Protein AF-0000000078759625 (afdb_homodimer)

Sequence (822 aa):
MTLDYINQVVGKIQTKMIPTLGKIEGNQVFKSMKKTFLYLNYVLLISSVLAILKLVNEKFIHQQQIADLTSKLLLLLMDNFGWFFLGILCFLMFQEKGKFHYYLCSAALYLMFSAKDLNLLSASKIETLFLALLALLVSFVLVSGYQLVLRGIKKIIKTPMEFLDNLLLMIYFSVIFMVIYQILSQLKGIHLENILSWLNIDNPMMVFVIVFLEMFLWYMGINGYGILAPIVLLFAISNLNANFQAIATGEAPQFIFTPNFWDYFLSVTGSGITGAIVILSLLSKKTTLKNLGRTAASGTLFSVSEPIVFGIPVVMNPYFFIPFVIGTPILGVIQWYVFKLGWVSLPTYFVADLPLPFSSFLATMDWRSLILTAATIALATLMYWPFYKAFEKSYVEKNNDDKYQDLDLDFMTLDYINQVVGKIQTKMIPTLGKIEGNQVFKSMKKTFLYLNYVLLISSVLAILKLVNEKFIHQQQIADLTSKLLLLLMDNFGWFFLGILCFLMFQEKGKFHYYLCSAALYLMFSAKDLNLLSASKIETLFLALLALLVSFVLVSGYQLVLRGIKKIIKTPMEFLDNLLLMIYFSVIFMVIYQILSQLKGIHLENILSWLNIDNPMMVFVIVFLEMFLWYMGINGYGILAPIVLLFAISNLNANFQAIATGEAPQFIFTPNFWDYFLSVTGSGITGAIVILSLLSKKTTLKNLGRTAASGTLFSVSEPIVFGIPVVMNPYFFIPFVIGTPILGVIQWYVFKLGWVSLPTYFVADLPLPFSSFLATMDWRSLILTAATIALATLMYWPFYKAFEKSYVEKNNDDKYQDLDLDF

Solvent-accessible surface area (backbone atoms only — not comparable to full-atom values): 41917 Å² total; per-residue (Å²): 109,72,47,60,48,49,44,54,55,50,46,57,49,43,68,64,43,51,64,56,50,49,53,48,63,65,31,61,68,49,48,24,42,43,52,35,57,61,58,46,46,58,59,44,30,26,44,20,48,35,52,49,48,36,50,48,27,68,76,72,68,70,48,68,68,55,47,49,51,31,22,52,53,42,40,56,49,57,76,44,40,33,55,59,50,43,53,46,33,42,49,59,61,41,73,57,97,73,40,60,57,47,45,53,43,15,53,54,42,28,50,61,61,63,30,72,90,36,39,33,61,50,94,56,45,54,48,40,58,58,46,30,50,47,18,46,57,50,21,52,53,52,54,51,49,48,54,53,51,49,53,53,47,47,69,69,48,78,66,93,46,73,41,58,54,51,50,50,49,23,51,53,52,40,51,50,50,51,52,50,52,53,56,47,57,72,44,48,66,55,41,52,54,65,63,45,59,75,64,50,58,68,42,58,68,44,42,27,51,55,42,24,52,27,31,46,30,36,34,67,68,36,67,21,62,70,70,43,38,51,63,51,44,56,53,12,48,28,33,37,44,25,23,51,48,24,49,39,73,72,40,77,62,79,57,51,49,14,59,44,31,52,55,50,56,54,14,32,28,1,67,54,32,41,37,27,55,32,55,52,21,55,68,42,87,49,66,69,47,23,50,51,16,60,69,33,49,69,37,21,43,59,36,45,36,61,61,43,44,63,61,52,59,45,39,72,27,53,60,40,46,56,44,39,34,52,41,36,17,52,54,36,32,52,52,50,50,42,41,73,72,58,74,25,60,52,36,68,27,53,64,74,78,45,39,64,69,55,35,44,26,59,14,30,74,28,74,53,33,50,53,51,53,53,49,50,47,52,51,45,29,61,57,38,42,68,36,49,52,55,45,55,70,69,54,76,79,78,58,81,85,69,59,79,68,74,70,68,71,78,124,109,72,49,58,47,49,43,54,54,51,48,56,49,41,69,62,44,51,63,57,50,48,54,49,63,66,30,59,67,49,46,22,42,45,52,35,56,59,59,46,45,58,59,43,30,27,43,21,48,36,52,49,49,37,51,47,28,70,76,71,66,68,48,67,68,55,47,49,50,30,21,52,52,42,40,56,50,56,77,46,41,35,57,61,51,42,53,46,33,42,49,58,62,43,71,57,93,79,41,59,60,49,46,53,44,15,52,52,42,28,49,62,61,63,30,72,89,36,38,32,59,50,93,57,45,53,48,39,57,56,46,31,51,48,18,46,57,51,22,54,52,53,54,50,49,48,53,50,50,49,53,56,46,48,70,68,49,81,67,92,48,72,41,58,55,52,49,49,52,23,52,52,53,41,52,49,50,51,52,51,51,54,56,47,56,73,45,46,65,56,41,51,54,63,62,44,60,75,66,52,57,70,43,60,66,45,43,26,50,53,42,25,52,28,32,46,32,36,34,68,68,36,68,20,62,72,72,43,37,50,62,50,45,56,52,12,48,28,33,35,44,26,25,52,47,24,49,38,73,73,41,76,63,79,58,51,50,14,60,44,32,52,55,51,56,53,14,32,30,1,66,55,31,41,38,27,55,32,55,54,20,55,68,42,88,49,66,67,48,22,52,51,17,59,70,33,50,69,36,22,43,59,35,45,36,62,62,44,45,65,62,52,58,46,40,72,27,52,60,40,44,55,44,38,32,53,40,34,17,52,53,37,31,54,51,50,50,39,40,75,71,59,74,26,60,51,37,68,26,51,64,72,78,45,39,64,68,55,33,42,26,59,15,30,73,28,73,55,34,50,53,51,51,52,50,49,47,51,51,43,29,62,58,39,42,66,37,48,52,54,45,55,69,69,52,76,80,81,60,83,83,66,62,75,68,75,71,70,71,78,123

Nearest PDB structures (foldseek):
  3qnq-assembly2_C  TM=7.209E-01  e=2.112E-10  Bacillus cereus ATCC 10987
  7jh5-assembly1_A  TM=1.519E-01  e=7.063E+00  synthetic construct
  3qnq-assembly2_C  TM=7.499E-01  e=1.157E-10  Bacillus cereus ATCC 10987
  7jh5-assembly1_A  TM=1.491E-01  e=5.977E+00  synthetic construct

InterPro domains:
  IPR003352 Phosphotransferase system, EIIC [PF02378] (167-327)
  IPR004501 Phosphotransferase system, EIIC component, type 3 [PS51105] (13-387)
  IPR004796 Phosphotransferase system, cellobiose-type IIC component [PIRSF006351] (8-402)
  IPR051088 Bacterial PTS System Sugar-Specific EIIC/EIIB [PTHR33989] (7-404)

Structure (mmCIF, N/CA/C/O backbone):
data_AF-0000000078759625-model_v1
#
loop_
_entity.id
_entity.type
_entity.pdbx_description
1 polymer 'Permease IIC component'
#
loop_
_atom_site.group_PDB
_atom_site.id
_atom_site.type_symbol
_atom_site.label_atom_id
_atom_site.label_alt_id
_atom_site.label_comp_id
_atom_site.label_asym_id
_atom_site.label_entity_id
_atom_site.label_seq_id
_atom_site.pdbx_PDB_ins_code
_atom_site.Cartn_x
_atom_site.Cartn_y
_atom_site.Cartn_z
_atom_site.occupancy
_atom_site.B_iso_or_equiv
_atom_site.auth_seq_id
_atom_site.auth_comp_id
_atom_site.auth_asym_id
_atom_site.auth_atom_id
_atom_site.pdbx_PDB_model_num
ATOM 1 N N . MET A 1 1 ? 15.367 41.875 36.781 1 57.38 1 MET A N 1
ATOM 2 C CA . MET A 1 1 ? 15.438 40.719 37.656 1 57.38 1 MET A CA 1
ATOM 3 C C . MET A 1 1 ? 14.469 39.625 37.156 1 57.38 1 MET A C 1
ATOM 5 O O . MET A 1 1 ? 14.852 38.469 37.031 1 57.38 1 MET A O 1
ATOM 9 N N . THR A 1 2 ? 13.195 40.062 36.844 1 71.12 2 THR A N 1
ATOM 10 C CA . THR A 1 2 ? 12.18 39.094 36.469 1 71.12 2 THR A CA 1
ATOM 11 C C . THR A 1 2 ? 12.469 38.531 35.094 1 71.12 2 THR A C 1
ATOM 13 O O . THR A 1 2 ? 12.32 37.312 34.875 1 71.12 2 THR A O 1
ATOM 16 N N . LEU A 1 3 ? 13.055 39.344 34.344 1 79 3 LEU A N 1
ATOM 17 C CA . LEU A 1 3 ? 13.344 38.875 32.969 1 79 3 LEU A CA 1
ATOM 18 C C . LEU A 1 3 ? 14.508 37.906 32.969 1 79 3 LEU A C 1
ATOM 20 O O . LEU A 1 3 ? 14.469 36.875 32.281 1 79 3 LEU A O 1
ATOM 24 N N . ASP A 1 4 ? 15.484 38.188 33.781 1 79.94 4 ASP A N 1
ATOM 25 C CA . ASP A 1 4 ? 16.641 37.312 33.875 1 79.94 4 ASP A CA 1
ATOM 26 C C . ASP A 1 4 ? 16.266 35.969 34.5 1 79.94 4 ASP A C 1
ATOM 28 O O . ASP A 1 4 ? 16.828 34.938 34.125 1 79.94 4 ASP A O 1
ATOM 32 N N . TYR A 1 5 ? 15.328 36.031 35.312 1 84.31 5 TYR A N 1
ATOM 33 C CA . TYR A 1 5 ? 14.875 34.812 35.969 1 84.31 5 TYR A CA 1
ATOM 34 C C . TYR A 1 5 ? 14.203 33.875 34.938 1 84.31 5 TYR A C 1
ATOM 36 O O . TYR A 1 5 ? 14.43 32.688 34.969 1 84.31 5 TYR A O 1
ATOM 44 N N . ILE A 1 6 ? 13.484 34.406 34.062 1 83.88 6 ILE A N 1
ATOM 45 C CA . ILE A 1 6 ? 12.82 33.625 33 1 83.88 6 ILE A CA 1
ATOM 46 C C . ILE A 1 6 ? 13.859 32.906 32.156 1 83.88 6 ILE A C 1
ATOM 48 O O . ILE A 1 6 ? 13.758 31.703 31.922 1 83.88 6 ILE A O 1
ATOM 52 N N . ASN A 1 7 ? 14.797 33.531 31.797 1 85.62 7 ASN A N 1
ATOM 53 C CA . ASN A 1 7 ? 15.82 32.938 30.938 1 85.62 7 ASN A CA 1
ATOM 54 C C . ASN A 1 7 ? 16.625 31.875 31.672 1 85.62 7 ASN A C 1
ATOM 56 O O . ASN A 1 7 ? 17.062 30.891 31.062 1 85.62 7 ASN A O 1
ATOM 60 N N . GLN A 1 8 ? 16.812 32.156 32.969 1 86.94 8 GLN A N 1
ATOM 61 C CA . GLN A 1 8 ? 17.531 31.156 33.75 1 86.94 8 GLN A CA 1
ATOM 62 C C . GLN A 1 8 ? 16.719 29.859 33.844 1 86.94 8 GLN A C 1
ATOM 64 O O . GLN A 1 8 ? 17.266 28.766 33.656 1 86.94 8 GLN A O 1
ATOM 69 N N . VAL A 1 9 ? 15.469 29.984 34.062 1 87.81 9 VAL A N 1
ATOM 70 C CA . VAL A 1 9 ? 14.594 28.828 34.188 1 87.81 9 VAL A CA 1
ATOM 71 C C . VAL A 1 9 ? 14.453 28.125 32.844 1 87.81 9 VAL A C 1
ATOM 73 O O . VAL A 1 9 ? 14.625 26.906 32.75 1 87.81 9 VAL A O 1
ATOM 76 N N . VAL A 1 10 ? 14.18 28.875 31.828 1 87.94 10 VAL A N 1
ATOM 77 C CA . VAL A 1 10 ? 13.984 28.312 30.5 1 87.94 10 VAL A CA 1
ATOM 78 C C . VAL A 1 10 ? 15.297 27.703 30 1 87.94 10 VAL A C 1
ATOM 80 O O . VAL A 1 10 ? 15.297 26.672 29.328 1 87.94 10 VAL A O 1
ATOM 83 N N . GLY A 1 11 ? 16.344 28.328 30.359 1 88.19 11 GLY A N 1
ATOM 84 C CA . GLY A 1 11 ? 17.641 27.781 30 1 88.19 11 GLY A CA 1
ATOM 85 C C . GLY A 1 11 ? 17.906 26.406 30.594 1 88.19 11 GLY A C 1
ATOM 86 O O . GLY A 1 11 ? 18.453 25.531 29.922 1 88.19 11 GLY A O 1
ATOM 87 N N . LYS A 1 12 ? 17.516 26.25 31.812 1 88.62 12 LYS A N 1
ATOM 88 C CA . LYS A 1 12 ? 17.672 24.969 32.469 1 88.62 12 LYS A CA 1
ATOM 89 C C . LYS A 1 12 ? 16.797 23.891 31.812 1 88.62 12 LYS A C 1
ATOM 91 O O . LYS A 1 12 ? 17.234 22.766 31.625 1 88.62 12 LYS A O 1
ATOM 96 N N . ILE A 1 13 ? 15.688 24.281 31.438 1 89 13 ILE A N 1
ATOM 97 C CA . ILE A 1 13 ? 14.773 23.359 30.766 1 89 13 ILE A CA 1
ATOM 98 C C . ILE A 1 13 ? 15.32 23.016 29.391 1 89 13 ILE A C 1
ATOM 100 O O . ILE A 1 13 ? 15.305 21.844 28.984 1 89 13 ILE A O 1
ATOM 104 N N . GLN A 1 14 ? 15.781 23.969 28.703 1 89.06 14 GLN A N 1
ATOM 105 C CA . GLN A 1 14 ? 16.328 23.797 27.359 1 89.06 14 GLN A CA 1
ATOM 106 C C . GLN A 1 14 ? 17.469 22.781 27.359 1 89.06 14 GLN A C 1
ATOM 108 O O . GLN A 1 14 ? 17.531 21.922 26.484 1 89.06 14 GLN A O 1
ATOM 113 N N . THR A 1 15 ? 18.359 22.859 28.328 1 88 15 THR A N 1
ATOM 114 C CA . THR A 1 15 ? 19.531 21.984 28.391 1 88 15 THR A CA 1
ATOM 115 C C . THR A 1 15 ? 19.109 20.547 28.625 1 88 15 THR A C 1
ATOM 117 O O . THR A 1 15 ? 19.734 19.609 28.109 1 88 15 THR A O 1
ATOM 120 N N . LYS A 1 16 ? 18.031 20.359 29.203 1 88.38 16 LYS A N 1
ATOM 121 C CA . LYS A 1 16 ? 17.547 19.016 29.5 1 88.38 16 LYS A CA 1
ATOM 122 C C . LYS A 1 16 ? 16.719 18.469 28.344 1 88.38 16 LYS 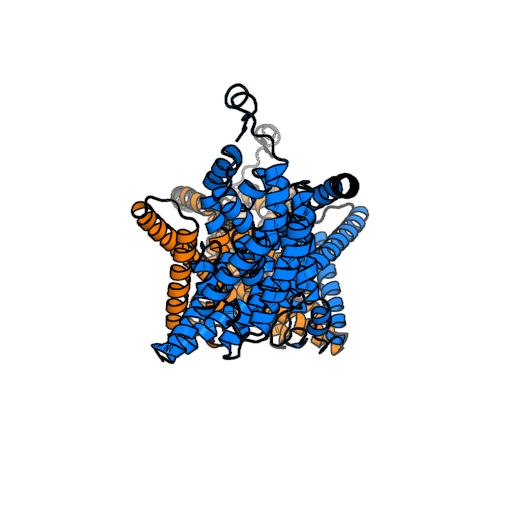A C 1
ATOM 124 O O . LYS A 1 16 ? 16.734 17.266 28.078 1 88.38 16 LYS A O 1
ATOM 129 N N . MET A 1 17 ? 16.094 19.297 27.656 1 89.38 17 MET A N 1
ATOM 130 C CA . MET A 1 17 ? 15.125 18.875 26.656 1 89.38 17 MET A CA 1
ATOM 131 C C . MET A 1 17 ? 15.789 18.656 25.297 1 89.38 17 MET A C 1
ATOM 133 O O . MET A 1 17 ? 15.359 17.812 24.516 1 89.38 17 MET A O 1
ATOM 137 N N . ILE A 1 18 ? 16.812 19.344 25.016 1 88.06 18 ILE A N 1
ATOM 138 C CA . ILE A 1 18 ? 17.406 19.359 23.688 1 88.06 18 ILE A CA 1
ATOM 139 C C . ILE A 1 18 ? 17.922 17.953 23.328 1 88.06 18 ILE A C 1
ATOM 141 O O . ILE A 1 18 ? 17.625 17.438 22.25 1 88.06 18 ILE A O 1
ATOM 145 N N . PRO A 1 19 ? 18.625 17.266 24.234 1 88.81 19 PRO A N 1
ATOM 146 C CA . PRO A 1 19 ? 19.094 15.93 23.875 1 88.81 19 PRO A CA 1
ATOM 147 C C . PRO A 1 19 ? 17.938 14.953 23.641 1 88.81 19 PRO A C 1
ATOM 149 O O . PRO A 1 19 ? 18 14.133 22.719 1 88.81 19 PRO A O 1
ATOM 152 N N . THR A 1 20 ? 16.953 15.031 24.438 1 90.25 20 THR A N 1
ATOM 153 C CA . THR A 1 20 ? 15.805 14.148 24.312 1 90.25 20 THR A CA 1
ATOM 154 C C . THR A 1 20 ? 15.062 14.43 23 1 90.25 20 THR A C 1
ATOM 156 O O . THR A 1 20 ? 14.664 13.492 22.297 1 90.25 20 THR A O 1
ATOM 159 N N . LEU A 1 21 ? 14.93 15.656 22.688 1 90.44 21 LEU A N 1
ATOM 160 C CA . LEU A 1 21 ? 14.227 16.031 21.469 1 90.44 21 LEU A CA 1
ATOM 161 C C . LEU A 1 21 ? 15.039 15.641 20.234 1 90.44 21 LEU A C 1
ATOM 163 O O . LEU A 1 21 ? 14.477 15.266 19.203 1 90.44 21 LEU A O 1
ATOM 167 N N . GLY A 1 22 ? 16.25 15.711 20.375 1 88.12 22 GLY A N 1
ATOM 168 C CA . GLY A 1 22 ? 17.109 15.242 19.297 1 88.12 22 GLY A CA 1
ATOM 169 C C . GLY A 1 22 ? 16.969 13.766 19.016 1 88.12 22 GLY A C 1
ATOM 170 O O . GLY A 1 22 ? 16.938 13.344 17.859 1 88.12 22 GLY A O 1
ATOM 171 N N . LYS A 1 23 ? 16.891 13.008 20.031 1 89.88 23 LYS A N 1
ATOM 172 C CA . LYS A 1 23 ? 16.688 11.57 19.891 1 89.88 23 LYS A CA 1
ATOM 173 C C . LYS A 1 23 ? 15.336 11.273 19.234 1 89.88 23 LYS A C 1
ATOM 175 O O . LYS A 1 23 ? 15.234 10.367 18.406 1 89.88 23 LYS A O 1
ATOM 180 N N . ILE A 1 24 ? 14.414 12.023 19.578 1 87.69 24 ILE A N 1
ATOM 181 C CA . ILE A 1 24 ? 13.078 11.836 19.016 1 87.69 24 ILE A CA 1
ATOM 182 C C . ILE A 1 24 ? 13.078 12.188 17.531 1 87.69 24 ILE A C 1
ATOM 184 O O . ILE A 1 24 ? 12.57 11.422 16.703 1 87.69 24 ILE A O 1
ATOM 188 N N . GLU A 1 25 ? 13.672 13.227 17.203 1 87.62 25 GLU A N 1
ATOM 189 C CA . GLU A 1 25 ? 13.727 13.672 15.805 1 87.62 25 GLU A CA 1
ATOM 190 C C . GLU A 1 25 ? 14.555 12.719 14.953 1 87.62 25 GLU A C 1
ATOM 192 O O . GLU A 1 25 ? 14.305 12.586 13.75 1 87.62 25 GLU A O 1
ATOM 197 N N . GLY A 1 26 ? 15.453 12.078 15.617 1 87.38 26 GLY A N 1
ATOM 198 C CA . GLY A 1 26 ? 16.312 11.148 14.906 1 87.38 26 GLY A CA 1
ATOM 199 C C . GLY A 1 26 ? 15.703 9.766 14.758 1 87.38 26 GLY A C 1
ATOM 200 O O . GLY A 1 26 ? 16.203 8.938 13.992 1 87.38 26 GLY A O 1
ATOM 201 N N . ASN A 1 27 ? 14.641 9.586 15.406 1 88 27 ASN A N 1
ATOM 202 C CA . ASN A 1 27 ? 13.969 8.297 15.344 1 88 27 ASN A CA 1
ATOM 203 C C . ASN A 1 27 ? 13.359 8.047 13.969 1 88 27 ASN A C 1
ATOM 205 O O . ASN A 1 27 ? 12.734 8.938 13.391 1 88 27 ASN A O 1
ATOM 209 N N . GLN A 1 28 ? 13.453 6.852 13.445 1 85.25 28 GLN A N 1
ATOM 210 C CA . GLN A 1 28 ? 13.023 6.504 12.094 1 85.25 28 GLN A CA 1
ATOM 211 C C . GLN A 1 28 ? 11.508 6.586 11.961 1 85.25 28 GLN A C 1
ATOM 213 O O . GLN A 1 28 ? 10.992 6.984 10.914 1 85.25 28 GLN A O 1
ATOM 218 N N . VAL A 1 29 ? 10.883 6.191 12.961 1 84.06 29 VAL A N 1
ATOM 219 C CA . VAL A 1 29 ? 9.43 6.242 12.93 1 84.06 29 VAL A CA 1
ATOM 220 C C . VAL A 1 29 ? 8.969 7.695 12.844 1 84.06 29 VAL A C 1
ATOM 222 O O . VAL A 1 29 ? 8.078 8.023 12.047 1 84.06 29 VAL A O 1
ATOM 225 N N . PHE A 1 30 ? 9.625 8.516 13.594 1 89.69 30 PHE A N 1
ATOM 226 C CA . PHE A 1 30 ? 9.281 9.93 13.617 1 89.69 30 PHE A CA 1
ATOM 227 C C . PHE A 1 30 ? 9.547 10.578 12.258 1 89.69 30 PHE A C 1
ATOM 229 O O . PHE A 1 30 ? 8.695 11.289 11.727 1 89.69 30 PHE A O 1
ATOM 236 N N . LYS A 1 31 ? 10.594 10.336 11.703 1 90.5 31 LYS A N 1
ATOM 237 C CA . LYS A 1 31 ? 10.969 10.891 10.406 1 90.5 31 LYS A CA 1
ATOM 238 C C . LYS A 1 31 ? 10.039 10.391 9.305 1 90.5 31 LYS A C 1
ATOM 240 O O . LYS A 1 31 ? 9.617 11.156 8.438 1 90.5 31 LYS A O 1
ATOM 245 N N . SER A 1 32 ? 9.719 9.102 9.398 1 90.62 32 SER A N 1
ATOM 246 C CA . SER A 1 32 ? 8.852 8.5 8.391 1 90.62 32 SER A CA 1
ATOM 247 C C . SER A 1 32 ? 7.434 9.055 8.477 1 90.62 32 SER A C 1
ATOM 249 O O . SER A 1 32 ? 6.789 9.281 7.449 1 90.62 32 SER A O 1
ATOM 251 N N . MET A 1 33 ? 7.051 9.32 9.695 1 92.94 33 MET A N 1
ATOM 252 C CA . MET A 1 33 ? 5.715 9.883 9.875 1 92.94 33 MET A CA 1
ATOM 253 C C . MET A 1 33 ? 5.625 11.289 9.297 1 92.94 33 MET A C 1
ATOM 255 O O . MET A 1 33 ? 4.668 11.617 8.594 1 92.94 33 MET A O 1
ATOM 259 N N . LYS A 1 34 ? 6.586 12.047 9.57 1 92.62 34 LYS A N 1
ATOM 260 C CA . LYS A 1 34 ? 6.621 13.414 9.047 1 92.62 34 LYS A CA 1
ATOM 261 C C . LYS A 1 34 ? 6.578 13.414 7.52 1 92.62 34 LYS A C 1
ATOM 263 O O . LYS A 1 34 ? 5.789 14.148 6.914 1 92.62 34 LYS A O 1
ATOM 268 N N . LYS A 1 35 ? 7.336 12.617 6.984 1 91.19 35 LYS A N 1
ATOM 269 C CA . LYS A 1 35 ? 7.402 12.539 5.527 1 91.19 35 LYS A CA 1
ATOM 270 C C . LYS A 1 35 ? 6.105 11.977 4.949 1 91.19 35 LYS A C 1
ATOM 272 O O . LYS A 1 35 ? 5.672 12.391 3.873 1 91.19 35 LYS A O 1
ATOM 277 N N . THR A 1 36 ? 5.531 11.023 5.637 1 93.31 36 THR A N 1
ATOM 278 C CA . THR A 1 36 ? 4.273 10.438 5.188 1 93.31 36 THR A CA 1
ATOM 279 C C . THR A 1 36 ? 3.188 11.5 5.078 1 93.31 36 THR A C 1
ATOM 281 O O . THR A 1 36 ? 2.469 11.562 4.078 1 93.31 36 THR A O 1
ATOM 284 N N . PHE A 1 37 ? 3.143 12.328 6.062 1 93.81 37 PHE A N 1
ATOM 285 C CA . PHE A 1 37 ? 2.107 13.352 6.051 1 93.81 37 PHE A CA 1
ATOM 286 C C . PHE A 1 37 ? 2.365 14.367 4.949 1 93.81 37 PHE A C 1
ATOM 288 O O . PHE A 1 37 ? 1.426 14.906 4.359 1 93.81 37 PHE A O 1
ATOM 295 N N . LEU A 1 38 ? 3.582 14.562 4.656 1 89.94 38 LEU A N 1
ATOM 296 C CA . LEU A 1 38 ? 3.916 15.438 3.539 1 89.94 38 LEU A CA 1
ATOM 297 C C . LEU A 1 38 ? 3.424 14.852 2.221 1 89.94 38 LEU A C 1
ATOM 299 O O . LEU A 1 38 ? 2.854 15.562 1.394 1 89.94 38 LEU A O 1
ATOM 303 N N . TYR A 1 39 ? 3.529 13.617 2.094 1 88.56 39 TYR A N 1
ATOM 304 C CA . TYR A 1 39 ? 3.129 12.969 0.85 1 88.56 39 TYR A CA 1
ATOM 305 C C . TYR A 1 39 ? 1.612 12.852 0.76 1 88.56 39 TYR A C 1
ATOM 307 O O . TYR A 1 39 ? 1.042 12.914 -0.332 1 88.56 39 TYR A O 1
ATOM 315 N N . LEU A 1 40 ? 1.021 12.719 1.876 1 92.5 40 LEU A N 1
ATOM 316 C CA . LEU A 1 40 ? -0.431 12.594 1.891 1 92.5 40 LEU A CA 1
ATOM 317 C C . LEU A 1 40 ? -1.097 13.906 1.49 1 92.5 40 LEU A C 1
ATOM 319 O O . LEU A 1 40 ? -2.295 13.93 1.196 1 92.5 40 LEU A O 1
ATOM 323 N N . ASN A 1 41 ? -0.313 14.961 1.451 1 90.88 41 ASN A N 1
ATOM 324 C CA . ASN A 1 41 ? -0.837 16.25 1.006 1 90.88 41 ASN A CA 1
ATOM 325 C C . ASN A 1 41 ? -1.438 16.156 -0.394 1 90.88 41 ASN A C 1
ATOM 327 O O . ASN A 1 41 ? -2.408 16.844 -0.706 1 90.88 41 ASN A O 1
ATOM 331 N N . TYR A 1 42 ? -0.96 15.242 -1.142 1 87.38 42 TYR A N 1
ATOM 332 C CA . TYR A 1 42 ? -1.455 15.102 -2.506 1 87.38 42 TYR A CA 1
ATOM 333 C C . TYR A 1 42 ? -2.893 14.602 -2.518 1 87.38 42 TYR A C 1
ATOM 335 O O . TYR A 1 42 ? -3.732 15.109 -3.26 1 87.38 42 TYR A O 1
ATOM 343 N N . VAL A 1 43 ? -3.113 13.656 -1.696 1 91.62 43 VAL A N 1
ATOM 344 C CA . VAL A 1 43 ? -4.465 13.109 -1.611 1 91.62 43 VAL A CA 1
ATOM 345 C C . VAL A 1 43 ? -5.406 14.148 -1.01 1 91.62 43 VAL A C 1
ATOM 347 O O . VAL A 1 43 ? -6.543 14.297 -1.458 1 91.62 43 VAL A O 1
ATOM 350 N N . LEU A 1 44 ? -4.871 14.891 -0.06 1 93.81 44 LEU A N 1
ATOM 351 C CA . LEU A 1 44 ? -5.684 15.906 0.602 1 93.81 44 LEU A CA 1
ATOM 352 C C . LEU A 1 44 ? -6.012 17.047 -0.354 1 93.81 44 LEU A C 1
ATOM 354 O O . LEU A 1 44 ? -7.125 17.578 -0.332 1 93.81 44 LEU A O 1
ATOM 358 N N . LEU A 1 45 ? -5.102 17.359 -1.156 1 91.75 45 LEU A N 1
ATOM 359 C CA . LEU A 1 45 ? -5.312 18.438 -2.119 1 91.75 45 LEU A CA 1
ATOM 360 C C . LEU A 1 45 ? -6.363 18.047 -3.15 1 91.75 45 LEU A C 1
ATOM 362 O O . LEU A 1 45 ? -7.246 18.844 -3.479 1 91.75 45 LEU A O 1
ATOM 366 N N . ILE A 1 46 ? -6.289 16.859 -3.66 1 91.56 46 ILE A N 1
ATOM 367 C CA . ILE A 1 46 ? -7.273 16.359 -4.613 1 91.56 46 ILE A CA 1
ATOM 368 C C . ILE A 1 46 ? -8.656 16.344 -3.965 1 91.56 46 ILE A C 1
ATOM 370 O O . ILE A 1 46 ? -9.641 16.781 -4.562 1 91.56 46 ILE A O 1
ATOM 374 N N . SER A 1 47 ? -8.688 15.891 -2.738 1 94.25 47 SER A N 1
ATOM 375 C CA . SER A 1 47 ? -9.945 15.828 -2.006 1 94.25 47 SER A CA 1
ATOM 376 C C . SER A 1 47 ? -10.523 17.219 -1.79 1 94.25 47 SER A C 1
ATOM 378 O O . SER A 1 47 ? -11.742 17.422 -1.853 1 94.25 47 SER A O 1
ATOM 380 N N . SER A 1 48 ? -9.625 18.125 -1.553 1 94 48 SER A N 1
ATOM 381 C CA . SER A 1 48 ? -10.047 19.5 -1.335 1 94 48 SER A CA 1
ATOM 382 C C . SER A 1 48 ? -10.68 20.094 -2.59 1 94 48 SER A C 1
ATOM 384 O O . SER A 1 48 ? -11.719 20.766 -2.516 1 94 48 SER A O 1
ATOM 386 N N . VAL A 1 49 ? -10.133 19.859 -3.689 1 92.94 49 VAL A N 1
ATOM 387 C CA . VAL A 1 49 ? -10.672 20.375 -4.949 1 92.94 49 VAL A CA 1
ATOM 388 C C . VAL A 1 49 ? -12.047 19.766 -5.215 1 92.94 49 VAL A C 1
ATOM 390 O O . VAL A 1 49 ? -12.969 20.453 -5.641 1 92.94 49 VAL A O 1
ATOM 393 N N . LEU A 1 50 ? -12.148 18.5 -4.992 1 94.62 50 LEU A N 1
ATOM 394 C CA . LEU A 1 50 ? -13.43 17.828 -5.172 1 94.62 50 LEU A CA 1
ATOM 395 C C . LEU A 1 50 ? -14.484 18.422 -4.246 1 94.62 50 LEU A C 1
ATOM 397 O O . LEU A 1 50 ? -15.625 18.641 -4.66 1 94.62 50 LEU A O 1
ATOM 401 N N . ALA A 1 51 ? -14.094 18.688 -3.039 1 95.5 51 ALA A N 1
ATOM 402 C CA . ALA A 1 51 ? -15.008 19.281 -2.07 1 95.5 51 ALA A CA 1
ATOM 403 C C . ALA A 1 51 ? -15.414 20.688 -2.49 1 95.5 51 ALA A C 1
ATOM 405 O O . ALA A 1 51 ? -16.578 21.062 -2.365 1 95.5 51 ALA A O 1
ATOM 406 N N . ILE A 1 52 ? -14.469 21.453 -2.959 1 94.12 52 ILE A N 1
ATOM 407 C CA . ILE A 1 52 ? -14.742 22.812 -3.418 1 94.12 52 ILE A CA 1
ATOM 408 C C . ILE A 1 52 ? -15.672 22.766 -4.629 1 94.12 52 ILE A C 1
ATOM 410 O O . ILE A 1 52 ? -16.625 23.562 -4.723 1 94.12 52 ILE A O 1
ATOM 414 N N . LEU A 1 53 ? -15.391 21.859 -5.535 1 93.88 53 LEU A N 1
ATOM 415 C CA . LEU A 1 53 ? -16.234 21.719 -6.715 1 93.88 53 LEU A CA 1
ATOM 416 C C . LEU A 1 53 ? -17.672 21.375 -6.32 1 93.88 53 LEU A C 1
ATOM 418 O O . LEU A 1 53 ? -18.625 21.844 -6.934 1 93.88 53 LEU A O 1
ATOM 422 N N . LYS A 1 54 ? -17.766 20.531 -5.379 1 95.12 54 LYS A N 1
ATOM 423 C CA . LYS A 1 54 ? -19.109 20.188 -4.887 1 95.12 54 LYS A CA 1
ATOM 424 C C . LYS A 1 54 ? -19.812 21.422 -4.32 1 95.12 54 LYS A C 1
ATOM 426 O O . LYS A 1 54 ? -21 21.641 -4.582 1 95.12 54 LYS A O 1
ATOM 431 N N . LEU A 1 55 ? -19.109 22.219 -3.551 1 94.19 55 LEU A N 1
ATOM 432 C CA . LEU A 1 55 ? -19.641 23.453 -2.982 1 94.19 55 LEU A CA 1
ATOM 433 C C . LEU A 1 55 ? -20.047 24.438 -4.082 1 94.19 55 LEU A C 1
ATOM 435 O O . LEU A 1 55 ? -21.141 25 -4.039 1 94.19 55 LEU A O 1
ATOM 439 N N . VAL A 1 56 ? -19.156 24.609 -5.031 1 93.38 56 VAL A N 1
ATOM 440 C CA . VAL A 1 56 ? -19.422 25.531 -6.133 1 93.38 56 VAL A CA 1
ATOM 441 C C . VAL A 1 56 ? -20.625 25.047 -6.938 1 93.38 56 VAL A C 1
ATOM 443 O O . VAL A 1 56 ? -21.453 25.859 -7.371 1 93.38 56 VAL A O 1
ATOM 446 N N . ASN A 1 57 ? -20.703 23.766 -7.125 1 95.12 57 ASN A N 1
ATOM 447 C CA . ASN A 1 57 ? -21.859 23.203 -7.816 1 95.12 57 ASN A CA 1
ATOM 448 C C . ASN A 1 57 ? -23.156 23.469 -7.062 1 95.12 57 ASN A C 1
ATOM 450 O O . ASN A 1 57 ? -24.172 23.797 -7.668 1 95.12 57 ASN A O 1
ATOM 454 N N . GLU A 1 58 ? -23.125 23.359 -5.801 1 94 58 GLU A N 1
ATOM 455 C CA . GLU A 1 58 ? -24.312 23.578 -4.98 1 94 58 GLU A CA 1
ATOM 456 C C . GLU A 1 58 ? -24.75 25.031 -4.992 1 94 58 GLU A C 1
ATOM 458 O O . GLU A 1 58 ? -25.938 25.328 -4.996 1 94 58 GLU A O 1
ATOM 463 N N . LYS A 1 59 ? -23.859 25.938 -5.145 1 92.62 59 LYS A N 1
ATOM 464 C CA . LYS A 1 59 ? -24.172 27.359 -5.035 1 92.62 59 LYS A CA 1
ATOM 465 C C . LYS A 1 59 ? -24.453 27.984 -6.402 1 92.62 59 LYS A C 1
ATOM 467 O O . LYS A 1 59 ? -25.297 28.859 -6.531 1 92.62 59 LYS A O 1
ATOM 472 N N . PHE A 1 60 ? -23.719 27.453 -7.449 1 93.19 60 PHE A N 1
ATOM 473 C CA . PHE A 1 60 ? -23.75 28.234 -8.688 1 93.19 60 PHE A CA 1
ATOM 474 C C . PHE A 1 60 ? -24.203 27.359 -9.859 1 93.19 60 PHE A C 1
ATOM 476 O O . PHE A 1 60 ? -24.984 27.812 -10.695 1 93.19 60 PHE A O 1
ATOM 483 N N . ILE A 1 61 ? -23.734 26.141 -10.031 1 92.31 61 ILE A N 1
ATOM 484 C CA . ILE A 1 61 ? -23.891 25.344 -11.242 1 92.31 61 ILE A CA 1
ATOM 485 C C . ILE A 1 61 ? -25.141 24.469 -11.133 1 92.31 61 ILE A C 1
ATOM 487 O O . ILE A 1 61 ? -25.922 24.391 -12.086 1 92.31 61 ILE A O 1
ATOM 491 N N . HIS A 1 62 ? -25.469 23.781 -10.07 1 94.69 62 HIS A N 1
ATOM 492 C CA . HIS A 1 62 ? -26.641 22.984 -9.742 1 94.69 62 HIS A CA 1
ATOM 493 C C . HIS A 1 62 ? -26.812 21.828 -10.727 1 94.69 62 HIS A C 1
ATOM 495 O O . HIS A 1 62 ? -27.906 21.609 -11.25 1 94.69 62 HIS A O 1
ATOM 501 N N . GLN A 1 63 ? -25.719 21.078 -11.055 1 93.62 63 GLN A N 1
ATOM 502 C CA . GLN A 1 63 ? -25.766 19.875 -11.875 1 93.62 63 GLN A CA 1
ATOM 503 C C . GLN A 1 63 ? -25.656 18.625 -11.008 1 93.62 63 GLN A C 1
ATOM 505 O O . GLN A 1 63 ? -24.703 18.453 -10.25 1 93.62 63 GLN A O 1
ATOM 510 N N . GLN A 1 64 ? -26.609 17.75 -11.211 1 93.31 64 GLN A N 1
ATOM 511 C CA . GLN A 1 64 ? -26.672 16.531 -10.406 1 93.31 64 GLN A CA 1
ATOM 512 C C . GLN A 1 64 ? -25.5 15.609 -10.695 1 93.31 64 GLN A C 1
ATOM 514 O O . GLN A 1 64 ? -25 14.945 -9.789 1 93.31 64 GLN A O 1
ATOM 519 N N . GLN A 1 65 ? -25.062 15.578 -11.906 1 91.31 65 GLN A N 1
ATOM 520 C CA . GLN A 1 65 ? -23.953 14.711 -12.297 1 91.31 65 GLN A CA 1
ATOM 521 C C . GLN A 1 65 ? -22.672 15.109 -11.57 1 91.31 65 GLN A C 1
ATOM 523 O O . GLN A 1 65 ? -21.906 14.25 -11.117 1 91.31 65 GLN A O 1
ATOM 528 N N . ILE A 1 66 ? -22.5 16.391 -11.461 1 92.5 66 ILE A N 1
ATOM 529 C CA . ILE A 1 66 ? -21.297 16.891 -10.781 1 92.5 66 ILE A CA 1
ATOM 530 C C . ILE A 1 66 ? -21.391 16.578 -9.289 1 92.5 66 ILE A C 1
ATOM 532 O O . ILE A 1 66 ? -20.406 16.156 -8.672 1 92.5 66 ILE A O 1
ATOM 536 N N . ALA A 1 67 ? -22.516 16.75 -8.734 1 93.69 67 ALA A N 1
ATOM 537 C CA . ALA A 1 67 ? -22.75 16.469 -7.32 1 93.69 67 ALA A CA 1
ATOM 538 C C . ALA A 1 67 ? -22.469 14.992 -7.012 1 93.69 67 ALA A C 1
ATOM 540 O O . ALA A 1 67 ? -21.781 14.68 -6.031 1 93.69 67 ALA A O 1
ATOM 541 N N . ASP A 1 68 ? -22.938 14.148 -7.871 1 93.06 68 ASP A N 1
ATOM 542 C CA . ASP A 1 68 ? -22.781 12.711 -7.672 1 93.06 68 ASP A CA 1
ATOM 543 C C . ASP A 1 68 ? -21.312 12.297 -7.816 1 93.06 68 ASP A C 1
ATOM 545 O O . ASP A 1 68 ? -20.797 11.539 -6.992 1 93.06 68 ASP A O 1
ATOM 549 N N . LEU A 1 69 ? -20.703 12.805 -8.82 1 92.62 69 LEU A N 1
ATOM 550 C CA . LEU A 1 69 ? -19.328 12.438 -9.117 1 92.62 69 LEU A CA 1
ATOM 551 C C . LEU A 1 69 ? -18.391 12.898 -8 1 92.62 69 LEU A C 1
ATOM 553 O O . LEU A 1 69 ? -17.531 12.133 -7.551 1 92.62 69 LEU A O 1
ATOM 557 N N . THR A 1 70 ? -18.547 14.109 -7.57 1 95 70 THR A N 1
ATOM 558 C CA . THR A 1 70 ? -17.672 14.641 -6.527 1 95 70 THR A CA 1
ATOM 559 C C . THR A 1 70 ? -17.891 13.906 -5.211 1 95 70 THR A C 1
ATOM 561 O O . THR A 1 70 ? -16.938 13.57 -4.512 1 95 70 THR A O 1
ATOM 564 N N . SER A 1 71 ? -19.141 13.586 -4.898 1 95.25 71 SER A N 1
ATOM 565 C CA . SER A 1 71 ? -19.453 12.867 -3.668 1 95.25 71 SER A CA 1
ATOM 566 C C . SER A 1 71 ? -18.859 11.461 -3.686 1 95.25 71 SER A C 1
ATOM 568 O O . SER A 1 71 ? -18.234 11.031 -2.719 1 95.25 71 SER A O 1
ATOM 570 N N . LYS A 1 72 ? -19.047 10.805 -4.785 1 93.62 72 LYS A N 1
ATOM 571 C CA . LYS A 1 72 ? -18.594 9.422 -4.891 1 93.62 72 LYS A CA 1
ATOM 572 C C . LYS A 1 72 ? -17.062 9.344 -4.844 1 93.62 72 LYS A C 1
ATOM 574 O O . LYS A 1 72 ? -16.5 8.5 -4.148 1 93.62 72 LYS A O 1
ATOM 579 N N . LEU A 1 73 ? -16.438 10.219 -5.543 1 93.81 73 LEU A N 1
ATOM 580 C CA . LEU A 1 73 ? -14.969 10.211 -5.574 1 93.81 73 LEU A CA 1
ATOM 581 C C . LEU A 1 73 ? -14.398 10.594 -4.215 1 93.81 73 LEU A C 1
ATOM 583 O O . LEU A 1 73 ? -13.414 10.008 -3.766 1 93.81 73 LEU A O 1
ATOM 587 N N . LEU A 1 74 ? -14.977 11.602 -3.625 1 94.5 74 LEU A N 1
ATOM 588 C CA . LEU A 1 74 ? -14.531 12.023 -2.299 1 94.5 7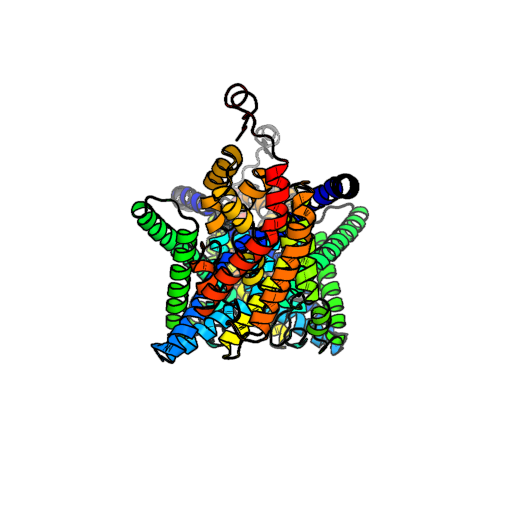4 LEU A CA 1
ATOM 589 C C . LEU A 1 74 ? -14.68 10.883 -1.295 1 94.5 74 LEU A C 1
ATOM 591 O O . LEU A 1 74 ? -13.766 10.617 -0.511 1 94.5 74 LEU A O 1
ATOM 595 N N . LEU A 1 75 ? -15.773 10.18 -1.322 1 93.81 75 LEU A N 1
ATOM 596 C CA . LEU A 1 75 ? -16.016 9.062 -0.417 1 93.81 75 LEU A CA 1
ATOM 597 C C . LEU A 1 75 ? -15.023 7.93 -0.676 1 93.81 75 LEU A C 1
ATOM 599 O O . LEU A 1 75 ? -14.516 7.316 0.265 1 93.81 75 LEU A O 1
ATOM 603 N N . LEU A 1 76 ? -14.789 7.695 -1.914 1 92.5 76 LEU A N 1
ATOM 604 C CA . LEU A 1 76 ? -13.844 6.641 -2.285 1 92.5 76 LEU A CA 1
ATOM 605 C C . LEU A 1 76 ? -12.461 6.922 -1.707 1 92.5 76 LEU A C 1
ATOM 607 O O . LEU A 1 76 ? -11.812 6.016 -1.178 1 92.5 76 LEU A O 1
ATOM 611 N N . LEU A 1 77 ? -12.016 8.133 -1.807 1 93.06 77 LEU A N 1
ATOM 612 C CA . LEU A 1 77 ? -10.688 8.5 -1.325 1 93.06 77 LEU A CA 1
ATOM 613 C C . LEU A 1 77 ? -10.641 8.484 0.199 1 93.06 77 LEU A C 1
ATOM 615 O O . LEU A 1 77 ? -9.703 7.934 0.787 1 93.06 77 LEU A O 1
ATOM 619 N N . MET A 1 78 ? -11.656 9.008 0.848 1 93.38 78 MET A N 1
ATOM 620 C CA . MET A 1 78 ? -11.633 9.141 2.301 1 93.38 78 MET A CA 1
ATOM 621 C C . MET A 1 78 ? -11.844 7.793 2.979 1 93.38 78 MET A C 1
ATOM 623 O O . MET A 1 78 ? -11.25 7.512 4.023 1 93.38 78 MET A O 1
ATOM 627 N N . ASP A 1 79 ? -12.648 6.941 2.379 1 89.94 79 ASP A N 1
ATOM 628 C CA . ASP A 1 79 ? -12.906 5.621 2.941 1 89.94 79 ASP A CA 1
ATOM 629 C C . ASP A 1 79 ? -11.648 4.754 2.916 1 89.94 79 ASP A C 1
ATOM 631 O O . ASP A 1 79 ? -11.531 3.801 3.689 1 89.94 79 ASP A O 1
ATOM 635 N N . ASN A 1 80 ? -10.797 5.098 2.061 1 90.5 80 ASN A N 1
ATOM 636 C CA . ASN A 1 80 ? -9.602 4.273 1.892 1 90.5 80 ASN A CA 1
ATOM 637 C C . ASN A 1 80 ? -8.328 5.051 2.209 1 90.5 80 ASN A C 1
ATOM 639 O O . ASN A 1 80 ? -7.246 4.695 1.741 1 90.5 80 ASN A O 1
ATOM 643 N N . PHE A 1 81 ? -8.461 6.152 2.932 1 94.44 81 PHE A N 1
ATOM 644 C CA . PHE A 1 81 ? -7.332 7.02 3.246 1 94.44 81 PHE A CA 1
ATOM 645 C C . PHE A 1 81 ? -6.293 6.27 4.074 1 94.44 81 PHE A C 1
ATOM 647 O O . PHE A 1 81 ? -5.094 6.543 3.971 1 94.44 81 PHE A O 1
ATOM 654 N N . GLY A 1 82 ? -6.723 5.309 4.898 1 92.31 82 GLY A N 1
ATOM 655 C CA . GLY A 1 82 ? -5.82 4.512 5.719 1 92.31 82 GLY A CA 1
ATOM 656 C C . GLY A 1 82 ? -4.82 3.717 4.902 1 92.31 82 GLY A C 1
ATOM 657 O O . GLY A 1 82 ? -3.68 3.52 5.328 1 92.31 82 GLY A O 1
ATOM 658 N N . TRP A 1 83 ? -5.23 3.305 3.701 1 90.5 83 TRP A N 1
ATOM 659 C CA . TRP A 1 83 ? -4.344 2.549 2.824 1 90.5 83 TRP A CA 1
ATOM 660 C C . TRP A 1 83 ? -3.227 3.438 2.285 1 90.5 83 TRP A C 1
ATOM 662 O O . TRP A 1 83 ? -2.082 3 2.158 1 90.5 83 TRP A O 1
ATOM 672 N N . PHE A 1 84 ? -3.607 4.668 1.931 1 92.94 84 PHE A N 1
ATOM 673 C CA . PHE A 1 84 ? -2.584 5.605 1.485 1 92.94 84 PHE A CA 1
ATOM 674 C C . PHE A 1 84 ? -1.542 5.828 2.576 1 92.94 84 PHE A C 1
ATOM 676 O O . PHE A 1 84 ? -0.339 5.797 2.309 1 92.94 84 PHE A O 1
ATOM 683 N N . PHE A 1 85 ? -2.088 6.004 3.76 1 95.06 85 PHE A N 1
ATOM 684 C CA . PHE A 1 85 ? -1.236 6.273 4.914 1 95.06 85 PHE A CA 1
ATOM 685 C C . PHE A 1 85 ? -0.354 5.074 5.227 1 95.06 85 PHE A C 1
ATOM 687 O O . PHE A 1 85 ? 0.867 5.203 5.34 1 95.06 85 PHE A O 1
ATOM 694 N N . LEU A 1 86 ? -0.914 3.922 5.332 1 92.69 86 LEU A N 1
ATOM 695 C CA . LEU A 1 86 ? -0.197 2.709 5.711 1 92.69 86 LEU A CA 1
ATOM 696 C C . LEU A 1 86 ? 0.85 2.348 4.66 1 92.69 86 LEU A C 1
ATOM 698 O O . LEU A 1 86 ? 1.984 2.004 5.004 1 92.69 86 LEU A O 1
ATOM 702 N N . GLY A 1 87 ? 0.513 2.434 3.381 1 88.75 87 GLY A N 1
ATOM 703 C CA . GLY A 1 87 ? 1.441 2.102 2.312 1 88.75 87 GLY A CA 1
ATOM 704 C C . GLY A 1 87 ? 2.684 2.973 2.309 1 88.75 87 GLY A C 1
ATOM 705 O O . GLY A 1 87 ? 3.805 2.463 2.264 1 88.75 87 GLY A O 1
ATOM 706 N N . ILE A 1 88 ? 2.492 4.246 2.424 1 90.31 88 ILE A N 1
ATOM 707 C CA . ILE A 1 88 ? 3.615 5.18 2.389 1 90.31 88 ILE A CA 1
ATOM 708 C C . ILE A 1 88 ? 4.469 5.004 3.641 1 90.31 88 ILE A C 1
ATOM 710 O O . ILE A 1 88 ? 5.699 4.941 3.557 1 90.31 88 ILE A O 1
ATOM 714 N N . LEU A 1 89 ? 3.805 4.941 4.797 1 91.31 89 LEU A N 1
ATOM 715 C CA . LEU A 1 89 ? 4.527 4.836 6.062 1 91.31 89 LEU A CA 1
ATOM 716 C C . LEU A 1 89 ? 5.375 3.572 6.098 1 91.31 89 LEU A C 1
ATOM 718 O O . LEU A 1 89 ? 6.539 3.611 6.512 1 91.31 89 LEU A O 1
ATOM 722 N N . CYS A 1 90 ? 4.859 2.451 5.652 1 87.94 90 CYS A N 1
ATOM 723 C CA . CYS A 1 90 ? 5.609 1.2 5.625 1 87.94 90 CYS A CA 1
ATOM 724 C C . CYS A 1 90 ? 6.801 1.302 4.684 1 87.94 90 CYS A C 1
ATOM 726 O O . CYS A 1 90 ? 7.898 0.839 5.012 1 87.94 90 CYS A O 1
ATOM 728 N N . PHE A 1 91 ? 6.574 1.901 3.6 1 84.12 91 PHE A N 1
ATOM 729 C CA . PHE A 1 91 ? 7.645 2.039 2.619 1 84.12 91 PHE A CA 1
ATOM 730 C C . PHE A 1 91 ? 8.789 2.877 3.18 1 84.12 91 PHE A C 1
ATOM 732 O O . PHE A 1 91 ? 9.961 2.557 2.969 1 84.12 91 PHE A O 1
ATOM 739 N N . LEU A 1 92 ? 8.438 3.906 3.803 1 86.5 92 LEU A N 1
ATOM 740 C CA . LEU A 1 92 ? 9.461 4.805 4.336 1 86.5 92 LEU A CA 1
ATOM 741 C C . LEU A 1 92 ? 10.164 4.176 5.527 1 86.5 92 LEU A C 1
ATOM 743 O O . LEU A 1 92 ? 11.359 4.41 5.742 1 86.5 92 LEU A O 1
ATOM 747 N N . MET A 1 93 ? 9.461 3.393 6.223 1 85.06 93 MET A N 1
ATOM 748 C CA . MET A 1 93 ? 10.039 2.801 7.426 1 85.06 93 MET A CA 1
ATOM 749 C C . MET A 1 93 ? 10.914 1.6 7.078 1 85.06 93 MET A C 1
ATOM 751 O O . MET A 1 93 ? 11.961 1.391 7.688 1 85.06 93 MET A O 1
ATOM 755 N N . PHE A 1 94 ? 10.453 0.799 6.07 1 75.44 94 PHE A N 1
ATOM 756 C CA . PHE A 1 94 ? 11.141 -0.464 5.82 1 75.44 94 PHE A CA 1
ATOM 757 C C . PHE A 1 94 ? 11.867 -0.43 4.484 1 75.44 94 PHE A C 1
ATOM 759 O O . PHE A 1 94 ? 11.367 -0.946 3.484 1 75.44 94 PHE A O 1
ATOM 766 N N . GLN A 1 95 ? 12.758 0.373 4.156 1 64.12 95 GLN A N 1
ATOM 767 C CA . GLN A 1 95 ? 13.414 0.556 2.869 1 64.12 95 GLN A CA 1
ATOM 768 C C . GLN A 1 95 ? 14.336 -0.619 2.555 1 64.12 95 GLN A C 1
ATOM 770 O O . GLN A 1 95 ? 14.75 -0.8 1.406 1 64.12 95 GLN A O 1
ATOM 775 N N . GLU A 1 96 ? 14.766 -1.443 3.484 1 57.75 96 GLU A N 1
ATOM 776 C CA . GLU A 1 96 ? 15.727 -2.467 3.098 1 57.75 96 GLU A CA 1
ATOM 777 C C . GLU A 1 96 ? 15.023 -3.744 2.645 1 57.75 96 GLU A C 1
ATOM 779 O O . GLU A 1 96 ? 13.875 -3.994 3.018 1 57.75 96 GLU A O 1
ATOM 784 N N . LYS A 1 97 ? 15.75 -4.57 1.881 1 51.69 97 LYS A N 1
ATOM 785 C CA . LYS A 1 97 ? 15.492 -5.875 1.283 1 51.69 97 LYS A CA 1
ATOM 786 C C . LYS A 1 97 ? 15.086 -6.895 2.344 1 51.69 97 LYS A C 1
ATOM 788 O O . LYS A 1 97 ? 15.727 -7.008 3.387 1 51.69 97 LYS A O 1
ATOM 793 N N . GLY A 1 98 ? 13.914 -7.184 2.779 1 56.97 98 GLY A N 1
ATOM 794 C CA . GLY A 1 98 ? 13.406 -8.227 3.652 1 56.97 98 GLY A CA 1
ATOM 795 C C . GLY A 1 98 ? 12.273 -7.766 4.543 1 56.97 98 GLY A C 1
ATOM 796 O O . GLY A 1 98 ? 11.609 -8.586 5.188 1 56.97 98 GLY A O 1
ATOM 797 N N . LYS A 1 99 ? 12.023 -6.492 4.223 1 71.31 99 LYS A N 1
ATOM 798 C CA . LYS A 1 99 ? 11.125 -5.984 5.258 1 71.31 99 LYS A CA 1
ATOM 799 C C . LYS A 1 99 ? 9.68 -5.969 4.773 1 71.31 99 LYS A C 1
ATOM 801 O O . LYS A 1 99 ? 8.812 -5.379 5.418 1 71.31 99 LYS A O 1
ATOM 806 N N . PHE A 1 100 ? 9.469 -6.781 3.738 1 78.06 100 PHE A N 1
ATOM 807 C CA . PHE A 1 100 ? 8.117 -6.883 3.199 1 78.06 100 PHE A CA 1
ATOM 808 C C . PHE A 1 100 ? 7.219 -7.691 4.133 1 78.06 100 PHE A C 1
ATOM 810 O O . PHE A 1 100 ? 5.992 -7.594 4.059 1 78.06 100 PHE A O 1
ATOM 817 N N . HIS A 1 101 ? 7.867 -8.344 5.059 1 81.12 101 HIS A N 1
ATOM 818 C CA . HIS A 1 101 ? 7.09 -9.047 6.07 1 81.12 101 HIS A CA 1
ATOM 819 C C . HIS A 1 101 ? 6.297 -8.078 6.941 1 81.12 101 HIS A C 1
ATOM 821 O O . HIS A 1 101 ? 5.148 -8.352 7.301 1 81.12 101 HIS A O 1
ATOM 827 N N . TYR A 1 102 ? 6.938 -7.02 7.145 1 84.19 102 TYR A N 1
ATOM 828 C CA . TYR A 1 102 ? 6.293 -6.016 7.984 1 84.19 102 TYR A CA 1
ATOM 829 C C . TYR A 1 102 ? 5.109 -5.379 7.27 1 84.19 102 TYR A C 1
ATOM 831 O O . TYR A 1 102 ? 4.062 -5.141 7.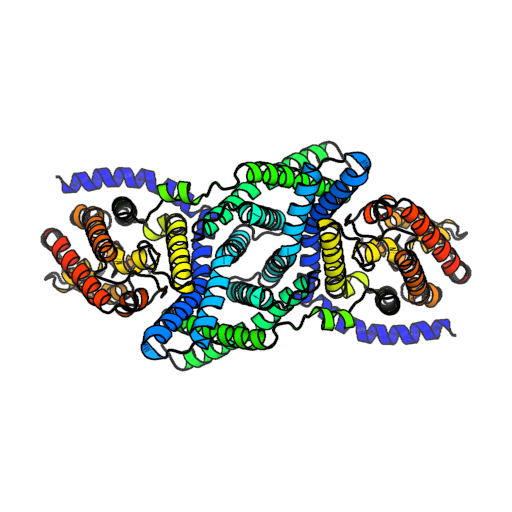875 1 84.19 102 TYR A O 1
ATOM 839 N N . TYR A 1 103 ? 5.312 -5.16 6.035 1 86.44 103 TYR A N 1
ATOM 840 C CA . TYR A 1 103 ? 4.223 -4.574 5.262 1 86.44 103 TYR A CA 1
ATOM 841 C C . TYR A 1 103 ? 3.039 -5.531 5.176 1 86.44 103 TYR A C 1
ATOM 843 O O . TYR A 1 103 ? 1.895 -5.133 5.406 1 86.44 103 TYR A O 1
ATOM 851 N N . LEU A 1 104 ? 3.291 -6.754 4.887 1 89.5 104 LEU A N 1
ATOM 852 C CA . LEU A 1 104 ? 2.225 -7.734 4.715 1 89.5 104 LEU A CA 1
ATOM 853 C C . LEU A 1 104 ? 1.481 -7.965 6.027 1 89.5 104 LEU A C 1
ATOM 855 O O . LEU A 1 104 ? 0.251 -8.039 6.043 1 89.5 104 LEU A O 1
ATOM 859 N N . CYS A 1 105 ? 2.26 -8.055 7.051 1 91.69 105 CYS A N 1
ATOM 860 C CA . CYS A 1 105 ? 1.642 -8.242 8.359 1 91.69 105 CYS A CA 1
ATOM 861 C C . CYS A 1 105 ? 0.797 -7.035 8.742 1 91.69 105 CYS A C 1
ATOM 863 O O . CYS A 1 105 ? -0.33 -7.188 9.219 1 91.69 105 CYS A O 1
ATOM 865 N N . SER A 1 106 ? 1.331 -5.852 8.516 1 93.06 106 SER A N 1
ATOM 866 C CA . SER A 1 106 ? 0.604 -4.629 8.844 1 93.06 106 SER A CA 1
ATOM 867 C C . SER A 1 106 ? -0.676 -4.512 8.023 1 93.06 106 SER A C 1
ATOM 869 O O . SER A 1 106 ? -1.72 -4.113 8.547 1 93.06 106 SER A O 1
ATOM 871 N N . ALA A 1 107 ? -0.548 -4.816 6.781 1 93.06 107 ALA A N 1
ATOM 872 C CA . ALA A 1 107 ? -1.707 -4.75 5.895 1 93.06 107 ALA A CA 1
ATOM 873 C C . ALA A 1 107 ? -2.797 -5.719 6.344 1 93.06 107 ALA A C 1
ATOM 875 O O . ALA A 1 107 ? -3.977 -5.359 6.387 1 93.06 107 ALA A O 1
ATOM 876 N N . ALA A 1 108 ? -2.42 -6.918 6.688 1 93.88 108 ALA A N 1
ATOM 877 C CA . ALA A 1 108 ? -3.381 -7.918 7.148 1 93.88 108 ALA A CA 1
ATOM 878 C C . ALA A 1 108 ? -4.062 -7.469 8.438 1 93.88 108 ALA A C 1
ATOM 880 O O . ALA A 1 108 ? -5.281 -7.602 8.586 1 93.88 108 ALA A O 1
ATOM 881 N N . LEU A 1 109 ? -3.314 -6.945 9.328 1 94.06 109 LEU A N 1
ATOM 882 C CA . LEU A 1 109 ? -3.855 -6.469 10.594 1 94.06 109 LEU A CA 1
ATOM 883 C C . LEU A 1 109 ? -4.812 -5.301 10.367 1 94.06 109 LEU A C 1
ATOM 885 O O . LEU A 1 109 ? -5.883 -5.246 10.977 1 94.06 109 LEU A O 1
ATOM 889 N N . TYR A 1 110 ? -4.402 -4.398 9.523 1 94.56 110 TYR A N 1
ATOM 890 C CA . TYR A 1 110 ? -5.258 -3.252 9.234 1 94.56 110 TYR A CA 1
ATOM 891 C C . TYR A 1 110 ? -6.598 -3.699 8.664 1 94.56 110 TYR A C 1
ATOM 893 O O . TYR A 1 110 ? -7.641 -3.137 9 1 94.56 110 TYR A O 1
ATOM 901 N N . LEU A 1 111 ? -6.543 -4.688 7.836 1 93.25 111 LEU A N 1
ATOM 902 C CA . LEU A 1 111 ? -7.773 -5.238 7.273 1 93.25 111 LEU A CA 1
ATOM 903 C C . LEU A 1 111 ? -8.672 -5.801 8.375 1 93.25 111 LEU A C 1
ATOM 905 O O . LEU A 1 111 ? -9.891 -5.609 8.344 1 93.25 111 LEU A O 1
ATOM 909 N N . MET A 1 112 ? -8.062 -6.426 9.281 1 92.75 112 MET A N 1
ATOM 910 C CA . MET A 1 112 ? -8.836 -7 10.375 1 92.75 112 MET A CA 1
ATOM 911 C C . MET A 1 112 ? -9.43 -5.906 11.258 1 92.75 112 MET A C 1
ATOM 913 O O . MET A 1 112 ? -10.594 -5.98 11.648 1 92.75 112 MET A O 1
ATOM 917 N N . PHE A 1 113 ? -8.648 -4.879 11.484 1 91.31 113 PHE A N 1
ATOM 918 C CA . PHE A 1 113 ? -9.094 -3.785 12.336 1 91.31 113 PHE A CA 1
ATOM 919 C C . PHE A 1 113 ? -10.211 -2.994 11.672 1 91.31 113 PHE A C 1
ATOM 921 O O . PHE A 1 113 ? -11.047 -2.4 12.352 1 91.31 113 PHE A O 1
ATOM 928 N N . SER A 1 114 ? -10.203 -2.988 10.367 1 89.25 114 SER A N 1
ATOM 929 C CA . SER A 1 114 ? -11.164 -2.17 9.625 1 89.25 114 SER A CA 1
ATOM 930 C C . SER A 1 114 ? -12.297 -3.02 9.062 1 89.25 114 SER A C 1
ATOM 932 O O . SER A 1 114 ? -13.062 -2.557 8.211 1 89.25 114 SER A O 1
ATOM 934 N N . ALA A 1 115 ? -12.406 -4.242 9.477 1 88 115 ALA A N 1
ATOM 935 C CA . ALA A 1 115 ? -13.422 -5.145 8.938 1 88 115 ALA A CA 1
ATOM 936 C C . ALA A 1 115 ? -14.828 -4.648 9.266 1 88 115 ALA A C 1
ATOM 938 O O . ALA A 1 115 ? -15.117 -4.297 10.414 1 88 115 ALA A O 1
ATOM 939 N N . LYS A 1 116 ? -15.68 -4.617 8.312 1 82.44 116 LYS A N 1
ATOM 940 C CA . LYS A 1 116 ? -17.031 -4.074 8.461 1 82.44 116 LYS A CA 1
ATOM 941 C C . LYS A 1 116 ? -17.844 -4.895 9.453 1 82.44 116 LYS A C 1
ATOM 943 O O . LYS A 1 116 ? -18.688 -4.348 10.18 1 82.44 116 LYS A O 1
ATOM 948 N N . ASP A 1 117 ? -17.578 -6.156 9.438 1 82.62 117 ASP A N 1
ATOM 949 C CA . ASP A 1 117 ? -18.375 -7.031 10.289 1 82.62 117 ASP A CA 1
ATOM 950 C C . ASP A 1 117 ? -18.047 -6.801 11.766 1 82.62 117 ASP A C 1
ATOM 952 O O . ASP A 1 117 ? -18.844 -7.129 12.641 1 82.62 117 ASP A O 1
ATOM 956 N N . LEU A 1 118 ? -16.891 -6.277 11.992 1 82.19 118 LEU A N 1
ATOM 957 C CA . LEU A 1 118 ? -16.5 -6.012 13.375 1 82.19 118 LEU A CA 1
ATOM 958 C C . LEU A 1 118 ? -17 -4.652 13.836 1 82.19 118 LEU A C 1
ATOM 960 O O . LEU A 1 118 ? -17.094 -4.387 15.039 1 82.19 118 LEU A O 1
ATOM 964 N N . ASN A 1 119 ? -17.359 -3.75 12.875 1 78.5 119 ASN A N 1
ATOM 965 C CA . ASN A 1 119 ? -17.969 -2.449 13.141 1 78.5 119 ASN A CA 1
ATOM 966 C C . ASN A 1 119 ? -17.172 -1.652 14.164 1 78.5 119 ASN A C 1
ATOM 968 O O . ASN A 1 119 ? -17.719 -1.172 15.156 1 78.5 119 ASN A O 1
ATOM 972 N N . LEU A 1 120 ? -15.891 -1.68 13.992 1 77.56 120 LEU A N 1
ATOM 973 C CA . LEU A 1 120 ? -15.016 -0.947 14.898 1 77.56 120 LEU A CA 1
ATOM 974 C C . LEU A 1 120 ? -14.859 0.502 14.453 1 77.56 120 LEU A C 1
ATOM 976 O O . LEU A 1 120 ? -14.391 1.345 15.219 1 77.56 120 LEU A O 1
ATOM 980 N N . LEU A 1 121 ? -15.227 0.801 13.18 1 80.31 121 LEU A N 1
ATOM 981 C CA . LEU A 1 121 ? -15.117 2.146 12.625 1 80.31 121 LEU A CA 1
ATOM 982 C C . LEU A 1 121 ? -16.438 2.893 12.742 1 80.31 121 LEU A C 1
ATOM 984 O O . LEU A 1 121 ? -17.5 2.326 12.477 1 80.31 121 LEU A O 1
ATOM 988 N N . SER A 1 122 ? -16.328 4.082 13.219 1 80.44 122 SER A N 1
ATOM 989 C CA . SER A 1 122 ? -17.5 4.945 13.273 1 80.44 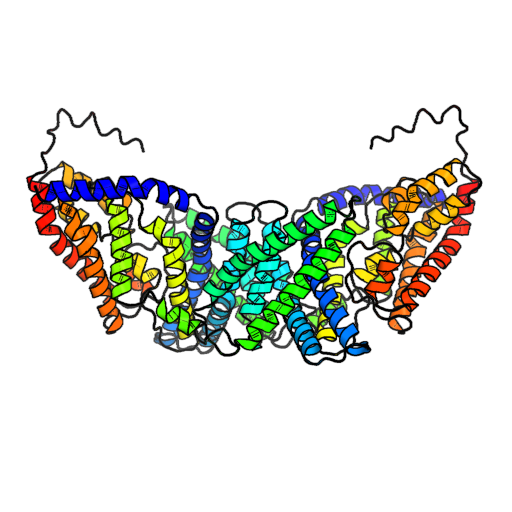122 SER A CA 1
ATOM 990 C C . SER A 1 122 ? -17.891 5.43 11.883 1 80.44 122 SER A C 1
ATOM 992 O O . SER A 1 122 ? -17.188 5.176 10.906 1 80.44 122 SER A O 1
ATOM 994 N N . ALA A 1 123 ? -18.984 6.137 11.836 1 74.12 123 ALA A N 1
ATOM 995 C CA . ALA A 1 123 ? -19.484 6.668 10.57 1 74.12 123 ALA A CA 1
ATOM 996 C C . ALA A 1 123 ? -18.531 7.727 10.016 1 74.12 123 ALA A C 1
ATOM 998 O O . ALA A 1 123 ? -18.359 7.828 8.797 1 74.12 123 ALA A O 1
ATOM 999 N N . SER A 1 124 ? -17.891 8.438 10.938 1 77.5 124 SER A N 1
ATOM 1000 C CA . SER A 1 124 ? -16.984 9.508 10.523 1 77.5 124 SER A CA 1
ATOM 1001 C C . SER A 1 124 ? -15.633 8.953 10.086 1 77.5 124 SER A C 1
ATOM 1003 O O . SER A 1 124 ? -14.836 9.656 9.461 1 77.5 124 SER A O 1
ATOM 1005 N N . LYS A 1 125 ? -15.328 7.703 10.461 1 80.44 125 LYS A N 1
ATOM 1006 C CA . LYS A 1 125 ? -14.078 7.02 10.133 1 80.44 125 LYS A CA 1
ATOM 1007 C C . LYS A 1 125 ? -12.875 7.781 10.68 1 80.44 125 LYS A C 1
ATOM 1009 O O . LYS A 1 125 ? -11.805 7.773 10.078 1 80.44 125 LYS A O 1
ATOM 1014 N N . ILE A 1 126 ? -13.078 8.453 11.781 1 83.31 126 ILE A N 1
ATOM 1015 C CA . ILE A 1 126 ? -12.039 9.266 12.398 1 83.31 126 ILE A CA 1
ATOM 1016 C C . ILE A 1 126 ? -10.906 8.375 12.898 1 83.31 126 ILE A C 1
ATOM 1018 O O . ILE A 1 126 ? -9.773 8.82 13.055 1 83.31 126 ILE A O 1
ATOM 1022 N N . GLU A 1 127 ? -11.164 7.055 13.016 1 87.69 127 GLU A N 1
ATOM 1023 C CA . GLU A 1 127 ? -10.227 6.109 13.609 1 87.69 127 GLU A CA 1
ATOM 1024 C C . GLU A 1 127 ? -9.281 5.535 12.562 1 87.69 127 GLU A C 1
ATOM 1026 O O . GLU A 1 127 ? -8.312 4.848 12.898 1 87.69 127 GLU A O 1
ATOM 1031 N N . THR A 1 128 ? -9.484 5.848 11.336 1 90.38 128 THR A N 1
ATOM 1032 C CA . THR A 1 128 ? -8.828 5.168 10.227 1 90.38 128 THR A CA 1
ATOM 1033 C C . THR A 1 128 ? -7.309 5.242 10.367 1 90.38 128 THR A C 1
ATOM 1035 O O . THR A 1 128 ? -6.625 4.219 10.32 1 90.38 128 THR A O 1
ATOM 1038 N N . LEU A 1 129 ? -6.766 6.453 10.594 1 92.69 129 LEU A N 1
ATOM 1039 C CA . LEU A 1 129 ? -5.32 6.613 10.688 1 92.69 129 LEU A CA 1
ATOM 1040 C C . LEU A 1 129 ? -4.777 5.957 11.945 1 92.69 129 LEU A C 1
ATOM 1042 O O . LEU A 1 129 ? -3.682 5.391 11.938 1 92.69 129 LEU A O 1
ATOM 1046 N N . PHE A 1 130 ? -5.492 5.992 12.992 1 91.44 130 PHE A N 1
ATOM 1047 C CA . PHE A 1 130 ? -5.07 5.391 14.25 1 91.44 130 PHE A CA 1
ATOM 1048 C C . PHE A 1 130 ? -5 3.871 14.133 1 91.44 130 PHE A C 1
ATOM 1050 O O . PHE A 1 130 ? -4.066 3.246 14.633 1 91.44 130 PHE A O 1
ATOM 1057 N N . LEU A 1 131 ? -5.992 3.334 13.477 1 92 131 LEU A N 1
ATOM 1058 C CA . LEU A 1 131 ? -6.016 1.888 13.281 1 92 131 LEU A CA 1
ATOM 1059 C C . LEU A 1 131 ? -4.871 1.439 12.383 1 92 131 LEU A C 1
ATOM 1061 O O . LEU A 1 131 ? -4.277 0.381 12.609 1 92 131 LEU A O 1
ATOM 1065 N N . ALA A 1 132 ? -4.59 2.225 11.375 1 93.19 132 ALA A N 1
ATOM 1066 C CA . ALA A 1 132 ? -3.461 1.912 10.5 1 93.19 132 ALA A CA 1
ATOM 1067 C C . ALA A 1 132 ? -2.143 1.958 11.266 1 93.19 132 ALA A C 1
ATOM 1069 O O . ALA A 1 132 ? -1.289 1.084 11.094 1 93.19 132 ALA A O 1
ATOM 1070 N N . LEU A 1 133 ? -1.988 2.965 12.109 1 92.69 133 LEU A N 1
ATOM 1071 C CA . LEU A 1 133 ? -0.78 3.078 12.922 1 92.69 133 LEU A CA 1
ATOM 1072 C C . LEU A 1 133 ? -0.68 1.924 13.914 1 92.69 133 LEU A C 1
ATOM 1074 O O . LEU A 1 133 ? 0.402 1.37 14.117 1 92.69 133 LEU A O 1
ATOM 1078 N N . LEU A 1 134 ? -1.781 1.624 14.523 1 91.81 134 LEU A N 1
ATOM 1079 C CA . LEU A 1 134 ? -1.81 0.501 15.453 1 91.81 134 LEU A CA 1
ATOM 1080 C C . LEU A 1 134 ? -1.421 -0.796 14.75 1 91.81 134 LEU A C 1
ATOM 1082 O O . LEU A 1 134 ? -0.698 -1.619 15.32 1 91.81 134 LEU A O 1
ATOM 1086 N N . ALA A 1 135 ? -1.949 -1.043 13.562 1 94.06 135 ALA A N 1
ATOM 1087 C CA . ALA A 1 135 ? -1.609 -2.23 12.781 1 94.06 135 ALA A CA 1
ATOM 1088 C C . ALA A 1 135 ? -0.103 -2.324 12.555 1 94.06 135 ALA A C 1
ATOM 1090 O O . ALA A 1 135 ? 0.482 -3.404 12.672 1 94.06 135 ALA A O 1
ATOM 1091 N N . LEU A 1 136 ? 0.509 -1.192 12.227 1 92.38 136 LEU A N 1
ATOM 1092 C CA . LEU A 1 136 ? 1.949 -1.157 11.992 1 92.38 136 LEU A CA 1
ATOM 1093 C C . LEU A 1 136 ? 2.709 -1.477 13.281 1 92.38 136 LEU A C 1
ATOM 1095 O O . LEU A 1 136 ? 3.67 -2.25 13.258 1 92.38 136 LEU A O 1
ATOM 1099 N N . LEU A 1 137 ? 2.27 -0.902 14.422 1 91.25 137 LEU A N 1
ATOM 1100 C CA . LEU A 1 137 ? 2.951 -1.125 15.688 1 91.25 137 LEU A CA 1
ATOM 1101 C C . LEU A 1 137 ? 2.822 -2.58 16.125 1 91.25 137 LEU A C 1
ATOM 1103 O O . LEU A 1 137 ? 3.797 -3.188 16.578 1 91.25 137 LEU A O 1
ATOM 1107 N N . VAL A 1 138 ? 1.655 -3.129 15.977 1 93.12 138 VAL A N 1
ATOM 1108 C CA . VAL A 1 138 ? 1.428 -4.52 16.344 1 93.12 138 VAL A CA 1
ATOM 1109 C C . VAL A 1 138 ? 2.229 -5.438 15.422 1 93.12 138 VAL A C 1
ATOM 1111 O O . VAL A 1 138 ? 2.74 -6.473 15.859 1 93.12 138 VAL A O 1
ATOM 1114 N N . SER A 1 139 ? 2.338 -5.086 14.156 1 92.62 139 SER A N 1
ATOM 1115 C CA . SER A 1 139 ? 3.109 -5.883 13.211 1 92.62 139 SER A CA 1
ATOM 1116 C C . SER A 1 139 ? 4.566 -5.996 13.641 1 92.62 139 SER A C 1
ATOM 1118 O O . SER A 1 139 ? 5.203 -7.031 13.43 1 92.62 139 SER A O 1
ATOM 1120 N N . PHE A 1 140 ? 5.086 -4.953 14.25 1 89.31 140 PHE A N 1
ATOM 1121 C CA . PHE A 1 140 ? 6.457 -5 14.742 1 89.31 140 PHE A CA 1
ATOM 1122 C C . PHE A 1 140 ? 6.609 -6.07 15.82 1 89.31 140 PHE A C 1
ATOM 1124 O O . PHE A 1 140 ? 7.598 -6.805 15.836 1 89.31 140 PHE A O 1
ATOM 1131 N N . VAL A 1 141 ? 5.664 -6.125 16.625 1 91.94 141 VAL A N 1
ATOM 1132 C CA . VAL A 1 141 ? 5.703 -7.086 17.719 1 91.94 141 VAL A CA 1
ATOM 1133 C C . VAL A 1 141 ? 5.547 -8.5 17.172 1 91.94 141 VAL A C 1
ATOM 1135 O O . VAL A 1 141 ? 6.297 -9.406 17.547 1 91.94 141 VAL A O 1
ATOM 1138 N N . LEU A 1 142 ? 4.645 -8.695 16.297 1 93.06 142 LEU A N 1
ATOM 1139 C CA . LEU A 1 142 ? 4.34 -10.023 15.773 1 93.06 142 LEU A CA 1
ATOM 1140 C C . LEU A 1 142 ? 5.496 -10.555 14.93 1 93.06 142 LEU A C 1
ATOM 1142 O O . LEU A 1 142 ? 5.867 -11.727 15.039 1 93.06 142 LEU A O 1
ATOM 1146 N N . VAL A 1 143 ? 6.035 -9.703 14.055 1 89.88 143 VAL A N 1
ATOM 1147 C CA . VAL A 1 143 ? 7.137 -10.125 13.195 1 89.88 143 VAL A CA 1
ATOM 1148 C C . VAL A 1 143 ? 8.375 -10.398 14.039 1 89.88 143 VAL A C 1
ATOM 1150 O O . VAL A 1 143 ? 9.117 -11.344 13.781 1 89.88 143 VAL A O 1
ATOM 1153 N N . SER A 1 144 ? 8.609 -9.547 15.062 1 89.5 144 SER A N 1
ATOM 1154 C CA . SER A 1 144 ? 9.711 -9.812 15.977 1 89.5 144 SER A CA 1
ATOM 1155 C C . SER A 1 144 ? 9.508 -11.125 16.719 1 89.5 144 SER A C 1
ATOM 1157 O O . SER A 1 144 ? 10.469 -11.859 16.969 1 89.5 144 SER A O 1
ATOM 1159 N N . GLY A 1 145 ? 8.328 -11.367 17.156 1 90.06 145 GLY A N 1
ATOM 1160 C CA . GLY A 1 145 ? 8.023 -12.648 17.766 1 90.06 145 GLY A CA 1
ATOM 1161 C C . GLY A 1 145 ? 8.297 -13.828 16.859 1 90.06 145 GLY A C 1
ATOM 1162 O O . GLY A 1 145 ? 8.852 -14.844 17.281 1 90.06 145 GLY A O 1
ATOM 1163 N N . TYR A 1 146 ? 7.898 -13.703 15.617 1 88.56 146 TYR A N 1
ATOM 1164 C CA . TYR A 1 146 ? 8.156 -14.75 14.633 1 88.56 146 TYR A CA 1
ATOM 1165 C C . TYR A 1 146 ? 9.648 -15 14.484 1 88.56 146 TYR A C 1
ATOM 1167 O O . TYR A 1 146 ? 10.094 -16.156 14.43 1 88.56 146 TYR A O 1
ATOM 1175 N N . GLN A 1 147 ? 10.406 -13.93 14.375 1 86.31 147 GLN A N 1
ATOM 1176 C CA . GLN A 1 147 ? 11.852 -14.055 14.227 1 86.31 147 GLN A CA 1
ATOM 1177 C C . GLN A 1 147 ? 12.469 -14.75 15.438 1 86.31 147 GLN A C 1
ATOM 1179 O O . GLN A 1 147 ? 13.43 -15.508 15.297 1 86.31 147 GLN A O 1
ATOM 1184 N N . LEU A 1 148 ? 11.93 -14.492 16.594 1 89.69 148 LEU A N 1
ATOM 1185 C CA . LEU A 1 148 ? 12.406 -15.141 17.797 1 89.69 148 LEU A CA 1
ATOM 1186 C C . LEU A 1 148 ? 12.102 -16.641 17.781 1 89.69 148 LEU A C 1
ATOM 1188 O O . LEU A 1 148 ? 12.961 -17.453 18.141 1 89.69 148 LEU A O 1
ATOM 1192 N N . VAL A 1 149 ? 10.938 -16.953 17.359 1 88.25 149 VAL A N 1
ATOM 1193 C CA . VAL A 1 149 ? 10.539 -18.359 17.281 1 88.25 149 VAL A CA 1
ATOM 1194 C C . VAL A 1 149 ? 11.391 -19.062 16.219 1 88.25 149 VAL A C 1
ATOM 1196 O O . VAL A 1 149 ? 11.852 -20.188 16.438 1 88.25 149 VAL A O 1
ATOM 1199 N N . LEU A 1 150 ? 11.547 -18.422 15.086 1 85.62 150 LEU A N 1
ATOM 1200 C CA . LEU A 1 150 ? 12.328 -19 14 1 85.62 150 LEU A CA 1
ATOM 1201 C C . LEU A 1 150 ? 13.766 -19.25 14.438 1 85.62 150 LEU A C 1
ATOM 1203 O O . LEU A 1 150 ? 14.336 -20.312 14.125 1 85.62 150 LEU A O 1
ATOM 1207 N N . ARG A 1 151 ? 14.344 -18.344 15.086 1 85.5 151 ARG A N 1
ATOM 1208 C CA . ARG A 1 151 ? 15.711 -18.516 15.586 1 85.5 151 ARG A CA 1
ATOM 1209 C C . ARG A 1 151 ? 15.789 -19.672 16.578 1 85.5 151 ARG A C 1
ATOM 1211 O O . ARG A 1 151 ? 16.766 -20.406 16.594 1 85.5 151 ARG A O 1
ATOM 1218 N N . GLY A 1 152 ? 14.867 -19.734 17.375 1 85.19 152 GLY A N 1
ATOM 1219 C CA . GLY A 1 152 ? 14.82 -20.844 18.312 1 85.19 152 GLY A CA 1
ATOM 1220 C C . GLY A 1 152 ? 14.734 -22.203 17.641 1 85.19 152 GLY A C 1
ATOM 1221 O O . GLY A 1 152 ? 15.445 -23.125 18.016 1 85.19 152 GLY A O 1
ATOM 1222 N N . ILE A 1 153 ? 13.945 -22.328 16.625 1 84.25 153 ILE A N 1
ATOM 1223 C CA . ILE A 1 153 ? 13.742 -23.578 15.922 1 84.25 153 ILE A CA 1
ATOM 1224 C C . ILE A 1 153 ? 14.992 -23.938 15.117 1 84.25 153 ILE A C 1
ATOM 1226 O O . ILE A 1 153 ? 15.391 -25.094 15.039 1 84.25 153 ILE A O 1
ATOM 1230 N N . LYS A 1 154 ? 15.516 -22.906 14.469 1 83.25 154 LYS A N 1
ATOM 1231 C CA . LYS A 1 154 ? 16.719 -23.125 13.672 1 83.25 154 LYS A CA 1
ATOM 1232 C C . LYS A 1 154 ? 17.875 -23.625 14.547 1 83.25 154 LYS A C 1
ATOM 1234 O O . LYS A 1 154 ? 18.734 -24.344 14.07 1 83.25 154 LYS A O 1
ATOM 1239 N N . LYS A 1 155 ? 17.875 -23.203 15.734 1 83.12 155 LYS A N 1
ATOM 1240 C CA . LYS A 1 155 ? 18.891 -23.703 16.672 1 83.12 155 LYS A CA 1
ATOM 1241 C C . LYS A 1 155 ? 18.703 -25.188 16.938 1 83.12 155 LYS A C 1
ATOM 1243 O O . LYS A 1 155 ? 19.672 -25.906 17.172 1 83.12 155 LYS A O 1
ATOM 1248 N N . ILE A 1 156 ? 17.484 -25.547 16.75 1 79.81 156 ILE A N 1
ATOM 1249 C CA . ILE A 1 156 ? 17.172 -26.938 17.031 1 79.81 156 ILE A CA 1
ATOM 1250 C C . ILE A 1 156 ? 17.391 -27.781 15.781 1 79.81 156 ILE A C 1
ATOM 1252 O O . ILE A 1 156 ? 18.016 -28.844 15.844 1 79.81 156 ILE A O 1
ATOM 1256 N N . ILE A 1 157 ? 16.812 -27.172 14.633 1 73.81 157 ILE A N 1
ATOM 1257 C CA . ILE A 1 157 ? 16.906 -27.906 13.383 1 73.81 157 ILE A CA 1
ATOM 1258 C C . ILE A 1 157 ? 18.203 -27.547 12.664 1 73.81 157 ILE A C 1
ATOM 1260 O O . ILE A 1 157 ? 18.375 -26.406 12.203 1 73.81 157 ILE A O 1
ATOM 1264 N N . LYS A 1 158 ? 19.297 -28 12.766 1 65.75 158 LYS A N 1
ATOM 1265 C CA . LYS A 1 158 ? 20.641 -27.719 12.281 1 65.75 158 LYS A CA 1
ATOM 1266 C C . LYS A 1 158 ? 20.688 -27.672 10.758 1 65.75 158 LYS A C 1
ATOM 1268 O O . LYS A 1 158 ? 21.641 -27.188 10.164 1 65.75 158 LYS A O 1
ATOM 1273 N N . THR A 1 159 ? 19.641 -28.188 10.031 1 60.38 159 THR A N 1
ATOM 1274 C CA . THR A 1 159 ? 19.703 -28.219 8.57 1 60.38 159 THR A CA 1
ATOM 1275 C C . THR A 1 159 ? 18.828 -27.109 7.98 1 60.38 159 THR A C 1
ATOM 1277 O O . THR A 1 159 ? 17.641 -27.031 8.273 1 60.38 159 THR A O 1
ATOM 1280 N N . PRO A 1 160 ? 19.578 -26.156 7.309 1 61.53 160 PRO A N 1
ATOM 1281 C CA . PRO A 1 160 ? 18.812 -25.047 6.727 1 61.53 160 PRO A CA 1
ATOM 1282 C C . PRO A 1 160 ? 17.812 -25.5 5.668 1 61.53 160 PRO A C 1
ATOM 1284 O O . PRO A 1 160 ? 18.203 -26.172 4.703 1 61.53 160 PRO A O 1
ATOM 1287 N N . MET A 1 161 ? 16.516 -25.641 6.031 1 67.12 161 MET A N 1
ATOM 1288 C CA . MET A 1 161 ? 15.516 -25.984 5.031 1 67.12 161 MET A CA 1
ATOM 1289 C C . MET A 1 161 ? 14.539 -24.828 4.82 1 67.12 161 MET A C 1
ATOM 1291 O O . MET A 1 161 ? 13.742 -24.516 5.699 1 67.12 161 MET A O 1
ATOM 1295 N N . GLU A 1 162 ? 14.586 -24.156 3.686 1 70.56 162 GLU A N 1
ATOM 1296 C CA . GLU A 1 162 ? 13.742 -23.016 3.342 1 70.56 162 GLU A CA 1
ATOM 1297 C C . GLU A 1 162 ? 12.266 -23.359 3.465 1 70.56 162 GLU A C 1
ATOM 1299 O O . GLU A 1 162 ? 11.461 -22.531 3.898 1 70.56 162 GLU A O 1
ATOM 1304 N N . PHE A 1 163 ? 12.055 -24.625 3.203 1 72.69 163 PHE A N 1
ATOM 1305 C CA . PHE A 1 163 ? 10.656 -25.016 3.252 1 72.69 163 PHE A CA 1
ATOM 1306 C C . PHE A 1 163 ? 10.133 -25 4.684 1 72.69 163 PHE A C 1
ATOM 1308 O O . PHE A 1 163 ? 8.984 -24.641 4.93 1 72.69 163 PHE A O 1
ATOM 1315 N N . LEU A 1 164 ? 10.953 -25.328 5.629 1 74.06 164 LEU A N 1
ATOM 1316 C CA . LEU A 1 164 ? 10.539 -25.344 7.027 1 74.06 164 LEU A CA 1
ATOM 1317 C C . LEU A 1 164 ? 10.266 -23.922 7.523 1 74.06 164 LEU A C 1
ATOM 1319 O O . LEU A 1 164 ? 9.344 -23.703 8.312 1 74.06 164 LEU A O 1
ATOM 1323 N N . ASP A 1 165 ? 11.055 -22.984 6.992 1 77.44 165 ASP A N 1
ATOM 1324 C CA . ASP A 1 165 ? 10.844 -21.594 7.336 1 77.44 165 ASP A CA 1
ATOM 1325 C C . ASP A 1 165 ? 9.484 -21.094 6.852 1 77.44 165 ASP A C 1
ATOM 1327 O O . ASP A 1 165 ? 8.766 -20.422 7.586 1 77.44 165 ASP A O 1
ATOM 1331 N N . ASN A 1 166 ? 9.164 -21.531 5.758 1 77.06 166 ASN A N 1
ATOM 1332 C CA . ASN A 1 166 ? 7.883 -21.141 5.184 1 77.06 166 ASN A CA 1
ATOM 1333 C C . ASN A 1 166 ? 6.711 -21.781 5.926 1 77.06 166 ASN A C 1
ATOM 1335 O O . ASN A 1 166 ? 5.688 -21.125 6.152 1 77.06 166 ASN A O 1
ATOM 1339 N N . LEU A 1 167 ? 6.953 -22.984 6.254 1 76.62 167 LEU A N 1
ATOM 1340 C CA . LEU A 1 167 ? 5.906 -23.688 6.984 1 76.62 167 LEU A CA 1
ATOM 1341 C C . LEU A 1 167 ? 5.668 -23.047 8.344 1 76.62 167 LEU A C 1
ATOM 1343 O O . LEU A 1 167 ? 4.523 -22.891 8.773 1 76.62 167 LEU A O 1
ATOM 1347 N N . LEU A 1 168 ? 6.711 -22.75 8.969 1 81.25 168 LEU A N 1
ATOM 1348 C CA . LEU A 1 168 ? 6.598 -22.109 10.273 1 81.25 168 LEU A CA 1
ATOM 1349 C C . LEU A 1 168 ? 5.926 -20.75 10.164 1 81.25 168 LEU A C 1
ATOM 1351 O O . LEU A 1 168 ? 5.117 -20.375 11.016 1 81.25 168 LEU A O 1
ATOM 1355 N N . LEU A 1 169 ? 6.293 -20.062 9.188 1 80.62 169 LEU A N 1
ATOM 1356 C CA . LEU A 1 169 ? 5.691 -18.766 8.953 1 80.62 169 LEU A CA 1
ATOM 1357 C C . LEU A 1 169 ? 4.18 -18.875 8.773 1 80.62 169 LEU A C 1
ATOM 1359 O O . LEU A 1 169 ? 3.416 -18.125 9.383 1 80.62 169 LEU A O 1
ATOM 1363 N N . MET A 1 170 ? 3.857 -19.906 8.078 1 79.75 170 MET A N 1
ATOM 1364 C CA . MET A 1 170 ? 2.451 -20.125 7.75 1 79.75 170 MET A CA 1
ATOM 1365 C C . MET A 1 170 ? 1.637 -20.422 9.008 1 79.75 170 MET A C 1
ATOM 1367 O O . MET A 1 170 ? 0.563 -19.844 9.203 1 79.75 170 MET A O 1
ATOM 1371 N N . ILE A 1 171 ? 2.186 -21.188 9.688 1 83.56 171 ILE A N 1
ATOM 1372 C CA . ILE A 1 171 ? 1.463 -21.641 10.875 1 83.56 171 ILE A CA 1
ATOM 1373 C C . ILE A 1 171 ? 1.423 -20.5 11.906 1 83.56 171 ILE A C 1
ATOM 1375 O O . ILE A 1 171 ? 0.373 -20.219 12.484 1 83.56 171 ILE A O 1
ATOM 1379 N N . TYR A 1 172 ? 2.504 -19.875 12.086 1 89.81 172 TYR A N 1
ATOM 1380 C CA . TYR A 1 172 ? 2.615 -18.797 13.07 1 89.81 172 TYR A CA 1
ATOM 1381 C C . TYR A 1 172 ? 1.619 -17.688 12.789 1 89.81 172 TYR A C 1
ATOM 1383 O O . TYR A 1 172 ? 0.822 -17.328 13.656 1 89.81 172 TYR A O 1
ATOM 1391 N N . PHE A 1 173 ? 1.567 -17.172 11.641 1 90.75 173 PHE A N 1
ATOM 1392 C CA . PHE A 1 173 ? 0.757 -16 11.344 1 90.75 173 PHE A CA 1
ATOM 1393 C C . PHE A 1 173 ? -0.717 -16.375 11.234 1 90.75 173 PHE A C 1
ATOM 1395 O O . PHE A 1 173 ? -1.589 -15.594 11.625 1 90.75 173 PHE A O 1
ATOM 1402 N N . SER A 1 174 ? -0.99 -17.578 10.68 1 89.38 174 SER A N 1
ATOM 1403 C CA . SER A 1 174 ? -2.385 -18 10.594 1 89.38 174 SER A CA 1
ATOM 1404 C C . SER A 1 174 ? -3.012 -18.125 11.977 1 89.38 174 SER A C 1
ATOM 1406 O O . SER A 1 174 ? -4.125 -17.641 12.203 1 89.38 174 SER A O 1
ATOM 1408 N N . VAL A 1 175 ? -2.26 -18.688 12.875 1 89.81 175 VAL A N 1
ATOM 1409 C CA . VAL A 1 175 ? -2.768 -18.875 14.234 1 89.81 175 VAL A CA 1
ATOM 1410 C C . VAL A 1 175 ? -2.916 -17.531 14.93 1 89.81 175 VAL A C 1
ATOM 1412 O O . VAL A 1 175 ? -3.947 -17.25 15.539 1 89.81 175 VAL A O 1
ATOM 1415 N N . ILE A 1 176 ? -1.983 -16.719 14.789 1 93.38 176 ILE A N 1
ATOM 1416 C CA . ILE A 1 176 ? -1.994 -15.43 15.461 1 93.38 176 ILE A CA 1
ATOM 1417 C C . ILE A 1 176 ? -3.135 -14.578 14.914 1 93.38 176 ILE A C 1
ATOM 1419 O O . ILE A 1 176 ? -3.838 -13.906 15.672 1 93.38 176 ILE A O 1
ATOM 1423 N N . PHE A 1 177 ? -3.334 -14.578 13.641 1 93.25 177 PHE A N 1
ATOM 1424 C CA . PHE A 1 177 ? -4.398 -13.781 13.031 1 93.25 177 PHE A CA 1
ATOM 1425 C C . PHE A 1 177 ? -5.766 -14.297 13.461 1 93.25 177 PHE A C 1
ATOM 1427 O O . PHE A 1 177 ? -6.691 -13.508 13.68 1 93.25 177 PHE A O 1
ATOM 1434 N N . MET A 1 178 ? -5.852 -15.594 13.586 1 92.56 178 MET A N 1
ATOM 1435 C CA . MET A 1 178 ? -7.109 -16.156 14.055 1 92.56 178 MET A CA 1
ATOM 1436 C C . MET A 1 178 ? -7.402 -15.727 15.484 1 92.56 178 MET A C 1
ATOM 1438 O O . MET A 1 178 ? -8.531 -15.367 15.812 1 92.56 178 MET A O 1
ATOM 1442 N N . VAL A 1 179 ? -6.383 -15.727 16.297 1 93 179 VAL A N 1
ATOM 1443 C CA . VAL A 1 179 ? -6.535 -15.328 17.688 1 93 179 VAL A CA 1
ATOM 1444 C C . VAL A 1 179 ? -6.895 -13.852 17.766 1 93 179 VAL A C 1
ATOM 1446 O O . VAL A 1 179 ? -7.812 -13.461 18.5 1 93 179 VAL A O 1
ATOM 1449 N N . ILE A 1 180 ? -6.254 -13.055 17.016 1 93.38 180 ILE A N 1
ATOM 1450 C CA . ILE A 1 180 ? -6.504 -11.617 17.031 1 93.38 180 ILE A CA 1
ATOM 1451 C C . ILE A 1 180 ? -7.926 -11.336 16.547 1 93.38 180 ILE A C 1
ATOM 1453 O O . ILE A 1 180 ? -8.648 -10.539 17.156 1 93.38 180 ILE A O 1
ATOM 1457 N N . TYR A 1 181 ? -8.328 -11.984 15.484 1 91.31 181 TYR A N 1
ATOM 1458 C CA . TYR A 1 181 ? -9.672 -11.766 14.945 1 91.31 181 TYR A CA 1
ATOM 1459 C C . TYR A 1 181 ? -10.734 -12.195 15.945 1 91.31 181 TYR A C 1
ATOM 1461 O O . TYR A 1 181 ? -11.773 -11.539 16.078 1 91.31 181 TYR A O 1
ATOM 1469 N N . GLN A 1 182 ? -10.438 -13.281 16.656 1 89.62 182 GLN A N 1
ATOM 1470 C CA . GLN A 1 182 ? -11.359 -13.734 17.688 1 89.62 182 GLN A CA 1
ATOM 1471 C C . GLN A 1 182 ? -11.469 -12.719 18.828 1 89.62 182 GLN A C 1
ATOM 1473 O O . GLN A 1 182 ? -12.562 -12.461 19.328 1 89.62 182 GLN A O 1
ATOM 1478 N N . ILE A 1 183 ? -10.391 -12.172 19.219 1 90.44 183 ILE A N 1
ATOM 1479 C CA . ILE A 1 183 ? -10.383 -11.156 20.266 1 90.44 183 ILE A CA 1
ATOM 1480 C C . ILE A 1 183 ? -11.156 -9.93 19.797 1 90.44 183 ILE A C 1
ATOM 1482 O O . ILE A 1 183 ? -11.969 -9.375 20.547 1 90.44 183 ILE A O 1
ATOM 1486 N N . LEU A 1 184 ? -10.977 -9.547 18.562 1 89.38 184 LEU A N 1
ATOM 1487 C CA . LEU A 1 184 ? -11.656 -8.383 18 1 89.38 184 LEU A CA 1
ATOM 1488 C C . LEU A 1 184 ? -13.156 -8.617 17.891 1 89.38 184 LEU A C 1
ATOM 1490 O O . LEU A 1 184 ? -13.945 -7.688 18.047 1 89.38 184 LEU A O 1
ATOM 1494 N N . SER A 1 185 ? -13.531 -9.836 17.625 1 86.81 185 SER A N 1
ATOM 1495 C CA . SER A 1 185 ? -14.945 -10.164 17.484 1 86.81 185 SER A CA 1
ATOM 1496 C C . SER A 1 185 ? -15.68 -9.977 18.812 1 86.81 185 SER A C 1
ATOM 1498 O O . SER A 1 185 ? -16.891 -9.711 18.828 1 86.81 185 SER A O 1
ATOM 1500 N N . GLN A 1 186 ? -14.914 -10.086 19.891 1 85.62 186 GLN A N 1
ATOM 1501 C CA . GLN A 1 186 ? -15.508 -9.859 21.203 1 85.62 186 GLN A CA 1
ATOM 1502 C C . GLN A 1 186 ? -15.703 -8.367 21.484 1 85.62 186 GLN A C 1
ATOM 1504 O O . GLN A 1 186 ? -16.5 -7.988 22.344 1 85.62 186 GLN A O 1
ATOM 1509 N N . LEU A 1 187 ? -15.031 -7.559 20.75 1 82.06 187 LEU A N 1
ATOM 1510 C CA . LEU A 1 187 ? -15.109 -6.109 20.906 1 82.06 187 LEU A CA 1
ATOM 1511 C C . LEU A 1 187 ? -16.078 -5.496 19.891 1 82.06 187 LEU A C 1
ATOM 1513 O O . LEU A 1 187 ? -16.078 -4.277 19.703 1 82.06 187 LEU A O 1
ATOM 1517 N N . LYS A 1 188 ? -16.859 -6.34 19.359 1 79.88 188 LYS A N 1
ATOM 1518 C CA . LYS A 1 188 ? -17.781 -5.883 18.328 1 79.88 188 LYS A CA 1
ATOM 1519 C C . LYS A 1 188 ? -18.703 -4.777 18.844 1 79.88 188 LYS A C 1
ATOM 1521 O O . LYS A 1 188 ? -19.266 -4.891 19.938 1 79.88 188 LYS A O 1
ATOM 1526 N N . GLY A 1 189 ? -18.703 -3.691 18.172 1 74.81 189 GLY A N 1
ATOM 1527 C CA . GLY A 1 189 ? -19.609 -2.604 18.5 1 74.81 189 GLY A CA 1
ATOM 1528 C C . GLY A 1 189 ? -18.969 -1.525 19.359 1 74.81 189 GLY A C 1
ATOM 1529 O O . GLY A 1 189 ? -19.516 -0.437 19.516 1 74.81 189 GLY A O 1
ATOM 1530 N N . ILE A 1 190 ? -17.812 -1.859 19.891 1 76.19 190 ILE A N 1
ATOM 1531 C CA . ILE A 1 190 ? -17.109 -0.837 20.656 1 76.19 190 ILE A CA 1
ATOM 1532 C C . ILE A 1 190 ? -16.297 0.046 19.719 1 76.19 190 ILE A C 1
ATOM 1534 O O . ILE A 1 190 ? -15.266 -0.38 19.188 1 76.19 190 ILE A O 1
ATOM 1538 N N . HIS A 1 191 ? -16.875 1.257 19.453 1 71.94 191 HIS A N 1
ATOM 1539 C CA . HIS A 1 191 ? -16.203 2.178 18.547 1 71.94 191 HIS A CA 1
ATOM 1540 C C . HIS A 1 191 ? -15.023 2.857 19.234 1 71.94 191 HIS A C 1
ATOM 1542 O O . HIS A 1 191 ? -15.141 3.289 20.391 1 71.94 191 HIS A O 1
ATOM 1548 N N . LEU A 1 192 ? -13.953 2.814 18.578 1 76.25 192 LEU A N 1
ATOM 1549 C CA . LEU A 1 192 ? -12.75 3.457 19.094 1 76.25 192 LEU A CA 1
ATOM 1550 C C . LEU A 1 192 ? -12.93 4.969 19.156 1 76.25 192 LEU A C 1
ATOM 1552 O O . LEU A 1 192 ? -12.156 5.656 19.828 1 76.25 192 LEU A O 1
ATOM 1556 N N . GLU A 1 193 ? -13.945 5.371 18.469 1 74.62 193 GLU A N 1
ATOM 1557 C CA . GLU A 1 193 ? -14.242 6.801 18.469 1 74.62 193 GLU A CA 1
ATOM 1558 C C . GLU A 1 193 ? -14.406 7.32 19.906 1 74.62 193 GLU A C 1
ATOM 1560 O O . GLU A 1 193 ? -14.039 8.461 20.203 1 74.62 193 GLU A O 1
ATOM 1565 N N . ASN A 1 194 ? -14.898 6.469 20.734 1 75.56 194 ASN A N 1
ATOM 1566 C CA . ASN A 1 194 ? -15.109 6.883 22.125 1 75.56 194 ASN A CA 1
ATOM 1567 C C . ASN A 1 194 ? -13.781 7.109 22.844 1 75.56 194 ASN A C 1
ATOM 1569 O O . ASN A 1 194 ? -13.656 8.055 23.625 1 75.56 194 ASN A O 1
ATOM 1573 N N . ILE A 1 195 ? -12.875 6.301 22.547 1 74.94 195 ILE A N 1
ATOM 1574 C CA . ILE A 1 195 ? -11.555 6.461 23.156 1 74.94 195 ILE A CA 1
ATOM 1575 C C . ILE A 1 195 ? -10.859 7.684 22.562 1 74.94 195 ILE A C 1
ATOM 1577 O O . ILE A 1 195 ? -10.242 8.469 23.281 1 74.94 195 ILE A O 1
ATOM 1581 N N . LEU A 1 196 ? -11.094 7.891 21.312 1 77.75 196 LEU A N 1
ATOM 1582 C CA . LEU A 1 196 ? -10.445 9 20.625 1 77.75 196 LEU A CA 1
ATOM 1583 C C . LEU A 1 196 ? -11.094 10.328 21 1 77.75 196 LEU A C 1
ATOM 1585 O O . LEU A 1 196 ? -10.453 11.383 20.938 1 77.75 196 LEU A O 1
ATOM 1589 N N . SER A 1 197 ? -12.312 10.234 21.375 1 75.44 197 SER A N 1
ATOM 1590 C CA . SER A 1 197 ? -13 11.445 21.812 1 75.44 197 SER A CA 1
ATOM 1591 C C . SER A 1 197 ? -12.336 12.047 23.047 1 75.44 197 SER A C 1
ATOM 1593 O O . SER A 1 197 ? -12.32 13.266 23.219 1 75.44 197 SER A O 1
ATOM 1595 N N . TRP A 1 198 ? -11.695 11.148 23.734 1 74.44 198 TRP A N 1
ATOM 1596 C CA . TRP A 1 198 ? -10.992 11.617 24.922 1 74.44 198 TRP A CA 1
ATOM 1597 C C . TRP A 1 198 ? -9.648 12.234 24.547 1 74.44 198 TRP A C 1
ATOM 1599 O O . TRP A 1 198 ? -9.125 13.078 25.281 1 74.44 198 TRP A O 1
ATOM 1609 N N . LEU A 1 199 ? -9.266 11.891 23.406 1 79.25 199 LEU A N 1
ATOM 1610 C CA . LEU A 1 199 ? -7.977 12.391 22.953 1 79.25 199 LEU A CA 1
ATOM 1611 C C . LEU A 1 199 ? -8.164 13.469 21.891 1 79.25 199 LEU A C 1
ATOM 1613 O O . LEU A 1 199 ? -7.199 13.883 21.25 1 79.25 199 LEU A O 1
ATOM 1617 N N . ASN A 1 200 ? -9.32 13.953 21.859 1 81.06 200 ASN A N 1
ATOM 1618 C CA . ASN A 1 200 ? -9.648 14.875 20.781 1 81.06 200 ASN A CA 1
ATOM 1619 C C . ASN A 1 200 ? -8.93 16.203 20.953 1 81.06 200 ASN A C 1
ATOM 1621 O O . ASN A 1 200 ? -8.93 16.781 22.031 1 81.06 200 ASN A O 1
ATOM 1625 N N . ILE A 1 201 ? -8.281 16.672 19.938 1 90.25 201 ILE A N 1
ATOM 1626 C CA . ILE A 1 201 ? -7.508 17.906 19.984 1 90.25 201 ILE A CA 1
ATOM 1627 C C . ILE A 1 201 ? -8.414 19.094 19.656 1 90.25 201 ILE A C 1
ATOM 1629 O O . ILE A 1 201 ? -8 20.25 19.781 1 90.25 201 ILE A O 1
ATOM 1633 N N . ASP A 1 202 ? -9.625 18.781 19.312 1 93.88 202 ASP A N 1
ATOM 1634 C CA . ASP A 1 202 ? -10.523 19.828 18.844 1 93.88 202 ASP A CA 1
ATOM 1635 C C . ASP A 1 202 ? -11.32 20.422 20 1 93.88 202 ASP A C 1
ATOM 1637 O O . ASP A 1 202 ? -12.555 20.375 20 1 93.88 202 ASP A O 1
ATOM 1641 N N . ASN A 1 203 ? -10.719 20.953 20.938 1 94.62 203 ASN A N 1
ATOM 1642 C CA . ASN A 1 203 ? -11.281 21.703 22.062 1 94.62 203 ASN A CA 1
ATOM 1643 C C . ASN A 1 203 ? -10.344 22.828 22.5 1 94.62 203 ASN A C 1
ATOM 1645 O O . ASN A 1 203 ? -9.148 22.781 22.234 1 94.62 203 ASN A O 1
ATOM 1649 N N . PRO A 1 204 ? -10.922 23.844 23.172 1 96.31 204 PRO A N 1
ATOM 1650 C CA . PRO A 1 204 ? -10.133 25.031 23.469 1 96.31 204 PRO A CA 1
ATOM 1651 C C . PRO A 1 204 ? -8.922 24.75 24.359 1 96.31 204 PRO A C 1
ATOM 1653 O O . PRO A 1 204 ? -7.875 25.375 24.188 1 96.31 204 PRO A O 1
ATOM 1656 N N . MET A 1 205 ? -9.047 23.844 25.25 1 96.12 205 MET A N 1
ATOM 1657 C CA . MET A 1 205 ? -7.938 23.516 26.141 1 96.12 205 MET A CA 1
ATOM 1658 C C . MET A 1 205 ? -6.777 22.906 25.359 1 96.12 205 MET A C 1
ATOM 1660 O O . MET A 1 205 ? -5.621 23.297 25.547 1 96.12 205 MET A O 1
ATOM 1664 N N . MET A 1 206 ? -7.066 21.984 24.5 1 96.44 206 MET A N 1
ATOM 1665 C CA . MET A 1 206 ? -6.02 21.328 23.719 1 96.44 206 MET A CA 1
ATOM 1666 C C . MET A 1 206 ? -5.41 22.297 22.703 1 96.44 206 MET A C 1
ATOM 1668 O O . MET A 1 206 ? -4.219 22.219 22.406 1 96.44 206 MET A O 1
ATOM 1672 N N . VAL A 1 207 ? -6.242 23.172 22.188 1 97.81 207 VAL A N 1
ATOM 1673 C CA . VAL A 1 207 ? -5.707 24.219 21.328 1 97.81 207 VAL A CA 1
ATOM 1674 C C . VAL A 1 207 ? -4.656 25.031 22.078 1 97.81 207 VAL A C 1
ATOM 1676 O O . VAL A 1 207 ? -3.551 25.234 21.562 1 97.81 207 VAL A O 1
ATOM 1679 N N . PHE A 1 208 ? -4.996 25.406 23.312 1 98.19 208 PHE A N 1
ATOM 1680 C CA . PHE A 1 208 ? -4.059 26.172 24.125 1 98.19 208 PHE A CA 1
ATOM 1681 C C . PHE A 1 208 ? -2.779 25.391 24.359 1 98.19 208 PHE A C 1
ATOM 1683 O O . PHE A 1 208 ? -1.677 25.906 24.172 1 98.19 208 PHE A O 1
ATOM 1690 N N . VAL A 1 209 ? -2.947 24.172 24.719 1 97.56 209 VAL A N 1
ATOM 1691 C CA . VAL A 1 209 ? -1.818 23.344 25.125 1 97.56 209 VAL A CA 1
ATOM 1692 C C . VAL A 1 209 ? -0.902 23.109 23.922 1 97.56 209 VAL A C 1
ATOM 1694 O O . VAL A 1 209 ? 0.321 23.219 24.047 1 97.56 209 VAL A O 1
ATOM 1697 N N . ILE A 1 210 ? -1.434 22.766 22.797 1 97.56 210 ILE A N 1
ATOM 1698 C CA . ILE A 1 210 ? -0.646 22.453 21.609 1 97.56 210 ILE A CA 1
ATOM 1699 C C . ILE A 1 210 ? 0.123 23.703 21.156 1 97.56 210 ILE A C 1
ATOM 1701 O O . ILE A 1 210 ? 1.325 23.625 20.906 1 97.56 210 ILE A O 1
ATOM 1705 N N . VAL A 1 211 ? -0.542 24.844 21.141 1 98.12 211 VAL A N 1
ATOM 1706 C CA . VAL A 1 211 ? 0.115 26.078 20.719 1 98.12 211 VAL A CA 1
ATOM 1707 C C . VAL A 1 211 ? 1.157 26.5 21.75 1 98.12 211 VAL A C 1
ATOM 1709 O O . VAL A 1 211 ? 2.246 26.953 21.406 1 98.12 211 VAL A O 1
ATOM 1712 N N . PHE A 1 212 ? 0.833 26.328 23 1 98.19 212 PHE A N 1
ATOM 1713 C CA . PHE A 1 212 ? 1.777 26.641 24.078 1 98.19 212 PHE A CA 1
ATOM 1714 C C . PHE A 1 212 ? 3.057 25.828 23.922 1 98.19 212 PHE A C 1
ATOM 1716 O O . PHE A 1 212 ? 4.16 26.375 23.969 1 98.19 212 PHE A O 1
ATOM 1723 N N . LEU A 1 213 ? 2.879 24.547 23.703 1 97.06 213 LEU A N 1
ATOM 1724 C CA . LEU A 1 213 ? 4.039 23.688 23.562 1 97.06 213 LEU A CA 1
ATOM 1725 C C . LEU A 1 213 ? 4.852 24.047 22.328 1 97.06 213 LEU A C 1
ATOM 1727 O O . LEU A 1 213 ? 6.086 24.062 22.375 1 97.06 213 LEU A O 1
ATOM 1731 N N . GLU A 1 214 ? 4.152 24.312 21.281 1 96.94 214 GLU A N 1
ATOM 1732 C CA . GLU A 1 214 ? 4.82 24.719 20.047 1 96.94 214 GLU A CA 1
ATOM 1733 C C . GLU A 1 214 ? 5.645 25.984 20.25 1 96.94 214 GLU A C 1
ATOM 1735 O O . GLU A 1 214 ? 6.816 26.031 19.875 1 96.94 214 GLU A O 1
ATOM 1740 N N . MET A 1 215 ? 5.066 27 20.875 1 96.75 215 MET A N 1
ATOM 1741 C CA . MET A 1 215 ? 5.742 28.281 21.078 1 96.75 215 MET A CA 1
ATOM 1742 C C . MET A 1 215 ? 6.867 28.141 22.094 1 96.75 215 MET A C 1
ATOM 1744 O O . MET A 1 215 ? 7.902 28.797 21.984 1 96.75 215 MET A O 1
ATOM 1748 N N . PHE A 1 216 ? 6.598 27.328 23.031 1 96.12 216 PHE A N 1
ATOM 1749 C CA . PHE A 1 216 ? 7.625 27.094 24.047 1 96.12 216 PHE A CA 1
ATOM 1750 C C . PHE A 1 216 ? 8.867 26.469 23.406 1 96.12 216 PHE A C 1
ATOM 1752 O O . PHE A 1 216 ? 9.992 26.875 23.734 1 96.12 216 PHE A O 1
ATOM 1759 N N . LEU A 1 217 ? 8.695 25.594 22.531 1 94.5 217 LEU A N 1
ATOM 1760 C CA . LEU A 1 217 ? 9.812 24.969 21.828 1 94.5 217 LEU A CA 1
ATOM 1761 C C . LEU A 1 217 ? 10.516 25.984 20.922 1 94.5 217 LEU A C 1
ATOM 1763 O O . LEU A 1 217 ? 11.742 26.062 20.922 1 94.5 217 LEU A O 1
ATOM 1767 N N . TRP A 1 218 ? 9.727 26.719 20.219 1 93.38 218 TRP A N 1
ATOM 1768 C CA . TRP A 1 218 ? 10.32 27.75 19.375 1 93.38 218 TRP A CA 1
ATOM 1769 C C . TRP A 1 218 ? 11.117 28.734 20.219 1 93.38 218 TRP A C 1
ATOM 1771 O O . TRP A 1 218 ? 12.188 29.188 19.797 1 93.38 218 TRP A O 1
ATOM 1781 N N . TYR A 1 219 ? 10.586 29.047 21.359 1 93.75 219 TYR A N 1
ATOM 1782 C CA . TYR A 1 219 ? 11.258 29.984 22.25 1 93.75 219 TYR A CA 1
ATOM 1783 C C . TYR A 1 219 ? 12.617 29.453 22.672 1 93.75 219 TYR A C 1
ATOM 1785 O O . TYR A 1 219 ? 13.57 30.219 22.844 1 93.75 219 TYR A O 1
ATOM 1793 N N . MET A 1 220 ? 12.727 28.219 22.719 1 91.81 220 MET A N 1
ATOM 1794 C CA . MET A 1 220 ? 13.977 27.578 23.109 1 91.81 220 MET A CA 1
ATOM 1795 C C . MET A 1 220 ? 14.875 27.344 21.906 1 91.81 220 MET A C 1
ATOM 1797 O O . MET A 1 220 ? 15.945 26.75 22.016 1 91.81 220 MET A O 1
ATOM 1801 N N . GLY A 1 221 ? 14.43 27.734 20.75 1 88.94 221 GLY A N 1
ATOM 1802 C CA . GLY A 1 221 ? 15.242 27.625 19.547 1 88.94 221 GLY A CA 1
ATOM 1803 C C . GLY A 1 221 ? 15.031 26.328 18.797 1 88.94 221 GLY A C 1
ATOM 1804 O O . GLY A 1 221 ? 15.836 25.969 17.938 1 88.94 221 GLY A O 1
ATOM 1805 N N . ILE A 1 222 ? 14.023 25.656 19.188 1 89.88 222 ILE A N 1
ATOM 1806 C CA . ILE A 1 222 ? 13.695 24.391 18.531 1 89.88 222 ILE A CA 1
ATOM 1807 C C . ILE A 1 222 ? 12.445 24.562 17.672 1 89.88 222 ILE A C 1
ATOM 1809 O O . ILE A 1 222 ? 11.492 25.234 18.094 1 89.88 222 ILE A O 1
ATOM 1813 N N . ASN A 1 223 ? 12.523 24.031 16.484 1 90.81 223 ASN A N 1
ATOM 1814 C CA . ASN A 1 223 ? 11.344 24.094 15.617 1 90.81 223 ASN A CA 1
ATOM 1815 C C . ASN A 1 223 ? 10.156 23.344 16.219 1 90.81 223 ASN A C 1
ATOM 1817 O O . ASN A 1 223 ? 10.016 22.141 16.031 1 90.81 223 ASN A O 1
ATOM 1821 N N . GLY A 1 224 ? 9.367 24.094 16.859 1 92.5 224 GLY A N 1
ATOM 1822 C CA . GLY A 1 224 ? 8.25 23.516 17.594 1 92.5 224 GLY A CA 1
ATOM 1823 C C . GLY A 1 224 ? 7.242 22.828 16.688 1 92.5 224 GLY A C 1
ATOM 1824 O O . GLY A 1 224 ? 6.691 21.781 17.031 1 92.5 224 GLY A O 1
ATOM 1825 N N . TYR A 1 225 ? 7.008 23.375 15.562 1 92.31 225 TYR A N 1
ATOM 1826 C CA . TYR A 1 225 ? 6.098 22.781 14.594 1 92.31 225 TYR A CA 1
ATOM 1827 C C . TYR A 1 225 ? 6.598 21.406 14.148 1 92.31 225 TYR A C 1
ATOM 1829 O O . TYR A 1 225 ? 5.836 20.438 14.117 1 92.31 225 TYR A O 1
ATOM 1837 N N . GLY A 1 226 ? 7.824 21.328 13.82 1 91.19 226 GLY A N 1
ATOM 1838 C CA . GLY A 1 226 ? 8.422 20.094 13.352 1 91.19 226 GLY A CA 1
ATOM 1839 C C . GLY A 1 226 ? 8.367 18.984 14.375 1 91.19 226 GLY A C 1
ATOM 1840 O O . GLY A 1 226 ? 8.125 17.828 14.023 1 91.19 226 GLY A O 1
ATOM 1841 N N . ILE A 1 227 ? 8.555 19.375 15.57 1 92.75 227 ILE A N 1
ATOM 1842 C CA . ILE A 1 227 ? 8.594 18.375 16.641 1 92.75 227 ILE A CA 1
ATOM 1843 C C . ILE A 1 227 ? 7.188 17.844 16.906 1 92.75 227 ILE A C 1
ATOM 1845 O O . ILE A 1 227 ? 7.008 16.656 17.188 1 92.75 227 ILE A O 1
ATOM 1849 N N . LEU A 1 228 ? 6.23 18.672 16.797 1 95.06 228 LEU A N 1
ATOM 1850 C CA . LEU A 1 228 ? 4.875 18.266 17.172 1 95.06 228 LEU A CA 1
ATOM 1851 C C . LEU A 1 228 ? 4.133 17.688 15.977 1 95.06 228 LEU A C 1
ATOM 1853 O O . LEU A 1 228 ? 3.094 17.047 16.141 1 95.06 228 LEU A O 1
ATOM 1857 N N . ALA A 1 229 ? 4.613 17.828 14.828 1 94.94 229 ALA A N 1
ATOM 1858 C CA . ALA A 1 229 ? 3.895 17.562 13.586 1 94.94 229 ALA A CA 1
ATOM 1859 C C . ALA A 1 229 ? 3.455 16.094 13.516 1 94.94 229 ALA A C 1
ATOM 1861 O O . ALA A 1 229 ? 2.293 15.805 13.227 1 94.94 229 ALA A O 1
ATOM 1862 N N . PRO A 1 230 ? 4.266 15.141 13.781 1 93.5 230 PRO A N 1
ATOM 1863 C CA . PRO A 1 230 ? 3.846 13.742 13.633 1 93.5 230 PRO A CA 1
ATOM 1864 C C . PRO A 1 230 ? 2.639 13.391 14.5 1 93.5 230 PRO A C 1
ATOM 1866 O O . PRO A 1 230 ? 1.752 12.656 14.055 1 93.5 230 PRO A O 1
ATOM 1869 N N . ILE A 1 231 ? 2.58 13.961 15.625 1 93 231 ILE A N 1
ATOM 1870 C CA . ILE A 1 231 ? 1.495 13.633 16.547 1 93 231 ILE A CA 1
ATOM 1871 C C . ILE A 1 231 ? 0.27 14.484 16.219 1 93 231 ILE A C 1
ATOM 1873 O O . ILE A 1 231 ? -0.843 13.969 16.109 1 93 231 ILE A O 1
ATOM 1877 N N . VAL A 1 232 ? 0.481 15.719 16.062 1 95.94 232 VAL A N 1
ATOM 1878 C CA . VAL A 1 232 ? -0.628 16.641 15.859 1 95.94 232 VAL A CA 1
ATOM 1879 C C . VAL A 1 232 ? -1.296 16.375 14.516 1 95.94 232 VAL A C 1
ATOM 1881 O O . VAL A 1 232 ? -2.523 16.391 14.406 1 95.94 232 VAL A O 1
ATOM 1884 N N . LEU A 1 233 ? -0.526 16.094 13.562 1 96.06 233 LEU A N 1
ATOM 1885 C CA . LEU A 1 233 ? -1.083 15.867 12.227 1 96.06 233 LEU A CA 1
ATOM 1886 C C . LEU A 1 233 ? -1.873 14.562 12.18 1 96.06 233 LEU A C 1
ATOM 1888 O O . LEU A 1 233 ? -2.809 14.422 11.391 1 96.06 233 LEU A O 1
ATOM 1892 N N . LEU A 1 234 ? -1.496 13.594 12.984 1 94.5 234 LEU A N 1
ATOM 1893 C CA . LEU A 1 234 ? -2.283 12.375 13.086 1 94.5 234 LEU A CA 1
ATOM 1894 C C . LEU A 1 234 ? -3.732 12.688 13.445 1 94.5 234 LEU A C 1
ATOM 1896 O O . LEU A 1 234 ? -4.66 12.164 12.82 1 94.5 234 LEU A O 1
ATOM 1900 N N . PHE A 1 235 ? -3.912 13.586 14.359 1 94.75 235 PHE A N 1
ATOM 1901 C CA . PHE A 1 235 ? -5.246 13.977 14.789 1 94.75 235 PHE A CA 1
ATOM 1902 C C . PHE A 1 235 ? -5.879 14.945 13.797 1 94.75 235 PHE A C 1
ATOM 1904 O O . PHE A 1 235 ? -7.043 14.789 13.43 1 94.75 235 PHE A O 1
ATOM 1911 N N . ALA A 1 236 ? -5.125 15.898 13.383 1 96.31 236 ALA A N 1
ATOM 1912 C CA . ALA A 1 236 ? -5.645 16.969 12.547 1 96.31 236 ALA A CA 1
ATOM 1913 C C . ALA A 1 236 ? -6.109 16.438 11.195 1 96.31 236 ALA A C 1
ATOM 1915 O O . ALA A 1 236 ? -7.152 16.859 10.68 1 96.31 236 ALA A O 1
ATOM 1916 N N . ILE A 1 237 ? -5.348 15.586 10.633 1 96.44 237 ILE A N 1
ATOM 1917 C CA . ILE A 1 237 ? -5.711 15.023 9.336 1 96.44 237 ILE A CA 1
ATOM 1918 C C . ILE A 1 237 ? -6.926 14.102 9.492 1 96.44 237 ILE A C 1
ATOM 1920 O O . ILE A 1 237 ? -7.789 14.055 8.617 1 96.44 237 ILE A O 1
ATOM 1924 N N . SER A 1 238 ? -6.965 13.367 10.578 1 94.44 238 SER A N 1
ATOM 1925 C CA . SER A 1 238 ? -8.148 12.57 10.859 1 94.44 238 SER A CA 1
ATOM 1926 C C . SER A 1 238 ? -9.398 13.445 10.93 1 94.44 238 SER A C 1
ATOM 1928 O O . SER A 1 238 ? -10.453 13.078 10.398 1 94.44 238 SER A O 1
ATOM 1930 N N . ASN A 1 239 ? -9.281 14.57 11.586 1 95.31 239 ASN A N 1
ATOM 1931 C CA . ASN A 1 239 ? -10.383 15.523 11.641 1 95.31 239 ASN A CA 1
ATOM 1932 C C . ASN A 1 239 ? -10.773 16.016 10.25 1 95.31 239 ASN A C 1
ATOM 1934 O O . ASN A 1 239 ? -11.961 16.109 9.938 1 95.31 239 ASN A O 1
ATOM 1938 N N . LEU A 1 240 ? -9.773 16.328 9.5 1 96.69 240 LEU A N 1
ATOM 1939 C CA . LEU A 1 240 ? -10.031 16.828 8.148 1 96.69 240 LEU A CA 1
ATOM 1940 C C . LEU A 1 240 ? -10.727 15.766 7.301 1 96.69 240 LEU A C 1
ATOM 1942 O O . LEU A 1 240 ? -11.648 16.078 6.543 1 96.69 240 LEU A O 1
ATOM 1946 N N . ASN A 1 241 ? -10.258 14.562 7.41 1 95.19 241 ASN A N 1
ATOM 1947 C CA . ASN A 1 241 ? -10.891 13.453 6.699 1 95.19 241 ASN A CA 1
ATOM 1948 C C . ASN A 1 241 ? -12.359 13.312 7.086 1 95.19 241 ASN A C 1
ATOM 1950 O O . ASN A 1 241 ? -13.211 13.07 6.23 1 95.19 241 ASN A O 1
ATOM 1954 N N . ALA A 1 242 ? -12.633 13.43 8.328 1 93.5 242 ALA A N 1
ATOM 1955 C CA . ALA A 1 242 ? -14.016 13.359 8.797 1 93.5 242 ALA A CA 1
ATOM 1956 C C . ALA A 1 242 ? -14.852 14.492 8.211 1 93.5 242 ALA A C 1
ATOM 1958 O O . ALA A 1 242 ? -16.031 14.297 7.883 1 93.5 242 ALA A O 1
ATOM 1959 N N . ASN A 1 243 ? -14.258 15.68 8.109 1 96.75 243 ASN A N 1
ATOM 1960 C CA . ASN A 1 243 ? -14.945 16.797 7.477 1 96.75 243 ASN A CA 1
ATOM 1961 C C . ASN A 1 243 ? -15.242 16.516 6.008 1 96.75 243 ASN A C 1
ATOM 1963 O O . ASN A 1 243 ? -16.328 16.828 5.52 1 96.75 243 ASN A O 1
ATOM 1967 N N . PHE A 1 244 ? -14.234 15.961 5.324 1 96.62 244 PHE A N 1
ATOM 1968 C CA . PHE A 1 244 ? -14.438 15.602 3.926 1 96.62 244 PHE A CA 1
ATOM 1969 C C . PHE A 1 244 ? -15.562 14.578 3.787 1 96.62 244 PHE A C 1
ATOM 1971 O O . PHE A 1 244 ? -16.359 14.648 2.855 1 96.62 244 PHE A O 1
ATOM 1978 N N . GLN A 1 245 ? -15.602 13.633 4.684 1 94.5 245 GLN A N 1
ATOM 1979 C CA . GLN A 1 245 ? -16.656 12.633 4.684 1 94.5 245 GLN A CA 1
ATOM 1980 C C . GLN A 1 245 ? -18.031 13.289 4.852 1 94.5 245 GLN A C 1
ATOM 1982 O O . GLN A 1 245 ? -18.984 12.914 4.172 1 94.5 245 GLN A O 1
ATOM 1987 N N . ALA A 1 246 ? -18.125 14.195 5.738 1 95.31 246 ALA A N 1
ATOM 1988 C CA . ALA A 1 246 ? -19.375 14.914 5.973 1 95.31 246 ALA A CA 1
ATOM 1989 C C . ALA A 1 246 ? -19.812 15.68 4.727 1 95.31 246 ALA A C 1
ATOM 1991 O O . ALA A 1 246 ? -20.984 15.617 4.332 1 95.31 246 ALA A O 1
ATOM 1992 N N . ILE A 1 247 ? -18.906 16.312 4.102 1 95.5 247 ILE A N 1
ATOM 1993 C CA . ILE A 1 247 ? -19.203 17.078 2.887 1 95.5 247 ILE A CA 1
ATOM 1994 C C . ILE A 1 247 ? -19.688 16.125 1.798 1 95.5 247 ILE A C 1
ATOM 1996 O O . ILE A 1 247 ? -20.672 16.406 1.107 1 95.5 247 ILE A O 1
ATOM 2000 N N . ALA A 1 248 ? -19.016 15.008 1.687 1 94.38 248 ALA A N 1
ATOM 2001 C CA . ALA A 1 248 ? -19.359 14.031 0.652 1 94.38 248 ALA A CA 1
ATOM 2002 C C . ALA A 1 248 ? -20.781 13.531 0.824 1 94.38 248 ALA A C 1
ATOM 2004 O O . ALA A 1 248 ? -21.484 13.273 -0.161 1 94.38 248 ALA A O 1
ATOM 2005 N N . THR A 1 249 ? -21.234 13.422 2.021 1 93.38 249 THR A N 1
ATOM 2006 C CA . THR A 1 249 ? -22.562 12.867 2.297 1 93.38 249 THR A CA 1
ATOM 2007 C C . THR A 1 249 ? -23.578 13.977 2.484 1 93.38 249 THR A C 1
ATOM 2009 O O . THR A 1 249 ? -24.734 13.711 2.859 1 93.38 249 THR A O 1
ATOM 2012 N N . GLY A 1 250 ? -23.172 15.203 2.314 1 92.25 250 GLY A N 1
ATOM 2013 C CA . GLY A 1 250 ? -24.094 16.328 2.385 1 92.25 250 GLY A CA 1
ATOM 2014 C C . GLY A 1 250 ? -24.297 16.828 3.799 1 92.25 250 GLY A C 1
ATOM 2015 O O . GLY A 1 250 ? -25.297 17.516 4.074 1 92.25 250 GLY A O 1
ATOM 2016 N N . GLU A 1 251 ? -23.5 16.438 4.695 1 93.75 251 GLU A N 1
ATOM 2017 C CA . GLU A 1 251 ? -23.531 16.922 6.074 1 93.75 251 GLU A CA 1
ATOM 2018 C C . GLU A 1 251 ? -22.547 18.062 6.285 1 93.75 251 GLU A C 1
ATOM 2020 O O . GLU A 1 251 ? -21.641 18.281 5.465 1 93.75 251 GLU A O 1
ATOM 2025 N N . ALA A 1 252 ? -22.781 18.812 7.344 1 94.12 252 ALA A N 1
ATOM 2026 C CA . ALA A 1 252 ? -21.875 19.922 7.656 1 94.12 252 ALA A CA 1
ATOM 2027 C C . ALA A 1 252 ? -20.625 19.438 8.375 1 94.12 252 ALA A C 1
ATOM 2029 O O . ALA A 1 252 ? -20.703 18.562 9.242 1 94.12 252 ALA A O 1
ATOM 2030 N N . PRO A 1 253 ? -19.469 19.953 7.918 1 95.56 253 PRO A N 1
ATOM 2031 C CA . PRO A 1 253 ? -18.266 19.625 8.688 1 95.56 253 PRO A CA 1
ATOM 2032 C C . PRO A 1 253 ? -18.359 20.047 10.148 1 95.56 253 PRO A C 1
ATOM 2034 O O . PRO A 1 253 ? -19.047 21.016 10.477 1 95.56 253 PRO A O 1
ATOM 2037 N N . GLN A 1 254 ? -17.625 19.312 11.031 1 93.56 254 GLN A N 1
ATOM 2038 C CA . GLN A 1 254 ? -17.812 19.562 12.453 1 93.56 254 GLN A CA 1
ATOM 2039 C C . GLN A 1 254 ? -16.469 19.844 13.133 1 93.56 254 GLN A C 1
ATOM 2041 O O . GLN A 1 254 ? -16.438 20.406 14.234 1 93.56 254 GLN A O 1
ATOM 2046 N N . PHE A 1 255 ? -15.391 19.469 12.547 1 95.31 255 PHE A N 1
ATOM 2047 C CA . PHE A 1 255 ? -14.109 19.547 13.234 1 95.31 255 PHE A CA 1
ATOM 2048 C C . PHE A 1 255 ? -13.367 20.828 12.852 1 95.31 255 PHE A C 1
ATOM 2050 O O . PHE A 1 255 ? -13.219 21.141 11.664 1 95.31 255 PHE A O 1
ATOM 2057 N N . ILE A 1 256 ? -12.891 21.531 13.836 1 97.75 256 ILE A N 1
ATOM 2058 C CA . ILE A 1 256 ? -12.242 22.812 13.648 1 97.75 256 ILE A CA 1
ATOM 2059 C C . ILE A 1 256 ? -10.727 22.625 13.523 1 97.75 256 ILE A C 1
ATOM 2061 O O . ILE A 1 256 ? -10.102 23.156 12.609 1 97.75 256 ILE A O 1
ATOM 2065 N N . PHE A 1 257 ? -10.164 21.781 14.445 1 97.62 257 PHE A N 1
ATOM 2066 C CA . PHE A 1 257 ? -8.719 21.609 14.469 1 97.62 257 PHE A CA 1
ATOM 2067 C C . PHE A 1 257 ? -8.266 20.688 13.352 1 97.62 257 PHE A C 1
ATOM 2069 O O . PHE A 1 257 ? -8.031 19.5 13.578 1 97.62 257 PHE A O 1
ATOM 2076 N N . THR A 1 258 ? -8.109 21.219 12.219 1 96.94 258 THR A N 1
ATOM 2077 C CA . THR A 1 258 ? -7.539 20.578 11.039 1 96.94 258 THR A CA 1
ATOM 2078 C C . THR A 1 258 ? -6.156 21.141 10.734 1 96.94 258 THR A C 1
ATOM 2080 O O . THR A 1 258 ? -5.699 22.078 11.391 1 96.94 258 THR A O 1
ATOM 2083 N N . PRO A 1 259 ? -5.453 20.547 9.805 1 96.19 259 PRO A N 1
ATOM 2084 C CA . PRO A 1 259 ? -4.16 21.125 9.445 1 96.19 259 PRO A CA 1
ATOM 2085 C C . PRO A 1 259 ? -4.281 22.578 8.992 1 96.19 259 PRO A C 1
ATOM 2087 O O . PRO A 1 259 ? -3.367 23.375 9.211 1 96.19 259 PRO A O 1
ATOM 2090 N N . ASN A 1 260 ? -5.363 22.938 8.438 1 95.88 260 ASN A N 1
ATOM 2091 C CA . ASN A 1 260 ? -5.598 24.297 7.98 1 95.88 260 ASN A CA 1
ATOM 2092 C C . ASN A 1 260 ? -5.672 25.281 9.148 1 95.88 260 ASN A C 1
ATOM 2094 O O . ASN A 1 260 ? -5.109 26.375 9.086 1 95.88 260 ASN A O 1
ATOM 2098 N N . PHE A 1 261 ? -6.402 24.859 10.148 1 97.5 261 PHE A N 1
ATOM 2099 C CA . PHE A 1 261 ? -6.512 25.703 11.328 1 97.5 261 PHE A CA 1
ATOM 2100 C C . PHE A 1 261 ? -5.141 25.938 11.953 1 97.5 261 PHE A C 1
ATOM 2102 O O . PHE A 1 261 ? -4.809 27.062 12.336 1 97.5 261 PHE A O 1
ATOM 2109 N N . TRP A 1 262 ? -4.375 24.891 12.047 1 96.44 262 TRP A N 1
ATOM 2110 C CA . TRP A 1 262 ? -3.051 24.953 12.664 1 96.44 262 TRP A CA 1
ATOM 2111 C C . TRP A 1 262 ? -2.102 25.797 11.82 1 96.44 262 TRP A C 1
ATOM 2113 O O . TRP A 1 262 ? -1.405 26.672 12.344 1 96.44 262 TRP A O 1
ATOM 2123 N N . ASP A 1 263 ? -2.146 25.656 10.555 1 93.5 263 ASP A N 1
ATOM 2124 C CA . ASP A 1 263 ? -1.154 26.234 9.656 1 93.5 263 ASP A CA 1
ATOM 2125 C C . ASP A 1 263 ? -1.513 27.688 9.297 1 93.5 263 ASP A C 1
ATOM 2127 O O . ASP A 1 263 ? -0.632 28.547 9.211 1 93.5 263 ASP A O 1
ATOM 2131 N N . TYR A 1 264 ? -2.803 27.953 9.188 1 93.75 264 TYR A N 1
ATOM 2132 C CA . TYR A 1 264 ? -3.123 29.234 8.539 1 93.75 264 TYR A CA 1
ATOM 2133 C C . TYR A 1 264 ? -3.869 30.156 9.492 1 93.75 264 TYR A C 1
ATOM 2135 O O . TYR A 1 264 ? -4.059 31.328 9.195 1 93.75 264 TYR A O 1
ATOM 2143 N N . PHE A 1 265 ? -4.242 29.625 10.57 1 96.38 265 PHE A N 1
ATOM 2144 C CA . PHE A 1 265 ? -4.926 30.484 11.516 1 96.38 265 PHE A CA 1
ATOM 2145 C C . PHE A 1 265 ? -4.141 30.594 12.82 1 96.38 265 PHE A C 1
ATOM 2147 O O . PHE A 1 265 ? -3.783 31.703 13.25 1 96.38 265 PHE A O 1
ATOM 2154 N N . LEU A 1 266 ? -3.787 29.469 13.375 1 96.12 266 LEU A N 1
ATOM 2155 C CA . LEU A 1 266 ? -2.986 29.516 14.594 1 96.12 266 LEU A CA 1
ATOM 2156 C C . LEU A 1 266 ? -1.595 30.078 14.312 1 96.12 266 LEU A C 1
ATOM 2158 O O . LEU A 1 266 ? -0.998 30.734 15.172 1 96.12 266 LEU A O 1
ATOM 2162 N N . SER A 1 267 ? -1.136 29.766 13.156 1 92.44 267 SER A N 1
ATOM 2163 C CA . SER A 1 267 ? 0.201 30.203 12.766 1 92.44 267 SER A CA 1
ATOM 2164 C C . SER A 1 267 ? 0.144 31.188 11.602 1 92.44 267 SER A C 1
ATOM 2166 O O . SER A 1 267 ? 1.016 31.172 10.727 1 92.44 267 SER A O 1
ATOM 2168 N N . VAL A 1 268 ? -0.889 31.953 11.648 1 92.88 268 VAL A N 1
ATOM 2169 C CA . VAL A 1 268 ? -1.008 32.938 10.594 1 92.88 268 VAL A CA 1
ATOM 2170 C C . VAL A 1 268 ? 0.205 33.875 10.625 1 92.88 268 VAL A C 1
ATOM 2172 O O . VAL A 1 268 ? 0.631 34.312 11.695 1 92.88 268 VAL A O 1
ATOM 2175 N N . THR A 1 269 ? 0.901 34.156 9.461 1 92.19 269 THR A N 1
ATOM 2176 C CA . THR A 1 269 ? 2.094 34.969 9.266 1 92.19 269 THR A CA 1
ATOM 2177 C C . THR A 1 269 ? 3.309 34.312 9.922 1 92.19 269 THR A C 1
ATOM 2179 O O . THR A 1 269 ? 4.363 34.938 10.039 1 92.19 269 THR A O 1
ATOM 2182 N N . GLY A 1 270 ? 3.162 33.125 10.469 1 91.88 270 GLY A N 1
ATOM 2183 C CA . GLY A 1 270 ? 4.23 32.375 11.109 1 91.88 270 GLY A CA 1
ATOM 2184 C C . GLY A 1 270 ? 3.877 31.906 12.508 1 91.88 270 GLY A C 1
ATOM 2185 O O . GLY A 1 270 ? 2.941 32.438 13.125 1 91.88 270 GLY A O 1
ATOM 2186 N N . SER A 1 271 ? 4.684 30.984 13.008 1 92.88 271 SER A N 1
ATOM 2187 C CA . SER A 1 271 ? 4.461 30.516 14.367 1 92.88 271 SER A CA 1
ATOM 2188 C C . SER A 1 271 ? 4.605 31.641 15.375 1 92.88 271 SER A C 1
ATOM 2190 O O . SER A 1 271 ? 5.621 32.344 15.391 1 92.88 271 SER A O 1
ATOM 2192 N N . GLY A 1 272 ? 3.574 31.828 16.219 1 94.44 272 GLY A N 1
ATOM 2193 C CA . GLY A 1 272 ? 3.555 32.938 17.141 1 94.44 272 GLY A CA 1
ATOM 2194 C C . GLY A 1 272 ? 3.008 34.219 16.531 1 94.44 272 GLY A C 1
ATOM 2195 O O . GLY A 1 272 ? 3.141 35.281 17.109 1 94.44 272 GLY A O 1
ATOM 2196 N N . ILE A 1 273 ? 2.527 34.031 15.32 1 95.69 273 ILE A N 1
ATOM 2197 C CA . ILE A 1 273 ? 2.035 35.188 14.57 1 95.69 273 ILE A CA 1
ATOM 2198 C C . ILE A 1 273 ? 3.129 36.25 14.484 1 95.69 273 ILE A C 1
ATOM 2200 O O . ILE A 1 273 ? 2.889 37.406 14.789 1 95.69 273 ILE A O 1
ATOM 2204 N N . THR A 1 274 ? 4.188 35.844 14.102 1 93.19 274 THR A N 1
ATOM 2205 C CA . THR A 1 274 ? 5.398 36.656 14.117 1 93.19 274 THR A CA 1
ATOM 2206 C C . THR A 1 274 ? 5.281 37.812 13.156 1 93.19 274 THR A C 1
ATOM 2208 O O . THR A 1 274 ? 6.059 38.781 13.234 1 93.19 274 THR A O 1
ATOM 2211 N N . GLY A 1 275 ? 4.336 37.75 12.258 1 93.69 275 GLY A N 1
ATOM 2212 C CA . GLY A 1 275 ? 4.074 38.906 11.422 1 93.69 275 GLY A CA 1
ATOM 2213 C C . GLY A 1 275 ? 3.826 40.188 12.219 1 93.69 275 GLY A C 1
ATOM 2214 O O . GLY A 1 275 ? 4.145 41.281 11.758 1 93.69 275 GLY A O 1
ATOM 2215 N N . ALA A 1 276 ? 3.289 40.031 13.367 1 95.31 276 ALA A N 1
ATOM 2216 C CA . ALA A 1 276 ? 3.064 41.156 14.258 1 95.31 276 ALA A CA 1
ATOM 2217 C C . ALA A 1 276 ? 4.387 41.812 14.648 1 95.31 276 ALA A C 1
ATOM 2219 O O . ALA A 1 276 ? 4.48 43.062 14.711 1 95.31 276 ALA A O 1
ATOM 2220 N N . ILE A 1 277 ? 5.348 41 14.898 1 94.5 277 ILE A N 1
ATOM 2221 C CA . ILE A 1 277 ? 6.668 41.5 15.266 1 94.5 277 ILE A CA 1
ATOM 2222 C C . ILE A 1 277 ? 7.305 42.188 14.055 1 94.5 277 ILE A C 1
ATOM 2224 O O . ILE A 1 277 ? 7.996 43.188 14.203 1 94.5 277 ILE A O 1
ATOM 2228 N N . VAL A 1 278 ? 7.07 41.625 12.953 1 94 278 VAL A N 1
ATOM 2229 C CA . VAL A 1 278 ? 7.582 42.188 11.719 1 94 278 VAL A CA 1
ATOM 2230 C C . VAL A 1 278 ? 6.977 43.594 11.523 1 94 278 VAL A C 1
ATOM 2232 O O . VAL A 1 278 ? 7.691 44.531 11.203 1 94 278 VAL A O 1
ATOM 2235 N N . ILE A 1 279 ? 5.695 43.719 11.695 1 95.31 279 ILE A N 1
ATOM 2236 C CA . ILE A 1 279 ? 5.008 45 11.539 1 95.31 279 ILE A CA 1
ATOM 2237 C C . ILE A 1 279 ? 5.598 46.031 12.516 1 95.31 279 ILE A C 1
ATOM 2239 O O . ILE A 1 279 ? 5.91 47.156 12.125 1 95.31 279 ILE A O 1
ATOM 2243 N N . LEU A 1 280 ? 5.801 45.656 13.734 1 95.69 280 LEU A N 1
ATOM 2244 C CA . LEU A 1 280 ? 6.352 46.562 14.75 1 95.69 280 LEU A CA 1
ATOM 2245 C C . LEU A 1 280 ? 7.797 46.906 14.43 1 95.69 280 LEU A C 1
ATOM 2247 O O . LEU A 1 280 ? 8.234 48.031 14.688 1 95.69 280 LEU A O 1
ATOM 2251 N N . SER A 1 281 ? 8.5 45.969 13.875 1 94 281 SER A N 1
ATOM 2252 C CA . SER A 1 281 ? 9.883 46.25 13.492 1 94 281 SER A CA 1
ATOM 2253 C C . SER A 1 281 ? 9.953 47.25 12.336 1 94 281 SER A C 1
ATOM 2255 O O . SER A 1 281 ? 10.844 48.094 12.305 1 94 281 SER A O 1
ATOM 2257 N N . LEU A 1 282 ? 9.078 47.125 11.469 1 94.5 282 LEU A N 1
ATOM 2258 C CA . LEU A 1 282 ? 9.039 48.031 10.328 1 94.5 282 LEU A CA 1
ATOM 2259 C C . LEU A 1 282 ? 8.734 49.469 10.789 1 94.5 282 LEU A C 1
ATOM 2261 O O . LEU A 1 282 ? 9.156 50.438 10.148 1 94.5 282 LEU A O 1
ATOM 2265 N N . LEU A 1 283 ? 8.086 49.625 11.922 1 94.69 283 LEU A N 1
ATOM 2266 C CA . LEU A 1 283 ? 7.699 50.938 12.453 1 94.69 283 LEU A CA 1
ATOM 2267 C C . LEU A 1 283 ? 8.719 51.438 13.469 1 94.69 283 LEU A C 1
ATOM 2269 O O . LEU A 1 283 ? 8.578 52.53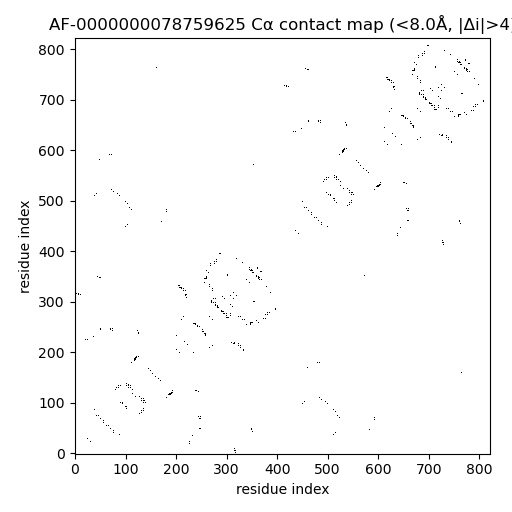1 14.016 1 94.69 283 LEU A O 1
ATOM 2273 N N . SER A 1 284 ? 9.688 50.656 13.703 1 93 284 SER A N 1
ATOM 2274 C CA . SER A 1 284 ? 10.68 51 14.719 1 93 284 SER A CA 1
ATOM 2275 C C . SER A 1 284 ? 11.531 52.188 14.297 1 93 284 SER A C 1
ATOM 2277 O O . SER A 1 284 ? 11.766 52.375 13.102 1 93 284 SER A O 1
ATOM 2279 N N . LYS A 1 285 ? 12.086 52.906 15.203 1 91.31 285 LYS A N 1
ATOM 2280 C CA . LYS A 1 285 ? 12.992 54.031 14.961 1 91.31 285 LYS A CA 1
ATOM 2281 C C . LYS A 1 285 ? 14.438 53.562 14.859 1 91.31 285 LYS A C 1
ATOM 2283 O O . LYS A 1 285 ? 15.305 54.281 14.367 1 91.31 285 LYS A O 1
ATOM 2288 N N . LYS A 1 286 ? 14.609 52.406 15.359 1 91.38 286 LYS A N 1
ATOM 2289 C CA . LYS A 1 286 ? 15.945 51.812 15.258 1 91.38 286 LYS A CA 1
ATOM 2290 C C . LYS A 1 286 ? 16.188 51.219 13.875 1 91.38 286 LYS A C 1
ATOM 2292 O O . LYS A 1 286 ? 15.438 50.344 13.43 1 91.38 286 LYS A O 1
ATOM 2297 N N . THR A 1 287 ? 17.266 51.625 13.25 1 92.06 287 THR A N 1
ATOM 2298 C CA . THR A 1 287 ? 17.562 51.25 11.867 1 92.06 287 THR A CA 1
ATOM 2299 C C . THR A 1 287 ? 17.766 49.75 11.734 1 92.06 287 THR A C 1
ATOM 2301 O O . THR A 1 287 ? 17.312 49.156 10.758 1 92.06 287 THR A O 1
ATOM 2304 N N . THR A 1 288 ? 18.438 49.219 12.656 1 89.75 288 THR A N 1
ATOM 2305 C CA . THR A 1 288 ? 18.719 47.781 12.609 1 89.75 288 THR A CA 1
ATOM 2306 C C . THR A 1 288 ? 17.422 46.969 12.672 1 89.75 288 THR A C 1
ATOM 2308 O O . THR A 1 288 ? 17.234 46.031 11.914 1 89.75 288 THR A O 1
ATOM 2311 N N . LEU A 1 289 ? 16.547 47.344 13.539 1 90.62 289 LEU A N 1
ATOM 2312 C CA . LEU A 1 289 ? 15.281 46.625 13.703 1 90.62 289 LEU A CA 1
ATOM 2313 C C . LEU A 1 289 ? 14.383 46.812 12.484 1 90.62 289 LEU A C 1
ATOM 2315 O O . LEU A 1 289 ? 13.695 45.875 12.062 1 90.62 289 LEU A O 1
ATOM 2319 N N . LYS A 1 290 ? 14.398 47.938 11.922 1 93.06 290 LYS A N 1
ATOM 2320 C CA . LYS A 1 290 ? 13.641 48.219 10.711 1 93.06 290 LYS A CA 1
ATOM 2321 C C . LYS A 1 290 ? 14.125 47.375 9.539 1 93.06 290 LYS A C 1
ATOM 2323 O O . LYS A 1 290 ? 13.32 46.844 8.773 1 93.06 290 LYS A O 1
ATOM 2328 N N . ASN A 1 291 ? 15.461 47.188 9.422 1 90.75 291 ASN A N 1
ATOM 2329 C CA . ASN A 1 291 ? 16.047 46.375 8.352 1 90.75 291 ASN A CA 1
ATOM 2330 C C . ASN A 1 291 ? 15.703 44.906 8.523 1 90.75 291 ASN A C 1
ATOM 2332 O O . ASN A 1 291 ? 15.469 44.219 7.539 1 90.75 291 ASN A O 1
ATOM 2336 N N . LEU A 1 292 ? 15.727 44.531 9.727 1 87.56 292 LEU A N 1
ATOM 2337 C CA . LEU A 1 292 ? 15.352 43.156 10 1 87.56 292 LEU A CA 1
ATOM 2338 C C . LEU A 1 292 ? 13.891 42.906 9.617 1 87.56 292 LEU A C 1
ATOM 2340 O O . LEU A 1 292 ? 13.562 41.844 9.078 1 87.56 292 LEU A O 1
ATOM 2344 N N . GLY A 1 293 ? 13.016 43.781 9.914 1 89.69 293 GLY A N 1
ATOM 2345 C CA . GLY A 1 293 ? 11.617 43.688 9.523 1 89.69 293 GLY A CA 1
ATOM 2346 C C . GLY A 1 293 ? 11.422 43.594 8.016 1 89.69 293 GLY A C 1
ATOM 2347 O O . GLY A 1 293 ? 10.617 42.812 7.527 1 89.69 293 GLY A O 1
ATOM 2348 N N . ARG A 1 294 ? 12.195 44.375 7.312 1 90.62 294 ARG A N 1
ATOM 2349 C CA . ARG A 1 294 ? 12.102 44.406 5.855 1 90.62 294 ARG A CA 1
ATOM 2350 C C . ARG A 1 294 ? 12.531 43.062 5.262 1 90.62 294 ARG A C 1
ATOM 2352 O O . ARG A 1 294 ? 11.906 42.562 4.32 1 90.62 294 ARG A O 1
ATOM 2359 N N . THR A 1 295 ? 13.516 42.5 5.797 1 87 295 THR A N 1
ATOM 2360 C CA . THR A 1 295 ? 14.055 41.25 5.301 1 87 295 THR A CA 1
ATOM 2361 C C . THR A 1 295 ? 13.094 40.094 5.594 1 87 295 THR A C 1
ATOM 2363 O O . THR A 1 295 ? 12.992 39.156 4.809 1 87 295 THR A O 1
ATOM 2366 N N . ALA A 1 296 ? 12.359 40.219 6.641 1 87.94 296 ALA A N 1
ATOM 2367 C CA . ALA A 1 296 ? 11.484 39.125 7.078 1 87.94 296 ALA A CA 1
ATOM 2368 C C . ALA A 1 296 ? 10.078 39.281 6.504 1 87.94 296 ALA A C 1
ATOM 2370 O O . ALA A 1 296 ? 9.258 38.375 6.574 1 87.94 296 ALA A O 1
ATOM 2371 N N . ALA A 1 297 ? 9.82 40.375 5.855 1 88.12 297 ALA A N 1
ATOM 2372 C CA . ALA A 1 297 ? 8.469 40.719 5.414 1 88.12 297 ALA A CA 1
ATOM 2373 C C . ALA A 1 297 ? 7.953 39.719 4.387 1 88.12 297 ALA A C 1
ATOM 2375 O O . ALA A 1 297 ? 6.789 39.312 4.438 1 88.12 297 ALA A O 1
ATOM 2376 N N . SER A 1 298 ? 8.758 39.281 3.5 1 84.12 298 SER A N 1
ATOM 2377 C CA . SER A 1 298 ? 8.312 38.375 2.465 1 84.12 298 SER A CA 1
ATOM 2378 C C . SER A 1 298 ? 7.961 37 3.053 1 84.12 298 SER A C 1
ATOM 2380 O O . SER A 1 298 ? 7 36.375 2.623 1 84.12 298 SER A O 1
ATOM 2382 N N . GLY A 1 299 ? 8.625 36.562 4.035 1 84.56 299 GLY A N 1
ATOM 2383 C CA . GLY A 1 299 ? 8.375 35.281 4.676 1 84.56 299 GLY A CA 1
ATOM 2384 C C . GLY A 1 299 ? 7.082 35.281 5.465 1 84.56 299 GLY A C 1
ATOM 2385 O O . GLY A 1 299 ? 6.461 34.219 5.605 1 84.56 299 GLY A O 1
ATOM 2386 N N . THR A 1 300 ? 6.621 36.438 5.848 1 86.38 300 THR A N 1
ATOM 2387 C CA . THR A 1 300 ? 5.41 36.562 6.652 1 86.38 300 THR A CA 1
ATOM 2388 C C . THR A 1 300 ? 4.18 36.188 5.832 1 86.38 300 THR A C 1
ATOM 2390 O O . THR A 1 300 ? 3.238 35.562 6.359 1 86.38 300 THR A O 1
ATOM 2393 N N . LEU A 1 301 ? 4.234 36.406 4.578 1 86.25 301 LEU A N 1
ATOM 2394 C CA . LEU A 1 301 ? 3.104 36.094 3.711 1 86.25 301 LEU A CA 1
ATOM 2395 C C . LEU A 1 301 ? 2.965 34.562 3.521 1 86.25 301 LEU A C 1
ATOM 2397 O O . LEU A 1 301 ? 1.866 34.062 3.277 1 86.25 301 LEU A O 1
ATOM 2401 N N . PHE A 1 302 ? 4.113 33.906 3.746 1 84.56 302 PHE A N 1
ATOM 2402 C CA . PHE A 1 302 ? 4.121 32.469 3.547 1 84.56 302 PHE A CA 1
ATOM 2403 C C . PHE A 1 302 ? 4.18 31.734 4.883 1 84.56 302 PHE A C 1
ATOM 2405 O O . PHE A 1 302 ? 4.449 30.531 4.926 1 84.56 302 PHE A O 1
ATOM 2412 N N . SER A 1 303 ? 3.998 32.406 5.906 1 84.69 303 SER A N 1
ATOM 2413 C CA . SER A 1 303 ? 3.953 31.891 7.266 1 84.69 303 SER A CA 1
ATOM 2414 C C . SER A 1 303 ? 5.254 31.172 7.625 1 84.69 303 SER A C 1
ATOM 2416 O O . SER A 1 303 ? 5.242 30.141 8.281 1 84.69 303 SER A O 1
ATOM 2418 N N . VAL A 1 304 ? 6.352 31.766 7.105 1 81.38 304 VAL A N 1
ATOM 2419 C CA . VAL A 1 304 ? 7.672 31.25 7.461 1 81.38 304 VAL A CA 1
ATOM 2420 C C . VAL A 1 304 ? 8.172 31.969 8.719 1 81.38 304 VAL A C 1
ATOM 2422 O O . VAL A 1 304 ? 8.289 33.188 8.742 1 81.38 304 VAL A O 1
ATOM 2425 N N . SER A 1 305 ? 8.555 31.203 9.688 1 81 305 SER A N 1
ATOM 2426 C CA . SER A 1 305 ? 8.852 31.766 11 1 81 305 SER A CA 1
ATOM 2427 C C . SER A 1 305 ? 10.352 31.938 11.211 1 81 305 SER A C 1
ATOM 2429 O O . SER A 1 305 ? 10.789 32.781 11.992 1 81 305 SER A O 1
ATOM 2431 N N . GLU A 1 306 ? 11.117 31.25 10.5 1 80.19 306 GLU A N 1
ATOM 2432 C CA . GLU A 1 306 ? 12.531 31.094 10.828 1 80.19 306 GLU A CA 1
ATOM 2433 C C . GLU A 1 306 ? 13.273 32.438 10.727 1 80.19 306 GLU A C 1
ATOM 2435 O O . GLU A 1 306 ? 14.023 32.781 11.625 1 80.19 306 GLU A O 1
ATOM 2440 N N . PRO A 1 307 ? 13.07 33.188 9.711 1 77.19 307 PRO A N 1
ATOM 2441 C CA . PRO A 1 307 ? 13.805 34.469 9.609 1 77.19 307 PRO A CA 1
ATOM 2442 C C . PRO A 1 307 ? 13.492 35.406 10.766 1 77.19 307 PRO A C 1
ATOM 2444 O O . PRO A 1 307 ? 14.359 36.188 11.18 1 77.19 307 PRO A O 1
ATOM 2447 N N . ILE A 1 308 ? 12.391 35.344 11.352 1 76.81 308 ILE A N 1
ATOM 2448 C CA . ILE A 1 308 ? 11.992 36.25 12.414 1 76.81 308 ILE A CA 1
ATOM 2449 C C . ILE A 1 308 ? 12.406 35.688 13.773 1 76.81 308 ILE A C 1
ATOM 2451 O O . ILE A 1 308 ? 12.977 36.406 14.602 1 76.81 308 ILE A O 1
ATOM 2455 N N . VAL A 1 309 ? 12.109 34.406 13.945 1 80.75 309 VAL A N 1
ATOM 2456 C CA . VAL A 1 309 ? 12.367 33.812 15.242 1 80.75 309 VAL A CA 1
ATOM 2457 C C . VAL A 1 309 ? 13.875 33.781 15.516 1 80.75 309 VAL A C 1
ATOM 2459 O O . VAL A 1 309 ? 14.305 34.031 16.641 1 80.75 309 VAL A O 1
ATOM 2462 N N . PHE A 1 310 ? 14.594 33.688 14.438 1 78.38 310 PHE A N 1
ATOM 2463 C CA . PHE A 1 310 ? 16.031 33.594 14.633 1 78.38 310 PHE A CA 1
ATOM 2464 C C . PHE A 1 310 ? 16.703 34.938 14.344 1 78.38 310 PHE A C 1
ATOM 2466 O O . PHE A 1 310 ? 17.766 35.25 14.898 1 78.38 310 PHE A O 1
ATOM 2473 N N . GLY A 1 311 ? 16.094 35.75 13.531 1 75.12 311 GLY A N 1
ATOM 2474 C CA . GLY A 1 311 ? 16.672 37.031 13.188 1 75.12 311 GLY A CA 1
ATOM 2475 C C . GLY A 1 311 ? 16.422 38.094 14.234 1 75.12 311 GLY A C 1
ATOM 2476 O O . GLY A 1 311 ? 17.375 38.688 14.75 1 75.12 311 GLY A O 1
ATOM 2477 N N . ILE A 1 312 ? 15.156 38.375 14.484 1 69.38 312 ILE A N 1
ATOM 2478 C CA . ILE A 1 312 ? 14.766 39.219 15.625 1 69.38 312 ILE A CA 1
ATOM 2479 C C . ILE A 1 312 ? 14.711 38.344 16.891 1 69.38 312 ILE A C 1
ATOM 2481 O O . ILE A 1 312 ? 13.953 37.375 16.953 1 69.38 312 ILE A O 1
ATOM 2485 N N . PRO A 1 313 ? 15.711 38.531 17.766 1 75.31 313 PRO A N 1
ATOM 2486 C CA . PRO A 1 313 ? 15.883 37.281 18.484 1 75.31 313 PRO A CA 1
ATOM 2487 C C . PRO A 1 313 ? 14.766 37.031 19.5 1 75.31 313 PRO A C 1
ATOM 2489 O O . PRO A 1 313 ? 14.836 37.5 20.625 1 75.31 313 PRO A O 1
ATOM 2492 N N . VAL A 1 314 ? 13.68 36.438 19.031 1 86.75 314 VAL A N 1
ATOM 2493 C CA . VAL A 1 314 ? 12.617 35.969 19.922 1 86.75 314 VAL A CA 1
ATOM 2494 C C . VAL A 1 314 ? 13.141 34.844 20.797 1 86.75 314 VAL A C 1
ATOM 2496 O O . VAL A 1 314 ? 12.742 34.719 21.969 1 86.75 314 VAL A O 1
ATOM 2499 N N . VAL A 1 315 ? 14.039 34.156 20.312 1 89.44 315 VAL A N 1
ATOM 2500 C CA . VAL A 1 315 ? 14.609 33 21.016 1 89.44 315 VAL A CA 1
ATOM 2501 C C . VAL A 1 315 ? 15.281 33.469 22.297 1 89.44 315 VAL A C 1
ATOM 2503 O O . VAL A 1 315 ? 16.141 34.344 22.266 1 89.44 315 VAL A O 1
ATOM 2506 N N . MET A 1 316 ? 14.844 33 23.344 1 89.12 316 MET A N 1
ATOM 2507 C CA . MET A 1 316 ? 15.398 33.25 24.672 1 89.12 316 MET A CA 1
ATOM 2508 C C . MET A 1 316 ? 15.406 34.75 24.984 1 89.12 316 MET A C 1
ATOM 2510 O O . MET A 1 316 ? 16.25 35.219 25.75 1 89.12 316 MET A O 1
ATOM 2514 N N . ASN A 1 317 ? 14.617 35.562 24.328 1 91.31 317 ASN A N 1
ATOM 2515 C CA . ASN A 1 317 ? 14.422 36.969 24.672 1 91.31 317 ASN A CA 1
ATOM 2516 C C . ASN A 1 317 ? 13.289 37.125 25.672 1 91.31 317 ASN A C 1
ATOM 2518 O O . ASN A 1 317 ? 12.117 37 25.328 1 91.31 317 ASN A O 1
ATOM 2522 N N . PRO A 1 318 ? 13.648 37.469 26.828 1 91.81 318 PRO A N 1
ATOM 2523 C CA . PRO A 1 318 ? 12.656 37.469 27.906 1 91.81 318 PRO A CA 1
ATOM 2524 C C . PRO A 1 318 ? 11.531 38.469 27.672 1 91.81 318 PRO A C 1
ATOM 2526 O O . PRO A 1 318 ? 10.422 38.312 28.188 1 91.81 318 PRO A O 1
ATOM 2529 N N . TYR A 1 319 ? 11.781 39.5 26.828 1 92.25 319 TYR A N 1
ATOM 2530 C CA . TYR A 1 319 ? 10.742 40.469 26.547 1 92.25 319 TYR A CA 1
ATOM 2531 C C . TYR A 1 319 ? 9.578 39.844 25.797 1 92.25 319 TYR A C 1
ATOM 2533 O O . TYR A 1 319 ? 8.438 40.281 25.891 1 92.25 319 TYR A O 1
ATOM 2541 N N . PHE A 1 320 ? 9.867 38.75 25.156 1 94.19 320 PHE A N 1
ATOM 2542 C CA . PHE A 1 320 ? 8.859 38.188 24.266 1 94.19 320 PHE A CA 1
ATOM 2543 C C . PHE A 1 320 ? 8.258 36.906 24.844 1 94.19 320 PHE A C 1
ATOM 2545 O O . PHE A 1 320 ? 7.355 36.312 24.25 1 94.19 320 PHE A O 1
ATOM 2552 N N . PHE A 1 321 ? 8.68 36.469 25.984 1 94.62 321 PHE A N 1
ATOM 2553 C CA . PHE A 1 321 ? 8.195 35.219 26.562 1 94.62 321 PHE A CA 1
ATOM 2554 C C . PHE A 1 321 ? 6.684 35.25 26.75 1 94.62 321 PHE A C 1
ATOM 2556 O O . PHE A 1 321 ? 5.969 34.344 26.312 1 94.62 321 PHE A O 1
ATOM 2563 N N . ILE A 1 322 ? 6.176 36.312 27.328 1 95.5 322 ILE A N 1
ATOM 2564 C CA . ILE A 1 322 ? 4.77 36.375 27.719 1 95.5 322 ILE A CA 1
ATOM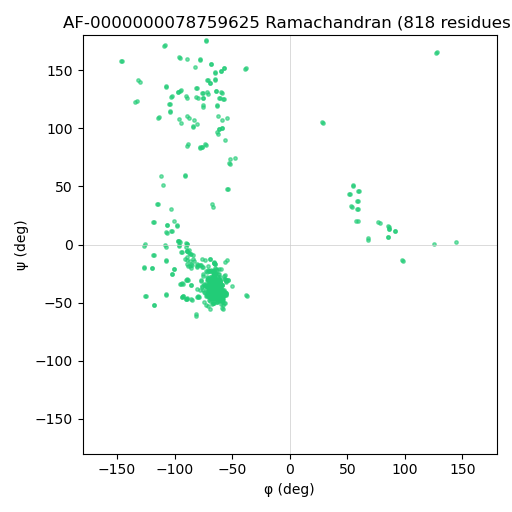 2565 C C . ILE A 1 322 ? 3.896 36.469 26.469 1 95.5 322 ILE A C 1
ATOM 2567 O O . ILE A 1 322 ? 3.008 35.625 26.266 1 95.5 322 ILE A O 1
ATOM 2571 N N . PRO A 1 323 ? 4.121 37.406 25.562 1 96.44 323 PRO A N 1
ATOM 2572 C CA . PRO A 1 323 ? 3.246 37.469 24.391 1 96.44 323 PRO A CA 1
ATOM 2573 C C . PRO A 1 323 ? 3.424 36.281 23.453 1 96.44 323 PRO A C 1
ATOM 2575 O O . PRO A 1 323 ? 2.447 35.781 22.891 1 96.44 323 PRO A O 1
ATOM 2578 N N . PHE A 1 324 ? 4.625 35.719 23.328 1 96.31 324 PHE A N 1
ATOM 2579 C CA . PHE A 1 324 ? 4.93 34.656 22.375 1 96.31 324 PHE A CA 1
ATOM 2580 C C . PHE A 1 324 ? 4.477 33.312 22.922 1 96.31 324 PHE A C 1
ATOM 2582 O O . PHE A 1 324 ? 3.801 32.562 22.219 1 96.31 324 PHE A O 1
ATOM 2589 N N . VAL A 1 325 ? 4.734 33 24.156 1 96.94 325 VAL A N 1
ATOM 2590 C CA . VAL A 1 325 ? 4.523 31.656 24.719 1 96.94 325 VAL A CA 1
ATOM 2591 C C . VAL A 1 325 ? 3.135 31.578 25.344 1 96.94 325 VAL A C 1
ATOM 2593 O O . VAL A 1 325 ? 2.479 30.531 25.297 1 96.94 325 VAL A O 1
ATOM 2596 N N . ILE A 1 326 ? 2.668 32.688 25.906 1 97 326 ILE A N 1
ATOM 2597 C CA . ILE A 1 326 ? 1.396 32.656 26.625 1 97 326 ILE A CA 1
ATOM 2598 C C . ILE A 1 326 ? 0.327 33.375 25.797 1 97 326 ILE A C 1
ATOM 2600 O O . ILE A 1 326 ? -0.808 32.906 25.688 1 97 326 ILE A O 1
ATOM 2604 N N . GLY A 1 327 ? 0.643 34.469 25.234 1 98.06 327 GLY A N 1
ATOM 2605 C CA . GLY A 1 327 ? -0.305 35.281 24.484 1 98.06 327 GLY A CA 1
ATOM 2606 C C . GLY A 1 327 ? -0.811 34.625 23.219 1 98.06 327 GLY A C 1
ATOM 2607 O O . GLY A 1 327 ? -2.01 34.656 22.938 1 98.06 327 GLY A O 1
ATOM 2608 N N . THR A 1 328 ? 0.087 34 22.484 1 97.81 328 THR A N 1
ATOM 2609 C CA . THR A 1 328 ? -0.268 33.406 21.203 1 97.81 328 THR A CA 1
ATOM 2610 C C . THR A 1 328 ? -1.311 32.312 21.406 1 97.81 328 THR A C 1
ATOM 2612 O O . THR A 1 328 ? -2.291 32.219 20.656 1 97.81 328 THR A O 1
ATOM 2615 N N . PRO A 1 329 ? -1.152 31.375 22.406 1 98.44 329 PRO A N 1
ATOM 2616 C CA . PRO A 1 329 ? -2.18 30.359 22.641 1 98.44 329 PRO A CA 1
ATOM 2617 C C . PRO A 1 329 ? -3.541 30.969 22.969 1 98.44 329 PRO A C 1
ATOM 2619 O O . PRO A 1 329 ? -4.578 30.406 22.609 1 98.44 329 PRO A O 1
ATOM 2622 N N . ILE A 1 330 ? -3.531 32.062 23.656 1 98.38 330 ILE A N 1
ATOM 2623 C CA . ILE A 1 330 ? -4.781 32.719 24 1 98.38 330 ILE A CA 1
ATOM 2624 C C . ILE A 1 330 ? -5.48 33.188 22.734 1 98.38 330 ILE A C 1
ATOM 2626 O O . ILE A 1 330 ? -6.691 33 22.578 1 98.38 330 ILE A O 1
ATOM 2630 N N . LEU A 1 331 ? -4.754 33.781 21.844 1 98.44 331 LEU A N 1
ATOM 2631 C CA . LEU A 1 331 ? -5.316 34.188 20.562 1 98.44 331 LEU A CA 1
ATOM 2632 C C . LEU A 1 331 ? -5.84 33 19.781 1 98.44 331 LEU A C 1
ATOM 2634 O O . LEU A 1 331 ? -6.836 33.094 19.062 1 98.44 331 LEU A O 1
ATOM 2638 N N . GLY A 1 332 ? -5.113 31.875 19.906 1 98.31 332 GLY A N 1
ATOM 2639 C CA . GLY A 1 332 ? -5.578 30.641 19.281 1 98.31 332 GLY A CA 1
ATOM 2640 C C . GLY A 1 332 ? -6.934 30.188 19.781 1 98.31 332 GLY A C 1
ATOM 2641 O O . GLY A 1 332 ? -7.797 29.812 18.984 1 98.31 332 GLY A O 1
ATOM 2642 N N . VAL A 1 333 ? -7.086 30.234 21.062 1 98.5 333 VAL A N 1
ATOM 2643 C CA . VAL A 1 333 ? -8.352 29.844 21.688 1 98.5 333 VAL A CA 1
ATOM 2644 C C . VAL A 1 333 ? -9.461 30.781 21.219 1 98.5 333 VAL A C 1
ATOM 2646 O O . VAL A 1 333 ? -10.578 30.328 20.938 1 98.5 333 VAL A O 1
ATOM 2649 N N . ILE A 1 334 ? -9.195 32.062 21.109 1 98.44 334 ILE A N 1
ATOM 2650 C CA . ILE A 1 334 ? -10.172 33.031 20.641 1 98.44 334 ILE A CA 1
ATOM 2651 C C . ILE A 1 334 ? -10.602 32.688 19.219 1 98.44 334 ILE A C 1
ATOM 2653 O O . ILE A 1 334 ? -11.797 32.688 18.922 1 98.44 334 ILE A O 1
ATOM 2657 N N . GLN A 1 335 ? -9.648 32.375 18.391 1 98.38 335 GLN A N 1
ATOM 2658 C CA . GLN A 1 335 ? -9.969 31.984 17.016 1 98.38 335 GLN A CA 1
ATOM 2659 C C . GLN A 1 335 ? -10.828 30.719 16.984 1 98.38 335 GLN A C 1
ATOM 2661 O O . GLN A 1 335 ? -11.766 30.609 16.188 1 98.38 335 GLN A O 1
ATOM 2666 N N . TRP A 1 336 ? -10.484 29.734 17.844 1 98.44 336 TRP A N 1
ATOM 2667 C CA . TRP A 1 336 ? -11.258 28.5 17.906 1 98.44 336 TRP A CA 1
ATOM 2668 C C . TRP A 1 336 ? -12.727 28.781 18.203 1 98.44 336 TRP A C 1
ATOM 2670 O O . TRP A 1 336 ? -13.625 28.203 17.578 1 98.44 336 TRP A O 1
ATOM 2680 N N . TYR A 1 337 ? -12.961 29.734 19.125 1 98.44 337 TYR A N 1
ATOM 2681 C CA . TYR A 1 337 ? -14.328 30.078 19.5 1 98.44 337 TYR A CA 1
ATOM 2682 C C . TYR A 1 337 ? -15.047 30.797 18.359 1 98.44 337 TYR A C 1
ATOM 2684 O O . TYR A 1 337 ? -16.25 30.641 18.188 1 98.44 337 TYR A O 1
ATOM 2692 N N . VAL A 1 338 ? -14.336 31.531 17.562 1 98.56 338 VAL A N 1
ATOM 2693 C CA . VAL A 1 338 ? -14.938 32.188 16.406 1 98.56 338 VAL A CA 1
ATOM 2694 C C . VAL A 1 338 ? -15.492 31.141 15.445 1 98.56 338 VAL A C 1
ATOM 2696 O O . VAL A 1 338 ? -16.609 31.281 14.945 1 98.56 338 VAL A O 1
ATOM 2699 N N . PHE A 1 339 ? -14.75 30.094 15.219 1 98.31 339 PHE A N 1
ATOM 2700 C CA . PHE A 1 339 ? -15.188 29.016 14.352 1 98.31 339 PHE A CA 1
ATOM 2701 C C . PHE A 1 339 ? -16.312 28.219 15 1 98.31 339 PHE A C 1
ATOM 2703 O O . PHE A 1 339 ? -17.281 27.844 14.344 1 98.31 339 PHE A O 1
ATOM 2710 N N . LYS A 1 340 ? -16.172 27.953 16.328 1 97.69 340 LYS A N 1
ATOM 2711 C CA . LYS A 1 340 ? -17.156 27.156 17.062 1 97.69 340 LYS A CA 1
ATOM 2712 C C . LYS A 1 340 ? -18.531 27.828 17.047 1 97.69 340 LYS A C 1
ATOM 2714 O O . LYS A 1 340 ? -19.547 27.156 16.969 1 97.69 340 LYS A O 1
ATOM 2719 N N . LEU A 1 341 ? -18.531 29.141 17.031 1 97.69 341 LEU A N 1
ATOM 2720 C CA . LEU A 1 341 ? -19.766 29.906 17.094 1 97.69 341 LEU A CA 1
ATOM 2721 C C . LEU A 1 341 ? -20.344 30.125 15.695 1 97.69 341 LEU A C 1
ATOM 2723 O O . LEU A 1 341 ? -21.438 30.656 15.555 1 97.69 341 LEU A O 1
ATOM 2727 N N . GLY A 1 342 ? -19.641 29.766 14.695 1 97.06 342 GLY A N 1
ATOM 2728 C CA . GLY A 1 342 ? -20.141 29.797 13.336 1 97.06 342 GLY A CA 1
ATOM 2729 C C . GLY A 1 342 ? -19.984 31.156 12.672 1 97.06 342 GLY A C 1
ATOM 2730 O O . GLY A 1 342 ? -20.625 31.453 11.664 1 97.06 342 GLY A O 1
ATOM 2731 N N . TRP A 1 343 ? -19.125 32.062 13.242 1 98.19 343 TRP A N 1
ATOM 2732 C CA . TRP A 1 343 ? -18.906 33.375 12.641 1 98.19 343 TRP A CA 1
ATOM 2733 C C . TRP A 1 343 ? -18.156 33.25 11.32 1 98.19 343 TRP A C 1
ATOM 2735 O O . TRP A 1 343 ? -18.328 34.062 10.414 1 98.19 343 TRP A O 1
ATOM 2745 N N . VAL A 1 344 ? -17.359 32.281 11.242 1 98.12 344 VAL A N 1
ATOM 2746 C CA . VAL A 1 344 ? -16.625 31.953 10.031 1 98.12 344 VAL A CA 1
ATOM 2747 C C . VAL A 1 344 ? -16.766 30.453 9.742 1 98.12 344 VAL A C 1
ATOM 2749 O O . VAL A 1 344 ? -16.812 29.641 10.664 1 98.12 344 VAL A O 1
ATOM 2752 N N . SER A 1 345 ? -16.891 30.094 8.477 1 97.25 345 SER A N 1
ATOM 2753 C CA . SER A 1 345 ? -16.953 28.672 8.102 1 97.25 345 SER A CA 1
ATOM 2754 C C . SER A 1 345 ? -15.703 27.922 8.523 1 97.25 345 SER A C 1
ATOM 2756 O O . SER A 1 345 ? -14.617 28.516 8.586 1 97.25 345 SER A O 1
ATOM 2758 N N . LEU A 1 346 ? -15.812 26.703 8.812 1 97.88 346 LEU A N 1
ATOM 2759 C CA . LEU A 1 346 ? -14.703 25.891 9.297 1 97.88 346 LEU A CA 1
ATOM 2760 C C . LEU A 1 346 ? -13.625 25.75 8.227 1 97.88 346 LEU A C 1
ATOM 2762 O O . LEU A 1 346 ? -13.922 25.766 7.035 1 97.88 346 LEU A O 1
ATOM 2766 N N . PRO A 1 347 ? -12.367 25.656 8.617 1 96 347 PRO A N 1
ATOM 2767 C CA . PRO A 1 347 ? -11.273 25.469 7.66 1 96 347 PRO A CA 1
ATOM 2768 C C . PRO A 1 347 ? -11.195 24.031 7.137 1 96 347 PRO A C 1
ATOM 2770 O O . PRO A 1 347 ? -10.25 23.312 7.461 1 96 347 PRO A O 1
ATOM 2773 N N . THR A 1 348 ? -11.938 23.719 6.168 1 95.38 348 THR A N 1
ATOM 2774 C CA . THR A 1 348 ? -12.164 22.328 5.758 1 95.38 348 THR A CA 1
ATOM 2775 C C . THR A 1 348 ? -11.438 22.031 4.445 1 95.38 348 THR A C 1
ATOM 2777 O O . THR A 1 348 ? -11.219 20.875 4.102 1 95.38 348 THR A O 1
ATOM 2780 N N . TYR A 1 349 ? -10.984 22.984 3.746 1 93.88 349 TYR A N 1
ATOM 2781 C CA . TYR A 1 349 ? -10.383 22.766 2.438 1 93.88 349 TYR A CA 1
ATOM 2782 C C . TYR A 1 349 ? -8.867 22.875 2.508 1 93.88 349 TYR A C 1
ATOM 2784 O O . TYR A 1 349 ? -8.336 23.938 2.84 1 93.88 349 TYR A O 1
ATOM 2792 N N . PHE A 1 350 ? -8.242 21.844 2.154 1 93.94 350 PHE A N 1
ATOM 2793 C CA . PHE A 1 350 ? -6.789 21.766 2.266 1 93.94 350 PHE A CA 1
ATOM 2794 C C . PHE A 1 350 ? -6.117 22.578 1.161 1 93.94 350 PHE A C 1
ATOM 2796 O O . PHE A 1 350 ? -6.426 22.391 -0.019 1 93.94 350 PHE A O 1
ATOM 2803 N N . VAL A 1 351 ? -5.219 23.516 1.296 1 86.12 351 VAL A N 1
ATOM 2804 C CA . VAL A 1 351 ? -4.656 24.422 0.292 1 86.12 351 VAL A CA 1
ATOM 2805 C C . VAL A 1 351 ? -3.131 24.328 0.318 1 86.12 351 VAL A C 1
ATOM 2807 O O . VAL A 1 351 ? -2.463 24.719 -0.642 1 86.12 351 VAL A O 1
ATOM 2810 N N . ALA A 1 352 ? -2.465 23.672 1.014 1 77.06 352 ALA A N 1
ATOM 2811 C CA . ALA A 1 352 ? -1.041 23.406 1.187 1 77.06 352 ALA A CA 1
ATOM 2812 C C . ALA A 1 352 ? -0.196 24.594 0.757 1 77.06 352 ALA A C 1
ATOM 2814 O O . ALA A 1 352 ? -0.005 24.828 -0.438 1 77.06 352 ALA A O 1
ATOM 2815 N N . ASP A 1 353 ? 0.406 25.406 1.416 1 77.06 353 ASP A N 1
ATOM 2816 C CA . ASP A 1 353 ? 1.504 26.359 1.25 1 77.06 353 ASP A CA 1
ATOM 2817 C C . ASP A 1 353 ? 1.044 27.609 0.5 1 77.06 353 ASP A C 1
ATOM 2819 O O . ASP A 1 353 ? 1.859 28.312 -0.088 1 77.06 353 ASP A O 1
ATOM 2823 N N . LEU A 1 354 ? -0.219 27.906 0.417 1 83.56 354 LEU A N 1
ATOM 2824 C CA . LEU A 1 354 ? -0.687 29.141 -0.203 1 83.56 354 LEU A CA 1
ATOM 2825 C C . LEU A 1 354 ? -0.367 30.344 0.674 1 83.56 354 LEU A C 1
ATOM 2827 O O . LEU A 1 354 ? -0.487 30.281 1.899 1 83.56 354 LEU A O 1
ATOM 2831 N N . PRO A 1 355 ? -0.009 31.391 -0.028 1 87.31 355 PRO A N 1
ATOM 2832 C CA . PRO A 1 355 ? 0.273 32.594 0.757 1 87.31 355 PRO A CA 1
ATOM 2833 C C . PRO A 1 355 ? -0.996 33.312 1.21 1 87.31 355 PRO A C 1
ATOM 2835 O O . PRO A 1 355 ? -2.076 33.062 0.666 1 87.31 355 PRO A O 1
ATOM 2838 N N . LEU A 1 356 ? -0.865 34.156 2.279 1 86.69 356 LEU A N 1
ATOM 2839 C CA . LEU A 1 356 ? -1.946 35.062 2.664 1 86.69 356 LEU A CA 1
ATOM 2840 C C . LEU A 1 356 ? -2.201 36.094 1.577 1 86.69 356 LEU A C 1
ATOM 2842 O O . LEU A 1 356 ? -1.272 36.5 0.889 1 86.69 356 LEU A O 1
ATOM 2846 N N . PRO A 1 357 ? -3.369 36.406 1.368 1 89.31 357 PRO A N 1
ATOM 2847 C CA . PRO A 1 357 ? -4.57 36.031 2.113 1 89.31 357 PRO A CA 1
ATOM 2848 C C . PRO A 1 357 ? -5.293 34.812 1.501 1 89.31 357 PRO A C 1
ATOM 2850 O O . PRO A 1 357 ? -6.352 34.406 1.989 1 89.31 357 PRO A O 1
ATOM 2853 N N . PHE A 1 358 ? -4.773 34.25 0.47 1 89.12 358 PHE A N 1
ATOM 2854 C CA . PHE A 1 358 ? -5.441 33.219 -0.293 1 89.12 358 PHE A CA 1
ATOM 2855 C C . PHE A 1 358 ? -5.605 31.953 0.546 1 89.12 358 PHE A C 1
ATOM 2857 O O . PHE A 1 358 ? -6.598 31.234 0.405 1 89.12 358 PHE A O 1
ATOM 2864 N N . SER A 1 359 ? -4.707 31.703 1.412 1 90.88 359 SER A N 1
ATOM 2865 C CA . SER A 1 359 ? -4.746 30.5 2.223 1 90.88 359 SER A CA 1
ATOM 2866 C C . SER A 1 359 ? -5.984 30.469 3.115 1 90.88 359 SER A C 1
ATOM 2868 O O . SER A 1 359 ? -6.742 29.484 3.104 1 90.88 359 SER A O 1
ATOM 2870 N N . SER A 1 360 ? -6.211 31.609 3.844 1 93.69 360 SER A N 1
ATOM 2871 C CA . SER A 1 360 ? -7.34 31.641 4.77 1 93.69 360 SER A CA 1
ATOM 2872 C C . SER A 1 360 ? -8.664 31.578 4.023 1 93.69 360 SER A C 1
ATOM 2874 O O . SER A 1 360 ? -9.594 30.891 4.449 1 93.69 360 SER A O 1
ATOM 2876 N N . PHE A 1 361 ? -8.742 32.25 2.936 1 95 361 PHE A N 1
ATOM 2877 C CA . PHE A 1 361 ? -9.984 32.281 2.164 1 95 361 PHE A CA 1
ATOM 2878 C C . PHE A 1 361 ? -10.297 30.906 1.582 1 95 361 PHE A C 1
ATOM 2880 O O . PHE A 1 361 ? -11.406 30.406 1.744 1 95 361 PHE A O 1
ATOM 2887 N N . LEU A 1 362 ? -9.352 30.312 0.933 1 92.5 362 LEU A N 1
ATOM 2888 C CA . LEU A 1 362 ? -9.586 29.062 0.244 1 92.5 362 LEU A CA 1
ATOM 2889 C C . LEU A 1 362 ? -9.758 27.922 1.242 1 92.5 362 LEU A C 1
ATOM 2891 O O . LEU A 1 362 ? -10.469 26.953 0.966 1 92.5 362 LEU A O 1
ATOM 2895 N N . ALA A 1 363 ? -9.156 28.031 2.398 1 95.62 363 ALA A N 1
ATOM 2896 C CA . ALA A 1 363 ? -9.281 26.984 3.418 1 95.62 363 ALA A CA 1
ATOM 2897 C C . ALA A 1 363 ? -10.703 26.938 3.969 1 95.62 363 ALA A C 1
ATOM 2899 O O . ALA A 1 363 ? -11.125 25.906 4.496 1 95.62 363 ALA A O 1
ATOM 2900 N N . THR A 1 364 ? -11.445 28.062 3.836 1 96.81 364 THR A N 1
ATOM 2901 C CA . THR A 1 364 ? -12.781 28.141 4.422 1 96.81 364 THR A CA 1
ATOM 2902 C C . THR A 1 364 ? -13.836 28.375 3.346 1 96.81 364 THR A C 1
ATOM 2904 O O . THR A 1 364 ? -15.023 28.188 3.588 1 96.81 364 THR A O 1
ATOM 2907 N N . MET A 1 365 ? -13.383 28.859 2.221 1 95.25 365 MET A N 1
ATOM 2908 C CA . MET A 1 365 ? -14.281 29.312 1.162 1 95.25 365 MET A CA 1
ATOM 2909 C C . MET A 1 365 ? -15.289 30.328 1.701 1 95.25 365 MET A C 1
ATOM 2911 O O . MET A 1 365 ? -16.469 30.281 1.354 1 95.25 365 MET A O 1
ATOM 2915 N N . ASP A 1 366 ? -14.852 31.125 2.68 1 96.62 366 ASP A N 1
ATOM 2916 C CA . ASP A 1 366 ? -15.641 32.125 3.371 1 96.62 366 ASP A CA 1
ATOM 2917 C C . ASP A 1 366 ? -14.867 33.438 3.49 1 96.62 366 ASP A C 1
ATOM 2919 O O . ASP A 1 366 ? -13.82 33.5 4.133 1 96.62 366 ASP A O 1
ATOM 2923 N N . TRP A 1 367 ? -15.406 34.531 2.99 1 96.38 367 TRP A N 1
ATOM 2924 C CA . TRP A 1 367 ? -14.727 35.812 2.998 1 96.38 367 TRP A CA 1
ATOM 2925 C C . TRP A 1 367 ? -14.555 36.344 4.422 1 96.38 367 TRP A C 1
ATOM 2927 O O . TRP A 1 367 ? -13.656 37.125 4.695 1 96.38 367 TRP A O 1
ATOM 2937 N N . ARG A 1 368 ? -15.352 35.906 5.266 1 98.38 368 ARG A N 1
ATOM 2938 C CA . ARG A 1 368 ? -15.242 36.344 6.66 1 98.38 368 ARG A CA 1
ATOM 2939 C C . ARG A 1 368 ? -13.922 35.875 7.273 1 98.38 368 ARG A C 1
ATOM 2941 O O . ARG A 1 368 ? -13.484 36.406 8.297 1 98.38 368 ARG A O 1
ATOM 2948 N N . SER A 1 369 ? -13.328 34.844 6.656 1 98 369 SER A N 1
ATOM 2949 C CA . SER A 1 369 ? -12.039 34.375 7.133 1 98 369 SER A CA 1
ATOM 2950 C C . SER A 1 369 ? -10.953 35.438 6.934 1 98 369 SER A C 1
ATOM 2952 O O . SER A 1 369 ? -9.992 35.5 7.707 1 98 369 SER A O 1
ATOM 2954 N N . LEU A 1 370 ? -11.125 36.281 5.953 1 97.44 370 LEU A N 1
ATOM 2955 C CA . LEU A 1 370 ? -10.18 37.375 5.727 1 97.44 370 LEU A CA 1
ATOM 2956 C C . LEU A 1 370 ? -10.258 38.375 6.852 1 97.44 370 LEU A C 1
ATOM 2958 O O . LEU A 1 370 ? -9.234 38.938 7.285 1 97.44 370 LEU A O 1
ATOM 2962 N N . ILE A 1 371 ? -11.422 38.625 7.27 1 98.12 371 ILE A N 1
ATOM 2963 C CA . ILE A 1 371 ? -11.633 39.562 8.383 1 98.12 371 ILE A CA 1
ATOM 2964 C C . ILE A 1 371 ? -11.023 38.969 9.656 1 98.12 371 ILE A C 1
ATOM 2966 O O . ILE A 1 371 ? -10.367 39.688 10.414 1 98.12 371 ILE A O 1
ATOM 2970 N N . LEU A 1 372 ? -11.258 37.688 9.875 1 98.12 372 LEU A N 1
ATOM 2971 C CA . LEU A 1 372 ? -10.703 37.031 11.055 1 98.12 372 LEU A CA 1
ATOM 2972 C C . LEU A 1 372 ? -9.18 37.094 11.047 1 98.12 372 LEU A C 1
ATOM 2974 O O . LEU A 1 372 ? -8.562 37.375 12.078 1 98.12 372 LEU A O 1
ATOM 2978 N N . THR A 1 373 ? -8.594 36.844 9.906 1 97.25 373 THR A N 1
ATOM 2979 C CA . THR A 1 373 ? -7.145 36.875 9.773 1 97.25 373 THR A CA 1
ATOM 2980 C C . THR A 1 373 ? -6.625 38.281 10.07 1 97.25 373 THR A C 1
ATOM 2982 O O . THR A 1 373 ? -5.656 38.469 10.812 1 97.25 373 THR A O 1
ATOM 2985 N N . ALA A 1 374 ? -7.234 39.281 9.523 1 97.25 374 ALA A N 1
ATOM 2986 C CA . ALA A 1 374 ? -6.844 40.688 9.766 1 97.25 374 ALA A CA 1
ATOM 2987 C C . ALA A 1 374 ? -6.992 41.062 11.242 1 97.25 374 ALA A C 1
ATOM 2989 O O . ALA A 1 374 ? -6.117 41.688 11.812 1 97.25 374 ALA A O 1
ATOM 2990 N N . ALA A 1 375 ? -8.07 40.625 11.773 1 98.12 375 ALA A N 1
ATOM 2991 C CA . ALA A 1 375 ? -8.328 40.906 13.188 1 98.12 375 ALA A CA 1
ATOM 2992 C C . ALA A 1 375 ? -7.285 40.219 14.07 1 98.12 375 ALA A C 1
ATOM 2994 O O . ALA A 1 375 ? -6.828 40.812 15.062 1 98.12 375 ALA A O 1
ATOM 2995 N N . THR A 1 376 ? -6.957 39 13.727 1 97.94 376 THR A N 1
ATOM 2996 C CA . THR A 1 376 ? -5.977 38.25 14.5 1 97.94 376 THR A CA 1
ATOM 2997 C C . THR A 1 376 ? -4.609 38.906 14.445 1 97.94 376 THR A C 1
ATOM 2999 O O . THR A 1 376 ? -3.926 39.031 15.461 1 97.94 376 THR A O 1
ATOM 3002 N N . ILE A 1 377 ? -4.215 39.344 13.289 1 96.94 377 ILE A N 1
ATOM 3003 C CA . ILE A 1 377 ? -2.941 40.062 13.125 1 96.94 377 ILE A CA 1
ATOM 3004 C C . ILE A 1 377 ? -2.955 41.344 13.938 1 96.94 377 ILE A C 1
ATOM 3006 O O . ILE A 1 377 ? -1.98 41.656 14.617 1 96.94 377 ILE A O 1
ATOM 3010 N N . ALA A 1 378 ? -4.043 42.094 13.891 1 98.19 378 ALA A N 1
ATOM 3011 C CA . ALA A 1 378 ? -4.176 43.344 14.641 1 98.19 378 ALA A CA 1
ATOM 3012 C C . ALA A 1 378 ? -4.094 43.094 16.141 1 98.19 378 ALA A C 1
ATOM 3014 O O . ALA A 1 378 ? -3.385 43.781 16.859 1 98.19 378 ALA A O 1
ATOM 3015 N N . LEU A 1 379 ? -4.809 42.062 16.594 1 98.44 379 LEU A N 1
ATOM 3016 C CA . LEU A 1 379 ? -4.797 41.75 18.016 1 98.44 379 LEU A CA 1
ATOM 3017 C C . LEU A 1 379 ? -3.408 41.281 18.453 1 98.44 379 LEU A C 1
ATOM 3019 O O . LEU A 1 379 ? -2.965 41.625 19.562 1 98.44 379 LEU A O 1
ATOM 3023 N N . ALA A 1 380 ? -2.799 40.5 17.641 1 98.25 380 ALA A N 1
ATOM 3024 C CA . ALA A 1 380 ? -1.44 40.062 17.953 1 98.25 380 ALA A CA 1
ATOM 3025 C C . ALA A 1 380 ? -0.484 41.25 18.031 1 98.25 380 ALA A C 1
ATOM 3027 O O . ALA A 1 380 ? 0.384 41.312 18.906 1 98.25 380 ALA A O 1
ATOM 3028 N N . THR A 1 381 ? -0.594 42.156 17.109 1 97.94 381 THR A N 1
ATOM 3029 C CA . THR A 1 381 ? 0.252 43.375 17.109 1 97.94 381 THR A CA 1
ATOM 3030 C C . THR A 1 381 ? 0.058 44.156 18.391 1 97.94 381 THR A C 1
ATOM 3032 O O . THR A 1 381 ? 1.031 44.625 19 1 97.94 381 THR A O 1
ATOM 3035 N N . LEU A 1 382 ? -1.177 44.344 18.75 1 98.31 382 LEU A N 1
ATOM 3036 C CA . LEU A 1 382 ? -1.483 45.062 19.984 1 98.31 382 LEU A CA 1
ATOM 3037 C C . LEU A 1 382 ? -0.92 44.312 21.203 1 98.31 382 LEU A C 1
ATOM 3039 O O . LEU A 1 382 ? -0.45 44.938 22.156 1 98.31 382 LEU A O 1
ATOM 3043 N N . MET A 1 383 ? -0.999 43 21.125 1 98 383 MET A N 1
ATOM 3044 C CA . MET A 1 383 ? -0.49 42.188 22.219 1 98 383 MET A CA 1
ATOM 3045 C C . MET A 1 383 ? 1.025 42.312 22.328 1 98 383 MET A C 1
ATOM 3047 O O . MET A 1 383 ? 1.56 42.469 23.438 1 98 383 MET A O 1
ATOM 3051 N N . TYR A 1 384 ? 1.709 42.281 21.234 1 97.25 384 TYR A N 1
ATOM 3052 C CA . TYR A 1 384 ? 3.168 42.344 21.234 1 97.25 384 TYR A CA 1
ATOM 3053 C C . TYR A 1 384 ? 3.678 43.75 21.484 1 97.25 384 TYR A C 1
ATOM 3055 O O . TYR A 1 384 ? 4.82 43.938 21.906 1 97.25 384 TYR A O 1
ATOM 3063 N N . TRP A 1 385 ? 2.922 44.75 21.312 1 97.44 385 TRP A N 1
ATOM 3064 C CA . TRP A 1 385 ? 3.334 46.156 21.25 1 97.44 385 TRP A CA 1
ATOM 3065 C C . TRP A 1 385 ? 4.051 46.562 22.531 1 97.44 385 TRP A C 1
ATOM 3067 O O . TRP A 1 385 ? 5.18 47.062 22.484 1 97.44 385 TRP A O 1
ATOM 3077 N N . PRO A 1 386 ? 3.461 46.406 23.719 1 97 386 PRO A N 1
ATOM 3078 C CA . PRO A 1 386 ? 4.137 46.875 24.922 1 97 386 PRO A CA 1
ATOM 3079 C C . PRO A 1 386 ? 5.461 46.156 25.172 1 97 386 PRO A C 1
ATOM 3081 O O . PRO A 1 386 ? 6.426 46.781 25.625 1 97 386 PRO A O 1
ATOM 3084 N N . PHE A 1 387 ? 5.504 44.969 24.875 1 95.81 387 PHE A N 1
ATOM 3085 C CA . PHE A 1 387 ? 6.711 44.188 25.094 1 95.81 387 PHE A CA 1
ATOM 3086 C C . PHE A 1 387 ? 7.789 44.531 24.094 1 95.81 387 PHE A C 1
ATOM 3088 O O . PHE A 1 387 ? 8.969 44.625 24.438 1 95.81 387 PHE A O 1
ATOM 3095 N N . TYR A 1 388 ? 7.363 44.688 22.859 1 95.06 388 TYR A N 1
ATOM 3096 C CA . TYR A 1 388 ? 8.297 45.094 21.812 1 95.06 388 TYR A CA 1
ATOM 3097 C C . TYR A 1 388 ? 8.898 46.469 22.125 1 95.06 388 TYR A C 1
ATOM 3099 O O . TYR A 1 388 ? 10.094 46.688 21.922 1 95.06 388 TYR A O 1
ATOM 3107 N N . LYS A 1 389 ? 8.102 47.438 22.562 1 95.25 389 LYS A N 1
ATOM 3108 C CA . LYS A 1 389 ? 8.586 48.75 22.891 1 95.25 389 LYS A CA 1
ATOM 3109 C C . LYS A 1 389 ? 9.586 48.719 24.047 1 95.25 389 LYS A C 1
ATOM 3111 O O . LYS A 1 389 ? 10.57 49.469 24.047 1 95.25 389 LYS A O 1
ATOM 3116 N N . ALA A 1 390 ? 9.289 47.906 24.984 1 94.12 390 ALA A N 1
ATOM 3117 C CA . ALA A 1 390 ? 10.25 47.719 26.062 1 94.12 390 ALA A CA 1
ATOM 3118 C C . ALA A 1 390 ? 11.57 47.156 25.547 1 94.12 390 ALA A C 1
ATOM 3120 O O . ALA A 1 390 ? 12.641 47.562 25.984 1 94.12 390 ALA A O 1
ATOM 3121 N N . PHE A 1 391 ? 11.531 46.219 24.703 1 92.44 391 PHE A N 1
ATOM 3122 C CA . PHE A 1 391 ? 12.719 45.625 24.078 1 92.44 391 PHE A CA 1
ATOM 3123 C C . PHE A 1 391 ? 13.461 46.688 23.25 1 92.44 391 PHE A C 1
ATOM 3125 O O . PHE A 1 391 ? 14.68 46.812 23.359 1 92.44 391 PHE A O 1
ATOM 3132 N N . GLU A 1 392 ? 12.664 47.406 22.422 1 92.25 392 GLU A N 1
ATOM 3133 C CA . GLU A 1 392 ? 13.227 48.438 21.547 1 92.25 392 GLU A CA 1
ATOM 3134 C C . GLU A 1 392 ? 14 49.5 22.359 1 92.25 392 GLU A C 1
ATOM 3136 O O . GLU A 1 392 ? 15.07 49.938 21.938 1 92.25 392 GLU A O 1
ATOM 3141 N N . LYS A 1 393 ? 13.492 49.844 23.484 1 91.94 393 LYS A N 1
ATOM 3142 C CA . LYS A 1 393 ? 14.141 50.812 24.344 1 91.94 393 LYS A CA 1
ATOM 3143 C C . LYS A 1 393 ? 15.469 50.281 24.891 1 91.94 393 LYS A C 1
ATOM 3145 O O . LYS A 1 393 ? 16.422 51.031 25.078 1 91.94 393 LYS A O 1
ATOM 3150 N N . SER A 1 394 ? 15.492 49.062 25.141 1 87.75 394 SER A N 1
ATOM 3151 C CA . SER A 1 394 ? 16.688 48.438 25.703 1 87.75 394 SER A CA 1
ATOM 3152 C C . SER A 1 394 ? 17.703 48.094 24.609 1 87.75 394 SER A C 1
ATOM 3154 O O . SER A 1 394 ? 18.875 47.875 24.906 1 87.75 394 SER A O 1
ATOM 3156 N N . TYR A 1 395 ? 17.172 48.156 23.391 1 87 395 TYR A N 1
ATOM 3157 C CA . TYR A 1 395 ? 18.016 47.75 22.266 1 87 395 TYR A CA 1
ATOM 3158 C C . TYR A 1 395 ? 19.047 48.844 21.953 1 87 395 TYR A C 1
ATOM 3160 O O . TYR A 1 395 ? 18.688 50 21.766 1 87 395 TYR A O 1
ATOM 3168 N N . VAL A 1 396 ? 20.359 48.594 22.047 1 79.81 396 VAL A N 1
ATOM 3169 C CA . VAL A 1 396 ? 21.438 49.531 21.766 1 79.81 396 VAL A CA 1
ATOM 3170 C C . VAL A 1 396 ? 21.906 49.344 20.328 1 79.81 396 VAL A C 1
ATOM 3172 O O . VAL A 1 396 ? 22.344 48.25 19.938 1 79.81 396 VAL A O 1
ATOM 3175 N N . GLU A 1 397 ? 21.5 50.312 19.469 1 76.25 397 GLU A N 1
ATOM 3176 C CA . GLU A 1 397 ? 21.875 50.312 18.062 1 76.25 397 GLU A CA 1
ATOM 3177 C C . GLU A 1 397 ? 23.391 50.344 17.891 1 76.25 397 GLU A C 1
ATOM 3179 O O . GLU A 1 397 ? 24.078 51.094 18.562 1 76.25 397 GLU A O 1
ATOM 3184 N N . LYS A 1 398 ? 24 49.156 17.469 1 60.16 398 LYS A N 1
ATOM 3185 C CA . LYS A 1 398 ? 25.422 49.25 17.172 1 60.16 398 LYS A CA 1
ATOM 3186 C C . LYS A 1 398 ? 25.688 50.281 16.078 1 60.16 398 LYS A C 1
ATOM 3188 O O . LYS A 1 398 ? 25 50.312 15.062 1 60.16 398 LYS A O 1
ATOM 3193 N N . ASN A 1 399 ? 26.078 51.406 16.266 1 51.5 399 ASN A N 1
ATOM 3194 C CA . ASN A 1 399 ? 26.516 52.438 15.312 1 51.5 399 ASN A CA 1
ATOM 3195 C C . ASN A 1 399 ? 27.312 51.812 14.156 1 51.5 399 ASN A C 1
ATOM 3197 O O . ASN A 1 399 ? 27.828 50.719 14.281 1 51.5 399 ASN A O 1
ATOM 3201 N N . ASN A 1 400 ? 27.359 52.375 12.883 1 47 400 ASN A N 1
ATOM 3202 C CA . ASN A 1 400 ? 27.953 52.062 11.586 1 47 400 ASN A CA 1
ATOM 3203 C C . ASN A 1 400 ? 29.328 51.438 11.742 1 47 400 ASN A C 1
ATOM 3205 O O . ASN A 1 400 ? 29.891 50.906 10.773 1 47 400 ASN A O 1
ATOM 3209 N N . ASP A 1 401 ? 30.297 51.844 12.555 1 43.31 401 ASP A N 1
ATOM 3210 C CA . ASP A 1 401 ? 31.672 51.406 12.406 1 43.31 401 ASP A CA 1
ATOM 3211 C C . ASP A 1 401 ? 31.828 49.906 12.734 1 43.31 401 ASP A C 1
ATOM 3213 O O . ASP A 1 401 ? 32.688 49.219 12.172 1 43.31 401 ASP A O 1
ATOM 3217 N N . ASP A 1 402 ? 31.281 49.25 13.703 1 40.88 402 ASP A N 1
ATOM 3218 C CA . ASP A 1 402 ? 31.453 47.844 14.07 1 40.88 402 ASP A CA 1
ATOM 3219 C C . ASP A 1 402 ? 30.438 46.969 13.367 1 40.88 402 ASP A C 1
ATOM 3221 O O . ASP A 1 402 ? 30.25 45.812 13.75 1 40.88 402 ASP A O 1
ATOM 3225 N N . LYS A 1 403 ? 29.562 47.25 12.57 1 42.03 403 LYS A N 1
ATOM 3226 C CA . LYS A 1 403 ? 28.531 46.562 11.82 1 42.03 403 LYS A CA 1
ATOM 3227 C C . LYS A 1 403 ? 29.141 45.438 10.977 1 42.03 403 LYS A C 1
ATOM 3229 O O . LYS A 1 403 ? 28.422 44.531 10.531 1 42.03 403 LYS A O 1
ATOM 3234 N N . TYR A 1 404 ? 30.297 45.656 10.328 1 38.69 404 TYR A N 1
ATOM 3235 C CA . TYR A 1 404 ? 30.844 44.719 9.367 1 38.69 404 TYR A CA 1
ATOM 3236 C C . TYR A 1 404 ? 31.25 43.406 10.055 1 38.69 404 TYR A C 1
ATOM 3238 O O . TYR A 1 404 ? 31.641 42.438 9.398 1 38.69 404 TYR A O 1
ATOM 3246 N N . GLN A 1 405 ? 31.594 43.375 11.312 1 35.41 405 GLN A N 1
ATOM 3247 C CA . GLN A 1 405 ? 32.219 42.156 11.75 1 35.41 405 GLN A CA 1
ATOM 3248 C C . GLN A 1 405 ? 31.203 41.031 11.891 1 35.41 405 GLN A C 1
ATOM 3250 O O . GLN A 1 405 ? 31.5 39.875 11.609 1 35.41 405 GLN A O 1
ATOM 3255 N N . ASP A 1 406 ? 30.031 41.219 12.578 1 35.97 406 ASP A N 1
ATOM 3256 C CA . ASP A 1 406 ? 29.344 40.031 13.078 1 35.97 406 ASP A CA 1
ATOM 3257 C C . ASP A 1 406 ? 28.406 39.438 12.023 1 35.97 406 ASP A C 1
ATOM 3259 O O . ASP A 1 406 ? 27.609 38.562 12.312 1 35.97 406 ASP A O 1
ATOM 3263 N N . LEU A 1 407 ? 28.062 40.125 10.945 1 34.47 407 LEU A N 1
ATOM 3264 C CA . LEU A 1 407 ? 27.125 39.438 10.047 1 34.47 407 LEU A CA 1
ATOM 3265 C C . LEU A 1 407 ? 27.781 38.219 9.422 1 34.47 407 LEU A C 1
ATOM 3267 O O . LEU A 1 407 ? 28.344 38.281 8.328 1 34.47 407 LEU A O 1
ATOM 3271 N N . ASP A 1 408 ? 28.641 37.531 10.016 1 32.19 408 ASP A N 1
ATOM 3272 C CA . ASP A 1 408 ? 28.969 36.219 9.438 1 32.19 408 ASP A CA 1
ATOM 3273 C C . ASP A 1 408 ? 27.719 35.375 9.258 1 32.19 408 ASP A C 1
ATOM 3275 O O . ASP A 1 408 ? 27.281 34.688 10.18 1 32.19 408 ASP A O 1
ATOM 3279 N N . LEU A 1 409 ? 26.656 35.938 8.688 1 30.12 409 LEU A N 1
ATOM 3280 C CA . LEU A 1 409 ? 25.578 35.062 8.289 1 30.12 409 LEU A CA 1
ATOM 3281 C C . LEU A 1 409 ? 26.094 33.906 7.43 1 30.12 409 LEU A C 1
ATOM 3283 O O . LEU A 1 409 ? 26.531 34.125 6.297 1 30.12 409 LEU A O 1
ATOM 3287 N N . ASP A 1 410 ? 26.812 33 7.973 1 28.83 410 ASP A N 1
ATOM 3288 C CA . ASP A 1 410 ? 26.984 31.734 7.285 1 28.83 410 ASP A CA 1
ATOM 3289 C C . ASP A 1 410 ? 25.656 31.172 6.797 1 28.83 410 ASP A C 1
ATOM 3291 O O . ASP A 1 410 ? 24.781 30.844 7.605 1 28.83 410 ASP A O 1
ATOM 3295 N N . PHE A 1 411 ? 25.031 31.672 5.754 1 23.84 411 PHE A N 1
ATOM 3296 C CA . PHE A 1 411 ? 24.031 30.891 5.027 1 23.84 411 PHE A CA 1
ATOM 3297 C C . PHE A 1 411 ? 24.609 29.531 4.645 1 23.84 411 PHE A C 1
ATOM 3299 O O . PHE A 1 411 ? 25.797 29.406 4.363 1 23.84 411 PHE A O 1
ATOM 3306 N N . MET B 1 1 ? 20.578 -36.844 -39.969 1 58.09 1 MET B N 1
ATOM 3307 C CA . MET B 1 1 ? 20.172 -35.688 -40.781 1 58.09 1 MET B CA 1
ATOM 3308 C C . MET B 1 1 ? 19.031 -34.938 -40.125 1 58.09 1 MET B C 1
ATOM 3310 O O . MET B 1 1 ? 19.078 -33.719 -40 1 58.09 1 MET B O 1
ATOM 3314 N N . THR B 1 2 ? 17.984 -35.719 -39.625 1 71.5 2 THR B N 1
ATOM 3315 C CA . THR B 1 2 ? 16.812 -35.094 -39.062 1 71.5 2 THR B CA 1
ATOM 3316 C C . THR B 1 2 ? 17.156 -34.406 -37.719 1 71.5 2 THR B C 1
ATOM 3318 O O . THR B 1 2 ? 16.719 -33.281 -37.469 1 71.5 2 THR B O 1
ATOM 3321 N N . LEU B 1 3 ? 18.062 -35 -37.094 1 79.56 3 LEU B N 1
ATOM 3322 C CA . LEU B 1 3 ? 18.422 -34.438 -35.812 1 79.56 3 LEU B CA 1
ATOM 3323 C C . LEU B 1 3 ? 19.234 -33.156 -35.969 1 79.56 3 LEU B C 1
ATOM 3325 O O . LEU B 1 3 ? 19.016 -32.188 -35.25 1 79.56 3 LEU B O 1
ATOM 3329 N N . ASP B 1 4 ? 20.109 -33.188 -36.906 1 80.19 4 ASP B N 1
ATOM 3330 C CA . ASP B 1 4 ? 20.938 -32 -37.188 1 80.19 4 ASP B CA 1
ATOM 3331 C C . ASP B 1 4 ? 20.109 -30.844 -37.688 1 80.19 4 ASP B C 1
ATOM 3333 O O . ASP B 1 4 ? 20.391 -29.688 -37.406 1 80.19 4 ASP B O 1
ATOM 3337 N N . TYR B 1 5 ? 19.094 -31.219 -38.375 1 84.38 5 TYR B N 1
ATOM 3338 C CA . TYR B 1 5 ? 18.219 -30.188 -38.906 1 84.38 5 TYR B CA 1
ATOM 3339 C C . TYR B 1 5 ? 17.484 -29.469 -37.781 1 84.38 5 TYR B C 1
ATOM 3341 O O . TYR B 1 5 ? 17.344 -28.25 -37.781 1 84.38 5 TYR B O 1
ATOM 3349 N N . ILE B 1 6 ? 17.094 -30.141 -36.781 1 83.88 6 ILE B N 1
ATOM 3350 C CA . ILE B 1 6 ? 16.406 -29.562 -35.625 1 83.88 6 ILE B CA 1
ATOM 3351 C C . ILE B 1 6 ? 17.328 -28.547 -34.938 1 83.88 6 ILE B C 1
ATOM 3353 O O . ILE B 1 6 ? 16.922 -27.422 -34.656 1 83.88 6 ILE B O 1
ATOM 3357 N N . ASN B 1 7 ? 18.438 -28.875 -34.75 1 85.62 7 ASN B N 1
ATOM 3358 C CA . ASN B 1 7 ? 19.391 -28 -34.062 1 85.62 7 ASN B CA 1
ATOM 3359 C C . ASN B 1 7 ? 19.719 -26.766 -34.875 1 85.62 7 ASN B C 1
ATOM 3361 O O . ASN B 1 7 ? 19.938 -25.688 -34.344 1 85.62 7 ASN B O 1
ATOM 3365 N N . GLN B 1 8 ? 19.766 -27.016 -36.219 1 87 8 GLN B N 1
ATOM 3366 C CA . GLN B 1 8 ? 20.016 -25.875 -37.062 1 87 8 GLN B CA 1
ATOM 3367 C C . GLN B 1 8 ? 18.875 -24.859 -37 1 87 8 GLN B C 1
ATOM 3369 O O . GLN B 1 8 ? 19.094 -23.656 -36.906 1 87 8 GLN B O 1
ATOM 3374 N N . VAL B 1 9 ? 17.672 -25.375 -37 1 87.5 9 VAL B N 1
ATOM 3375 C CA . VAL B 1 9 ? 16.5 -24.516 -36.969 1 87.5 9 VAL B CA 1
ATOM 3376 C C . VAL B 1 9 ? 16.391 -23.844 -35.594 1 87.5 9 VAL B C 1
ATOM 3378 O O . VAL B 1 9 ? 16.219 -22.609 -35.531 1 87.5 9 VAL B O 1
ATOM 3381 N N . VAL B 1 10 ? 16.531 -24.609 -34.562 1 87.62 10 VAL B N 1
ATOM 3382 C CA . VAL B 1 10 ? 16.406 -24.078 -33.219 1 87.62 10 VAL B CA 1
ATOM 3383 C C . VAL B 1 10 ? 17.547 -23.109 -32.938 1 87.62 10 VAL B C 1
ATOM 3385 O O . VAL B 1 10 ? 17.359 -22.109 -32.25 1 87.62 10 VAL B O 1
ATOM 3388 N N . GLY B 1 11 ? 18.641 -23.422 -33.469 1 88.12 11 GLY B N 1
ATOM 3389 C CA . GLY B 1 11 ? 19.781 -22.516 -33.312 1 88.12 11 GLY B CA 1
ATOM 3390 C C . GLY B 1 11 ? 19.531 -21.141 -33.906 1 88.12 11 GLY B C 1
ATOM 3391 O O . GLY B 1 11 ? 19.891 -20.125 -33.312 1 88.12 11 GLY B O 1
ATOM 3392 N N . LYS B 1 12 ? 18.922 -21.156 -35.062 1 88.44 12 LYS B N 1
ATOM 3393 C CA . LYS B 1 12 ? 18.578 -19.891 -35.688 1 88.44 12 LYS B CA 1
ATOM 3394 C C . LYS B 1 12 ? 17.562 -19.094 -34.875 1 88.44 12 LYS B C 1
ATOM 3396 O O . LYS B 1 12 ? 17.688 -17.875 -34.719 1 88.44 12 LYS B O 1
ATOM 3401 N N . ILE B 1 13 ? 16.672 -19.766 -34.312 1 88.69 13 ILE B N 1
ATOM 3402 C CA . ILE B 1 13 ? 15.664 -19.125 -33.5 1 88.69 13 ILE B CA 1
ATOM 3403 C C . ILE B 1 13 ? 16.312 -18.609 -32.219 1 88.69 13 ILE B C 1
ATOM 3405 O O . ILE B 1 13 ? 16.031 -17.484 -31.781 1 88.69 13 ILE B O 1
ATOM 3409 N N . GLN B 1 14 ? 17.141 -19.375 -31.656 1 88.94 14 GLN B N 1
ATOM 3410 C CA . GLN B 1 14 ? 17.828 -19.016 -30.406 1 88.94 14 GLN B CA 1
ATOM 3411 C C . GLN B 1 14 ? 18.609 -17.719 -30.578 1 88.94 14 GLN B C 1
ATOM 3413 O O . GLN B 1 14 ? 18.562 -16.859 -29.703 1 88.94 14 GLN B O 1
ATOM 3418 N N . THR B 1 15 ? 19.312 -17.562 -31.672 1 87.88 15 THR B N 1
ATOM 3419 C CA . THR B 1 15 ? 20.141 -16.391 -31.906 1 87.88 15 THR B CA 1
ATOM 3420 C C . THR B 1 15 ? 19.297 -15.133 -32.031 1 87.88 15 THR B C 1
ATOM 3422 O O . THR B 1 15 ? 19.719 -14.055 -31.594 1 87.88 15 THR B O 1
ATOM 3425 N N . LYS B 1 16 ? 18.141 -15.281 -32.406 1 88.31 16 LYS B N 1
ATOM 3426 C CA . LYS B 1 16 ? 17.25 -14.133 -32.594 1 88.31 16 LYS B CA 1
ATOM 3427 C C . LYS B 1 16 ? 16.5 -13.828 -31.281 1 88.31 16 LYS B C 1
ATOM 3429 O O . LYS B 1 16 ? 16.203 -12.664 -30.984 1 88.31 16 LYS B O 1
ATOM 3434 N N . MET B 1 17 ? 16.266 -14.789 -30.531 1 89.31 17 MET B N 1
ATOM 3435 C CA . MET B 1 17 ? 15.391 -14.648 -29.359 1 89.31 17 MET B CA 1
ATOM 3436 C C . MET B 1 17 ? 16.188 -14.219 -28.141 1 89.31 17 MET B C 1
ATOM 3438 O O . MET B 1 17 ? 15.656 -13.516 -27.266 1 89.31 17 MET B O 1
ATOM 3442 N N . ILE B 1 18 ? 17.391 -14.586 -28.062 1 87.94 18 ILE B N 1
ATOM 3443 C CA . ILE B 1 18 ? 18.172 -14.398 -26.844 1 87.94 18 ILE B CA 1
ATOM 3444 C C . ILE B 1 18 ? 18.312 -12.906 -26.547 1 87.94 18 ILE B C 1
ATOM 3446 O O . ILE B 1 18 ? 18.062 -12.461 -25.422 1 87.94 18 ILE B O 1
ATOM 3450 N N . PRO B 1 19 ? 18.641 -12.07 -27.547 1 88.69 19 PRO B N 1
ATOM 3451 C CA . PRO B 1 19 ? 18.75 -10.641 -27.234 1 88.69 19 PRO B CA 1
ATOM 3452 C C . PRO B 1 19 ? 17.422 -10.023 -26.797 1 88.69 19 PRO B C 1
ATOM 3454 O O . PRO B 1 19 ? 17.391 -9.203 -25.875 1 88.69 19 PRO B O 1
ATOM 3457 N N . THR B 1 20 ? 16.375 -10.406 -27.406 1 90.19 20 THR B N 1
ATOM 3458 C CA . THR B 1 20 ? 15.055 -9.883 -27.078 1 90.19 20 THR B CA 1
ATOM 3459 C C . THR B 1 20 ? 14.648 -10.328 -25.672 1 90.19 20 THR B C 1
ATOM 3461 O O . THR B 1 20 ? 14.125 -9.531 -24.891 1 90.19 20 THR B O 1
ATOM 3464 N N . LEU B 1 21 ? 14.922 -11.531 -25.375 1 90.44 21 LEU B N 1
ATOM 3465 C CA . LEU B 1 21 ? 14.57 -12.055 -24.062 1 90.44 21 LEU B CA 1
ATOM 3466 C C . LEU B 1 21 ? 15.43 -11.422 -22.969 1 90.44 21 LEU B C 1
ATOM 3468 O O . LEU B 1 21 ? 14.953 -11.188 -21.859 1 90.44 21 LEU B O 1
ATOM 3472 N N . GLY B 1 22 ? 16.578 -11.148 -23.312 1 88.06 22 GLY B N 1
ATOM 3473 C CA . GLY B 1 22 ? 17.422 -10.43 -22.375 1 88.06 22 GLY B CA 1
ATOM 3474 C C . GLY B 1 22 ? 16.906 -9.039 -22.047 1 88.06 22 GLY B C 1
ATOM 3475 O O . GLY B 1 22 ? 16.953 -8.625 -20.891 1 88.06 22 GLY B O 1
ATOM 3476 N N . LYS B 1 23 ? 16.453 -8.367 -23.016 1 89.75 23 LYS B N 1
ATOM 3477 C CA . LYS B 1 23 ? 15.867 -7.047 -22.812 1 89.75 23 LYS B CA 1
ATOM 3478 C C . LYS B 1 23 ? 14.617 -7.129 -21.938 1 89.75 23 LYS B C 1
ATOM 3480 O O . LYS B 1 23 ? 14.391 -6.27 -21.078 1 89.75 23 LYS B O 1
ATOM 3485 N N . ILE B 1 24 ? 13.914 -8.125 -22.125 1 87.5 24 ILE B N 1
ATOM 3486 C CA . ILE B 1 24 ? 12.688 -8.32 -21.359 1 87.5 24 ILE B CA 1
ATOM 3487 C C . ILE B 1 24 ? 13.031 -8.609 -19.891 1 87.5 24 ILE B C 1
ATOM 3489 O O . ILE B 1 24 ? 12.469 -8.008 -18.984 1 87.5 24 ILE B O 1
ATOM 3493 N N . GLU B 1 25 ? 13.945 -9.438 -19.703 1 87.62 25 GLU B N 1
ATOM 3494 C CA . GLU B 1 25 ? 14.352 -9.812 -18.344 1 87.62 25 GLU B CA 1
ATOM 3495 C C . GLU B 1 25 ? 14.992 -8.641 -17.609 1 87.62 25 GLU B C 1
ATOM 3497 O O . GLU B 1 25 ? 14.922 -8.547 -16.391 1 87.62 25 GLU B O 1
ATOM 3502 N N . GLY B 1 26 ? 15.57 -7.793 -18.406 1 87.31 26 GLY B N 1
ATOM 3503 C CA . GLY B 1 26 ? 16.234 -6.637 -17.828 1 87.31 26 GLY B CA 1
ATOM 3504 C C . GLY B 1 26 ? 15.281 -5.484 -17.547 1 87.31 26 GLY B C 1
ATOM 3505 O O . GLY B 1 26 ? 15.648 -4.531 -16.844 1 87.31 26 GLY B O 1
ATOM 3506 N N . ASN B 1 27 ? 14.117 -5.625 -18.016 1 87.69 27 ASN B N 1
ATOM 3507 C CA . ASN B 1 27 ? 13.117 -4.578 -17.812 1 87.69 27 ASN B CA 1
ATOM 3508 C C . ASN B 1 27 ? 12.688 -4.484 -16.344 1 87.69 27 ASN B C 1
ATOM 3510 O O . ASN B 1 27 ? 12.453 -5.508 -15.695 1 87.69 27 ASN B O 1
ATOM 3514 N N . GLN B 1 28 ? 12.531 -3.303 -15.82 1 84.81 28 GLN B N 1
ATOM 3515 C CA . GLN B 1 28 ? 12.25 -3.062 -14.414 1 84.81 28 GLN B CA 1
ATOM 3516 C C . GLN B 1 28 ? 10.859 -3.574 -14.039 1 84.81 28 GLN B C 1
ATOM 3518 O O . GLN B 1 28 ? 10.656 -4.082 -12.93 1 84.81 28 GLN B O 1
ATOM 3523 N N . VAL B 1 29 ? 10 -3.406 -14.914 1 83.94 29 VAL B N 1
ATOM 3524 C CA . VAL B 1 29 ? 8.641 -3.875 -14.648 1 83.94 29 VAL B CA 1
ATOM 3525 C C . VAL B 1 29 ? 8.641 -5.395 -14.508 1 83.94 29 VAL B C 1
ATOM 3527 O O . VAL B 1 29 ? 8.016 -5.941 -13.594 1 83.94 29 VAL B O 1
ATOM 3530 N N . PHE B 1 30 ? 9.367 -6.008 -15.375 1 89.5 30 PHE B N 1
ATOM 3531 C CA . PHE B 1 30 ? 9.453 -7.465 -15.367 1 89.5 30 PHE B CA 1
ATOM 3532 C C . PHE B 1 30 ? 10.102 -7.965 -14.086 1 89.5 30 PHE B C 1
ATOM 3534 O O . PHE B 1 30 ? 9.586 -8.875 -13.438 1 89.5 30 PHE B O 1
ATOM 3541 N N . LYS B 1 31 ? 11.109 -7.418 -13.703 1 90.19 31 LYS B N 1
ATOM 3542 C CA . LYS B 1 31 ? 11.836 -7.805 -12.492 1 90.19 31 LYS B CA 1
ATOM 3543 C C . LYS B 1 31 ? 10.992 -7.562 -11.242 1 90.19 31 LYS B C 1
ATOM 3545 O O . LYS B 1 31 ? 10.953 -8.398 -10.336 1 90.19 31 LYS B O 1
ATOM 3550 N N . SER B 1 32 ? 10.305 -6.426 -11.258 1 90.31 32 SER B N 1
ATOM 3551 C CA . SER B 1 32 ? 9.477 -6.07 -10.109 1 90.31 32 SER B CA 1
ATOM 3552 C C . SER B 1 32 ? 8.289 -7.012 -9.977 1 90.31 32 SER B C 1
ATOM 3554 O O . SER B 1 32 ? 7.914 -7.391 -8.859 1 90.31 32 SER B O 1
ATOM 3556 N N . MET B 1 33 ? 7.809 -7.402 -11.109 1 92.75 33 MET B N 1
ATOM 3557 C CA . MET B 1 33 ? 6.676 -8.32 -11.094 1 92.75 33 MET B CA 1
ATOM 3558 C C . MET B 1 33 ? 7.09 -9.68 -10.531 1 92.75 33 MET B C 1
ATOM 3560 O O . MET B 1 33 ? 6.391 -10.25 -9.695 1 92.75 33 MET B O 1
ATOM 3564 N N . LYS B 1 34 ? 8.164 -10.148 -10.969 1 92.5 34 LYS B N 1
ATOM 3565 C CA . LYS B 1 34 ? 8.672 -11.43 -10.484 1 92.5 34 LYS B CA 1
ATOM 3566 C C . LYS B 1 34 ? 8.883 -11.398 -8.977 1 92.5 34 LYS B C 1
ATOM 3568 O O . LYS B 1 34 ? 8.445 -12.312 -8.266 1 92.5 34 LYS B O 1
ATOM 3573 N N . LYS B 1 35 ? 9.453 -10.398 -8.555 1 90.94 35 LYS B N 1
ATOM 3574 C CA . LYS B 1 35 ? 9.734 -10.266 -7.129 1 90.94 35 LYS B CA 1
ATOM 3575 C C . LYS B 1 35 ? 8.445 -10.086 -6.336 1 90.94 35 LYS B C 1
ATOM 3577 O O . LYS B 1 35 ? 8.328 -10.578 -5.211 1 90.94 35 LYS B O 1
ATOM 3582 N N . THR B 1 36 ? 7.512 -9.367 -6.902 1 93.19 36 THR B N 1
ATOM 3583 C CA . THR B 1 36 ? 6.23 -9.148 -6.242 1 93.19 36 THR B CA 1
ATOM 3584 C C . THR B 1 36 ? 5.527 -10.477 -5.977 1 93.19 36 THR B C 1
ATOM 3586 O O . THR B 1 36 ? 5.031 -10.711 -4.871 1 93.19 36 THR B O 1
ATOM 3589 N N . PHE B 1 37 ? 5.57 -11.312 -6.949 1 93.75 37 PHE B N 1
ATOM 3590 C CA . PHE B 1 37 ? 4.891 -12.594 -6.793 1 93.75 37 PHE B CA 1
ATOM 3591 C C . PHE B 1 37 ? 5.609 -13.461 -5.766 1 93.75 37 PHE B C 1
ATOM 3593 O O . PHE B 1 37 ? 4.973 -14.227 -5.043 1 93.75 37 PHE B O 1
ATOM 3600 N N . LEU B 1 38 ? 6.855 -13.289 -5.688 1 89.88 38 LEU B N 1
ATOM 3601 C CA . LEU B 1 38 ? 7.605 -14 -4.66 1 89.88 38 LEU B CA 1
ATOM 3602 C C . LEU B 1 38 ? 7.188 -13.547 -3.266 1 89.88 38 LEU B C 1
ATOM 3604 O O . LEU B 1 38 ? 6.988 -14.375 -2.371 1 89.88 38 LEU B O 1
ATOM 3608 N N . TYR B 1 39 ? 6.957 -12.328 -3.125 1 88.62 39 TYR B N 1
ATOM 3609 C CA . TYR B 1 39 ? 6.594 -11.797 -1.817 1 88.62 39 TYR B CA 1
ATOM 3610 C C . TYR B 1 39 ? 5.141 -12.117 -1.479 1 88.62 39 TYR B C 1
ATOM 3612 O O . TYR B 1 39 ? 4.801 -12.32 -0.312 1 88.62 39 TYR B O 1
ATOM 3620 N N . LEU B 1 40 ? 4.359 -12.195 -2.48 1 92.44 40 LEU B N 1
ATOM 3621 C CA . LEU B 1 40 ? 2.951 -12.492 -2.256 1 92.44 40 LEU B CA 1
ATOM 3622 C C . LEU B 1 40 ? 2.766 -13.93 -1.787 1 92.44 40 LEU B C 1
ATOM 3624 O O . LEU B 1 40 ? 1.692 -14.297 -1.305 1 92.44 40 LEU B O 1
ATOM 3628 N N . ASN B 1 41 ? 3.82 -14.711 -1.908 1 90.81 41 ASN B N 1
ATOM 3629 C CA . ASN B 1 41 ? 3.77 -16.078 -1.418 1 90.81 41 ASN B CA 1
ATOM 3630 C C . ASN B 1 41 ? 3.404 -16.141 0.063 1 90.81 41 ASN B C 1
ATOM 3632 O O . ASN B 1 41 ? 2.74 -17.078 0.51 1 90.81 41 ASN B O 1
ATOM 3636 N N . TYR B 1 42 ? 3.703 -15.117 0.748 1 87.19 42 TYR B N 1
ATOM 3637 C CA . TYR B 1 42 ? 3.422 -15.102 2.178 1 87.19 42 TYR B CA 1
ATOM 3638 C C . TYR B 1 42 ? 1.922 -15.031 2.438 1 87.19 42 TYR B C 1
ATOM 3640 O O . TYR B 1 42 ? 1.396 -15.742 3.295 1 87.19 42 TYR B O 1
ATOM 3648 N N . VAL B 1 43 ? 1.313 -14.211 1.689 1 91.56 43 VAL B N 1
ATOM 3649 C CA . VAL B 1 43 ? -0.132 -14.078 1.842 1 91.56 43 VAL B CA 1
ATOM 3650 C C . VAL B 1 43 ? -0.821 -15.359 1.378 1 91.56 43 VAL B C 1
ATOM 3652 O O . VAL B 1 43 ? -1.78 -15.812 2.004 1 91.56 43 VAL B O 1
ATOM 3655 N N . LEU B 1 44 ? -0.26 -15.938 0.341 1 93.81 44 LEU B N 1
ATOM 3656 C CA . LEU B 1 44 ? -0.844 -17.156 -0.202 1 93.81 44 LEU B CA 1
ATOM 3657 C C . LEU B 1 44 ? -0.668 -18.312 0.767 1 93.81 44 LEU B C 1
ATOM 3659 O O . LEU B 1 44 ? -1.567 -19.156 0.916 1 93.81 44 LEU B O 1
ATOM 3663 N N . LEU B 1 45 ? 0.417 -18.344 1.402 1 91.69 45 LEU B N 1
ATOM 3664 C CA . LEU B 1 45 ? 0.688 -19.406 2.361 1 91.69 45 LEU B CA 1
ATOM 3665 C C . LEU B 1 45 ? -0.248 -19.312 3.561 1 91.69 45 LEU B C 1
ATOM 3667 O O . LEU B 1 45 ? -0.798 -20.312 4.008 1 91.69 45 LEU B O 1
ATOM 3671 N N . ILE B 1 46 ? -0.439 -18.141 4.082 1 91.5 46 ILE B N 1
ATOM 3672 C CA . ILE B 1 46 ? -1.355 -17.922 5.199 1 91.5 46 ILE B CA 1
ATOM 3673 C C . ILE B 1 46 ? -2.771 -18.312 4.781 1 91.5 46 ILE B C 1
ATOM 3675 O O . ILE B 1 46 ? -3.471 -19.016 5.52 1 91.5 46 ILE B O 1
ATOM 3679 N N . SER B 1 47 ? -3.135 -17.922 3.582 1 94.19 47 SER B N 1
ATOM 3680 C CA . SER B 1 47 ? -4.461 -18.25 3.068 1 94.19 47 SER B CA 1
ATOM 3681 C C . SER B 1 47 ? -4.641 -19.75 2.92 1 94.19 47 SER B C 1
ATOM 3683 O O . SER B 1 47 ? -5.719 -20.281 3.178 1 94.19 47 SER B O 1
ATOM 3685 N N . SER B 1 48 ? -3.57 -20.375 2.518 1 93.94 48 SER B N 1
ATOM 3686 C CA . SER B 1 48 ? -3.604 -21.812 2.34 1 93.94 48 SER B CA 1
ATOM 3687 C C . SER B 1 48 ? -3.826 -22.531 3.67 1 93.94 48 SER B C 1
ATOM 3689 O O . SER B 1 48 ? -4.625 -23.469 3.75 1 93.94 48 SER B O 1
ATOM 3691 N N . VAL B 1 49 ? -3.199 -22.125 4.668 1 92.88 49 VAL B N 1
ATOM 3692 C CA . VAL B 1 49 ? -3.354 -22.734 5.984 1 92.88 49 VAL B CA 1
ATOM 3693 C C . VAL B 1 49 ? -4.781 -22.531 6.484 1 92.88 49 VAL B C 1
ATOM 3695 O O . VAL B 1 49 ? -5.391 -23.453 7.039 1 92.88 49 VAL B O 1
ATOM 3698 N N . LEU B 1 50 ? -5.281 -21.359 6.312 1 94.56 50 LEU B N 1
ATOM 3699 C CA . LEU B 1 50 ? -6.656 -21.078 6.715 1 94.56 50 LEU B CA 1
ATOM 3700 C C . LEU B 1 50 ? -7.637 -21.969 5.961 1 94.56 50 LEU B C 1
ATOM 3702 O O . LEU B 1 50 ? -8.578 -22.5 6.551 1 94.56 50 LEU B O 1
ATOM 3706 N N . ALA B 1 51 ? -7.383 -22.156 4.695 1 95.44 51 ALA B N 1
ATOM 3707 C CA . ALA B 1 51 ? -8.234 -23.016 3.879 1 95.44 51 ALA B CA 1
ATOM 3708 C C . ALA B 1 51 ? -8.148 -24.469 4.328 1 95.44 51 ALA B C 1
ATOM 3710 O O . ALA B 1 51 ? -9.156 -25.172 4.391 1 95.44 51 ALA B O 1
ATOM 3711 N N . ILE B 1 52 ? -6.941 -24.922 4.609 1 94 52 ILE B N 1
ATOM 3712 C CA . ILE B 1 52 ? -6.734 -26.281 5.078 1 94 52 ILE B CA 1
ATOM 3713 C C . ILE B 1 52 ? -7.43 -26.484 6.426 1 94 52 ILE B C 1
ATOM 3715 O O . ILE B 1 52 ? -8.078 -27.5 6.652 1 94 52 ILE B O 1
ATOM 3719 N N . LEU B 1 53 ? -7.289 -25.516 7.293 1 93.81 53 LEU B N 1
ATOM 3720 C CA . LEU B 1 53 ? -7.938 -25.594 8.602 1 93.81 53 LEU B CA 1
ATOM 3721 C C . LEU B 1 53 ? -9.453 -25.672 8.453 1 93.81 53 LEU B C 1
ATOM 3723 O O . LEU B 1 53 ? -10.109 -26.391 9.195 1 93.81 53 LEU B O 1
ATOM 3727 N N . LYS B 1 54 ? -9.938 -24.922 7.555 1 95.06 54 LYS B N 1
ATOM 3728 C CA . LYS B 1 54 ? -11.375 -25 7.297 1 95.06 54 LYS B CA 1
ATOM 3729 C C . LYS B 1 54 ? -11.781 -26.391 6.824 1 95.06 54 LYS B C 1
ATOM 3731 O O . LYS B 1 54 ? -12.789 -26.938 7.277 1 95.06 54 LYS B O 1
ATOM 3736 N N . LEU B 1 55 ? -11 -26.984 5.934 1 94.06 55 LEU B N 1
ATOM 3737 C CA . LEU B 1 55 ? -11.25 -28.328 5.434 1 94.06 55 LEU B CA 1
ATOM 3738 C C . LEU B 1 55 ? -11.172 -29.344 6.562 1 94.06 55 LEU B C 1
ATOM 3740 O O . LEU B 1 55 ? -12.047 -30.203 6.688 1 94.06 55 LEU B O 1
ATOM 3744 N N . VAL B 1 56 ? -10.125 -29.234 7.34 1 93.25 56 VAL B N 1
ATOM 3745 C CA . VAL B 1 56 ? -9.93 -30.156 8.445 1 93.25 56 VAL B CA 1
ATOM 3746 C C . VAL B 1 56 ? -11.07 -30.031 9.445 1 93.25 56 VAL B C 1
ATOM 3748 O O . VAL B 1 56 ? -11.555 -31.031 9.984 1 93.25 56 VAL B O 1
ATOM 3751 N N . ASN B 1 57 ? -11.492 -28.828 9.68 1 95.06 57 ASN B N 1
ATOM 3752 C CA . ASN B 1 57 ? -12.625 -28.594 10.57 1 95.06 57 ASN B CA 1
ATOM 3753 C C . ASN B 1 57 ? -13.898 -29.234 10.031 1 95.06 57 ASN B C 1
ATOM 3755 O O . ASN B 1 57 ? -14.672 -29.828 10.789 1 95.06 57 ASN B O 1
ATOM 3759 N N . GLU B 1 58 ? -14.117 -29.172 8.781 1 93.94 58 GLU B N 1
ATOM 3760 C CA . GLU B 1 58 ? -15.312 -29.719 8.164 1 93.94 58 GLU B CA 1
ATOM 3761 C C . GLU B 1 58 ? -15.305 -31.25 8.219 1 93.94 58 GLU B C 1
ATOM 3763 O O . GLU B 1 58 ? -16.344 -31.875 8.422 1 93.94 58 GLU B O 1
ATOM 3768 N N . LYS B 1 59 ? -14.18 -31.859 8.203 1 92.62 59 LYS B N 1
ATOM 3769 C CA . LYS B 1 59 ? -14.078 -33.312 8.117 1 92.62 59 LYS B CA 1
ATOM 3770 C C . LYS B 1 59 ? -13.945 -33.938 9.5 1 92.62 59 LYS B C 1
ATOM 3772 O O . LYS B 1 59 ? -14.469 -35.031 9.75 1 92.62 59 LYS B O 1
ATOM 3777 N N . PHE B 1 60 ? -13.234 -33.188 10.422 1 93.31 60 PHE B N 1
ATOM 3778 C CA . PHE B 1 60 ? -12.836 -33.906 11.625 1 93.31 60 PHE B CA 1
ATOM 3779 C C . PHE B 1 60 ? -13.32 -33.188 12.875 1 93.31 60 PHE B C 1
ATOM 3781 O O . PHE B 1 60 ? -13.797 -33.812 13.82 1 93.31 60 PHE B O 1
ATOM 3788 N N . ILE B 1 61 ? -13.211 -31.891 13 1 92.19 61 ILE B N 1
ATOM 3789 C CA . ILE B 1 61 ? -13.391 -31.141 14.234 1 92.19 61 ILE B CA 1
ATOM 3790 C C . ILE B 1 61 ? -14.844 -30.672 14.344 1 92.19 61 ILE B C 1
ATOM 3792 O O . ILE B 1 61 ? -15.461 -30.797 15.406 1 92.19 61 ILE B O 1
ATOM 3796 N N . HIS B 1 62 ? -15.531 -30.141 13.359 1 94.62 62 HIS B N 1
ATOM 3797 C CA . HIS B 1 62 ? -16.922 -29.719 13.242 1 94.62 62 HIS B CA 1
ATOM 3798 C C . HIS B 1 62 ? -17.266 -28.641 14.266 1 94.62 62 HIS B C 1
ATOM 3800 O O . HIS B 1 62 ? -18.281 -28.734 14.961 1 94.62 62 HIS B O 1
ATOM 3806 N N . GLN B 1 63 ? -16.391 -27.594 14.43 1 93.56 63 GLN B N 1
ATOM 3807 C CA . GLN B 1 63 ? -16.656 -26.422 15.273 1 93.56 63 GLN B CA 1
ATOM 3808 C C . GLN B 1 63 ? -17.062 -25.219 14.43 1 93.56 63 GLN B C 1
ATOM 3810 O O . GLN B 1 63 ? -16.312 -24.812 13.531 1 93.56 63 GLN B O 1
ATOM 3815 N N . GLN B 1 64 ? -18.172 -24.656 14.805 1 93.25 64 GLN B N 1
ATOM 3816 C CA . GLN B 1 64 ? -18.703 -23.547 14.039 1 93.25 64 GLN B CA 1
ATOM 3817 C C . GLN B 1 64 ? -17.812 -22.312 14.156 1 93.25 64 GLN B C 1
ATOM 3819 O O . GLN B 1 64 ? -17.672 -21.547 13.195 1 93.25 64 GLN B O 1
ATOM 3824 N N . GLN B 1 65 ? -17.219 -22.109 15.273 1 91.31 65 GLN B N 1
ATOM 3825 C CA . GLN B 1 65 ? -16.359 -20.953 15.5 1 91.31 65 GLN B CA 1
ATOM 3826 C C . GLN B 1 65 ? -15.148 -20.984 14.57 1 91.31 65 GLN B C 1
ATOM 3828 O O . GLN B 1 65 ? -14.758 -19.953 14.023 1 91.31 65 GLN B O 1
ATOM 3833 N N . ILE B 1 66 ? -14.633 -22.172 14.406 1 92.44 66 ILE B N 1
ATOM 3834 C CA . ILE B 1 66 ? -13.477 -22.328 13.531 1 92.44 66 ILE B CA 1
ATOM 3835 C C . ILE B 1 66 ? -13.891 -22.094 12.078 1 92.44 66 ILE B C 1
ATOM 3837 O O . ILE B 1 66 ? -13.18 -21.422 11.328 1 92.44 66 ILE B O 1
ATOM 3841 N N . ALA B 1 67 ? -14.992 -22.594 11.711 1 93.75 67 ALA B N 1
ATOM 3842 C CA . ALA B 1 67 ? -15.508 -22.422 10.359 1 93.75 67 ALA B CA 1
ATOM 3843 C C . ALA B 1 67 ? -15.719 -20.938 10.039 1 93.75 67 ALA B C 1
ATOM 3845 O O . ALA B 1 67 ? -15.32 -20.469 8.977 1 93.75 67 ALA B O 1
ATOM 3846 N N . ASP B 1 68 ? -16.281 -20.234 10.977 1 93.06 68 ASP B N 1
ATOM 3847 C CA . ASP B 1 68 ? -16.578 -18.828 10.781 1 93.06 68 ASP B CA 1
ATOM 3848 C C . ASP B 1 68 ? -15.289 -18 10.703 1 93.06 68 ASP B C 1
ATOM 3850 O O . ASP B 1 68 ? -15.141 -17.156 9.82 1 93.06 68 ASP B O 1
ATOM 3854 N N . LEU B 1 69 ? -14.398 -18.281 11.594 1 92.56 69 LEU B N 1
ATOM 3855 C CA . LEU B 1 69 ? -13.156 -17.531 11.664 1 92.56 69 LEU B CA 1
ATOM 3856 C C . LEU B 1 69 ? -12.32 -17.719 10.406 1 92.56 69 LEU B C 1
ATOM 3858 O O . LEU B 1 69 ? -11.805 -16.766 9.844 1 92.56 69 LEU B O 1
ATOM 3862 N N . THR B 1 70 ? -12.172 -18.938 9.984 1 95 70 THR B N 1
ATOM 3863 C CA . THR B 1 70 ? -11.375 -19.234 8.805 1 95 70 THR B CA 1
ATOM 3864 C C . THR B 1 70 ? -12.008 -18.625 7.555 1 95 70 THR B C 1
ATOM 3866 O O . THR B 1 70 ? -11.305 -18.047 6.719 1 95 70 THR B O 1
ATOM 3869 N N . SER B 1 71 ? -13.312 -18.672 7.449 1 95.25 71 SER B N 1
ATOM 3870 C CA . SER B 1 71 ? -14.016 -18.109 6.305 1 95.25 71 SER B CA 1
ATOM 3871 C C . SER B 1 71 ? -13.867 -16.594 6.258 1 95.25 71 SER B C 1
ATOM 3873 O O . SER B 1 71 ? -13.547 -16.031 5.211 1 95.25 71 SER B O 1
ATOM 3875 N N . LYS B 1 72 ? -14.062 -15.992 7.387 1 93.5 72 LYS B N 1
ATOM 3876 C CA . LYS B 1 72 ? -14.008 -14.539 7.445 1 93.5 72 LYS B CA 1
ATOM 3877 C C . LYS B 1 72 ? -12.602 -14.023 7.156 1 93.5 72 LYS B C 1
ATOM 3879 O O . LYS B 1 72 ? -12.43 -13.062 6.402 1 93.5 72 LYS B O 1
ATOM 3884 N N . LEU B 1 73 ? -11.633 -14.656 7.723 1 93.75 73 LEU B N 1
ATOM 3885 C CA . LEU B 1 73 ? -10.25 -14.234 7.52 1 93.75 73 LEU B CA 1
ATOM 3886 C C . LEU B 1 73 ? -9.82 -14.469 6.074 1 93.75 73 LEU B C 1
ATOM 3888 O O . LEU B 1 73 ? -9.133 -13.633 5.488 1 93.75 73 LEU B O 1
ATOM 3892 N N . LEU B 1 74 ? -10.172 -15.617 5.555 1 94.44 74 LEU B N 1
ATOM 3893 C CA . LEU B 1 74 ? -9.844 -15.914 4.164 1 94.44 74 LEU B CA 1
ATOM 3894 C C . LEU B 1 74 ? -10.469 -14.891 3.225 1 94.44 74 LEU B C 1
ATOM 3896 O O . LEU B 1 74 ? -9.812 -14.391 2.309 1 94.44 74 LEU B O 1
ATOM 3900 N N . LEU B 1 75 ? -11.703 -14.523 3.449 1 93.69 75 LEU B N 1
ATOM 3901 C CA . LEU B 1 75 ? -12.398 -13.539 2.621 1 93.69 75 LEU B CA 1
ATOM 3902 C C . LEU B 1 75 ? -11.742 -12.172 2.744 1 93.69 75 LEU B C 1
ATOM 3904 O O . LEU B 1 75 ? -11.594 -11.453 1.751 1 93.69 75 LEU B O 1
ATOM 3908 N N . LEU B 1 76 ? -11.383 -11.852 3.936 1 92.44 76 LEU B N 1
ATOM 3909 C CA . LEU B 1 76 ? -10.742 -10.562 4.176 1 92.44 76 LEU B CA 1
ATOM 3910 C C . LEU B 1 76 ? -9.445 -10.445 3.379 1 92.44 76 LEU B C 1
ATOM 3912 O O . LEU B 1 76 ? -9.18 -9.398 2.777 1 92.44 76 LEU B O 1
ATOM 3916 N N . LEU B 1 77 ? -8.672 -11.477 3.369 1 92.94 77 LEU B N 1
ATOM 3917 C CA . LEU B 1 77 ? -7.391 -11.461 2.672 1 92.94 77 LEU B CA 1
ATOM 3918 C C . LEU B 1 77 ? -7.594 -11.469 1.161 1 92.94 77 LEU B C 1
ATOM 3920 O O . LEU B 1 77 ? -6.969 -10.68 0.445 1 92.94 77 LEU B O 1
ATOM 3924 N N . MET B 1 78 ? -8.492 -12.273 0.666 1 93.44 78 MET B N 1
ATOM 3925 C CA . MET B 1 78 ? -8.664 -12.43 -0.776 1 93.44 78 MET B CA 1
ATOM 3926 C C . MET B 1 78 ? -9.367 -11.219 -1.38 1 93.44 78 MET B C 1
ATOM 3928 O O . MET B 1 78 ? -9.055 -10.812 -2.5 1 93.44 78 MET B O 1
ATOM 3932 N N . ASP B 1 79 ? -10.289 -10.617 -0.64 1 89.88 79 ASP B N 1
ATOM 3933 C CA . ASP B 1 79 ? -11.008 -9.445 -1.122 1 89.88 79 ASP B CA 1
ATOM 3934 C C . ASP B 1 79 ? -10.062 -8.25 -1.282 1 89.88 79 ASP B C 1
ATOM 3936 O O . ASP B 1 79 ? -10.352 -7.324 -2.043 1 89.88 79 ASP B O 1
ATOM 3940 N N . ASN B 1 80 ? -9.023 -8.312 -0.582 1 90.31 80 ASN B N 1
ATOM 3941 C CA . ASN B 1 80 ? -8.109 -7.172 -0.586 1 90.31 80 ASN B CA 1
ATOM 3942 C C . ASN B 1 80 ? -6.734 -7.559 -1.121 1 90.31 80 ASN B C 1
ATOM 3944 O O . ASN B 1 80 ? -5.738 -6.895 -0.827 1 90.31 80 ASN B O 1
ATOM 3948 N N . PHE B 1 81 ? -6.656 -8.664 -1.85 1 94.44 81 PHE B N 1
ATOM 3949 C CA . PHE B 1 81 ? -5.391 -9.172 -2.361 1 94.44 81 PHE B CA 1
ATOM 3950 C C . PHE B 1 81 ? -4.758 -8.18 -3.33 1 94.44 81 PHE B C 1
ATOM 3952 O O . PHE B 1 81 ? -3.531 -8.094 -3.426 1 94.44 81 PHE B O 1
ATOM 3959 N N . GLY B 1 82 ? -5.574 -7.402 -4.043 1 92.38 82 GLY B N 1
ATOM 3960 C CA . GLY B 1 82 ? -5.086 -6.402 -4.977 1 92.38 82 GLY B CA 1
ATOM 3961 C C . GLY B 1 82 ? -4.234 -5.336 -4.32 1 92.38 82 GLY B C 1
ATOM 3962 O O . GLY B 1 82 ? -3.283 -4.832 -4.922 1 92.38 82 GLY B O 1
ATOM 3963 N N . TRP B 1 83 ? -4.551 -5.023 -3.051 1 90.5 83 TRP B N 1
ATOM 3964 C CA . TRP B 1 83 ? -3.787 -4.023 -2.312 1 90.5 83 TRP B CA 1
ATOM 3965 C C . TRP B 1 83 ? -2.389 -4.539 -1.986 1 90.5 83 TRP B C 1
ATOM 3967 O O . TRP B 1 83 ? -1.415 -3.783 -2.041 1 90.5 83 TRP B O 1
ATOM 3977 N N . PHE B 1 84 ? -2.33 -5.82 -1.606 1 92.88 84 PHE B N 1
ATOM 3978 C CA . PHE B 1 84 ? -1.021 -6.41 -1.357 1 92.88 84 PHE B CA 1
ATOM 3979 C C . PHE B 1 84 ? -0.154 -6.352 -2.609 1 92.88 84 PHE B C 1
ATOM 3981 O O . PHE B 1 84 ? 1.014 -5.961 -2.543 1 92.88 84 PHE B O 1
ATOM 3988 N N . PHE B 1 85 ? -0.804 -6.695 -3.697 1 95 85 PHE B N 1
ATOM 3989 C CA . PHE B 1 85 ? -0.111 -6.742 -4.98 1 95 85 PHE B CA 1
ATOM 3990 C C . PHE B 1 85 ? 0.32 -5.348 -5.414 1 95 85 PHE B C 1
ATOM 3992 O O . PHE B 1 85 ? 1.49 -5.125 -5.73 1 95 85 PHE B O 1
ATOM 3999 N N . LEU B 1 86 ? -0.569 -4.414 -5.398 1 92.5 86 LEU B N 1
ATOM 4000 C CA . LEU B 1 86 ? -0.309 -3.057 -5.875 1 92.5 86 LEU B CA 1
ATOM 4001 C C . LEU B 1 86 ? 0.752 -2.375 -5.016 1 92.5 86 LEU B C 1
ATOM 4003 O O . LEU B 1 86 ? 1.667 -1.738 -5.543 1 92.5 86 LEU B O 1
ATOM 4007 N N . GLY B 1 87 ? 0.674 -2.514 -3.701 1 88.5 87 GLY B N 1
ATOM 4008 C CA . GLY B 1 87 ? 1.637 -1.896 -2.803 1 88.5 87 GLY B CA 1
ATOM 4009 C C . GLY B 1 87 ? 3.059 -2.375 -3.029 1 88.5 87 GLY B C 1
ATOM 4010 O O . GLY B 1 87 ? 3.973 -1.566 -3.193 1 88.5 87 GLY B O 1
ATOM 4011 N N . ILE B 1 88 ? 3.232 -3.65 -3.125 1 90.12 88 ILE B N 1
ATOM 4012 C CA . ILE B 1 88 ? 4.562 -4.219 -3.295 1 90.12 88 ILE B CA 1
ATOM 4013 C C . ILE B 1 88 ? 5.113 -3.846 -4.672 1 90.12 88 ILE B C 1
ATOM 4015 O O . ILE B 1 88 ? 6.266 -3.43 -4.793 1 90.12 88 ILE B O 1
ATOM 4019 N N . LEU B 1 89 ? 4.273 -4.008 -5.688 1 90.88 89 LEU B N 1
ATOM 4020 C CA . LEU B 1 89 ? 4.715 -3.748 -7.055 1 90.88 89 LEU B CA 1
ATOM 4021 C C . LEU B 1 89 ? 5.145 -2.293 -7.219 1 90.88 89 LEU B C 1
ATOM 4023 O O . LEU B 1 89 ? 6.184 -2.012 -7.816 1 90.88 89 LEU B O 1
ATOM 4027 N N . CYS B 1 90 ? 4.395 -1.354 -6.691 1 87.81 90 CYS B N 1
ATOM 4028 C CA . CYS B 1 90 ? 4.742 0.06 -6.777 1 87.81 90 CYS B CA 1
ATOM 4029 C C . CYS B 1 90 ? 6.055 0.345 -6.059 1 87.81 90 CYS B C 1
ATOM 4031 O O . CYS B 1 90 ? 6.902 1.08 -6.566 1 87.81 90 CYS B O 1
ATOM 4033 N N . PHE B 1 91 ? 6.211 -0.259 -4.961 1 83.75 91 PHE B N 1
ATOM 4034 C CA . PHE B 1 91 ? 7.418 -0.024 -4.176 1 83.75 91 PHE B CA 1
ATOM 4035 C C . PHE B 1 91 ? 8.648 -0.552 -4.902 1 83.75 91 PHE B C 1
ATOM 4037 O O . PHE B 1 91 ? 9.711 0.067 -4.859 1 83.75 91 PHE B O 1
ATOM 4044 N N . LEU B 1 92 ? 8.492 -1.649 -5.484 1 86.19 92 LEU B N 1
ATOM 4045 C CA . LEU B 1 92 ? 9.625 -2.248 -6.184 1 86.19 92 LEU B CA 1
ATOM 4046 C C . LEU B 1 92 ? 9.93 -1.492 -7.469 1 86.19 92 LEU B C 1
ATOM 4048 O O . LEU B 1 92 ? 11.094 -1.374 -7.863 1 86.19 92 LEU B O 1
ATOM 4052 N N . MET B 1 93 ? 8.93 -0.998 -8.078 1 85.06 93 MET B N 1
ATOM 4053 C CA . MET B 1 93 ? 9.117 -0.316 -9.352 1 85.06 93 MET B CA 1
ATOM 4054 C C . MET B 1 93 ? 9.672 1.091 -9.141 1 85.06 93 MET B C 1
ATOM 4056 O O . MET B 1 93 ? 10.5 1.561 -9.93 1 85.06 93 MET B O 1
ATOM 4060 N N . PHE B 1 94 ? 9.18 1.765 -8.086 1 75.75 94 PHE B N 1
ATOM 4061 C CA . PHE B 1 94 ? 9.516 3.176 -7.93 1 75.75 94 PHE B CA 1
ATOM 4062 C C . PHE B 1 94 ? 10.445 3.389 -6.738 1 75.75 94 PHE B C 1
ATOM 4064 O O . PHE B 1 94 ? 10.125 4.164 -5.832 1 75.75 94 PHE B O 1
ATOM 4071 N N . GLN B 1 95 ? 11.539 2.732 -6.551 1 65.25 95 GLN B N 1
ATOM 4072 C CA . GLN B 1 95 ? 12.445 2.768 -5.41 1 65.25 95 GLN B CA 1
ATOM 4073 C C . GLN B 1 95 ? 13.039 4.164 -5.223 1 65.25 95 GLN B C 1
ATOM 4075 O O . GLN B 1 95 ? 13.547 4.484 -4.145 1 65.25 95 GLN B O 1
ATOM 4080 N N . GLU B 1 96 ? 13.039 4.996 -6.254 1 57.31 96 GLU B N 1
ATOM 4081 C CA . GLU B 1 96 ? 13.711 6.277 -6.047 1 57.31 96 GLU B CA 1
ATOM 4082 C C . GLU B 1 96 ? 12.797 7.27 -5.332 1 57.31 96 GLU B C 1
ATOM 4084 O O . GLU B 1 96 ? 11.578 7.168 -5.426 1 57.31 96 GLU B O 1
ATOM 4089 N N . LYS B 1 97 ? 13.414 8.234 -4.59 1 53.09 97 LYS B N 1
ATOM 4090 C CA . LYS B 1 97 ? 12.898 9.383 -3.844 1 53.09 97 LYS B CA 1
ATOM 4091 C C . LYS B 1 97 ? 12.039 10.273 -4.734 1 53.09 97 LYS B C 1
ATOM 4093 O O . LYS B 1 97 ? 12.398 10.547 -5.883 1 53.09 97 LYS B O 1
ATOM 4098 N N . GLY B 1 98 ? 10.727 10.445 -4.711 1 56.66 98 GLY B N 1
ATOM 4099 C CA . GLY B 1 98 ? 9.82 11.344 -5.41 1 56.66 98 GLY B CA 1
ATOM 4100 C C . GLY B 1 98 ? 8.711 10.617 -6.145 1 56.66 98 GLY B C 1
ATOM 4101 O O . GLY B 1 98 ? 7.785 11.25 -6.66 1 56.66 98 GLY B O 1
ATOM 4102 N N . LYS B 1 99 ? 8.852 9.266 -5.934 1 71.19 99 LYS B N 1
ATOM 4103 C CA . LYS B 1 99 ? 7.953 8.625 -6.887 1 71.19 99 LYS B CA 1
ATOM 4104 C C . LYS B 1 99 ? 6.68 8.141 -6.203 1 71.19 99 LYS B C 1
ATOM 4106 O O . LYS B 1 99 ? 6.023 7.219 -6.684 1 71.19 99 LYS B O 1
ATOM 4111 N N . PHE B 1 100 ? 6.332 8.898 -5.172 1 77.75 100 PHE B N 1
ATOM 4112 C CA . PHE B 1 100 ? 5.102 8.586 -4.449 1 77.75 100 PHE B CA 1
ATOM 4113 C C . PHE B 1 100 ? 3.881 9.047 -5.238 1 77.75 100 PHE B C 1
ATOM 4115 O O . PHE B 1 100 ? 2.766 8.586 -4.988 1 77.75 100 PHE B O 1
ATOM 4122 N N . HIS B 1 101 ? 4.188 9.836 -6.25 1 81.25 101 HIS B N 1
ATOM 4123 C CA . HIS B 1 101 ? 3.09 10.25 -7.113 1 81.25 101 HIS B CA 1
ATOM 4124 C C . HIS B 1 101 ? 2.5 9.062 -7.867 1 81.25 101 HIS B C 1
ATOM 4126 O O . HIS B 1 101 ? 1.283 8.977 -8.047 1 81.25 101 HIS B O 1
ATOM 4132 N N . TYR B 1 102 ? 3.383 8.227 -8.18 1 84.5 102 TYR B N 1
ATOM 4133 C CA . TYR B 1 102 ? 2.939 7.059 -8.922 1 84.5 102 TYR B CA 1
ATOM 4134 C C . TYR B 1 102 ? 2.117 6.125 -8.039 1 84.5 102 TYR B C 1
ATOM 4136 O O . TYR B 1 102 ? 1.1 5.582 -8.477 1 84.5 102 TYR B O 1
ATOM 4144 N N . TYR B 1 103 ? 2.562 5.98 -6.859 1 86.62 103 TYR B N 1
ATOM 4145 C CA . TYR B 1 103 ? 1.815 5.125 -5.941 1 86.62 103 TYR B CA 1
ATOM 4146 C C . TYR B 1 103 ? 0.442 5.715 -5.645 1 86.62 103 TYR B C 1
ATOM 4148 O O . TYR B 1 103 ? -0.568 5.008 -5.699 1 86.62 103 TYR B O 1
ATOM 4156 N N . LEU B 1 104 ? 0.389 6.988 -5.363 1 89.75 104 LEU B N 1
ATOM 4157 C CA . LEU B 1 104 ? -0.867 7.633 -4.996 1 89.75 104 LEU B CA 1
ATOM 4158 C C . LEU B 1 104 ? -1.849 7.617 -6.164 1 89.75 104 LEU B C 1
ATOM 4160 O O . LEU B 1 104 ? -3.035 7.332 -5.977 1 89.75 104 LEU B O 1
ATOM 4164 N N . CYS B 1 105 ? -1.308 7.898 -7.297 1 91.62 105 CYS B N 1
ATOM 4165 C CA . CYS B 1 105 ? -2.158 7.875 -8.484 1 91.62 105 CYS B CA 1
ATOM 4166 C C . CYS B 1 105 ? -2.674 6.469 -8.758 1 91.62 105 CYS B C 1
ATOM 4168 O O . CYS B 1 105 ? -3.859 6.281 -9.039 1 91.62 105 CYS B O 1
ATOM 4170 N N . SER B 1 106 ? -1.79 5.492 -8.656 1 92.88 106 SER B N 1
ATOM 4171 C CA . SER B 1 106 ? -2.184 4.105 -8.891 1 92.88 106 SER B CA 1
ATOM 4172 C C . SER B 1 106 ? -3.225 3.645 -7.879 1 92.88 106 SER B C 1
ATOM 4174 O O . SER B 1 106 ? -4.18 2.951 -8.234 1 92.88 106 SER B O 1
ATOM 4176 N N . ALA B 1 107 ? -2.992 3.986 -6.66 1 93.19 107 ALA B N 1
ATOM 4177 C CA . ALA B 1 107 ? -3.924 3.611 -5.602 1 93.19 107 ALA B CA 1
ATOM 4178 C C . ALA B 1 107 ? -5.305 4.219 -5.84 1 93.19 107 ALA B C 1
ATOM 4180 O O . ALA B 1 107 ? -6.32 3.539 -5.699 1 93.19 107 ALA B O 1
ATOM 4181 N N . ALA B 1 108 ? -5.34 5.469 -6.211 1 93.94 108 ALA B N 1
ATOM 4182 C CA . ALA B 1 108 ? -6.609 6.141 -6.484 1 93.94 108 ALA B CA 1
ATOM 4183 C C . ALA B 1 108 ? -7.336 5.488 -7.656 1 93.94 108 ALA B C 1
ATOM 4185 O O . ALA B 1 108 ? -8.547 5.262 -7.598 1 93.94 108 ALA B O 1
ATOM 4186 N N . LEU B 1 109 ? -6.625 5.184 -8.672 1 94.06 109 LEU B N 1
ATOM 4187 C CA . LEU B 1 109 ? -7.203 4.543 -9.844 1 94.06 109 LEU B CA 1
ATOM 4188 C C . LEU B 1 109 ? -7.738 3.156 -9.5 1 94.06 109 LEU B C 1
ATOM 4190 O O . LEU B 1 109 ? -8.828 2.781 -9.93 1 94.06 109 LEU B O 1
ATOM 4194 N N . TYR B 1 110 ? -6.953 2.43 -8.75 1 94.69 110 TYR B N 1
ATOM 4195 C CA . TYR B 1 110 ? -7.379 1.094 -8.352 1 94.69 110 TYR B CA 1
ATOM 4196 C C . TYR B 1 110 ? -8.68 1.15 -7.559 1 94.69 110 TYR B C 1
ATOM 4198 O O . TYR B 1 110 ? -9.562 0.305 -7.734 1 94.69 110 TYR B O 1
ATOM 4206 N N . LEU B 1 111 ? -8.781 2.133 -6.723 1 93.38 111 LEU B N 1
ATOM 4207 C CA . LEU B 1 111 ? -10.008 2.324 -5.953 1 93.38 111 LEU B CA 1
ATOM 4208 C C . LEU B 1 111 ? -11.195 2.58 -6.871 1 93.38 111 LEU B C 1
ATOM 4210 O O . LEU B 1 111 ? -12.281 2.051 -6.645 1 93.38 111 LEU B O 1
ATOM 4214 N N . MET B 1 112 ? -10.953 3.332 -7.855 1 93.06 112 MET B N 1
ATOM 4215 C CA . MET B 1 112 ? -12.031 3.637 -8.797 1 93.06 112 MET B CA 1
ATOM 4216 C C . MET B 1 112 ? -12.422 2.396 -9.594 1 93.06 112 MET B C 1
ATOM 4218 O O . MET B 1 112 ? -13.609 2.127 -9.781 1 93.06 112 MET B O 1
ATOM 4222 N N . PHE B 1 113 ? -11.422 1.636 -9.977 1 91.5 113 PHE B N 1
ATOM 4223 C CA . PHE B 1 113 ? -11.672 0.44 -10.773 1 91.5 113 PHE B CA 1
ATOM 4224 C C . PHE B 1 113 ? -12.391 -0.62 -9.953 1 91.5 113 PHE B C 1
ATOM 4226 O O . PHE B 1 113 ? -13.125 -1.442 -10.5 1 91.5 113 PHE B O 1
ATOM 4233 N N . SER B 1 114 ? -12.164 -0.598 -8.664 1 89.38 114 SER B N 1
ATOM 4234 C CA . SER B 1 114 ? -12.711 -1.637 -7.797 1 89.38 114 SER B CA 1
ATOM 4235 C C . SER B 1 114 ? -13.938 -1.135 -7.039 1 89.38 114 SER B C 1
ATOM 4237 O O . SER B 1 114 ? -14.391 -1.779 -6.094 1 89.38 114 SER B O 1
ATOM 4239 N N . ALA B 1 115 ? -14.461 -0.01 -7.395 1 88.31 115 ALA B N 1
ATOM 4240 C CA . ALA B 1 115 ? -15.586 0.578 -6.68 1 88.31 115 ALA B CA 1
ATOM 4241 C C . ALA B 1 115 ? -16.828 -0.307 -6.789 1 88.31 115 ALA B C 1
ATOM 4243 O O . ALA B 1 115 ? -17.188 -0.754 -7.883 1 88.31 115 ALA B O 1
ATOM 4244 N N . LYS B 1 116 ? -17.469 -0.565 -5.711 1 82.69 116 LYS B N 1
ATOM 4245 C CA . LYS B 1 116 ? -18.609 -1.475 -5.648 1 82.69 116 LYS B CA 1
ATOM 4246 C C . LYS B 1 116 ? -19.781 -0.948 -6.477 1 82.69 116 LYS B C 1
ATOM 4248 O O . LYS B 1 116 ? -20.516 -1.728 -7.074 1 82.69 116 LYS B O 1
ATOM 4253 N N . ASP B 1 117 ? -19.875 0.342 -6.469 1 83.12 117 ASP B N 1
ATOM 4254 C CA . ASP B 1 117 ? -21.016 0.93 -7.168 1 83.12 117 ASP B CA 1
ATOM 4255 C C . ASP B 1 117 ? -20.875 0.768 -8.68 1 83.12 117 ASP B C 1
ATOM 4257 O O . ASP B 1 117 ? -21.875 0.826 -9.406 1 83.12 117 ASP B O 1
ATOM 4261 N N . LEU B 1 118 ? -19.672 0.592 -9.109 1 83.19 118 LEU B N 1
ATOM 4262 C CA . LEU B 1 118 ? -19.453 0.416 -10.539 1 83.19 118 LEU B CA 1
ATOM 4263 C C . LEU B 1 118 ? -19.625 -1.045 -10.938 1 83.19 118 LEU B C 1
ATOM 4265 O O . LEU B 1 118 ? -19.812 -1.351 -12.117 1 83.19 118 LEU B O 1
ATOM 4269 N N . ASN B 1 119 ? -19.531 -1.996 -9.969 1 79.19 119 ASN B N 1
ATOM 4270 C CA . ASN B 1 119 ? -19.781 -3.422 -10.156 1 79.19 119 ASN B CA 1
ATOM 4271 C C . ASN B 1 119 ? -18.969 -3.98 -11.32 1 79.19 119 ASN B C 1
ATOM 4273 O O . ASN B 1 119 ? -19.516 -4.621 -12.219 1 79.19 119 ASN B O 1
ATOM 4277 N N . LEU B 1 120 ? -17.75 -3.584 -11.359 1 78.19 120 LEU B N 1
ATOM 4278 C CA . LEU B 1 120 ? -16.859 -4.059 -12.414 1 78.19 120 LEU B CA 1
ATOM 4279 C C . LEU B 1 120 ? -16.234 -5.395 -12.039 1 78.19 120 LEU B C 1
ATOM 4281 O O . LEU B 1 120 ? -15.68 -6.086 -12.898 1 78.19 120 LEU B O 1
ATOM 4285 N N . LEU B 1 121 ? -16.266 -5.754 -10.727 1 80.94 121 LEU B N 1
ATOM 4286 C CA . LEU B 1 121 ? -15.688 -6.996 -10.234 1 80.94 121 LEU B CA 1
ATOM 4287 C C . LEU B 1 121 ? -16.734 -8.094 -10.148 1 80.94 121 LEU B C 1
ATOM 4289 O O . LEU B 1 121 ? -17.859 -7.848 -9.711 1 80.94 121 LEU B O 1
ATOM 4293 N N . SER B 1 122 ? -16.359 -9.211 -10.648 1 80.94 122 SER B N 1
ATOM 4294 C CA . SER B 1 122 ? -17.219 -10.383 -10.523 1 80.94 122 SER B CA 1
ATOM 4295 C C . SER B 1 122 ? -17.219 -10.922 -9.102 1 80.94 122 SER B C 1
ATOM 4297 O O . SER B 1 122 ? -16.469 -10.445 -8.25 1 80.94 122 SER B O 1
ATOM 4299 N N . ALA B 1 123 ? -18.047 -11.914 -8.883 1 74.62 123 ALA B N 1
ATOM 4300 C CA . ALA B 1 123 ? -18.156 -12.531 -7.566 1 74.62 123 ALA B CA 1
ATOM 4301 C C . ALA B 1 123 ? -16.859 -13.25 -7.191 1 74.62 123 ALA B C 1
ATOM 4303 O O . ALA B 1 123 ? -16.453 -13.266 -6.027 1 74.62 123 ALA B O 1
ATOM 4304 N N . SER B 1 124 ? -16.188 -13.773 -8.227 1 77.94 124 SER B N 1
ATOM 4305 C CA . SER B 1 124 ? -14.961 -14.523 -7.984 1 77.94 124 SER B CA 1
ATOM 4306 C C . SER B 1 124 ? -13.773 -13.594 -7.77 1 77.94 124 SER B C 1
ATOM 4308 O O . SER B 1 124 ? -12.719 -14.016 -7.297 1 77.94 124 SER B O 1
ATOM 4310 N N . LYS B 1 125 ? -13.922 -12.328 -8.164 1 81.19 125 LYS B N 1
ATOM 4311 C CA . LYS B 1 125 ? -12.891 -11.297 -8.039 1 81.19 125 LYS B CA 1
ATOM 4312 C C . LYS B 1 125 ? -11.617 -11.695 -8.789 1 81.19 125 LYS B C 1
ATOM 4314 O O . LYS B 1 125 ? -10.508 -11.367 -8.359 1 81.19 125 LYS B O 1
ATOM 4319 N N . ILE B 1 126 ? -11.789 -12.438 -9.844 1 83.69 126 ILE B N 1
ATOM 4320 C CA . ILE B 1 126 ? -10.672 -12.93 -10.641 1 83.69 126 ILE B CA 1
ATOM 4321 C C . ILE B 1 126 ? -9.945 -11.758 -11.297 1 83.69 126 ILE B C 1
ATOM 4323 O O . ILE B 1 126 ? -8.766 -11.867 -11.648 1 83.69 126 ILE B O 1
ATOM 4327 N N . GLU B 1 127 ? -10.594 -10.57 -11.344 1 87.94 127 GLU B N 1
ATOM 4328 C CA . GLU B 1 127 ? -10.078 -9.406 -12.062 1 87.94 127 GLU B CA 1
ATOM 4329 C C . GLU B 1 127 ? -9.18 -8.562 -11.172 1 87.94 127 GLU B C 1
ATOM 4331 O O . GLU B 1 127 ? -8.531 -7.625 -11.648 1 87.94 127 GLU B O 1
ATOM 4336 N N . THR B 1 128 ? -9.086 -8.891 -9.938 1 90.38 128 THR B N 1
ATOM 4337 C CA . THR B 1 128 ? -8.477 -8.023 -8.93 1 90.38 128 THR B CA 1
ATOM 4338 C C . THR B 1 128 ? -7.047 -7.66 -9.328 1 90.38 128 THR B C 1
ATOM 4340 O O . THR B 1 128 ? -6.688 -6.48 -9.367 1 90.38 128 THR B O 1
ATOM 4343 N N . LEU B 1 129 ? -6.223 -8.664 -9.672 1 92.75 129 LEU B N 1
ATOM 4344 C CA . LEU B 1 129 ? -4.828 -8.406 -10 1 92.75 129 LEU B CA 1
ATOM 4345 C C . LEU B 1 129 ? -4.711 -7.648 -11.32 1 92.75 129 LEU B C 1
ATOM 4347 O O . LEU B 1 129 ? -3.838 -6.793 -11.469 1 92.75 129 LEU B O 1
ATOM 4351 N N . PHE B 1 130 ? -5.547 -7.914 -12.234 1 91.5 130 PHE B N 1
ATOM 4352 C CA . PHE B 1 130 ? -5.531 -7.25 -13.531 1 91.5 130 PHE B CA 1
ATOM 4353 C C . PHE B 1 130 ? -5.883 -5.773 -13.383 1 91.5 130 PHE B C 1
ATOM 4355 O O . PHE B 1 130 ? -5.266 -4.918 -14.023 1 91.5 130 PHE B O 1
ATOM 4362 N N . LEU B 1 131 ? -6.875 -5.527 -12.57 1 92.06 131 LEU B N 1
ATOM 4363 C CA . LEU B 1 131 ? -7.281 -4.145 -12.344 1 92.06 131 LEU B CA 1
ATOM 4364 C C . LEU B 1 131 ? -6.176 -3.365 -11.633 1 92.06 131 LEU B C 1
ATOM 4366 O O . LEU B 1 131 ? -5.961 -2.186 -11.922 1 92.06 131 LEU B O 1
ATOM 4370 N N . ALA B 1 132 ? -5.516 -4.012 -10.703 1 93.31 132 ALA B N 1
ATOM 4371 C CA . ALA B 1 132 ? -4.398 -3.369 -10.016 1 93.31 132 ALA B CA 1
ATOM 4372 C C . ALA B 1 132 ? -3.268 -3.053 -10.992 1 93.31 132 ALA B C 1
ATOM 4374 O O . ALA B 1 132 ? -2.686 -1.966 -10.945 1 93.31 132 ALA B O 1
ATOM 4375 N N . LEU B 1 133 ? -2.975 -3.99 -11.875 1 92.62 133 LEU B N 1
ATOM 4376 C CA . LEU B 1 133 ? -1.936 -3.771 -12.875 1 92.62 133 LEU B CA 1
ATOM 4377 C C . LEU B 1 133 ? -2.336 -2.662 -13.844 1 92.62 133 LEU B C 1
ATOM 4379 O O . LEU B 1 133 ? -1.507 -1.828 -14.219 1 92.62 133 LEU B O 1
ATOM 4383 N N . LEU B 1 134 ? -3.555 -2.695 -14.25 1 91.81 134 LEU B N 1
ATOM 4384 C CA . LEU B 1 134 ? -4.062 -1.654 -15.141 1 91.81 134 LEU B CA 1
ATOM 4385 C C . LEU B 1 134 ? -3.951 -0.281 -14.484 1 91.81 134 LEU B C 1
ATOM 4387 O O . LEU B 1 134 ? -3.6 0.7 -15.141 1 91.81 134 LEU B O 1
ATOM 4391 N N . ALA B 1 135 ? -4.32 -0.178 -13.219 1 94.06 135 ALA B N 1
ATOM 4392 C CA . ALA B 1 135 ? -4.211 1.076 -12.477 1 94.06 135 ALA B CA 1
ATOM 4393 C C . ALA B 1 135 ? -2.781 1.603 -12.5 1 94.06 135 ALA B C 1
ATOM 4395 O O . ALA B 1 135 ? -2.557 2.803 -12.68 1 94.06 135 ALA B O 1
ATOM 4396 N N . LEU B 1 136 ? -1.827 0.71 -12.297 1 92.31 136 LEU B N 1
ATOM 4397 C CA . LEU B 1 136 ? -0.42 1.093 -12.32 1 92.31 136 LEU B CA 1
ATOM 4398 C C . LEU B 1 136 ? -0.009 1.588 -13.703 1 92.31 136 LEU B C 1
ATOM 4400 O O . LEU B 1 136 ? 0.67 2.609 -13.82 1 92.31 136 LEU B O 1
ATOM 4404 N N . LEU B 1 137 ? -0.441 0.895 -14.758 1 91.12 137 LEU B N 1
ATOM 4405 C CA . LEU B 1 137 ? -0.072 1.273 -16.125 1 91.12 137 LEU B CA 1
ATOM 4406 C C . LEU B 1 137 ? -0.684 2.619 -16.5 1 91.12 137 LEU B C 1
ATOM 4408 O O . LEU B 1 137 ? -0.013 3.469 -17.078 1 91.12 137 LEU B O 1
ATOM 4412 N N . VAL B 1 138 ? -1.924 2.811 -16.125 1 92.88 138 VAL B N 1
ATOM 4413 C CA . VAL B 1 138 ? -2.6 4.07 -16.422 1 92.88 138 VAL B CA 1
ATOM 4414 C C . VAL B 1 138 ? -1.952 5.199 -15.625 1 92.88 138 VAL B C 1
ATOM 4416 O O . VAL B 1 138 ? -1.841 6.328 -16.109 1 92.88 138 VAL B O 1
ATOM 4419 N N . SER B 1 139 ? -1.527 4.918 -14.406 1 92.56 139 SER B N 1
ATOM 4420 C CA . SER B 1 139 ? -0.874 5.926 -13.578 1 92.56 139 SER B CA 1
ATOM 4421 C C . SER B 1 139 ? 0.398 6.445 -14.242 1 92.56 139 SER B C 1
ATOM 4423 O O . SER B 1 139 ? 0.739 7.621 -14.109 1 92.56 139 SER B O 1
ATOM 4425 N N . PHE B 1 140 ? 1.068 5.594 -14.969 1 89.06 140 PHE B N 1
ATOM 4426 C CA . PHE B 1 140 ? 2.264 6.027 -15.688 1 89.06 140 PHE B CA 1
ATOM 4427 C C . PHE B 1 140 ? 1.918 7.07 -16.734 1 89.06 140 PHE B C 1
ATOM 4429 O O . PHE B 1 140 ? 2.641 8.055 -16.906 1 89.06 140 PHE B O 1
ATOM 4436 N N . VAL B 1 141 ? 0.887 6.836 -17.359 1 91.81 141 VAL B N 1
ATOM 4437 C CA . VAL B 1 141 ? 0.464 7.742 -18.422 1 91.81 141 VAL B CA 1
ATOM 4438 C C . VAL B 1 141 ? 0.001 9.07 -17.812 1 91.81 141 VAL B C 1
ATOM 4440 O O . VAL B 1 141 ? 0.383 10.141 -18.281 1 91.81 141 VAL B O 1
ATOM 4443 N N . LEU B 1 142 ? -0.764 9 -16.797 1 93 142 LEU B N 1
ATOM 4444 C CA . LEU B 1 142 ? -1.338 10.195 -16.188 1 93 142 LEU B CA 1
ATOM 4445 C C . LEU B 1 142 ? -0.255 11.047 -15.539 1 93 142 LEU B C 1
ATOM 4447 O O . LEU B 1 142 ? -0.259 12.273 -15.672 1 93 142 LEU B O 1
ATOM 4451 N N . VAL B 1 143 ? 0.652 10.406 -14.789 1 89.81 143 VAL B N 1
ATOM 4452 C CA . VAL B 1 143 ? 1.715 11.148 -14.117 1 89.81 143 VAL B CA 1
ATOM 4453 C C . VAL B 1 143 ? 2.658 11.758 -15.156 1 89.81 143 VAL B C 1
ATOM 4455 O O . VAL B 1 143 ? 3.129 12.883 -14.992 1 89.81 143 VAL B O 1
ATOM 4458 N N . SER B 1 144 ? 2.947 11 -16.219 1 89.38 144 SER B N 1
ATOM 4459 C CA . SER B 1 144 ? 3.756 11.547 -17.312 1 89.38 144 SER B CA 1
ATOM 4460 C C . SER B 1 144 ? 3.062 12.734 -17.969 1 89.38 144 SER B C 1
ATOM 4462 O O . SER B 1 144 ? 3.715 13.711 -18.344 1 89.38 144 SER B O 1
ATOM 4464 N N . GLY B 1 145 ? 1.81 12.617 -18.172 1 89.94 145 GLY B N 1
ATOM 4465 C CA . GLY B 1 145 ? 1.049 13.75 -18.688 1 89.94 145 GLY B CA 1
ATOM 4466 C C . GLY B 1 145 ? 1.123 14.977 -17.797 1 89.94 145 GLY B C 1
ATOM 4467 O O . GLY B 1 145 ? 1.283 16.094 -18.297 1 89.94 145 GLY B O 1
ATOM 4468 N N . TYR B 1 146 ? 0.993 14.766 -16.5 1 88.69 146 TYR B N 1
ATOM 4469 C CA . TYR B 1 146 ? 1.101 15.867 -15.555 1 88.69 146 TYR B CA 1
ATOM 4470 C C . TYR B 1 146 ? 2.467 16.531 -15.641 1 88.69 146 TYR B C 1
ATOM 4472 O O . TYR B 1 146 ? 2.564 17.766 -15.633 1 88.69 146 TYR B O 1
ATOM 4480 N N . GLN B 1 147 ? 3.51 15.734 -15.695 1 86.38 147 GLN B N 1
ATOM 4481 C CA . GLN B 1 147 ? 4.863 16.281 -15.789 1 86.38 147 GLN B CA 1
ATOM 4482 C C . GLN B 1 147 ? 5.047 17.094 -17.062 1 86.38 147 GLN B C 1
ATOM 4484 O O . GLN B 1 147 ? 5.75 18.094 -17.062 1 86.38 147 GLN B O 1
ATOM 4489 N N . LEU B 1 148 ? 4.426 16.656 -18.125 1 89.5 148 LEU B N 1
ATOM 4490 C CA . LEU B 1 148 ? 4.488 17.391 -19.375 1 89.5 148 LEU B CA 1
ATOM 4491 C C . LEU B 1 148 ? 3.781 18.734 -19.266 1 89.5 148 LEU B C 1
ATOM 4493 O O . LEU B 1 148 ? 4.293 19.75 -19.734 1 89.5 148 LEU B O 1
ATOM 4497 N N . VAL B 1 149 ? 2.654 18.719 -18.672 1 88.44 149 VAL B N 1
ATOM 4498 C CA . VAL B 1 149 ? 1.896 19.953 -18.484 1 88.44 149 VAL B CA 1
ATOM 4499 C C . VAL B 1 149 ? 2.666 20.891 -17.562 1 88.44 149 VAL B C 1
ATOM 4501 O O . VAL B 1 149 ? 2.746 22.094 -17.828 1 88.44 149 VAL B O 1
ATOM 4504 N N . LEU B 1 150 ? 3.188 20.344 -16.484 1 85.69 150 LEU B N 1
ATOM 4505 C CA . LEU B 1 150 ? 3.945 21.141 -15.516 1 85.69 150 LEU B CA 1
ATOM 4506 C C . LEU B 1 150 ? 5.156 21.781 -16.172 1 85.69 150 LEU B C 1
ATOM 4508 O O . LEU B 1 150 ? 5.449 22.953 -15.93 1 85.69 150 LEU B O 1
ATOM 4512 N N . ARG B 1 151 ? 5.852 21.078 -16.938 1 85.5 151 ARG B N 1
ATOM 4513 C CA . ARG B 1 151 ? 7.004 21.609 -17.656 1 85.5 151 ARG B CA 1
ATOM 4514 C C . ARG B 1 151 ? 6.59 22.734 -18.609 1 85.5 151 ARG B C 1
ATOM 4516 O O . ARG B 1 151 ? 7.301 23.719 -18.75 1 85.5 151 ARG B O 1
ATOM 4523 N N . GLY B 1 152 ? 5.559 22.516 -19.234 1 85.12 152 GLY B N 1
ATOM 4524 C CA . GLY B 1 152 ? 5.047 23.547 -20.125 1 85.12 152 GLY B CA 1
ATOM 4525 C C . GLY B 1 152 ? 4.688 24.828 -19.406 1 85.12 152 GLY B C 1
ATOM 4526 O O . GLY B 1 152 ? 5.02 25.922 -19.859 1 85.12 152 GLY B O 1
ATOM 4527 N N . ILE B 1 153 ? 4.074 24.766 -18.281 1 84.06 153 ILE B N 1
ATOM 4528 C CA . ILE B 1 153 ? 3.641 25.922 -17.516 1 84.06 153 ILE B CA 1
ATOM 4529 C C . ILE B 1 153 ? 4.855 26.625 -16.906 1 84.06 153 ILE B C 1
ATOM 4531 O O . ILE B 1 153 ? 4.906 27.859 -16.859 1 84.06 153 ILE B O 1
ATOM 4535 N N . LYS B 1 154 ? 5.738 25.781 -16.391 1 83.31 154 LYS B N 1
ATOM 4536 C CA . LYS B 1 154 ? 6.945 26.359 -15.789 1 83.31 154 LYS B CA 1
ATOM 4537 C C . LYS B 1 154 ? 7.746 27.141 -16.812 1 83.31 154 LYS B C 1
ATOM 4539 O O . LYS B 1 154 ? 8.438 28.109 -16.469 1 83.31 154 LYS B O 1
ATOM 4544 N N . LYS B 1 155 ? 7.672 26.734 -18 1 83.12 155 LYS B N 1
ATOM 4545 C CA . LYS B 1 155 ? 8.328 27.484 -19.062 1 83.12 155 LYS B CA 1
ATOM 4546 C C . LYS B 1 155 ? 7.688 28.859 -19.25 1 83.12 155 LYS B C 1
ATOM 4548 O O . LYS B 1 155 ? 8.359 29.812 -19.625 1 83.12 155 LYS B O 1
ATOM 4553 N N . ILE B 1 156 ? 6.473 28.859 -18.875 1 79.75 156 ILE B N 1
ATOM 4554 C CA . ILE B 1 156 ? 5.727 30.094 -19.062 1 79.75 156 ILE B CA 1
ATOM 4555 C C . ILE B 1 156 ? 5.887 30.984 -17.828 1 79.75 156 ILE B C 1
ATOM 4557 O O . ILE B 1 156 ? 6.156 32.188 -17.953 1 79.75 156 ILE B O 1
ATOM 4561 N N . ILE B 1 157 ? 5.688 30.25 -16.625 1 73.69 157 ILE B N 1
ATOM 4562 C CA . ILE B 1 157 ? 5.766 31.016 -15.383 1 73.69 157 ILE B CA 1
ATOM 4563 C C . ILE B 1 157 ? 7.207 31.047 -14.883 1 73.69 157 ILE B C 1
ATOM 4565 O O . ILE B 1 157 ? 7.75 30.016 -14.469 1 73.69 157 ILE B O 1
ATOM 4569 N N . LYS B 1 158 ? 8.109 31.781 -15.18 1 65.56 158 LYS B N 1
ATOM 4570 C CA . LYS B 1 158 ? 9.547 31.891 -14.914 1 65.56 158 LYS B CA 1
ATOM 4571 C C . LYS B 1 158 ? 9.828 31.906 -13.422 1 65.56 158 LYS B C 1
ATOM 4573 O O . LYS B 1 158 ? 10.977 31.734 -13 1 65.56 158 LYS B O 1
ATOM 4578 N N . THR B 1 159 ? 8.844 32.094 -12.516 1 60.22 159 THR B N 1
ATOM 4579 C CA . THR B 1 159 ? 9.125 32.188 -11.086 1 60.22 159 THR B CA 1
ATOM 4580 C C . THR B 1 159 ? 8.727 30.891 -10.391 1 60.22 159 THR B C 1
ATOM 4582 O O . THR B 1 159 ? 7.578 30.453 -10.492 1 60.22 159 THR B O 1
ATOM 4585 N N . PRO B 1 160 ? 9.797 30.203 -9.875 1 61.47 160 PRO B N 1
ATOM 4586 C CA . PRO B 1 160 ? 9.5 28.938 -9.195 1 61.47 160 PRO B CA 1
ATOM 4587 C C . PRO B 1 160 ? 8.602 29.125 -7.98 1 61.47 160 PRO B C 1
ATOM 4589 O O . PRO B 1 160 ? 8.93 29.891 -7.07 1 61.47 160 PRO B O 1
ATOM 4592 N N . MET B 1 161 ? 7.277 28.859 -8.133 1 66.69 161 MET B N 1
ATOM 4593 C CA . MET B 1 161 ? 6.395 28.922 -6.973 1 66.69 161 MET B CA 1
ATOM 4594 C C . MET B 1 161 ? 5.836 27.547 -6.641 1 66.69 161 MET B C 1
ATOM 4596 O O . MET B 1 161 ? 5.023 27 -7.387 1 66.69 161 MET B O 1
ATOM 4600 N N . GLU B 1 162 ? 6.258 26.938 -5.559 1 70.31 162 GLU B N 1
ATOM 4601 C CA . GLU B 1 162 ? 5.848 25.609 -5.109 1 70.31 162 GLU B CA 1
ATOM 4602 C C . GLU B 1 162 ? 4.328 25.516 -4.98 1 70.31 162 GLU B C 1
ATOM 4604 O O . GLU B 1 162 ? 3.736 24.484 -5.297 1 70.31 162 GLU B O 1
ATOM 4609 N N . PHE B 1 163 ? 3.814 26.656 -4.672 1 72.31 163 PHE B N 1
ATOM 4610 C CA . PHE B 1 163 ? 2.367 26.641 -4.484 1 72.31 163 PHE B CA 1
ATOM 4611 C C . PHE B 1 163 ? 1.65 26.453 -5.812 1 72.31 163 PHE B C 1
ATOM 4613 O O . PHE B 1 163 ? 0.63 25.766 -5.879 1 72.31 163 PHE B O 1
ATOM 4620 N N . LEU B 1 164 ? 2.186 26.969 -6.867 1 73.94 164 LEU B N 1
ATOM 4621 C CA . LEU B 1 164 ? 1.562 26.828 -8.18 1 73.94 164 LEU B CA 1
ATOM 4622 C C . LEU B 1 164 ? 1.631 25.391 -8.664 1 73.94 164 LEU B C 1
ATOM 4624 O O . LEU B 1 164 ? 0.698 24.891 -9.305 1 73.94 164 LEU B O 1
ATOM 4628 N N . ASP B 1 165 ? 2.725 24.734 -8.289 1 77.69 165 ASP B N 1
ATOM 4629 C CA . ASP B 1 165 ? 2.875 23.328 -8.633 1 77.69 165 ASP B CA 1
ATOM 4630 C C . ASP B 1 165 ? 1.807 22.469 -7.945 1 77.69 165 ASP B C 1
ATOM 4632 O O . ASP B 1 165 ? 1.206 21.594 -8.57 1 77.69 165 ASP B O 1
ATOM 4636 N N . ASN B 1 166 ? 1.55 22.828 -6.793 1 77.12 166 ASN B N 1
ATOM 4637 C CA . ASN B 1 166 ? 0.55 22.078 -6.031 1 77.12 166 ASN B CA 1
ATOM 4638 C C . ASN B 1 166 ? -0.86 22.344 -6.551 1 77.12 166 ASN B C 1
ATOM 4640 O O . ASN B 1 166 ? -1.681 21.422 -6.621 1 77.12 166 ASN B O 1
ATOM 4644 N N . LEU B 1 167 ? -1.032 23.562 -6.895 1 76.75 167 LEU B N 1
ATOM 4645 C CA . LEU B 1 167 ? -2.344 23.922 -7.426 1 76.75 167 LEU B CA 1
ATOM 4646 C C . LEU B 1 167 ? -2.607 23.219 -8.75 1 76.75 167 LEU B C 1
ATOM 4648 O O . LEU B 1 167 ? -3.715 22.719 -8.984 1 76.75 167 LEU B O 1
ATOM 4652 N N . LEU B 1 168 ? -1.637 23.203 -9.547 1 81.5 168 LEU B N 1
ATOM 4653 C CA . LEU B 1 168 ? -1.778 22.531 -10.828 1 81.5 168 LEU B CA 1
ATOM 4654 C C . LEU B 1 168 ? -2.006 21.047 -10.641 1 81.5 168 LEU B C 1
ATOM 4656 O O . LEU B 1 168 ? -2.807 20.438 -11.352 1 81.5 168 LEU B O 1
ATOM 4660 N N . LEU B 1 169 ? -1.301 20.516 -9.758 1 81.12 169 LEU B N 1
ATOM 4661 C CA . LEU B 1 169 ? -1.46 19.094 -9.453 1 81.12 169 LEU B CA 1
ATOM 4662 C C . LEU B 1 169 ? -2.893 18.781 -9.031 1 81.12 169 LEU B C 1
ATOM 4664 O O . LEU B 1 169 ? -3.496 17.828 -9.523 1 81.12 169 LEU B O 1
ATOM 4668 N N . MET B 1 170 ? -3.379 19.688 -8.281 1 80 170 MET B N 1
ATOM 4669 C CA . MET B 1 170 ? -4.715 19.5 -7.719 1 80 170 MET B CA 1
ATOM 4670 C C . MET B 1 170 ? -5.773 19.516 -8.82 1 80 170 MET B C 1
ATOM 4672 O O . MET B 1 170 ? -6.656 18.656 -8.844 1 80 170 MET B O 1
ATOM 4676 N N . ILE B 1 171 ? -5.582 20.406 -9.562 1 83.5 171 ILE B N 1
ATOM 4677 C CA . ILE B 1 171 ? -6.586 20.594 -10.609 1 83.5 171 ILE B CA 1
ATOM 4678 C C . ILE B 1 171 ? -6.465 19.484 -11.641 1 83.5 171 ILE B C 1
ATOM 4680 O O . ILE B 1 171 ? -7.473 18.906 -12.055 1 83.5 171 ILE B O 1
ATOM 4684 N N . TYR B 1 172 ? -5.297 19.172 -12.008 1 90 172 TYR B N 1
ATOM 4685 C CA . TYR B 1 172 ? -5.047 18.172 -13.031 1 90 172 TYR B CA 1
ATOM 4686 C C . TYR B 1 172 ? -5.621 16.812 -12.617 1 90 172 TYR B C 1
ATOM 4688 O O . TYR B 1 172 ? -6.414 16.219 -13.352 1 90 172 TYR B O 1
ATOM 4696 N N . PHE B 1 173 ? -5.328 16.328 -11.477 1 91 173 PHE B N 1
ATOM 4697 C CA . PHE B 1 173 ? -5.707 14.984 -11.086 1 91 173 PHE B CA 1
ATOM 4698 C C . PHE B 1 173 ? -7.188 14.922 -10.727 1 91 173 PHE B C 1
ATOM 4700 O O . PHE B 1 173 ? -7.852 13.914 -10.992 1 91 173 PHE B O 1
ATOM 4707 N N . SER B 1 174 ? -7.703 16 -10.102 1 89.5 174 SER B N 1
ATOM 4708 C CA . SER B 1 174 ? -9.125 16 -9.781 1 89.5 174 SER B CA 1
ATOM 4709 C C . SER B 1 174 ? -9.977 15.914 -11.039 1 89.5 174 SER B C 1
ATOM 4711 O O . SER B 1 174 ? -10.93 15.133 -11.094 1 89.5 174 SER B O 1
ATOM 4713 N N . VAL B 1 175 ? -9.586 16.656 -12.039 1 89.88 175 VAL B N 1
ATOM 4714 C CA . VAL B 1 175 ? -10.336 16.672 -13.289 1 89.88 175 VAL B CA 1
ATOM 4715 C C . VAL B 1 175 ? -10.203 15.32 -13.984 1 89.88 175 VAL B C 1
ATOM 4717 O O . VAL B 1 175 ? -11.203 14.742 -14.43 1 89.88 175 VAL B O 1
ATOM 4720 N N . ILE B 1 176 ? -9.062 14.82 -14.031 1 93.5 176 ILE B N 1
ATOM 4721 C CA . ILE B 1 176 ? -8.812 13.562 -14.719 1 93.5 176 ILE B CA 1
ATOM 4722 C C . ILE B 1 176 ? -9.555 12.43 -14.016 1 93.5 176 ILE B C 1
ATOM 4724 O O . ILE B 1 176 ? -10.148 11.562 -14.664 1 93.5 176 ILE B O 1
ATOM 4728 N N . PHE B 1 177 ? -9.531 12.398 -12.727 1 93.38 177 PHE B N 1
ATOM 4729 C CA . PHE B 1 177 ? -10.211 11.344 -11.977 1 93.38 177 PHE B CA 1
ATOM 4730 C C . PHE B 1 177 ? -11.727 11.438 -12.164 1 93.38 177 PHE B C 1
ATOM 4732 O O . PHE B 1 177 ? -12.406 10.414 -12.242 1 93.38 177 PHE B O 1
ATOM 4739 N N . MET B 1 178 ? -12.195 12.648 -12.227 1 92.62 178 MET B N 1
ATOM 4740 C CA . MET B 1 178 ? -13.625 12.82 -12.477 1 92.62 178 MET B CA 1
ATOM 4741 C C . MET B 1 178 ? -14.016 12.289 -13.852 1 92.62 178 MET B C 1
ATOM 4743 O O . MET B 1 178 ? -15.031 11.617 -14 1 92.62 178 MET B O 1
ATOM 4747 N N . VAL B 1 179 ? -13.18 12.57 -14.812 1 93.12 179 VAL B N 1
ATOM 4748 C CA . VAL B 1 179 ? -13.438 12.117 -16.172 1 93.12 179 VAL B CA 1
ATOM 4749 C C . VAL B 1 179 ? -13.367 10.594 -16.234 1 93.12 179 VAL B C 1
ATOM 4751 O O . VAL B 1 179 ? -14.242 9.945 -16.812 1 93.12 179 VAL B O 1
ATOM 4754 N N . ILE B 1 180 ? -12.406 10.016 -15.625 1 93.56 180 ILE B N 1
ATOM 4755 C CA . ILE B 1 180 ? -12.234 8.57 -15.633 1 93.56 180 ILE B CA 1
ATOM 4756 C C . ILE B 1 180 ? -13.414 7.906 -14.93 1 93.56 180 ILE B C 1
ATOM 4758 O O . ILE B 1 180 ? -13.969 6.918 -15.422 1 93.56 180 ILE B O 1
ATOM 4762 N N . TYR B 1 181 ? -13.805 8.438 -13.797 1 91.5 181 TYR B N 1
ATOM 4763 C CA . TYR B 1 181 ? -14.922 7.852 -13.047 1 91.5 181 TYR B CA 1
ATOM 4764 C C . TYR B 1 181 ? -16.219 7.93 -13.852 1 91.5 181 TYR B C 1
ATOM 4766 O O . TYR B 1 181 ? -17.031 7 -13.828 1 91.5 181 TYR B O 1
ATOM 4774 N N . GLN B 1 182 ? -16.359 9.039 -14.57 1 89.81 182 GLN B N 1
ATOM 4775 C CA . GLN B 1 182 ? -17.531 9.188 -15.43 1 89.81 182 GLN B CA 1
ATOM 4776 C C . GLN B 1 182 ? -17.516 8.156 -16.562 1 89.81 182 GLN B C 1
ATOM 4778 O O . GLN B 1 182 ? -18.562 7.578 -16.891 1 89.81 182 GLN B O 1
ATOM 4783 N N . ILE B 1 183 ? -16.406 7.934 -17.141 1 90.56 183 ILE B N 1
ATOM 4784 C CA . ILE B 1 183 ? -16.266 6.938 -18.203 1 90.56 183 ILE B CA 1
ATOM 4785 C C . ILE B 1 183 ? -16.578 5.551 -17.641 1 90.56 183 ILE B C 1
ATOM 4787 O O . ILE B 1 183 ? -17.297 4.77 -18.266 1 90.56 183 ILE B O 1
ATOM 4791 N N . LEU B 1 184 ? -16.094 5.258 -16.453 1 89.56 184 LEU B N 1
ATOM 4792 C CA . LEU B 1 184 ? -16.312 3.959 -15.82 1 89.56 184 LEU B CA 1
ATOM 4793 C C . LEU B 1 184 ? -17.781 3.76 -15.469 1 89.56 184 LEU B C 1
ATOM 4795 O O . LEU B 1 184 ? -18.281 2.635 -15.508 1 89.56 184 LEU B O 1
ATOM 4799 N N . SER B 1 185 ? -18.453 4.828 -15.117 1 87.25 185 SER B N 1
ATOM 4800 C CA . SER B 1 185 ? -19.859 4.742 -14.758 1 87.25 185 SER B CA 1
ATOM 4801 C C . SER B 1 185 ? -20.703 4.316 -15.945 1 87.25 185 SER B C 1
ATOM 4803 O O . SER B 1 185 ? -21.781 3.721 -15.773 1 87.25 185 SER B O 1
ATOM 4805 N N . GLN B 1 186 ? -20.172 4.602 -17.141 1 85.88 186 GLN B N 1
ATOM 4806 C CA . GLN B 1 186 ? -20.891 4.18 -18.344 1 85.88 186 GLN B CA 1
ATOM 4807 C C . GLN B 1 186 ? -20.688 2.691 -18.609 1 85.88 186 GLN B C 1
ATOM 4809 O O . GLN B 1 186 ? -21.469 2.074 -19.344 1 85.88 186 GLN B O 1
ATOM 4814 N N . LEU B 1 187 ? -19.688 2.121 -18 1 82.38 187 LEU B N 1
ATOM 4815 C CA . LEU B 1 187 ? -19.375 0.71 -18.188 1 82.38 187 LEU B CA 1
ATOM 4816 C C . LEU B 1 187 ? -19.953 -0.129 -17.062 1 82.38 187 LEU B C 1
ATOM 4818 O O . LEU B 1 187 ? -19.594 -1.298 -16.906 1 82.38 187 LEU B O 1
ATOM 4822 N N . LYS B 1 188 ? -20.844 0.463 -16.375 1 80.44 188 LYS B N 1
ATOM 4823 C CA . LYS B 1 188 ? -21.422 -0.212 -15.211 1 80.44 188 LYS B CA 1
ATOM 4824 C C . LYS B 1 188 ? -22.047 -1.548 -15.609 1 80.44 188 LYS B C 1
ATOM 4826 O O . LYS B 1 188 ? -22.781 -1.628 -16.594 1 80.44 188 LYS B O 1
ATOM 4831 N N . GLY B 1 189 ? -21.641 -2.572 -14.984 1 75.25 189 GLY B N 1
ATOM 4832 C CA . GLY B 1 189 ? -22.234 -3.881 -15.188 1 75.25 189 GLY B CA 1
ATOM 4833 C C . GLY B 1 189 ? -21.453 -4.754 -16.141 1 75.25 189 GLY B C 1
ATOM 4834 O O . GLY B 1 189 ? -21.703 -5.957 -16.25 1 75.25 189 GLY B O 1
ATOM 4835 N N . ILE B 1 190 ? -20.547 -4.121 -16.844 1 76.81 190 ILE B N 1
ATOM 4836 C CA . ILE B 1 190 ? -19.719 -4.922 -17.734 1 76.81 190 ILE B CA 1
ATOM 4837 C C . ILE B 1 190 ? -18.547 -5.516 -16.969 1 76.81 190 ILE B C 1
ATOM 4839 O O . ILE B 1 190 ? -17.594 -4.809 -16.625 1 76.81 190 ILE B O 1
ATOM 4843 N N . HIS B 1 191 ? -18.719 -6.836 -16.625 1 72.5 191 HIS B N 1
ATOM 4844 C CA . HIS B 1 191 ? -17.672 -7.504 -15.852 1 72.5 191 HIS B CA 1
ATOM 4845 C C . HIS B 1 191 ? -16.469 -7.832 -16.734 1 72.5 191 HIS B C 1
ATOM 4847 O O . HIS B 1 191 ? -16.641 -8.312 -17.859 1 72.5 191 HIS B O 1
ATOM 4853 N N . LEU B 1 192 ? -15.375 -7.469 -16.25 1 76.62 192 LEU B N 1
ATOM 4854 C CA . LEU B 1 192 ? -14.125 -7.73 -16.953 1 76.62 192 LEU B CA 1
ATOM 4855 C C . LEU B 1 192 ? -13.859 -9.234 -17.047 1 76.62 192 LEU B C 1
ATOM 4857 O O . LEU B 1 192 ? -13.031 -9.672 -17.844 1 76.62 192 LEU B O 1
ATOM 4861 N N . GLU B 1 193 ? -14.594 -9.922 -16.203 1 75.25 193 GLU B N 1
ATOM 4862 C CA . GLU B 1 193 ? -14.453 -11.375 -16.219 1 75.25 193 GLU B CA 1
ATOM 4863 C C . GLU B 1 193 ? -14.695 -11.938 -17.609 1 75.25 193 GLU B C 1
ATOM 4865 O O . GLU B 1 193 ? -14.07 -12.93 -18 1 75.25 193 GLU B O 1
ATOM 4870 N N . ASN B 1 194 ? -15.547 -11.258 -18.328 1 76.12 194 ASN B N 1
ATOM 4871 C CA . ASN B 1 194 ? -15.852 -11.734 -19.688 1 76.12 194 ASN B CA 1
ATOM 4872 C C . ASN B 1 194 ? -14.656 -11.578 -20.609 1 76.12 194 ASN B C 1
ATOM 4874 O O . ASN B 1 194 ? -14.391 -12.453 -21.438 1 76.12 194 ASN B O 1
ATOM 4878 N N . ILE B 1 195 ? -13.977 -10.547 -20.422 1 75.19 195 ILE B N 1
ATOM 4879 C CA . ILE B 1 195 ? -12.781 -10.328 -21.234 1 75.19 195 ILE B CA 1
ATOM 4880 C C . ILE B 1 195 ? -11.672 -11.289 -20.797 1 75.19 195 ILE B C 1
ATOM 4882 O O . ILE B 1 195 ? -10.984 -11.875 -21.641 1 75.19 195 ILE B O 1
ATOM 4886 N N . LEU B 1 196 ? -11.633 -11.539 -19.547 1 78.06 196 LEU B N 1
ATOM 4887 C CA . LEU B 1 196 ? -10.594 -12.406 -19 1 78.06 196 LEU B CA 1
ATOM 4888 C C . LEU B 1 196 ? -10.883 -13.867 -19.328 1 78.06 196 LEU B C 1
ATOM 4890 O O . LEU B 1 196 ? -9.961 -14.688 -19.391 1 78.06 196 LEU B O 1
ATOM 4894 N N . SER B 1 197 ? -12.133 -14.141 -19.484 1 76 197 SER B N 1
ATOM 4895 C CA . SER B 1 197 ? -12.5 -15.508 -19.859 1 76 197 SER B CA 1
ATOM 4896 C C . SER B 1 197 ? -11.898 -15.898 -21.203 1 76 197 SER B C 1
ATOM 4898 O O . SER B 1 197 ? -11.547 -17.062 -21.422 1 76 197 SER B O 1
ATOM 4900 N N . TRP B 1 198 ? -11.664 -14.859 -21.938 1 75 198 TRP B N 1
ATOM 4901 C CA . TRP B 1 198 ? -11.047 -15.117 -23.25 1 75 198 TRP B CA 1
ATOM 4902 C C . TRP B 1 198 ? -9.547 -15.32 -23.109 1 75 198 TRP B C 1
ATOM 4904 O O . TRP B 1 198 ? -8.922 -15.992 -23.938 1 75 198 TRP B O 1
ATOM 4914 N N . LEU B 1 199 ? -9.102 -14.867 -22.047 1 79.12 199 LEU B N 1
ATOM 4915 C CA . LEU B 1 199 ? -7.664 -14.961 -21.797 1 79.12 199 LEU B CA 1
ATOM 4916 C C . LEU B 1 199 ? -7.355 -16.016 -20.75 1 79.12 199 LEU B C 1
ATOM 4918 O O . LEU B 1 199 ? -6.223 -16.125 -20.281 1 79.12 199 LEU B O 1
ATOM 4922 N N . ASN B 1 200 ? -8.297 -16.828 -20.547 1 81.12 200 ASN B N 1
ATOM 4923 C CA . ASN B 1 200 ? -8.156 -17.781 -19.453 1 81.12 200 ASN B CA 1
ATOM 4924 C C . ASN B 1 200 ? -7.125 -18.859 -19.766 1 81.12 200 ASN B C 1
ATOM 4926 O O . ASN B 1 200 ? -7.125 -19.422 -20.859 1 81.12 200 ASN B O 1
ATOM 4930 N N . ILE B 1 201 ? -6.23 -19.125 -18.891 1 90.31 201 ILE B N 1
ATOM 4931 C CA . ILE B 1 201 ? -5.152 -20.078 -19.078 1 90.31 201 ILE B CA 1
ATOM 4932 C C . ILE B 1 201 ? -5.605 -21.469 -18.625 1 90.31 201 ILE B C 1
ATOM 4934 O O . ILE B 1 201 ? -4.902 -22.453 -18.828 1 90.31 201 ILE B O 1
ATOM 4938 N N . ASP B 1 202 ? -6.785 -21.5 -18.078 1 93.88 202 ASP B N 1
ATOM 4939 C CA . ASP B 1 202 ? -7.254 -22.75 -17.5 1 93.88 202 ASP B CA 1
ATOM 4940 C C . ASP B 1 202 ? -8.023 -23.594 -18.516 1 93.88 202 ASP B C 1
ATOM 4942 O O . ASP B 1 202 ? -9.195 -23.906 -18.312 1 93.88 202 ASP B O 1
ATOM 4946 N N . ASN B 1 203 ? -7.457 -23.953 -19.562 1 94.69 203 ASN B N 1
ATOM 4947 C CA . ASN B 1 203 ? -7.949 -24.859 -20.594 1 94.69 203 ASN B CA 1
ATOM 4948 C C . ASN B 1 203 ? -6.816 -25.672 -21.203 1 94.69 203 ASN B C 1
ATOM 4950 O O . ASN B 1 203 ? -5.652 -25.266 -21.141 1 94.69 203 ASN B O 1
ATOM 4954 N N . PRO B 1 204 ? -7.168 -26.828 -21.797 1 96.31 204 PRO B N 1
ATOM 4955 C CA . PRO B 1 204 ? -6.125 -27.75 -22.234 1 96.31 204 PRO B CA 1
ATOM 4956 C C . PRO B 1 204 ? -5.211 -27.156 -23.297 1 96.31 204 PRO B C 1
ATOM 4958 O O . PRO B 1 204 ? -4.012 -27.438 -23.328 1 96.31 204 PRO B O 1
ATOM 4961 N N . MET B 1 205 ? -5.746 -26.344 -24.156 1 96.19 205 MET B N 1
ATOM 4962 C CA . MET B 1 205 ? -4.941 -25.734 -25.203 1 96.19 205 MET B CA 1
ATOM 4963 C C . MET B 1 205 ? -3.893 -24.797 -24.609 1 96.19 205 MET B C 1
ATOM 4965 O O . MET B 1 205 ? -2.725 -24.828 -25 1 96.19 205 MET B O 1
ATOM 4969 N N . MET B 1 206 ? -4.293 -23.969 -23.703 1 96.5 206 MET B N 1
ATOM 4970 C CA . MET B 1 206 ? -3.367 -23.016 -23.078 1 96.5 206 MET B CA 1
ATOM 4971 C C . MET B 1 206 ? -2.348 -23.75 -22.203 1 96.5 206 MET B C 1
ATOM 4973 O O . MET B 1 206 ? -1.198 -23.312 -22.109 1 96.5 206 MET B O 1
ATOM 4977 N N . VAL B 1 207 ? -2.789 -24.812 -21.578 1 97.81 207 VAL B N 1
ATOM 4978 C CA . VAL B 1 207 ? -1.843 -25.625 -20.828 1 97.81 207 VAL B CA 1
ATOM 4979 C C . VAL B 1 207 ? -0.737 -26.125 -21.766 1 97.81 207 VAL B C 1
ATOM 4981 O O . VAL B 1 207 ? 0.449 -26 -21.453 1 97.81 207 VAL B O 1
ATOM 4984 N N . PHE B 1 208 ? -1.157 -26.625 -22.938 1 98.19 208 PHE B N 1
ATOM 4985 C CA . PHE B 1 208 ? -0.184 -27.109 -23.906 1 98.19 208 PHE B CA 1
ATOM 4986 C C . PHE B 1 208 ? 0.755 -25.984 -24.344 1 98.19 208 PHE B C 1
ATOM 4988 O O . PHE B 1 208 ? 1.976 -26.156 -24.344 1 98.19 208 PHE B O 1
ATOM 4995 N N . VAL B 1 209 ? 0.187 -24.875 -24.641 1 97.56 209 VAL B N 1
ATOM 4996 C CA . VAL B 1 209 ? 0.947 -23.766 -25.203 1 97.56 209 VAL B CA 1
ATOM 4997 C C . VAL B 1 209 ? 1.938 -23.25 -24.156 1 97.56 209 VAL B C 1
ATOM 4999 O O . VAL B 1 209 ? 3.105 -23 -24.469 1 97.56 209 VAL B O 1
ATOM 5002 N N . ILE B 1 210 ? 1.524 -23.062 -22.953 1 97.56 210 ILE B N 1
ATOM 5003 C CA . ILE B 1 210 ? 2.373 -22.5 -21.906 1 97.56 210 ILE B CA 1
ATOM 5004 C C . ILE B 1 210 ? 3.529 -23.469 -21.625 1 97.56 210 ILE B C 1
ATOM 5006 O O . ILE B 1 210 ? 4.688 -23.047 -21.547 1 97.56 210 ILE B O 1
ATOM 5010 N N . VAL B 1 211 ? 3.244 -24.75 -21.516 1 98.19 211 VAL B N 1
ATOM 5011 C CA . VAL B 1 211 ? 4.285 -25.719 -21.234 1 98.19 211 VAL B CA 1
ATOM 5012 C C . VAL B 1 211 ? 5.219 -25.844 -22.438 1 98.19 211 VAL B C 1
ATOM 5014 O O . VAL B 1 211 ? 6.434 -25.969 -22.281 1 98.19 211 VAL B O 1
ATOM 5017 N N . PHE B 1 212 ? 4.652 -25.797 -23.609 1 98.25 212 PHE B N 1
ATOM 5018 C CA . PHE B 1 212 ? 5.457 -25.859 -24.828 1 98.25 212 PHE B CA 1
ATOM 5019 C C . PHE B 1 212 ? 6.461 -24.703 -24.859 1 98.25 212 PHE B C 1
ATOM 5021 O O . PHE B 1 212 ? 7.648 -24.922 -25.109 1 98.25 212 PHE B O 1
ATOM 5028 N N . LEU B 1 213 ? 5.953 -23.531 -24.609 1 97.12 213 LEU B N 1
ATOM 5029 C CA . LEU B 1 213 ? 6.824 -22.359 -24.625 1 97.12 213 LEU B CA 1
ATOM 5030 C C . LEU B 1 213 ? 7.898 -22.453 -23.562 1 97.12 213 LEU B C 1
ATOM 5032 O O . LEU B 1 213 ? 9.055 -22.109 -23.797 1 97.12 213 LEU B O 1
ATOM 5036 N N . GLU B 1 214 ? 7.488 -22.891 -22.391 1 96.94 214 GLU B N 1
ATOM 5037 C CA . GLU B 1 214 ? 8.438 -23.047 -21.297 1 96.94 214 GLU B CA 1
ATOM 5038 C C . GLU B 1 214 ? 9.547 -24.031 -21.672 1 96.94 214 GLU B C 1
ATOM 5040 O O . GLU B 1 214 ? 10.727 -23.734 -21.5 1 96.94 214 GLU B O 1
ATOM 5045 N N . MET B 1 215 ? 9.203 -25.188 -22.219 1 96.81 215 MET B N 1
ATOM 5046 C CA . MET B 1 215 ? 10.172 -26.219 -22.562 1 96.81 215 MET B CA 1
ATOM 5047 C C . MET B 1 215 ? 11.023 -25.781 -23.75 1 96.81 215 MET B C 1
ATOM 5049 O O . MET B 1 215 ? 12.211 -26.109 -23.812 1 96.81 215 MET B O 1
ATOM 5053 N N . PHE B 1 216 ? 10.367 -25.094 -24.609 1 96.19 216 PHE B N 1
ATOM 5054 C CA . PHE B 1 216 ? 11.102 -24.609 -25.766 1 96.19 216 PHE B CA 1
ATOM 5055 C C . PHE B 1 216 ? 12.203 -23.641 -25.344 1 96.19 216 PHE B C 1
ATOM 5057 O O . PHE B 1 216 ? 13.328 -23.703 -25.859 1 96.19 216 PHE B O 1
ATOM 5064 N N . LEU B 1 217 ? 11.922 -22.828 -24.422 1 94.56 217 LEU B N 1
ATOM 5065 C CA . LEU B 1 217 ? 12.922 -21.891 -23.906 1 94.56 217 LEU B CA 1
ATOM 5066 C C . LEU B 1 217 ? 14.016 -22.641 -23.141 1 94.56 217 LEU B C 1
ATOM 5068 O O . LEU B 1 217 ? 15.203 -22.375 -23.344 1 94.56 217 LEU B O 1
ATOM 5072 N N . TRP B 1 218 ? 13.617 -23.547 -22.328 1 93.38 218 TRP B N 1
ATOM 5073 C CA . TRP B 1 218 ? 14.617 -24.344 -21.625 1 93.38 218 TRP B CA 1
ATOM 5074 C C . TRP B 1 218 ? 15.516 -25.094 -22.609 1 93.38 218 TRP B C 1
ATOM 5076 O O . TRP B 1 218 ? 16.719 -25.188 -22.391 1 93.38 218 TRP B O 1
ATOM 5086 N N . TYR B 1 219 ? 14.914 -25.562 -23.656 1 93.69 219 TYR B N 1
ATOM 5087 C CA . TYR B 1 219 ? 15.672 -26.281 -24.672 1 93.69 219 TYR B CA 1
ATOM 5088 C C . TYR B 1 219 ? 16.734 -25.391 -25.312 1 93.69 219 TYR B C 1
ATOM 5090 O O . TYR B 1 219 ? 17.812 -25.859 -25.672 1 93.69 219 TYR B O 1
ATOM 5098 N N . MET B 1 220 ? 16.453 -24.172 -25.328 1 91.75 220 MET B N 1
ATOM 5099 C CA . MET B 1 220 ? 17.391 -23.203 -25.906 1 91.75 220 MET B CA 1
ATOM 5100 C C . MET B 1 220 ? 18.375 -22.703 -24.844 1 91.75 220 MET B C 1
ATOM 5102 O O . MET B 1 220 ? 19.188 -21.812 -25.125 1 91.75 220 MET B O 1
ATOM 5106 N N . GLY B 1 221 ? 18.25 -23.188 -23.672 1 89 221 GLY B N 1
ATOM 5107 C CA . GLY B 1 221 ? 19.188 -22.812 -22.609 1 89 221 GLY B CA 1
ATOM 5108 C C . GLY B 1 221 ? 18.734 -21.625 -21.797 1 89 221 GLY B C 1
ATOM 5109 O O . GLY B 1 221 ? 19.531 -21.031 -21.062 1 89 221 GLY B O 1
ATOM 5110 N N . ILE B 1 222 ? 17.516 -21.281 -22 1 89.81 222 ILE B N 1
ATOM 5111 C CA . ILE B 1 222 ? 16.953 -20.141 -21.266 1 89.81 222 ILE B CA 1
ATOM 5112 C C . ILE B 1 222 ? 15.969 -20.656 -20.219 1 89.81 222 ILE B C 1
ATOM 5114 O O . ILE B 1 222 ? 15.188 -21.562 -20.484 1 89.81 222 ILE B O 1
ATOM 5118 N N . ASN B 1 223 ? 16.078 -20.078 -19.031 1 90.75 223 ASN B N 1
ATOM 5119 C CA . ASN B 1 223 ? 15.133 -20.469 -18 1 90.75 223 ASN B CA 1
ATOM 5120 C C . ASN B 1 223 ? 13.703 -20.109 -18.391 1 90.75 223 ASN B C 1
ATOM 5122 O O . ASN B 1 223 ? 13.258 -18.984 -18.156 1 90.75 223 ASN B O 1
ATOM 5126 N N . GLY B 1 224 ? 13.062 -21.078 -18.906 1 92.5 224 GLY B N 1
ATOM 5127 C CA . GLY B 1 224 ? 11.719 -20.859 -19.422 1 92.5 224 GLY B CA 1
ATOM 5128 C C . GLY B 1 224 ? 10.727 -20.469 -18.344 1 92.5 224 GLY B C 1
ATOM 5129 O O . GLY B 1 224 ? 9.844 -19.641 -18.594 1 92.5 224 GLY B O 1
ATOM 5130 N N . TYR B 1 225 ? 10.852 -21.031 -17.219 1 92.31 225 TYR B N 1
ATOM 5131 C CA . TYR B 1 225 ? 9.984 -20.688 -16.094 1 92.31 225 TYR B CA 1
ATOM 5132 C C . TYR B 1 225 ? 10.133 -19.234 -15.703 1 92.31 225 TYR B C 1
ATOM 5134 O O . TYR B 1 225 ? 9.141 -18.516 -15.531 1 92.31 225 TYR B O 1
ATOM 5142 N N . GLY B 1 226 ? 11.312 -18.781 -15.586 1 91.12 226 GLY B N 1
ATOM 5143 C CA . GLY B 1 226 ? 11.602 -17.422 -15.188 1 91.12 226 GLY B CA 1
ATOM 5144 C C . GLY B 1 226 ? 11.062 -16.391 -16.156 1 91.12 226 GLY B C 1
ATOM 5145 O O . GLY B 1 226 ? 10.562 -15.336 -15.75 1 91.12 226 GLY B O 1
ATOM 5146 N N . ILE B 1 227 ? 11.156 -16.734 -17.375 1 92.69 227 ILE B N 1
ATOM 5147 C CA . ILE B 1 227 ? 10.734 -15.805 -18.422 1 92.69 227 ILE B CA 1
ATOM 5148 C C . ILE B 1 227 ? 9.211 -15.703 -18.438 1 92.69 227 ILE B C 1
ATOM 5150 O O . ILE B 1 227 ? 8.656 -14.625 -18.656 1 92.69 227 ILE B O 1
ATOM 5154 N N . LEU B 1 228 ? 8.555 -16.766 -18.203 1 95.12 228 LEU B N 1
ATOM 5155 C CA . LEU B 1 228 ? 7.102 -16.797 -18.328 1 95.12 228 LEU B CA 1
ATOM 5156 C C . LEU B 1 228 ? 6.43 -16.422 -17.016 1 95.12 228 LEU B C 1
ATOM 5158 O O . LEU B 1 228 ? 5.238 -16.094 -16.984 1 95.12 228 LEU B O 1
ATOM 5162 N N . ALA B 1 229 ? 7.121 -16.391 -15.969 1 94.94 229 ALA B N 1
ATOM 5163 C CA . ALA B 1 229 ? 6.566 -16.297 -14.625 1 94.94 229 ALA B CA 1
ATOM 5164 C C . ALA B 1 229 ? 5.742 -15.031 -14.445 1 94.94 229 ALA B C 1
ATOM 5166 O O . ALA B 1 229 ? 4.602 -15.078 -13.977 1 94.94 229 ALA B O 1
ATOM 5167 N N . PRO B 1 230 ? 6.191 -13.883 -14.812 1 93.56 230 PRO B N 1
ATOM 5168 C CA . PRO B 1 230 ? 5.418 -12.672 -14.562 1 93.56 230 PRO B CA 1
ATOM 5169 C C . PRO B 1 230 ? 4.035 -12.703 -15.211 1 93.56 230 PRO B C 1
ATOM 5171 O O . PRO B 1 230 ? 3.059 -12.242 -14.617 1 93.56 230 PRO B O 1
ATOM 5174 N N . ILE B 1 231 ? 3.951 -13.289 -16.328 1 92.94 231 ILE B N 1
ATOM 5175 C CA . ILE B 1 231 ? 2.686 -13.305 -17.047 1 92.94 231 ILE B CA 1
ATOM 5176 C C . ILE B 1 231 ? 1.825 -14.469 -16.562 1 92.94 231 ILE B C 1
ATOM 5178 O O . ILE B 1 231 ? 0.643 -14.289 -16.25 1 92.94 231 ILE B O 1
ATOM 5182 N N . VAL B 1 232 ? 2.406 -15.586 -16.469 1 95.94 232 VAL B N 1
ATOM 5183 C CA . VAL B 1 232 ? 1.658 -16.781 -16.109 1 95.94 232 VAL B CA 1
ATOM 5184 C C . VAL B 1 232 ? 1.165 -16.688 -14.664 1 95.94 232 VAL B C 1
ATOM 5186 O O . VAL B 1 232 ? 0.026 -17.047 -14.367 1 95.94 232 VAL B O 1
ATOM 5189 N N . LEU B 1 233 ? 1.958 -16.156 -13.852 1 96.06 233 LEU B N 1
ATOM 5190 C CA . LEU B 1 233 ? 1.582 -16.078 -12.445 1 96.06 233 LEU B CA 1
ATOM 5191 C C . LEU B 1 233 ? 0.467 -15.055 -12.242 1 96.06 233 LEU B C 1
ATOM 5193 O O . LEU B 1 233 ? -0.328 -15.172 -11.305 1 96.06 233 LEU B O 1
ATOM 5197 N N . LEU B 1 234 ? 0.416 -14.047 -13.07 1 94.44 234 LEU B N 1
ATOM 5198 C CA . LEU B 1 234 ? -0.695 -13.102 -13.008 1 94.44 234 LEU B CA 1
ATOM 5199 C C . LEU B 1 234 ? -2.031 -13.828 -13.133 1 94.44 234 LEU B C 1
ATOM 5201 O O . LEU B 1 234 ? -2.955 -13.57 -12.359 1 94.44 234 LEU B O 1
ATOM 5205 N N . PHE B 1 235 ? -2.088 -14.766 -14.016 1 94.75 235 PHE B N 1
ATOM 5206 C CA . PHE B 1 235 ? -3.307 -15.531 -14.234 1 94.75 235 PHE B CA 1
ATOM 5207 C C . PHE B 1 235 ? -3.459 -16.609 -13.18 1 94.75 235 PHE B C 1
ATOM 5209 O O . PHE B 1 235 ? -4.543 -16.797 -12.617 1 94.75 235 PHE B O 1
ATOM 5216 N N . ALA B 1 236 ? -2.395 -17.297 -12.914 1 96.31 236 ALA B N 1
ATOM 5217 C CA . ALA B 1 236 ? -2.438 -18.453 -12.031 1 96.31 236 ALA B CA 1
ATOM 5218 C C . ALA B 1 236 ? -2.812 -18.047 -10.609 1 96.31 236 ALA B C 1
ATOM 5220 O O . ALA B 1 236 ? -3.594 -18.734 -9.945 1 96.31 236 ALA B O 1
ATOM 5221 N N . ILE B 1 237 ? -2.258 -17 -10.156 1 96.44 237 ILE B N 1
ATOM 5222 C CA . ILE B 1 237 ? -2.553 -16.531 -8.805 1 96.44 237 ILE B CA 1
ATOM 5223 C C . ILE B 1 237 ? -3.984 -16 -8.742 1 96.44 237 ILE B C 1
ATOM 5225 O O . ILE B 1 237 ? -4.672 -16.188 -7.734 1 96.44 237 ILE B O 1
ATOM 5229 N N . SER B 1 238 ? -4.402 -15.344 -9.781 1 94.5 238 SER B N 1
ATOM 5230 C CA . SER B 1 238 ? -5.801 -14.922 -9.852 1 94.5 238 SER B CA 1
ATOM 5231 C C . SER B 1 238 ? -6.742 -16.125 -9.742 1 94.5 238 SER B C 1
ATOM 5233 O O . SER B 1 238 ? -7.75 -16.062 -9.031 1 94.5 238 SER B O 1
ATOM 5235 N N . ASN B 1 239 ? -6.414 -17.188 -10.43 1 95.25 239 ASN B N 1
ATOM 5236 C CA . ASN B 1 239 ? -7.188 -18.422 -10.336 1 95.25 239 ASN B CA 1
ATOM 5237 C C . ASN B 1 239 ? -7.191 -18.969 -8.906 1 95.25 239 ASN B C 1
ATOM 5239 O O . ASN B 1 239 ? -8.234 -19.406 -8.406 1 95.25 239 ASN B O 1
ATOM 5243 N N . LEU B 1 240 ? -6.031 -18.953 -8.328 1 96.69 240 LEU B N 1
ATOM 5244 C CA . LEU B 1 240 ? -5.91 -19.469 -6.973 1 96.69 240 LEU B CA 1
ATOM 5245 C C . LEU B 1 240 ? -6.734 -18.641 -5.996 1 96.69 240 LEU B C 1
ATOM 5247 O O . LEU B 1 240 ? -7.395 -19.188 -5.109 1 96.69 240 LEU B O 1
ATOM 5251 N N . ASN B 1 241 ? -6.652 -17.359 -6.141 1 95.25 241 ASN B N 1
ATOM 5252 C CA . ASN B 1 241 ? -7.457 -16.469 -5.312 1 95.25 241 ASN B CA 1
ATOM 5253 C C . ASN B 1 241 ? -8.945 -16.766 -5.453 1 95.25 241 ASN B C 1
ATOM 5255 O O . ASN B 1 241 ? -9.68 -16.75 -4.461 1 95.25 241 ASN B O 1
ATOM 5259 N N . ALA B 1 242 ? -9.375 -16.984 -6.641 1 93.44 242 ALA B N 1
ATOM 5260 C CA . ALA B 1 242 ? -10.773 -17.328 -6.879 1 93.44 242 ALA B CA 1
ATOM 5261 C C . ALA B 1 242 ? -11.141 -18.641 -6.188 1 93.44 242 ALA B C 1
ATOM 5263 O O . ALA B 1 242 ? -12.25 -18.781 -5.668 1 93.44 242 ALA B O 1
ATOM 5264 N N . ASN B 1 243 ? -10.219 -19.609 -6.215 1 96.75 243 ASN B N 1
ATOM 5265 C CA . ASN B 1 243 ? -10.438 -20.859 -5.508 1 96.75 243 ASN B CA 1
ATOM 5266 C C . ASN B 1 243 ? -10.562 -20.641 -4.004 1 96.75 243 ASN B C 1
ATOM 5268 O O . ASN B 1 243 ? -11.422 -21.25 -3.354 1 96.75 243 ASN B O 1
ATOM 5272 N N . PHE B 1 244 ? -9.672 -19.797 -3.48 1 96.62 244 PHE B N 1
ATOM 5273 C CA . PHE B 1 244 ? -9.734 -19.484 -2.059 1 96.62 244 PHE B CA 1
ATOM 5274 C C . PHE B 1 244 ? -11.062 -18.828 -1.715 1 96.62 244 PHE B C 1
ATOM 5276 O O . PHE B 1 244 ? -11.656 -19.109 -0.668 1 96.62 244 PHE B O 1
ATOM 5283 N N . GLN B 1 245 ? -11.523 -17.953 -2.572 1 94.56 245 GLN B N 1
ATOM 5284 C CA . GLN B 1 245 ? -12.812 -17.297 -2.375 1 94.56 245 GLN B CA 1
ATOM 5285 C C . GLN B 1 245 ? -13.945 -18.328 -2.336 1 94.56 245 GLN B C 1
ATOM 5287 O O . GLN B 1 245 ? -14.844 -18.234 -1.5 1 94.56 245 GLN B O 1
ATOM 5292 N N . ALA B 1 246 ? -13.922 -19.25 -3.209 1 95.31 246 ALA B N 1
ATOM 5293 C CA . ALA B 1 246 ? -14.922 -20.312 -3.256 1 95.31 246 ALA B CA 1
ATOM 5294 C C . ALA B 1 246 ? -14.914 -21.141 -1.973 1 95.31 246 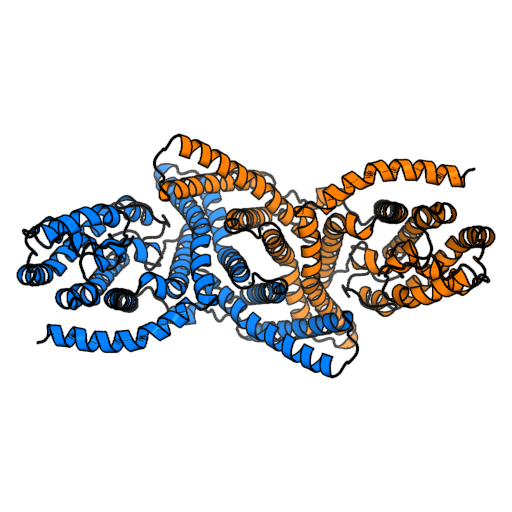ALA B C 1
ATOM 5296 O O . ALA B 1 246 ? -15.969 -21.406 -1.392 1 95.31 246 ALA B O 1
ATOM 5297 N N . ILE B 1 247 ? -13.758 -21.469 -1.531 1 95.56 247 ILE B N 1
ATOM 5298 C CA . ILE B 1 247 ? -13.625 -22.234 -0.303 1 95.56 247 ILE B CA 1
ATOM 5299 C C . ILE B 1 247 ? -14.188 -21.453 0.873 1 95.56 247 ILE B C 1
ATOM 5301 O O . ILE B 1 247 ? -14.922 -21.984 1.704 1 95.56 247 ILE B O 1
ATOM 5305 N N . ALA B 1 248 ? -13.859 -20.188 0.905 1 94.38 248 ALA B N 1
ATOM 5306 C CA . ALA B 1 248 ? -14.297 -19.328 2.002 1 94.38 248 ALA B CA 1
ATOM 5307 C C . ALA B 1 248 ? -15.82 -19.266 2.076 1 94.38 248 ALA B C 1
ATOM 5309 O O . ALA B 1 248 ? -16.391 -19.188 3.168 1 94.38 248 ALA B O 1
ATOM 5310 N N . THR B 1 249 ? -16.469 -19.312 0.968 1 93.44 249 THR B N 1
ATOM 5311 C CA . THR B 1 249 ? -17.922 -19.172 0.922 1 93.44 249 THR B CA 1
ATOM 5312 C C . THR B 1 249 ? -18.594 -20.531 0.878 1 93.44 249 THR B C 1
ATOM 5314 O O . THR B 1 249 ? -19.812 -20.625 0.708 1 93.44 249 THR B O 1
ATOM 5317 N N . GLY B 1 250 ? -17.828 -21.578 0.947 1 92.25 250 GLY B N 1
ATOM 5318 C CA . GLY B 1 250 ? -18.391 -22.922 1 1 92.25 250 GLY B CA 1
ATOM 5319 C C . GLY B 1 250 ? -18.672 -23.516 -0.371 1 92.25 250 GLY B C 1
ATOM 5320 O O . GLY B 1 250 ? -19.453 -24.453 -0.5 1 92.25 250 GLY B O 1
ATOM 5321 N N . GLU B 1 251 ? -18.156 -22.922 -1.381 1 93.75 251 GLU B N 1
ATOM 5322 C CA . GLU B 1 251 ? -18.281 -23.438 -2.742 1 93.75 251 GLU B CA 1
ATOM 5323 C C . GLU B 1 251 ? -17.047 -24.25 -3.139 1 93.75 251 GLU B C 1
ATOM 5325 O O . GLU B 1 251 ? -16.016 -24.172 -2.48 1 93.75 251 GLU B O 1
ATOM 5330 N N . ALA B 1 252 ? -17.219 -25.047 -4.164 1 94.19 252 ALA B N 1
ATOM 5331 C CA . ALA B 1 252 ? -16.094 -25.859 -4.645 1 94.19 252 ALA B CA 1
ATOM 5332 C C . ALA B 1 252 ? -15.172 -25.047 -5.539 1 94.19 252 ALA B C 1
ATOM 5334 O O . ALA B 1 252 ? -15.641 -24.25 -6.363 1 94.19 252 ALA B O 1
ATOM 5335 N N . PRO B 1 253 ? -13.867 -25.188 -5.285 1 95.62 253 PRO B N 1
ATOM 5336 C CA . PRO B 1 253 ? -12.953 -24.547 -6.227 1 95.62 253 PRO B CA 1
ATOM 5337 C C . PRO B 1 253 ? -13.164 -25.016 -7.668 1 95.62 253 PRO B C 1
ATOM 5339 O O . PRO B 1 253 ? -13.578 -26.156 -7.898 1 95.62 253 PRO B O 1
ATOM 5342 N N . GLN B 1 254 ? -12.828 -24.125 -8.641 1 93.5 254 GLN B N 1
ATOM 5343 C CA . GLN B 1 254 ? -13.156 -24.453 -10.023 1 93.5 254 GLN B CA 1
ATOM 5344 C C . GLN B 1 254 ? -11.922 -24.359 -10.922 1 93.5 254 GLN B C 1
ATOM 5346 O O . GLN B 1 254 ? -11.906 -24.906 -12.016 1 93.5 254 GLN B O 1
ATOM 5351 N N . PHE B 1 255 ? -10.922 -23.672 -10.508 1 95.25 255 PHE B N 1
ATOM 5352 C CA . PHE B 1 255 ? -9.797 -23.391 -11.391 1 95.25 255 PHE B CA 1
ATOM 5353 C C . PHE B 1 255 ? -8.664 -24.391 -11.164 1 95.25 255 PHE B C 1
ATOM 5355 O O . PHE B 1 255 ? -8.242 -24.594 -10.023 1 95.25 255 PHE B O 1
ATOM 5362 N N . ILE B 1 256 ? -8.18 -24.938 -12.227 1 97.75 256 ILE B N 1
ATOM 5363 C CA . ILE B 1 256 ? -7.16 -25.984 -12.18 1 97.75 256 ILE B CA 1
ATOM 5364 C C . ILE B 1 256 ? -5.77 -25.359 -12.297 1 97.75 256 ILE B C 1
ATOM 5366 O O . ILE B 1 256 ? -4.875 -25.672 -11.508 1 97.75 256 ILE B O 1
ATOM 5370 N N . PHE B 1 257 ? -5.637 -24.406 -13.273 1 97.62 257 PHE B N 1
ATOM 5371 C CA . PHE B 1 257 ? -4.32 -23.828 -13.531 1 97.62 257 PHE B CA 1
ATOM 5372 C C . PHE B 1 257 ? -3.975 -22.797 -12.477 1 97.62 257 PHE B C 1
ATOM 5374 O O . PHE B 1 257 ? -4.152 -21.594 -12.703 1 97.62 257 PHE B O 1
ATOM 5381 N N . THR B 1 258 ? -3.49 -23.219 -11.414 1 96.94 258 THR B N 1
ATOM 5382 C CA . THR B 1 258 ? -2.951 -22.422 -10.32 1 96.94 258 THR B CA 1
ATOM 5383 C C . THR B 1 258 ? -1.431 -22.547 -10.25 1 96.94 258 THR B C 1
ATOM 5385 O O . THR B 1 258 ? -0.836 -23.328 -10.992 1 96.94 258 THR B O 1
ATOM 5388 N N . PRO B 1 259 ? -0.788 -21.75 -9.438 1 96.19 259 PRO B N 1
ATOM 5389 C CA . PRO B 1 259 ? 0.66 -21.938 -9.297 1 96.19 259 PRO B CA 1
ATOM 5390 C C . PRO B 1 259 ? 1.04 -23.344 -8.867 1 96.19 259 PRO B C 1
ATOM 5392 O O . PRO B 1 259 ? 2.096 -23.859 -9.258 1 96.19 259 PRO B O 1
ATOM 5395 N N . ASN B 1 260 ? 0.209 -23.984 -8.156 1 95.88 260 ASN B N 1
ATOM 5396 C CA . ASN B 1 260 ? 0.462 -25.344 -7.699 1 95.88 260 ASN B CA 1
ATOM 5397 C C . ASN B 1 260 ? 0.48 -26.328 -8.867 1 95.88 260 ASN B C 1
ATOM 5399 O O . ASN B 1 260 ? 1.336 -27.219 -8.922 1 95.88 260 ASN B O 1
ATOM 5403 N N . PHE B 1 261 ? -0.502 -26.172 -9.742 1 97.56 261 PHE B N 1
ATOM 5404 C CA . PHE B 1 261 ? -0.551 -27.047 -10.906 1 97.56 261 PHE B CA 1
ATOM 5405 C C . PHE B 1 261 ? 0.71 -26.891 -11.75 1 97.56 261 PHE B C 1
ATOM 5407 O O . PHE B 1 261 ? 1.285 -27.891 -12.203 1 97.56 261 PHE B O 1
ATOM 5414 N N . TRP B 1 262 ? 1.118 -25.656 -11.93 1 96.44 262 TRP B N 1
ATOM 5415 C CA . TRP B 1 262 ? 2.285 -25.359 -12.75 1 96.44 262 TRP B CA 1
ATOM 5416 C C . TRP B 1 262 ? 3.561 -25.875 -12.094 1 96.44 262 TRP B C 1
ATOM 5418 O O . TRP B 1 262 ? 4.383 -26.531 -12.742 1 96.44 262 TRP B O 1
ATOM 5428 N N . ASP B 1 263 ? 3.697 -25.719 -10.812 1 93.56 263 ASP B N 1
ATOM 5429 C CA . ASP B 1 263 ? 4.945 -25.953 -10.102 1 93.56 263 ASP B CA 1
ATOM 5430 C C . ASP B 1 263 ? 5.082 -27.438 -9.734 1 93.56 263 ASP B C 1
ATOM 5432 O O . ASP B 1 263 ? 6.176 -28 -9.805 1 93.56 263 ASP B O 1
ATOM 5436 N N . TYR B 1 264 ? 3.963 -28.078 -9.422 1 93.88 264 TYR B N 1
ATOM 5437 C CA . TYR B 1 264 ? 4.133 -29.359 -8.766 1 93.88 264 TYR B CA 1
ATOM 5438 C C . TYR B 1 264 ? 3.537 -30.484 -9.602 1 93.88 264 TYR B C 1
ATOM 5440 O O . TYR B 1 264 ? 3.74 -31.672 -9.312 1 93.88 264 TYR B O 1
ATOM 5448 N N . PHE B 1 265 ? 2.859 -30.125 -10.594 1 96.44 265 PHE B N 1
ATOM 5449 C CA . PHE B 1 265 ? 2.307 -31.172 -11.445 1 96.44 265 PHE B CA 1
ATOM 5450 C C . PHE B 1 265 ? 2.867 -31.078 -12.859 1 96.44 265 PHE B C 1
ATOM 5452 O O . PHE B 1 265 ? 3.455 -32.031 -13.359 1 96.44 265 PHE B O 1
ATOM 5459 N N . LEU B 1 266 ? 2.781 -29.906 -13.43 1 96.31 266 LEU B N 1
ATOM 5460 C CA . LEU B 1 266 ? 3.346 -29.75 -14.766 1 96.31 266 LEU B CA 1
ATOM 5461 C C . LEU B 1 266 ? 4.867 -29.875 -14.727 1 96.31 266 LEU B C 1
ATOM 5463 O O . LEU B 1 266 ? 5.477 -30.344 -15.695 1 96.31 266 LEU B O 1
ATOM 5467 N N . SER B 1 267 ? 5.406 -29.422 -13.656 1 92.69 267 SER B N 1
ATOM 5468 C CA . SER B 1 267 ? 6.859 -29.453 -13.508 1 92.69 267 SER B CA 1
ATOM 5469 C C . SER B 1 267 ? 7.281 -30.375 -12.375 1 92.69 267 SER B C 1
ATOM 5471 O O . SER B 1 267 ? 8.25 -30.109 -11.664 1 92.69 267 SER B O 1
ATOM 5473 N N . VAL B 1 268 ? 6.512 -31.406 -12.266 1 93.12 268 VAL B N 1
ATOM 5474 C CA . VAL B 1 268 ? 6.859 -32.375 -11.234 1 93.12 268 VAL B CA 1
ATOM 5475 C C . VAL B 1 268 ? 8.266 -32.906 -11.484 1 93.12 268 VAL B C 1
ATOM 5477 O O . VAL B 1 268 ? 8.617 -33.25 -12.617 1 93.12 268 VAL B O 1
ATOM 5480 N N . THR B 1 269 ? 9.188 -32.938 -10.461 1 92.62 269 THR B N 1
ATOM 5481 C CA . THR B 1 269 ? 10.578 -33.375 -10.477 1 92.62 269 THR B CA 1
ATOM 5482 C C . THR B 1 269 ? 11.43 -32.438 -11.312 1 92.62 269 THR B C 1
ATOM 5484 O O . THR B 1 269 ? 12.594 -32.719 -11.602 1 92.62 269 THR B O 1
ATOM 5487 N N . GLY B 1 270 ? 10.875 -31.328 -11.797 1 92.06 270 GLY B N 1
ATOM 5488 C CA . GLY B 1 270 ? 11.562 -30.328 -12.586 1 92.06 270 GLY B CA 1
ATOM 5489 C C . GLY B 1 270 ? 10.867 -30.016 -13.898 1 92.06 270 GLY B C 1
ATOM 5490 O O . GLY B 1 270 ? 10.031 -30.781 -14.367 1 92.06 270 GLY B O 1
ATOM 5491 N N . SER B 1 271 ? 11.273 -28.906 -14.5 1 93 271 SER B N 1
ATOM 5492 C CA . SER B 1 271 ? 10.711 -28.547 -15.797 1 93 271 SER B CA 1
ATOM 5493 C C . SER B 1 271 ? 11 -29.625 -16.844 1 93 271 SER B C 1
ATOM 5495 O O . SER B 1 271 ? 12.164 -30 -17.047 1 93 271 SER B O 1
ATOM 5497 N N . GLY B 1 272 ? 9.945 -30.109 -17.5 1 94.56 272 GLY B N 1
ATOM 5498 C CA . GLY B 1 272 ? 10.094 -31.203 -18.438 1 94.56 272 GLY B CA 1
ATOM 5499 C C . GLY B 1 272 ? 10.039 -32.562 -17.781 1 94.56 272 GLY B C 1
ATOM 5500 O O . GLY B 1 272 ? 10.375 -33.594 -18.391 1 94.56 272 GLY B O 1
ATOM 5501 N N . ILE B 1 273 ? 9.734 -32.5 -16.516 1 95.81 273 ILE B N 1
ATOM 5502 C CA . ILE B 1 273 ? 9.727 -33.719 -15.719 1 95.81 273 ILE B CA 1
ATOM 5503 C C . ILE B 1 273 ? 11.07 -34.438 -15.836 1 95.81 273 ILE B C 1
ATOM 5505 O O . ILE B 1 273 ? 11.133 -35.625 -16.125 1 95.81 273 ILE B O 1
ATOM 5509 N N . THR B 1 274 ? 12.016 -33.719 -15.617 1 93.25 274 THR B N 1
ATOM 5510 C CA . THR B 1 274 ? 13.391 -34.156 -15.852 1 93.25 274 THR B CA 1
ATOM 5511 C C . THR B 1 274 ? 13.773 -35.281 -14.906 1 93.25 274 THR B C 1
ATOM 5513 O O . THR B 1 274 ? 14.766 -35.969 -15.133 1 93.25 274 THR B O 1
ATOM 5516 N N . GLY B 1 275 ? 13.016 -35.469 -13.867 1 93.75 275 GLY B N 1
ATOM 5517 C CA . GLY B 1 275 ? 13.242 -36.625 -13.023 1 93.75 275 GLY B CA 1
ATOM 5518 C C . GLY B 1 275 ? 13.242 -37.938 -13.797 1 93.75 275 GLY B C 1
ATOM 5519 O O . GLY B 1 275 ? 13.93 -38.906 -13.422 1 93.75 275 GLY B O 1
ATOM 5520 N N . ALA B 1 276 ? 12.5 -37.969 -14.844 1 95.44 276 ALA B N 1
ATOM 5521 C CA . ALA B 1 276 ? 12.469 -39.156 -15.711 1 95.44 276 ALA B CA 1
ATOM 5522 C C . ALA B 1 276 ? 13.836 -39.406 -16.328 1 95.44 276 ALA B C 1
ATOM 5524 O O . ALA B 1 276 ? 14.273 -40.562 -16.422 1 95.44 276 ALA B O 1
ATOM 5525 N N . ILE B 1 277 ? 14.461 -38.344 -16.719 1 94.56 277 ILE B N 1
ATOM 5526 C CA . ILE B 1 277 ? 15.789 -38.438 -17.297 1 94.56 277 ILE B CA 1
ATOM 5527 C C . ILE B 1 277 ? 16.797 -38.875 -16.234 1 94.56 277 ILE B C 1
ATOM 5529 O O . ILE B 1 277 ? 17.703 -39.656 -16.516 1 94.56 277 ILE B O 1
ATOM 5533 N N . VAL B 1 278 ? 16.578 -38.406 -15.086 1 94.25 278 VAL B N 1
ATOM 5534 C CA . VAL B 1 278 ? 17.438 -38.781 -13.969 1 94.25 278 VAL B CA 1
ATOM 5535 C C . VAL B 1 278 ? 17.297 -40.281 -13.703 1 94.25 278 VAL B C 1
ATOM 5537 O O . VAL B 1 278 ? 18.297 -40.969 -13.531 1 94.25 278 VAL B O 1
ATOM 5540 N N . ILE B 1 279 ? 16.109 -40.781 -13.68 1 95.38 279 ILE B N 1
ATOM 5541 C CA . ILE B 1 279 ? 15.852 -42.188 -13.445 1 95.38 279 ILE B CA 1
ATOM 5542 C C . ILE B 1 279 ? 16.547 -43.031 -14.523 1 95.38 279 ILE B C 1
ATOM 5544 O O . ILE B 1 279 ? 17.234 -44 -14.219 1 95.38 279 ILE B O 1
ATOM 5548 N N . LEU B 1 280 ? 16.438 -42.656 -15.758 1 95.75 280 LEU B N 1
ATOM 5549 C CA . LEU B 1 280 ? 17.047 -43.375 -16.859 1 95.75 280 LEU B CA 1
ATOM 5550 C C . LEU B 1 280 ? 18.562 -43.281 -16.797 1 95.75 280 LEU B C 1
ATOM 5552 O O . LEU B 1 280 ? 19.266 -44.25 -17.141 1 95.75 280 LEU B O 1
ATOM 5556 N N . SER B 1 281 ? 19.047 -42.156 -16.328 1 94 281 SER B N 1
ATOM 5557 C CA . SER B 1 281 ? 20.5 -42 -16.188 1 94 281 SER B CA 1
ATOM 5558 C C . SER B 1 281 ? 21.031 -42.906 -15.078 1 94 281 SER B C 1
ATOM 5560 O O . SER B 1 281 ? 22.125 -43.469 -15.211 1 94 281 SER B O 1
ATOM 5562 N N . LEU B 1 282 ? 20.328 -43.062 -14.07 1 94.5 282 LEU B N 1
ATOM 5563 C CA . LEU B 1 282 ? 20.734 -43.906 -12.969 1 94.5 282 LEU B CA 1
ATOM 5564 C C . LEU B 1 282 ? 20.797 -45.375 -13.398 1 94.5 282 LEU B C 1
ATOM 5566 O O . LEU B 1 282 ? 21.578 -46.156 -12.859 1 94.5 282 LEU B O 1
ATOM 5570 N N . LEU B 1 283 ? 20.031 -45.719 -14.422 1 94.75 283 LEU B N 1
ATOM 5571 C CA . LEU B 1 283 ? 19.969 -47.094 -14.914 1 94.75 283 LEU B CA 1
ATOM 5572 C C . LEU B 1 283 ? 20.906 -47.312 -16.094 1 94.75 283 LEU B C 1
ATOM 5574 O O . LEU B 1 283 ? 21 -48.406 -16.625 1 94.75 283 LEU B O 1
ATOM 5578 N N . SER B 1 284 ? 21.562 -46.281 -16.453 1 92.94 284 SER B N 1
ATOM 5579 C CA . SER B 1 284 ? 22.438 -46.344 -17.641 1 92.94 284 SER B CA 1
ATOM 5580 C C . SER B 1 284 ? 23.641 -47.25 -17.375 1 92.94 284 SER B C 1
ATOM 5582 O O . SER B 1 284 ? 24.125 -47.344 -16.25 1 92.94 284 SER B O 1
ATOM 5584 N N . LYS B 1 285 ? 24.234 -47.812 -18.406 1 91.38 285 LYS B N 1
ATOM 5585 C CA . LYS B 1 285 ? 25.453 -48.625 -18.328 1 91.38 285 LYS B CA 1
ATOM 5586 C C . LYS B 1 285 ? 26.703 -47.75 -18.453 1 91.38 285 LYS B C 1
ATOM 5588 O O . LYS B 1 285 ? 27.797 -48.156 -18.125 1 91.38 285 LYS B O 1
ATOM 5593 N N . LYS B 1 286 ? 26.438 -46.594 -18.938 1 91.38 286 LYS B N 1
ATOM 5594 C CA . LYS B 1 286 ? 27.547 -45.656 -19.047 1 91.38 286 LYS B CA 1
ATOM 5595 C C . LYS B 1 286 ? 27.828 -44.969 -17.703 1 91.38 286 LYS B C 1
ATOM 5597 O O . LYS B 1 286 ? 26.938 -44.344 -17.125 1 91.38 286 LYS B O 1
ATOM 5602 N N . THR B 1 287 ? 29.062 -45.031 -17.266 1 91.94 287 THR B N 1
ATOM 5603 C CA . THR B 1 287 ? 29.453 -44.562 -15.945 1 91.94 287 THR B CA 1
ATOM 5604 C C . THR B 1 287 ? 29.234 -43.062 -15.812 1 91.94 287 THR B C 1
ATOM 5606 O O . THR B 1 287 ? 28.797 -42.562 -14.766 1 91.94 287 THR B O 1
ATOM 5609 N N . THR B 1 288 ? 29.547 -42.344 -16.828 1 89.75 288 THR B N 1
ATOM 5610 C CA . THR B 1 288 ? 29.406 -40.906 -16.797 1 89.75 288 THR B CA 1
ATOM 5611 C C . THR B 1 288 ? 27.953 -40.5 -16.625 1 89.75 288 THR B C 1
ATOM 5613 O O . THR B 1 288 ? 27.625 -39.625 -15.812 1 89.75 288 THR B O 1
ATOM 5616 N N . LEU B 1 289 ? 27.078 -41.125 -17.344 1 90.62 289 LEU B N 1
ATOM 5617 C CA . LEU B 1 289 ? 25.656 -40.812 -17.281 1 90.62 289 LEU B CA 1
ATOM 5618 C C . LEU B 1 289 ? 25.078 -41.25 -15.938 1 90.62 289 LEU B C 1
ATOM 5620 O O . LEU B 1 289 ? 24.219 -40.531 -15.383 1 90.62 289 LEU B O 1
ATOM 5624 N N . LYS B 1 290 ? 25.5 -42.281 -15.414 1 93.19 290 LYS B N 1
ATOM 5625 C CA . LYS B 1 290 ? 25.062 -42.75 -14.102 1 93.19 290 LYS B CA 1
ATOM 5626 C C . LYS B 1 290 ? 25.469 -41.75 -13.008 1 93.19 290 LYS B C 1
ATOM 5628 O O . LYS B 1 290 ? 24.688 -41.469 -12.102 1 93.19 290 LYS B O 1
ATOM 5633 N N . ASN B 1 291 ? 26.703 -41.219 -13.102 1 90.62 291 ASN B N 1
ATOM 5634 C CA . ASN B 1 291 ? 27.188 -40.25 -12.125 1 90.62 291 ASN B CA 1
ATOM 5635 C C . ASN B 1 291 ? 26.422 -38.938 -12.195 1 90.62 291 ASN B C 1
ATOM 5637 O O . ASN B 1 291 ? 26.156 -38.312 -11.172 1 90.62 291 ASN B O 1
ATOM 5641 N N . LEU B 1 292 ? 26.125 -38.594 -13.375 1 87.69 292 LEU B N 1
ATOM 5642 C CA . LEU B 1 292 ? 25.328 -37.406 -13.555 1 87.69 292 LEU B CA 1
ATOM 5643 C C . LEU B 1 292 ? 23.938 -37.562 -12.93 1 87.69 292 LEU B C 1
ATOM 5645 O O . LEU B 1 292 ? 23.422 -36.656 -12.312 1 87.69 292 LEU B O 1
ATOM 5649 N N . GLY B 1 293 ? 23.312 -38.656 -13.109 1 89.81 293 GLY B N 1
ATOM 5650 C CA . GLY B 1 293 ? 22.031 -38.969 -12.492 1 89.81 293 GLY B CA 1
ATOM 5651 C C . GLY B 1 293 ? 22.078 -38.938 -10.977 1 89.81 293 GLY B C 1
ATOM 5652 O O . GLY B 1 293 ? 21.172 -38.406 -10.344 1 89.81 293 GLY B O 1
ATOM 5653 N N . ARG B 1 294 ? 23.141 -39.406 -10.43 1 90.81 294 ARG B N 1
ATOM 5654 C CA . ARG B 1 294 ? 23.297 -39.438 -8.977 1 90.81 294 ARG B CA 1
ATOM 5655 C C . ARG B 1 294 ? 23.422 -38 -8.422 1 90.81 294 ARG B C 1
ATOM 5657 O O . ARG B 1 294 ? 22.844 -37.688 -7.379 1 90.81 294 ARG B O 1
ATOM 5664 N N . THR B 1 295 ? 24.094 -37.188 -9.094 1 87 295 THR B N 1
ATOM 5665 C CA . THR B 1 295 ? 24.328 -35.812 -8.656 1 87 295 THR B CA 1
ATOM 5666 C C . THR B 1 295 ? 23.031 -35 -8.758 1 87 295 THR B C 1
ATOM 5668 O O . THR B 1 295 ? 22.797 -34.125 -7.941 1 87 295 THR B O 1
ATOM 5671 N N . ALA B 1 296 ? 22.203 -35.375 -9.68 1 88.19 296 ALA B N 1
ATOM 5672 C CA . ALA B 1 296 ? 21 -34.594 -9.945 1 88.19 296 ALA B CA 1
ATOM 5673 C C . ALA B 1 296 ? 19.812 -35.156 -9.156 1 88.19 296 ALA B C 1
ATOM 5675 O O . ALA B 1 296 ? 18.75 -34.5 -9.07 1 88.19 296 ALA B O 1
ATOM 5676 N N . ALA B 1 297 ? 19.984 -36.25 -8.5 1 88.25 297 ALA B N 1
ATOM 5677 C CA . ALA B 1 297 ? 18.875 -36.969 -7.859 1 88.25 297 ALA B CA 1
ATOM 5678 C C . ALA B 1 297 ? 18.266 -36.125 -6.734 1 88.25 297 ALA B C 1
ATOM 5680 O O . ALA B 1 297 ? 17.047 -36.094 -6.586 1 88.25 297 ALA B O 1
ATOM 5681 N N . SER B 1 298 ? 19.047 -35.469 -5.98 1 84.12 298 SER B N 1
ATOM 5682 C CA . SER B 1 298 ? 18.531 -34.688 -4.863 1 84.12 298 SER B CA 1
ATOM 5683 C C . SER B 1 298 ? 17.703 -33.5 -5.352 1 84.12 298 SER B C 1
ATOM 5685 O O . SER B 1 298 ? 16.688 -33.156 -4.758 1 84.12 298 SER B O 1
ATOM 5687 N N . GLY B 1 299 ? 18.062 -32.906 -6.418 1 84.75 299 GLY B N 1
ATOM 5688 C CA . GLY B 1 299 ? 17.359 -31.766 -6.977 1 84.75 299 GLY B CA 1
ATOM 5689 C C . GLY B 1 299 ? 15.992 -32.125 -7.543 1 84.75 299 GLY B C 1
ATOM 5690 O O . GLY B 1 299 ? 15.086 -31.297 -7.562 1 84.75 299 GLY B O 1
ATOM 5691 N N . THR B 1 300 ? 15.828 -33.406 -7.891 1 86.81 300 THR B N 1
ATOM 5692 C CA . THR B 1 300 ? 14.586 -33.875 -8.492 1 86.81 300 THR B CA 1
ATOM 5693 C C . THR B 1 300 ? 13.445 -33.844 -7.477 1 86.81 300 THR B C 1
ATOM 5695 O O . THR B 1 300 ? 12.305 -33.562 -7.828 1 86.81 300 THR B O 1
ATOM 5698 N N . LEU B 1 301 ? 13.773 -34.031 -6.246 1 86.5 301 LEU B N 1
ATOM 5699 C CA . LEU B 1 301 ? 12.758 -34.031 -5.203 1 86.5 301 LEU B CA 1
ATOM 5700 C C . LEU B 1 301 ? 12.227 -32.625 -4.957 1 86.5 301 LEU B C 1
ATOM 5702 O O . LEU B 1 301 ? 11.078 -32.438 -4.531 1 86.5 301 LEU B O 1
ATOM 5706 N N . PHE B 1 302 ? 13.07 -31.641 -5.328 1 84.88 302 PHE B N 1
ATOM 5707 C CA . PHE B 1 302 ? 12.695 -30.25 -5.102 1 84.88 302 PHE B CA 1
ATOM 5708 C C . PHE B 1 302 ? 12.32 -29.562 -6.41 1 84.88 302 PHE B C 1
ATOM 5710 O O . PHE B 1 302 ? 12.211 -28.344 -6.465 1 84.88 302 PHE B O 1
ATOM 5717 N N . SER B 1 303 ? 12.195 -30.297 -7.402 1 85.12 303 SER B N 1
ATOM 5718 C CA . SER B 1 303 ? 11.781 -29.844 -8.727 1 85.12 303 SER B CA 1
ATOM 5719 C C . SER B 1 303 ? 12.75 -28.797 -9.273 1 85.12 303 SER B C 1
ATOM 5721 O O . SER B 1 303 ? 12.328 -27.812 -9.891 1 85.12 303 SER B O 1
ATOM 5723 N N . VAL B 1 304 ? 14.039 -29.031 -8.961 1 81.75 304 VAL B N 1
ATOM 5724 C CA . VAL B 1 304 ? 15.086 -28.172 -9.516 1 81.75 304 VAL B CA 1
ATOM 5725 C C . VAL B 1 304 ? 15.555 -28.734 -10.852 1 81.75 304 VAL B C 1
ATOM 5727 O O . VAL B 1 304 ? 16.016 -29.875 -10.922 1 81.75 304 VAL B O 1
ATOM 5730 N N . SER B 1 305 ? 15.531 -27.922 -11.852 1 81.62 305 SER B N 1
ATOM 5731 C CA . SER B 1 305 ? 15.75 -28.422 -13.211 1 81.62 305 SER B CA 1
ATOM 5732 C C . SER B 1 305 ? 17.188 -28.156 -13.664 1 81.62 305 SER B C 1
ATOM 5734 O O . SER B 1 305 ? 17.703 -28.859 -14.531 1 81.62 305 SER B O 1
ATOM 5736 N N . GLU B 1 306 ? 17.828 -27.266 -13.078 1 80.75 306 GLU B N 1
ATOM 5737 C CA . GLU B 1 306 ? 19.062 -26.719 -13.633 1 80.75 306 GLU B CA 1
ATOM 5738 C C . GLU B 1 306 ? 20.156 -27.766 -13.688 1 80.75 306 GLU B C 1
ATOM 5740 O O . GLU B 1 306 ? 20.828 -27.922 -14.711 1 80.75 306 GLU B O 1
ATOM 5745 N N . PRO B 1 307 ? 20.359 -28.562 -12.688 1 77.81 307 PRO B N 1
ATOM 5746 C CA . PRO B 1 307 ? 21.438 -29.562 -12.742 1 77.81 307 PRO B CA 1
ATOM 5747 C C . PRO B 1 307 ? 21.234 -30.578 -13.852 1 77.81 307 PRO B C 1
ATOM 5749 O O . PRO B 1 307 ? 22.203 -31.078 -14.438 1 77.81 307 PRO B O 1
ATOM 5752 N N . ILE B 1 308 ? 20.062 -30.844 -14.242 1 77.38 308 ILE B N 1
ATOM 5753 C CA . ILE B 1 308 ? 19.781 -31.859 -15.242 1 77.38 308 ILE B CA 1
ATOM 5754 C C . ILE B 1 308 ? 19.797 -31.234 -16.641 1 77.38 308 ILE B C 1
ATOM 5756 O O . ILE B 1 308 ? 20.406 -31.766 -17.562 1 77.38 308 ILE B O 1
ATOM 5760 N N . VAL B 1 309 ? 19.109 -30.094 -16.719 1 81.56 309 VAL B N 1
ATOM 5761 C CA . VAL B 1 309 ? 18.969 -29.453 -18.031 1 81.56 309 VAL B CA 1
ATOM 5762 C C . VAL B 1 309 ? 20.328 -29.016 -18.547 1 81.56 309 VAL B C 1
ATOM 5764 O O . VAL B 1 309 ? 20.625 -29.141 -19.734 1 81.56 309 VAL B O 1
ATOM 5767 N N . PHE B 1 310 ? 21.172 -28.688 -17.594 1 78.69 310 PHE B N 1
ATOM 5768 C CA . PHE B 1 310 ? 22.469 -28.188 -18.016 1 78.69 310 PHE B CA 1
ATOM 5769 C C . PHE B 1 310 ? 23.531 -29.281 -17.875 1 78.69 310 PHE B C 1
ATOM 5771 O O . PHE B 1 310 ? 24.531 -29.266 -18.594 1 78.69 310 PHE B O 1
ATOM 5778 N N . GLY B 1 311 ? 23.312 -30.203 -17.016 1 74.94 311 GLY B N 1
ATOM 5779 C CA . GLY B 1 311 ? 24.281 -31.266 -16.797 1 74.94 311 GLY B CA 1
ATOM 5780 C C . GLY B 1 311 ? 24.188 -32.375 -17.828 1 74.94 311 GLY B C 1
ATOM 5781 O O . GLY B 1 311 ? 25.172 -32.688 -18.5 1 74.94 311 GLY B O 1
ATOM 5782 N N . ILE B 1 312 ? 23.031 -33.031 -17.875 1 68.75 312 ILE B N 1
ATOM 5783 C CA . ILE B 1 312 ? 22.719 -33.938 -18.953 1 68.75 312 ILE B CA 1
ATOM 5784 C C . ILE B 1 312 ? 22.234 -33.188 -20.188 1 68.75 312 ILE B C 1
ATOM 5786 O O . ILE B 1 312 ? 21.219 -32.5 -20.125 1 68.75 312 ILE B O 1
ATOM 5790 N N . PRO B 1 313 ? 23.078 -33.062 -21.188 1 75.06 313 PRO B N 1
ATOM 5791 C CA . PRO B 1 313 ? 22.75 -31.812 -21.906 1 75.06 313 PRO B CA 1
ATOM 5792 C C . PRO B 1 313 ? 21.453 -31.922 -22.719 1 75.06 313 PRO B C 1
ATOM 5794 O O . PRO B 1 313 ? 21.469 -32.406 -23.844 1 75.06 313 PRO B O 1
ATOM 5797 N N . VAL B 1 314 ? 20.328 -31.672 -22.062 1 86.69 314 VAL B N 1
ATOM 5798 C CA . VAL B 1 314 ? 19.047 -31.562 -22.75 1 86.69 314 VAL B CA 1
ATOM 5799 C C . VAL B 1 314 ? 19.078 -30.344 -23.672 1 86.69 314 VAL B C 1
ATOM 5801 O O . VAL B 1 314 ? 18.469 -30.359 -24.75 1 86.69 314 VAL B O 1
ATOM 5804 N N . VAL B 1 315 ? 19.797 -29.422 -23.328 1 89.56 315 VAL B N 1
ATOM 5805 C CA . VAL B 1 315 ? 19.891 -28.188 -24.094 1 89.56 315 VAL B CA 1
ATOM 5806 C C . VAL B 1 315 ? 20.453 -28.469 -25.484 1 89.56 315 VAL B C 1
ATOM 5808 O O . VAL B 1 315 ? 21.531 -29.062 -25.609 1 89.56 315 VAL B O 1
ATOM 5811 N N . MET B 1 316 ? 19.734 -28.188 -26.406 1 89.12 316 MET B N 1
ATOM 5812 C CA . MET B 1 316 ? 20.109 -28.297 -27.812 1 89.12 316 MET B CA 1
ATOM 5813 C C . MET B 1 316 ? 20.5 -29.734 -28.172 1 89.12 316 MET B C 1
ATOM 5815 O O . MET B 1 316 ? 21.297 -29.953 -29.078 1 89.12 316 MET B O 1
ATOM 5819 N N . ASN B 1 317 ? 20.094 -30.703 -27.406 1 91.25 317 ASN B N 1
ATOM 5820 C CA . ASN B 1 317 ? 20.25 -32.125 -27.734 1 91.25 317 ASN B CA 1
ATOM 5821 C C . ASN B 1 317 ? 19.078 -32.625 -28.547 1 91.25 317 ASN B C 1
ATOM 5823 O O . ASN B 1 317 ? 17.984 -32.844 -28.016 1 91.25 317 ASN B O 1
ATOM 5827 N N . PRO B 1 318 ? 19.328 -32.875 -29.766 1 91.81 318 PRO B N 1
ATOM 5828 C CA . PRO B 1 318 ? 18.203 -33.188 -30.656 1 91.81 318 PRO B CA 1
ATOM 5829 C C . PRO B 1 318 ? 17.484 -34.469 -30.266 1 91.81 318 PRO B C 1
ATOM 5831 O O . PRO B 1 318 ? 16.297 -34.625 -30.578 1 91.81 318 PRO B O 1
ATOM 5834 N N . TYR B 1 319 ? 18.141 -35.344 -29.516 1 92.25 319 TYR B N 1
ATOM 5835 C CA . TYR B 1 319 ? 17.5 -36.594 -29.062 1 92.25 319 TYR B CA 1
ATOM 5836 C C . TYR B 1 319 ? 16.328 -36.281 -28.125 1 92.25 319 TYR B C 1
ATOM 5838 O O . TYR B 1 319 ? 15.375 -37.062 -28.047 1 92.25 319 TYR B O 1
ATOM 5846 N N . PHE B 1 320 ? 16.406 -35.156 -27.531 1 94.25 320 PHE B N 1
ATOM 5847 C CA . PHE B 1 320 ? 15.445 -34.875 -26.453 1 94.25 320 PHE B CA 1
ATOM 5848 C C . PHE B 1 320 ? 14.414 -33.844 -26.906 1 94.25 320 PHE B C 1
ATOM 5850 O O . PHE B 1 320 ? 13.492 -33.531 -26.156 1 94.25 320 PHE B O 1
ATOM 5857 N N . PHE B 1 321 ? 14.492 -33.312 -28.094 1 94.56 321 PHE B N 1
ATOM 5858 C CA . PHE B 1 321 ? 13.578 -32.281 -28.547 1 94.56 321 PHE B CA 1
ATOM 5859 C C . PHE B 1 321 ? 12.133 -32.75 -28.484 1 94.56 321 PHE B C 1
ATOM 5861 O O . PHE B 1 321 ? 11.273 -32.094 -27.922 1 94.56 321 PHE B O 1
ATOM 5868 N N . ILE B 1 322 ? 11.859 -33.938 -28.984 1 95.56 322 ILE B N 1
ATOM 5869 C CA . ILE B 1 322 ? 10.5 -34.438 -29.125 1 95.56 322 ILE B CA 1
ATOM 5870 C C . ILE B 1 322 ? 9.898 -34.719 -27.75 1 95.56 322 ILE B C 1
ATOM 5872 O O . ILE B 1 322 ? 8.852 -34.156 -27.406 1 95.56 322 ILE B O 1
ATOM 5876 N N . PRO B 1 323 ? 10.531 -35.531 -26.938 1 96.5 323 PRO B N 1
ATOM 5877 C CA . PRO B 1 323 ? 9.914 -35.812 -25.641 1 96.5 323 PRO B CA 1
ATOM 5878 C C . PRO B 1 323 ? 9.891 -34.594 -24.719 1 96.5 323 PRO B C 1
ATOM 5880 O O . PRO B 1 323 ? 8.922 -34.406 -23.984 1 96.5 323 PRO B O 1
ATOM 5883 N N . PHE B 1 324 ? 10.898 -33.719 -24.781 1 96.31 324 PHE B N 1
ATOM 5884 C CA . PHE B 1 324 ? 11.031 -32.594 -23.875 1 96.31 324 PHE B CA 1
ATOM 5885 C C . PHE B 1 324 ? 10.125 -31.438 -24.297 1 96.31 324 PHE B C 1
ATOM 5887 O O . PHE B 1 324 ? 9.391 -30.891 -23.469 1 96.31 324 PHE B O 1
ATOM 5894 N N . VAL B 1 325 ? 10.062 -31.094 -25.547 1 96.94 325 VAL B N 1
ATOM 5895 C CA . VAL B 1 325 ? 9.391 -29.891 -26.031 1 96.94 325 VAL B CA 1
ATOM 5896 C C . VAL B 1 325 ? 7.953 -30.234 -26.422 1 96.94 325 VAL B C 1
ATOM 5898 O O . VAL B 1 325 ? 7.043 -29.422 -26.234 1 96.94 325 VAL B O 1
ATOM 5901 N N . ILE B 1 326 ? 7.742 -31.453 -26.922 1 97 326 ILE B N 1
ATOM 5902 C CA . ILE B 1 326 ? 6.418 -31.812 -27.406 1 97 326 ILE B CA 1
ATOM 5903 C C . ILE B 1 326 ? 5.754 -32.781 -26.438 1 97 326 ILE B C 1
ATOM 5905 O O . ILE B 1 326 ? 4.562 -32.656 -26.156 1 97 326 ILE B O 1
ATOM 5909 N N . GLY B 1 327 ? 6.457 -33.719 -25.969 1 98.06 327 GLY B N 1
ATOM 5910 C CA . GLY B 1 327 ? 5.922 -34.75 -25.109 1 98.06 327 GLY B CA 1
ATOM 5911 C C . GLY B 1 327 ? 5.457 -34.219 -23.766 1 98.06 327 GLY B C 1
ATOM 5912 O O . GLY B 1 327 ? 4.387 -34.594 -23.281 1 98.06 327 GLY B O 1
ATOM 5913 N N . THR B 1 328 ? 6.254 -33.375 -23.172 1 97.81 328 THR B N 1
ATOM 5914 C CA . THR B 1 328 ? 5.953 -32.844 -21.828 1 97.81 328 THR B CA 1
ATOM 5915 C C . THR B 1 328 ? 4.621 -32.094 -21.828 1 97.81 328 THR B C 1
ATOM 5917 O O . THR B 1 328 ? 3.797 -32.312 -20.938 1 97.81 328 THR B O 1
ATOM 5920 N N . PRO B 1 329 ? 4.336 -31.203 -22.812 1 98.44 329 PRO B N 1
ATOM 5921 C CA . PRO B 1 329 ? 3.035 -30.531 -22.844 1 98.44 329 PRO B CA 1
ATOM 5922 C C . PRO B 1 329 ? 1.869 -31.5 -22.969 1 98.44 329 PRO B C 1
ATOM 5924 O O . PRO B 1 329 ? 0.791 -31.25 -22.422 1 98.44 329 PRO B O 1
ATOM 5927 N N . ILE B 1 330 ? 2.082 -32.562 -23.672 1 98.44 330 ILE B N 1
ATOM 5928 C CA . ILE B 1 330 ? 1.036 -33.562 -23.828 1 98.44 330 IL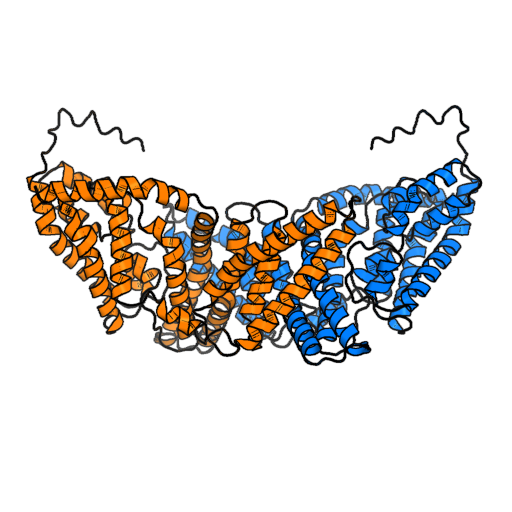E B CA 1
ATOM 5929 C C . ILE B 1 330 ? 0.723 -34.188 -22.469 1 98.44 330 ILE B C 1
ATOM 5931 O O . ILE B 1 330 ? -0.445 -34.375 -22.109 1 98.44 330 ILE B O 1
ATOM 5935 N N . LEU B 1 331 ? 1.73 -34.531 -21.734 1 98.5 331 LEU B N 1
ATOM 5936 C CA . LEU B 1 331 ? 1.531 -35.062 -20.375 1 98.5 331 LEU B CA 1
ATOM 5937 C C . LEU B 1 331 ? 0.818 -34.031 -19.5 1 98.5 331 LEU B C 1
ATOM 5939 O O . LEU B 1 331 ? 0.027 -34.406 -18.625 1 98.5 331 LEU B O 1
ATOM 5943 N N . GLY B 1 332 ? 1.159 -32.75 -19.719 1 98.38 332 GLY B N 1
ATOM 5944 C CA . GLY B 1 332 ? 0.472 -31.703 -18.984 1 98.38 332 GLY B CA 1
ATOM 5945 C C . GLY B 1 332 ? -1.021 -31.656 -19.25 1 98.38 332 GLY B C 1
ATOM 5946 O O . GLY B 1 332 ? -1.82 -31.531 -18.328 1 98.38 332 GLY B O 1
ATOM 5947 N N . VAL B 1 333 ? -1.363 -31.781 -20.5 1 98.56 333 VAL B N 1
ATOM 5948 C CA . VAL B 1 333 ? -2.77 -31.781 -20.891 1 98.56 333 VAL B CA 1
ATOM 5949 C C . VAL B 1 333 ? -3.477 -33 -20.281 1 98.56 333 VAL B C 1
ATOM 5951 O O . VAL B 1 333 ? -4.613 -32.875 -19.812 1 98.56 333 VAL B O 1
ATOM 5954 N N . ILE B 1 334 ? -2.83 -34.125 -20.25 1 98.5 334 ILE B N 1
ATOM 5955 C CA . ILE B 1 334 ? -3.395 -35.344 -19.641 1 98.5 334 ILE B CA 1
ATOM 5956 C C . ILE B 1 334 ? -3.676 -35.094 -18.172 1 98.5 334 ILE B C 1
ATOM 5958 O O . ILE B 1 334 ? -4.754 -35.406 -17.672 1 98.5 334 ILE B O 1
ATOM 5962 N N . GLN B 1 335 ? -2.73 -34.469 -17.5 1 98.38 335 GLN B N 1
ATOM 5963 C CA . GLN B 1 335 ? -2.922 -34.188 -16.094 1 98.38 335 GLN B CA 1
ATOM 5964 C C . GLN B 1 335 ? -4.09 -33.219 -15.891 1 98.38 335 GLN B C 1
ATOM 5966 O O . GLN B 1 335 ? -4.871 -33.375 -14.953 1 98.38 335 GLN B O 1
ATOM 5971 N N . TRP B 1 336 ? -4.191 -32.188 -16.75 1 98.44 336 TRP B N 1
ATOM 5972 C CA . TRP B 1 336 ? -5.293 -31.234 -16.656 1 98.44 336 TRP B CA 1
ATOM 5973 C C . TRP B 1 336 ? -6.637 -31.938 -16.734 1 98.44 336 TRP B C 1
ATOM 5975 O O . TRP B 1 336 ? -7.551 -31.641 -15.961 1 98.44 336 TRP B O 1
ATOM 5985 N N . TYR B 1 337 ? -6.738 -32.938 -17.625 1 98.5 337 TYR B N 1
ATOM 5986 C CA . TYR B 1 337 ? -7.996 -33.688 -17.766 1 98.5 337 TYR B CA 1
ATOM 5987 C C . TYR B 1 337 ? -8.273 -34.531 -16.547 1 98.5 337 TYR B C 1
ATOM 5989 O O . TYR B 1 337 ? -9.438 -34.75 -16.172 1 98.5 337 TYR B O 1
ATOM 5997 N N . VAL B 1 338 ? -7.266 -35 -15.906 1 98.56 338 VAL B N 1
ATOM 5998 C CA . VAL B 1 338 ? -7.449 -35.781 -14.68 1 98.56 338 VAL B CA 1
ATOM 5999 C C . VAL B 1 338 ? -8.125 -34.906 -13.617 1 98.56 338 VAL B C 1
ATOM 6001 O O . VAL B 1 338 ? -9.055 -35.344 -12.945 1 98.56 338 VAL B O 1
ATOM 6004 N N . PHE B 1 339 ? -7.68 -33.688 -13.484 1 98.31 339 PHE B N 1
ATOM 6005 C CA . PHE B 1 339 ? -8.266 -32.781 -12.531 1 98.31 339 PHE B CA 1
ATOM 6006 C C . PHE B 1 339 ? -9.664 -32.344 -12.977 1 98.31 339 PHE B C 1
ATOM 6008 O O . PHE B 1 339 ? -10.578 -32.281 -12.156 1 98.31 339 PHE B O 1
ATOM 6015 N N . LYS B 1 340 ? -9.828 -32.094 -14.289 1 97.75 340 LYS B N 1
ATOM 6016 C CA . LYS B 1 340 ? -11.102 -31.625 -14.836 1 97.75 340 LYS B CA 1
ATOM 6017 C C . LYS B 1 340 ? -12.203 -32.656 -14.617 1 97.75 340 LYS B C 1
ATOM 6019 O O . LYS B 1 340 ? -13.352 -32.312 -14.359 1 97.75 340 LYS B O 1
ATOM 6024 N N . LEU B 1 341 ? -11.828 -33.906 -14.641 1 97.69 341 LEU B N 1
ATOM 6025 C CA . LEU B 1 341 ? -12.781 -35 -14.516 1 97.69 341 LEU B CA 1
ATOM 6026 C C . LEU B 1 341 ? -13.039 -35.344 -13.055 1 97.69 341 LEU B C 1
ATOM 6028 O O . LEU B 1 341 ? -13.898 -36.156 -12.742 1 97.69 341 LEU B O 1
ATOM 6032 N N . GLY B 1 342 ? -12.305 -34.781 -12.164 1 97.12 342 GLY B N 1
ATOM 6033 C CA . GLY B 1 342 ? -12.547 -34.938 -10.742 1 97.12 342 GLY B CA 1
ATOM 6034 C C . GLY B 1 342 ? -11.891 -36.156 -10.148 1 97.12 342 GLY B C 1
ATOM 6035 O O . GLY B 1 342 ? -12.25 -36.594 -9.047 1 97.12 342 GLY B O 1
ATOM 6036 N N . TRP B 1 343 ? -10.93 -36.781 -10.875 1 98.19 343 TRP B N 1
ATOM 6037 C CA . TRP B 1 343 ? -10.234 -37.969 -10.352 1 98.19 343 TRP B CA 1
ATOM 6038 C C . TRP B 1 343 ? -9.352 -37.594 -9.164 1 98.19 343 TRP B C 1
ATOM 6040 O O . TRP B 1 343 ? -9.133 -38.406 -8.266 1 98.19 343 TRP B O 1
ATOM 6050 N N . VAL B 1 344 ? -8.867 -36.469 -9.195 1 98.12 344 VAL B N 1
ATOM 6051 C CA . VAL B 1 344 ? -8.062 -35.875 -8.117 1 98.12 344 VAL B CA 1
ATOM 6052 C C . VAL B 1 344 ? -8.586 -34.5 -7.766 1 98.12 344 VAL B C 1
ATOM 6054 O O . VAL B 1 344 ? -9.023 -33.75 -8.648 1 98.12 344 VAL B O 1
ATOM 6057 N N . SER B 1 345 ? -8.617 -34.156 -6.48 1 97.19 345 SER B N 1
ATOM 6058 C CA . SER B 1 345 ? -9.023 -32.812 -6.066 1 97.19 345 SER B CA 1
ATOM 6059 C C . SER B 1 345 ? -8.117 -31.734 -6.668 1 97.19 345 SER B C 1
ATOM 6061 O O . SER B 1 345 ? -6.941 -31.984 -6.922 1 97.19 345 SER B O 1
ATOM 6063 N N . LEU B 1 346 ? -8.633 -30.609 -6.906 1 97.88 346 LEU B N 1
ATOM 6064 C CA . LEU B 1 346 ? -7.895 -29.531 -7.551 1 97.88 346 LEU B CA 1
ATOM 6065 C C . LEU B 1 346 ? -6.746 -29.062 -6.672 1 97.88 346 LEU B C 1
ATOM 6067 O O . LEU B 1 346 ? -6.828 -29.125 -5.441 1 97.88 346 LEU B O 1
ATOM 6071 N N . PRO B 1 347 ? -5.645 -28.609 -7.262 1 96.06 347 PRO B N 1
ATOM 6072 C CA . PRO B 1 347 ? -4.512 -28.094 -6.496 1 96.06 347 PRO B CA 1
ATOM 6073 C C . PRO B 1 347 ? -4.762 -26.688 -5.957 1 96.06 347 PRO B C 1
ATOM 6075 O O . PRO B 1 347 ? -4.137 -25.719 -6.414 1 96.06 347 PRO B O 1
ATOM 6078 N N . THR B 1 348 ? -5.402 -26.578 -4.875 1 95.44 348 THR B N 1
ATOM 6079 C CA . THR B 1 348 ? -5.941 -25.312 -4.398 1 95.44 348 THR B CA 1
ATOM 6080 C C . THR B 1 348 ? -5.133 -24.797 -3.209 1 95.44 348 THR B C 1
ATOM 6082 O O . THR B 1 348 ? -5.203 -23.609 -2.871 1 95.44 348 THR B O 1
ATOM 6085 N N . TYR B 1 349 ? -4.328 -25.547 -2.604 1 93.81 349 TYR B N 1
ATOM 6086 C CA . TYR B 1 349 ? -3.609 -25.125 -1.403 1 93.81 349 TYR B CA 1
ATOM 6087 C C . TYR B 1 349 ? -2.154 -24.812 -1.721 1 93.81 349 TYR B C 1
ATOM 6089 O O . TYR B 1 349 ? -1.398 -25.688 -2.148 1 93.81 349 TYR B O 1
ATOM 6097 N N . PHE B 1 350 ? -1.806 -23.625 -1.454 1 93.81 350 PHE B N 1
ATOM 6098 C CA . PHE B 1 350 ? -0.477 -23.141 -1.801 1 93.81 350 PHE B CA 1
ATOM 6099 C C . PHE B 1 350 ? 0.571 -23.688 -0.841 1 93.81 350 PHE B C 1
ATOM 6101 O O . PHE B 1 350 ? 0.422 -23.578 0.378 1 93.81 350 PHE B O 1
ATOM 6108 N N . VAL B 1 351 ? 1.674 -24.344 -1.135 1 86.44 351 VAL B N 1
ATOM 6109 C CA . VAL B 1 351 ? 2.629 -25 -0.259 1 86.44 351 VAL B CA 1
ATOM 6110 C C . VAL B 1 351 ? 4.035 -24.484 -0.53 1 86.44 351 VAL B C 1
ATOM 6112 O O . VAL B 1 351 ? 4.938 -24.641 0.297 1 86.44 351 VAL B O 1
ATOM 6115 N N . ALA B 1 352 ? 4.371 -23.688 -1.302 1 77.56 352 ALA B N 1
ATOM 6116 C CA . ALA B 1 352 ? 5.605 -23.016 -1.695 1 77.56 352 ALA B CA 1
ATOM 6117 C C . ALA B 1 352 ? 6.82 -23.891 -1.441 1 77.56 352 ALA B C 1
ATOM 6119 O O . ALA B 1 352 ? 7.27 -24.031 -0.301 1 77.56 352 ALA B O 1
ATOM 6120 N N . ASP B 1 353 ? 7.52 -24.531 -2.215 1 77.25 353 ASP B N 1
ATOM 6121 C CA . ASP B 1 353 ? 8.859 -25.125 -2.256 1 77.25 353 ASP B CA 1
ATOM 6122 C C . ASP B 1 353 ? 8.906 -26.438 -1.478 1 77.25 353 ASP B C 1
ATOM 6124 O O . ASP B 1 353 ? 9.977 -26.875 -1.052 1 77.25 353 ASP B O 1
ATOM 6128 N N . LEU B 1 354 ? 7.812 -27.078 -1.197 1 83.69 354 LEU B N 1
ATOM 6129 C CA . LEU B 1 354 ? 7.828 -28.391 -0.542 1 83.69 354 LEU B CA 1
ATOM 6130 C C . LEU B 1 354 ? 8.328 -29.469 -1.491 1 83.69 354 LEU B C 1
ATOM 6132 O O . LEU B 1 354 ? 8 -29.453 -2.68 1 83.69 354 LEU B O 1
ATOM 6136 N N . PRO B 1 355 ? 9.078 -30.344 -0.89 1 87.56 355 PRO B N 1
ATOM 6137 C CA . PRO B 1 355 ? 9.562 -31.438 -1.743 1 87.56 355 PRO B CA 1
ATOM 6138 C C . PRO B 1 355 ? 8.5 -32.5 -2 1 87.56 355 PRO B C 1
ATOM 6140 O O . PRO B 1 355 ? 7.496 -32.562 -1.282 1 87.56 355 PRO B O 1
ATOM 6143 N N . LEU B 1 356 ? 8.688 -33.281 -3.086 1 86.88 356 LEU B N 1
ATOM 6144 C CA . LEU B 1 356 ? 7.863 -34.469 -3.309 1 86.88 356 LEU B CA 1
ATOM 6145 C C . LEU B 1 356 ? 8.102 -35.5 -2.219 1 86.88 356 LEU B C 1
ATOM 6147 O O . LEU B 1 356 ? 9.211 -35.625 -1.699 1 86.88 356 LEU B O 1
ATOM 6151 N N . PRO B 1 357 ? 7.129 -36.125 -1.844 1 89.44 357 PRO B N 1
ATOM 6152 C CA . PRO B 1 357 ? 5.766 -36.125 -2.379 1 89.44 357 PRO B CA 1
ATOM 6153 C C . PRO B 1 357 ? 4.84 -35.188 -1.631 1 89.44 357 PRO B C 1
ATOM 6155 O O . PRO B 1 357 ? 3.645 -35.094 -1.933 1 89.44 357 PRO B O 1
ATOM 6158 N N . PHE B 1 358 ? 5.332 -34.469 -0.669 1 89.19 358 PHE B N 1
ATOM 6159 C CA . PHE B 1 358 ? 4.52 -33.656 0.218 1 89.19 358 PHE B CA 1
ATOM 6160 C C . PHE B 1 358 ? 3.865 -32.5 -0.552 1 89.19 358 PHE B C 1
ATOM 6162 O O . PHE B 1 358 ? 2.746 -32.094 -0.235 1 89.19 358 PHE B O 1
ATOM 6169 N N . SER B 1 359 ? 4.516 -32.031 -1.545 1 91 359 SER B N 1
ATOM 6170 C CA . SER B 1 359 ? 3.998 -30.891 -2.307 1 91 359 SER B CA 1
ATOM 6171 C C . SER B 1 359 ? 2.676 -31.25 -2.986 1 91 359 SER B C 1
ATOM 6173 O O . SER B 1 359 ? 1.683 -30.531 -2.824 1 91 359 SER B O 1
ATOM 6175 N N . SER B 1 360 ? 2.664 -32.406 -3.699 1 93.88 360 SER B N 1
ATOM 6176 C CA . SER B 1 360 ? 1.46 -32.812 -4.43 1 93.88 360 SER B CA 1
ATOM 6177 C C . SER B 1 360 ? 0.309 -33.125 -3.479 1 93.88 360 SER B C 1
ATOM 6179 O O . SER B 1 360 ? -0.834 -32.719 -3.734 1 93.88 360 SER B O 1
ATOM 6181 N N . PHE B 1 361 ? 0.611 -33.75 -2.406 1 94.94 361 PHE B N 1
ATOM 6182 C CA . PHE B 1 361 ? -0.423 -34.125 -1.447 1 94.94 361 PHE B CA 1
ATOM 6183 C C . PHE B 1 361 ? -1.021 -32.875 -0.789 1 94.94 361 PHE B C 1
ATOM 6185 O O . PHE B 1 361 ? -2.242 -32.719 -0.76 1 94.94 361 PHE B O 1
ATOM 6192 N N . LEU B 1 362 ? -0.205 -32.031 -0.292 1 92.44 362 LEU B N 1
ATOM 6193 C CA . LEU B 1 362 ? -0.679 -30.859 0.455 1 92.44 362 LEU B CA 1
ATOM 6194 C C . LEU B 1 362 ? -1.337 -29.844 -0.475 1 92.44 362 LEU B C 1
ATOM 6196 O O . LEU B 1 362 ? -2.246 -29.125 -0.065 1 92.44 362 LEU B O 1
ATOM 6200 N N . ALA B 1 363 ? -0.916 -29.812 -1.706 1 95.56 363 ALA B N 1
ATOM 6201 C CA . ALA B 1 363 ? -1.497 -28.875 -2.666 1 95.56 363 ALA B CA 1
ATOM 6202 C C . ALA B 1 363 ? -2.945 -29.234 -2.979 1 95.56 363 ALA B C 1
ATOM 6204 O O . ALA B 1 363 ? -3.727 -28.391 -3.408 1 95.56 363 ALA B O 1
ATOM 6205 N N . THR B 1 364 ? -3.299 -30.531 -2.754 1 96.88 364 THR B N 1
ATOM 6206 C CA . THR B 1 364 ? -4.633 -31 -3.119 1 96.88 364 THR B CA 1
ATOM 6207 C C . THR B 1 364 ? -5.383 -31.5 -1.892 1 96.88 364 THR B C 1
ATOM 6209 O O . THR B 1 364 ? -6.605 -31.672 -1.93 1 96.88 364 THR B O 1
ATOM 6212 N N . MET B 1 365 ? -4.641 -31.812 -0.857 1 95.19 365 MET B N 1
ATOM 6213 C CA . MET B 1 365 ? -5.184 -32.469 0.321 1 95.19 365 MET B CA 1
ATOM 6214 C C . MET B 1 365 ? -5.926 -33.75 -0.073 1 95.19 365 MET B C 1
ATOM 6216 O O . MET B 1 365 ? -7 -34.031 0.463 1 95.19 365 MET B O 1
ATOM 6220 N N . ASP B 1 366 ? -5.438 -34.406 -1.137 1 96.56 366 ASP B N 1
ATOM 6221 C CA . ASP B 1 366 ? -6 -35.625 -1.717 1 96.56 366 ASP B CA 1
ATOM 6222 C C . ASP B 1 366 ? -4.906 -36.688 -1.982 1 96.56 366 ASP B C 1
ATOM 6224 O O . ASP B 1 366 ? -3.996 -36.438 -2.777 1 96.56 366 ASP B O 1
ATOM 6228 N N . TRP B 1 367 ? -5.039 -37.844 -1.447 1 96.12 367 TRP B N 1
ATOM 6229 C CA . TRP B 1 367 ? -4.02 -38.875 -1.594 1 96.12 367 TRP B CA 1
ATOM 6230 C C . TRP B 1 367 ? -3.928 -39.344 -3.041 1 96.12 367 TRP B C 1
ATOM 6232 O O . TRP B 1 367 ? -2.887 -39.844 -3.473 1 96.12 367 TRP B O 1
ATOM 6242 N N . ARG B 1 368 ? -4.961 -39.25 -3.723 1 97.31 368 ARG B N 1
ATOM 6243 C CA . ARG B 1 368 ? -4.969 -39.656 -5.125 1 97.31 368 ARG B CA 1
ATOM 6244 C C . ARG B 1 368 ? -3.961 -38.844 -5.934 1 97.31 368 ARG B C 1
ATOM 6246 O O . ARG B 1 368 ? -3.559 -39.25 -7.023 1 97.31 368 ARG B O 1
ATOM 6253 N N . SER B 1 369 ? -3.576 -37.625 -5.383 1 98.25 369 SER B N 1
ATOM 6254 C CA . SER B 1 369 ? -2.572 -36.812 -6.047 1 98.25 369 SER B CA 1
ATOM 6255 C C . SER B 1 369 ? -1.211 -37.5 -6.059 1 98.25 369 SER B C 1
ATOM 6257 O O . SER B 1 369 ? -0.417 -37.312 -6.98 1 98.25 369 SER B O 1
ATOM 6259 N N . LEU B 1 370 ? -0.956 -38.344 -5.098 1 97.5 370 LEU B N 1
ATOM 6260 C CA . LEU B 1 370 ? 0.286 -39.094 -5.059 1 97.5 370 LEU B CA 1
ATOM 6261 C C . LEU B 1 370 ? 0.323 -40.156 -6.184 1 97.5 370 LEU B C 1
ATOM 6263 O O . LEU B 1 370 ? 1.373 -40.375 -6.789 1 97.5 370 LEU B O 1
ATOM 6267 N N . ILE B 1 371 ? -0.772 -40.719 -6.398 1 98.12 371 ILE B N 1
ATOM 6268 C CA . ILE B 1 371 ? -0.882 -41.688 -7.484 1 98.12 371 ILE B CA 1
ATOM 6269 C C . ILE B 1 371 ? -0.679 -40.969 -8.828 1 98.12 371 ILE B C 1
ATOM 6271 O O . ILE B 1 371 ? 0.028 -41.5 -9.695 1 98.12 371 ILE B O 1
ATOM 6275 N N . LEU B 1 372 ? -1.332 -39.844 -8.969 1 98.12 372 LEU B N 1
ATOM 6276 C CA . LEU B 1 372 ? -1.188 -39.094 -10.203 1 98.12 372 LEU B CA 1
ATOM 6277 C C . LEU B 1 372 ? 0.271 -38.719 -10.445 1 98.12 372 LEU B C 1
ATOM 6279 O O . LEU B 1 372 ? 0.768 -38.844 -11.57 1 98.12 372 LEU B O 1
ATOM 6283 N N . THR B 1 373 ? 0.94 -38.25 -9.422 1 97.31 373 THR B N 1
ATOM 6284 C CA . THR B 1 373 ? 2.346 -37.875 -9.523 1 97.31 373 THR B CA 1
ATOM 6285 C C . THR B 1 373 ? 3.197 -39.094 -9.93 1 97.31 373 THR B C 1
ATOM 6287 O O . THR B 1 373 ? 4.035 -38.969 -10.828 1 97.31 373 THR B O 1
ATOM 6290 N N . ALA B 1 374 ? 3 -40.219 -9.328 1 97.31 374 ALA B N 1
ATOM 6291 C CA . ALA B 1 374 ? 3.73 -41.438 -9.664 1 97.31 374 ALA B CA 1
ATOM 6292 C C . ALA B 1 374 ? 3.461 -41.844 -11.102 1 97.31 374 ALA B C 1
ATOM 6294 O O . ALA B 1 374 ? 4.383 -42.219 -11.828 1 97.31 374 ALA B O 1
ATOM 6295 N N . ALA B 1 375 ? 2.24 -41.781 -11.438 1 98.12 375 ALA B N 1
ATOM 6296 C CA . ALA B 1 375 ? 1.85 -42.156 -12.797 1 98.12 375 ALA B CA 1
ATOM 6297 C C . ALA B 1 375 ? 2.494 -41.219 -13.82 1 98.12 375 ALA B C 1
ATOM 6299 O O . ALA B 1 375 ? 2.928 -41.656 -14.883 1 98.12 375 ALA B O 1
ATOM 6300 N N . THR B 1 376 ? 2.473 -39.969 -13.492 1 98 376 THR B N 1
ATOM 6301 C CA . THR B 1 376 ? 3.059 -38.969 -14.398 1 98 376 THR B CA 1
ATOM 6302 C C . THR B 1 376 ? 4.551 -39.219 -14.578 1 98 376 THR B C 1
ATOM 6304 O O . THR B 1 376 ? 5.062 -39.188 -15.703 1 98 376 THR B O 1
ATOM 6307 N N . ILE B 1 377 ? 5.25 -39.5 -13.523 1 96.94 377 ILE B N 1
ATOM 6308 C CA . ILE B 1 377 ? 6.68 -39.781 -13.594 1 96.94 377 ILE B CA 1
ATOM 6309 C C . ILE B 1 377 ? 6.91 -41.062 -14.422 1 96.94 377 ILE B C 1
ATOM 6311 O O . ILE B 1 377 ? 7.812 -41.094 -15.258 1 96.94 377 ILE B O 1
ATOM 6315 N N . ALA B 1 378 ? 6.109 -42.062 -14.219 1 98.19 378 ALA B N 1
ATOM 6316 C CA . ALA B 1 378 ? 6.223 -43.312 -14.969 1 98.19 378 ALA B CA 1
ATOM 6317 C C . ALA B 1 378 ? 5.984 -43.094 -16.453 1 98.19 378 ALA B C 1
ATOM 6319 O O . ALA B 1 378 ? 6.742 -43.594 -17.297 1 98.19 378 ALA B O 1
ATOM 6320 N N . LEU B 1 379 ? 4.93 -42.344 -16.75 1 98.5 379 LEU B N 1
ATOM 6321 C CA . LEU B 1 379 ? 4.609 -42.062 -18.141 1 98.5 379 LEU B CA 1
ATOM 6322 C C . LEU B 1 379 ? 5.715 -41.25 -18.797 1 98.5 379 LEU B C 1
ATOM 6324 O O . LEU B 1 379 ? 6.055 -41.469 -19.969 1 98.5 379 LEU B O 1
ATOM 6328 N N . ALA B 1 380 ? 6.199 -40.281 -18.062 1 98.25 380 ALA B N 1
ATOM 6329 C CA . ALA B 1 380 ? 7.301 -39.5 -18.578 1 98.25 380 ALA B CA 1
ATOM 6330 C C . ALA B 1 380 ? 8.531 -40.344 -18.844 1 98.25 380 ALA B C 1
ATOM 6332 O O . ALA B 1 380 ? 9.227 -40.188 -19.844 1 98.25 380 ALA B O 1
ATOM 6333 N N . THR B 1 381 ? 8.836 -41.25 -17.969 1 97.94 381 THR B N 1
ATOM 6334 C CA . THR B 1 381 ? 9.977 -42.125 -18.125 1 97.94 381 THR B CA 1
ATOM 6335 C C . THR B 1 381 ? 9.82 -43 -19.375 1 97.94 381 THR B C 1
ATOM 6337 O O . THR B 1 381 ? 10.766 -43.156 -20.156 1 97.94 381 THR B O 1
ATOM 6340 N N . LEU B 1 382 ? 8.656 -43.531 -19.531 1 98.31 382 LEU B N 1
ATOM 6341 C CA . LEU B 1 382 ? 8.375 -44.344 -20.719 1 98.31 382 LEU B CA 1
ATOM 6342 C C . LEU B 1 382 ? 8.492 -43.5 -21.984 1 98.31 382 LEU B C 1
ATOM 6344 O O . LEU B 1 382 ? 8.961 -44 -23.016 1 98.31 382 LEU B O 1
ATOM 6348 N N . MET B 1 383 ? 8.047 -42.281 -21.859 1 98 383 MET B N 1
ATOM 6349 C CA . MET B 1 383 ? 8.109 -41.375 -23 1 98 383 MET B CA 1
ATOM 6350 C C . MET B 1 383 ? 9.555 -41.062 -23.359 1 98 383 MET B C 1
ATOM 6352 O O . MET B 1 383 ? 9.93 -41.062 -24.547 1 98 383 MET B O 1
ATOM 6356 N N . TYR B 1 384 ? 10.383 -40.781 -22.391 1 97.25 384 TYR B N 1
ATOM 6357 C CA . TYR B 1 384 ? 11.773 -40.406 -22.625 1 97.25 384 TYR B CA 1
ATOM 6358 C C . TYR B 1 384 ? 12.625 -41.625 -23 1 97.25 384 TYR B C 1
ATOM 6360 O O . TYR B 1 384 ? 13.688 -41.469 -23.609 1 97.25 384 TYR B O 1
ATOM 6368 N N . TRP B 1 385 ? 12.227 -42.812 -22.734 1 97.5 385 TRP B N 1
ATOM 6369 C CA . TRP B 1 385 ? 13.039 -44.031 -22.766 1 97.5 385 TRP B CA 1
ATOM 6370 C C . TRP B 1 385 ? 13.625 -44.25 -24.156 1 97.5 385 TRP B C 1
ATOM 6372 O O . TRP B 1 385 ? 14.836 -44.375 -24.312 1 97.5 385 TRP B O 1
ATOM 6382 N N . PRO B 1 386 ? 12.82 -44.281 -25.219 1 97 386 PRO B N 1
ATOM 6383 C CA . PRO B 1 386 ? 13.398 -44.562 -26.531 1 97 386 PRO B CA 1
ATOM 6384 C C . PRO B 1 386 ? 14.398 -43.5 -26.984 1 97 386 PRO B C 1
ATOM 6386 O O . PRO B 1 386 ? 15.414 -43.844 -27.594 1 97 386 PRO B O 1
ATOM 6389 N N . PHE B 1 387 ? 14.133 -42.344 -26.672 1 95.88 387 PHE B N 1
ATOM 6390 C CA . PHE B 1 387 ? 15.008 -41.25 -27.062 1 95.88 387 PHE B CA 1
ATOM 6391 C C . PHE B 1 387 ? 16.297 -41.281 -26.25 1 95.88 387 PHE B C 1
ATOM 6393 O O . PHE B 1 387 ? 17.375 -41.031 -26.797 1 95.88 387 PHE B O 1
ATOM 6400 N N . TYR B 1 388 ? 16.141 -41.5 -24.969 1 95.06 388 TYR B N 1
ATOM 6401 C CA . TYR B 1 388 ? 17.312 -41.594 -24.109 1 95.06 388 TYR B CA 1
ATOM 6402 C C . TYR B 1 388 ? 18.219 -42.75 -24.531 1 95.06 388 TYR B C 1
ATOM 6404 O O . TYR B 1 388 ? 19.453 -42.594 -24.547 1 95.06 388 TYR B O 1
ATOM 6412 N N . LYS B 1 389 ? 17.672 -43.875 -24.875 1 95.25 389 LYS B N 1
ATOM 6413 C CA . LYS B 1 389 ? 18.453 -45.031 -25.312 1 95.25 389 LYS B CA 1
ATOM 6414 C C . LYS B 1 389 ? 19.203 -44.719 -26.609 1 95.25 389 LYS B C 1
ATOM 6416 O O . LYS B 1 389 ? 20.344 -45.156 -26.781 1 95.25 389 LYS B O 1
ATOM 6421 N N . ALA B 1 390 ? 18.547 -44.031 -27.453 1 94.25 390 ALA B N 1
ATOM 6422 C CA . ALA B 1 390 ? 19.219 -43.625 -28.688 1 94.25 390 ALA B CA 1
ATOM 6423 C C . ALA B 1 390 ? 20.391 -42.688 -28.375 1 94.25 390 ALA B C 1
ATOM 6425 O O . ALA B 1 390 ? 21.453 -42.781 -28.984 1 94.25 390 ALA B O 1
ATOM 6426 N N . PHE B 1 391 ? 20.203 -41.781 -27.5 1 92.56 391 PHE B N 1
ATOM 6427 C CA . PHE B 1 391 ? 21.266 -40.875 -27.062 1 92.56 391 PHE B CA 1
ATOM 6428 C C . PHE B 1 391 ? 22.391 -41.625 -26.391 1 92.56 391 PHE B C 1
ATOM 6430 O O . PHE B 1 391 ? 23.562 -41.406 -26.703 1 92.56 391 PHE B O 1
ATOM 6437 N N . GLU B 1 392 ? 22 -42.562 -25.484 1 92.19 392 GLU B N 1
ATOM 6438 C CA . GLU B 1 392 ? 22.969 -43.375 -24.734 1 92.19 392 GLU B CA 1
ATOM 6439 C C . GLU B 1 392 ? 23.875 -44.156 -25.688 1 92.19 392 GLU B C 1
ATOM 6441 O O . GLU B 1 392 ? 25.078 -44.281 -25.453 1 92.19 392 GLU B O 1
ATOM 6446 N N . LYS B 1 393 ? 23.297 -44.656 -26.719 1 91.81 393 LYS B N 1
ATOM 6447 C CA . LYS B 1 393 ? 24.047 -45.406 -27.703 1 91.81 393 LYS B CA 1
ATOM 6448 C C . LYS B 1 393 ? 25.062 -44.531 -28.422 1 91.81 393 LYS B C 1
ATOM 6450 O O . LYS B 1 393 ? 26.141 -44.969 -28.797 1 91.81 393 LYS B O 1
ATOM 6455 N N . SER B 1 394 ? 24.672 -43.375 -28.625 1 87.75 394 SER B N 1
ATOM 6456 C CA . SER B 1 394 ? 25.531 -42.469 -29.375 1 87.75 394 SER B CA 1
ATOM 6457 C C . SER B 1 394 ? 26.578 -41.812 -28.453 1 87.75 394 SER B C 1
ATOM 6459 O O . SER B 1 394 ? 27.562 -41.25 -28.922 1 87.75 394 SER B O 1
ATOM 6461 N N . TYR B 1 395 ? 26.297 -42 -27.172 1 86.88 395 TYR B N 1
ATOM 6462 C CA . TYR B 1 395 ? 27.172 -41.344 -26.188 1 86.88 395 TYR B CA 1
ATOM 6463 C C . TYR B 1 395 ? 28.5 -42.062 -26.062 1 86.88 395 TYR B C 1
ATOM 6465 O O . TYR B 1 395 ? 28.531 -43.281 -25.844 1 86.88 395 TYR B O 1
ATOM 6473 N N . VAL B 1 396 ? 29.625 -41.375 -26.344 1 80.88 396 VAL B N 1
ATOM 6474 C CA . VAL B 1 396 ? 30.969 -41.969 -26.25 1 80.88 396 VAL B CA 1
ATOM 6475 C C . VAL B 1 396 ? 31.594 -41.625 -24.906 1 80.88 396 VAL B C 1
ATOM 6477 O O . VAL B 1 396 ? 31.75 -40.438 -24.562 1 80.88 396 VAL B O 1
ATOM 6480 N N . GLU B 1 397 ? 31.719 -42.625 -23.969 1 77.75 397 GLU B N 1
ATOM 6481 C CA . GLU B 1 397 ? 32.281 -42.438 -22.641 1 77.75 397 GLU B CA 1
ATOM 6482 C C . GLU B 1 397 ? 33.75 -42 -22.719 1 77.75 397 GLU B C 1
ATOM 6484 O O . GLU B 1 397 ? 34.531 -42.562 -23.516 1 77.75 397 GLU B O 1
ATOM 6489 N N . LYS B 1 398 ? 34 -40.625 -22.297 1 57.88 398 LYS B N 1
ATOM 6490 C CA . LYS B 1 398 ? 35.406 -40.281 -22.219 1 57.88 398 LYS B CA 1
ATOM 6491 C C . LYS B 1 398 ? 36.156 -41.188 -21.234 1 57.88 398 LYS B C 1
ATOM 6493 O O . LYS B 1 398 ? 35.688 -41.406 -20.125 1 57.88 398 LYS B O 1
ATOM 6498 N N . ASN B 1 399 ? 36.906 -42.219 -21.469 1 50.62 399 ASN B N 1
ATOM 6499 C CA . ASN B 1 399 ? 37.781 -43.031 -20.625 1 50.62 399 ASN B CA 1
ATOM 6500 C C . ASN B 1 399 ? 38.531 -42.156 -19.625 1 50.62 399 ASN B C 1
ATOM 6502 O O . ASN B 1 399 ? 38.688 -40.969 -19.812 1 50.62 399 ASN B O 1
ATOM 6506 N N . ASN B 1 400 ? 38.938 -42.75 -18.312 1 47.19 400 ASN B N 1
ATOM 6507 C CA . ASN B 1 400 ? 39.625 -42.188 -17.156 1 47.19 400 ASN B CA 1
ATOM 6508 C C . ASN B 1 400 ? 40.719 -41.219 -17.562 1 47.19 400 ASN B C 1
ATOM 6510 O O . ASN B 1 400 ? 41.281 -40.5 -16.719 1 47.19 400 ASN B O 1
ATOM 6514 N N . ASP B 1 401 ? 41.594 -41.375 -18.516 1 44.09 401 ASP B N 1
ATOM 6515 C CA . ASP B 1 401 ? 42.781 -40.562 -18.562 1 44.09 401 ASP B CA 1
ATOM 6516 C C . ASP B 1 401 ? 42.438 -39.094 -18.859 1 44.09 401 ASP B C 1
ATOM 6518 O O . ASP B 1 401 ? 43.125 -38.188 -18.406 1 44.09 401 ASP B O 1
ATOM 6522 N N . ASP B 1 402 ? 41.594 -38.688 -19.703 1 38.28 402 ASP B N 1
ATOM 6523 C CA . ASP B 1 402 ? 41.375 -37.281 -20.047 1 38.28 402 ASP B CA 1
ATOM 6524 C C . ASP B 1 402 ? 40.312 -36.656 -19.156 1 38.28 402 ASP B C 1
ATOM 6526 O O . ASP B 1 402 ? 39.812 -35.562 -19.453 1 38.28 402 ASP B O 1
ATOM 6530 N N . LYS B 1 403 ? 39.625 -37.25 -18.234 1 46.12 403 LYS B N 1
ATOM 6531 C CA . LYS B 1 403 ? 38.594 -36.75 -17.328 1 46.12 403 LYS B CA 1
ATOM 6532 C C . LYS B 1 403 ? 39.031 -35.469 -16.609 1 46.12 403 LYS B C 1
ATOM 6534 O O . LYS B 1 403 ? 38.25 -34.844 -15.898 1 46.12 403 LYS B O 1
ATOM 6539 N N . TYR B 1 404 ? 40.375 -35.438 -16.297 1 37.88 404 TYR B N 1
ATOM 6540 C CA . TYR B 1 404 ? 40.812 -34.312 -15.461 1 37.88 404 TYR B CA 1
ATOM 6541 C C . TYR B 1 404 ? 40.688 -33 -16.203 1 37.88 404 TYR B C 1
ATOM 6543 O O . TYR B 1 404 ? 40.906 -31.938 -15.617 1 37.88 404 TYR B O 1
ATOM 6551 N N . GLN B 1 405 ? 40.812 -32.906 -17.484 1 35.59 405 GLN B N 1
ATOM 6552 C CA . GLN B 1 405 ? 40.969 -31.547 -18.016 1 35.59 405 GLN B CA 1
ATOM 6553 C C . GLN B 1 405 ? 39.688 -30.75 -17.953 1 35.59 405 GLN B C 1
ATOM 6555 O O . GLN B 1 405 ? 39.688 -29.547 -17.688 1 35.59 405 GLN B O 1
ATOM 6560 N N . ASP B 1 406 ? 38.562 -31.203 -18.438 1 35.69 406 ASP B N 1
ATOM 6561 C CA . ASP B 1 406 ? 37.5 -30.281 -18.812 1 35.69 406 ASP B CA 1
ATOM 6562 C C . ASP B 1 406 ? 36.562 -29.984 -17.625 1 35.69 406 ASP B C 1
ATOM 6564 O O . ASP B 1 406 ? 35.531 -29.359 -17.781 1 35.69 406 ASP B O 1
ATOM 6568 N N . LEU B 1 407 ? 36.625 -30.672 -16.516 1 34.28 407 LEU B N 1
ATOM 6569 C CA . LEU B 1 407 ? 35.688 -30.281 -15.469 1 34.28 407 LEU B CA 1
ATOM 6570 C C . LEU B 1 407 ? 36 -28.906 -14.914 1 34.28 407 LEU B C 1
ATOM 6572 O O . LEU B 1 407 ? 36.781 -28.781 -13.953 1 34.28 407 LEU B O 1
ATOM 6576 N N . ASP B 1 408 ? 36.469 -27.969 -15.656 1 32.56 408 ASP B N 1
ATOM 6577 C CA . ASP B 1 408 ? 36.469 -26.609 -15.117 1 32.56 408 ASP B CA 1
ATOM 6578 C C . ASP B 1 408 ? 35.094 -26.188 -14.648 1 32.56 408 ASP B C 1
ATOM 6580 O O . ASP B 1 408 ? 34.281 -25.703 -15.445 1 32.56 408 ASP B O 1
ATOM 6584 N N . LEU B 1 409 ? 34.406 -27.016 -13.883 1 30.41 409 LEU B N 1
ATOM 6585 C CA . LEU B 1 409 ? 33.188 -26.547 -13.234 1 30.41 409 LEU B CA 1
ATOM 6586 C C . LEU B 1 409 ? 33.469 -25.266 -12.453 1 30.41 409 LEU B C 1
ATOM 6588 O O . LEU B 1 409 ? 34.125 -25.297 -11.414 1 30.41 409 LEU B O 1
ATOM 6592 N N . ASP B 1 410 ? 33.719 -24.172 -13.086 1 29.12 410 ASP B N 1
ATOM 6593 C CA . ASP B 1 410 ? 33.625 -22.891 -12.391 1 29.12 410 ASP B CA 1
ATOM 6594 C C . ASP B 1 410 ? 32.281 -22.75 -11.688 1 29.12 410 ASP B C 1
ATOM 6596 O O . ASP B 1 410 ? 31.234 -22.719 -12.336 1 29.12 410 ASP B O 1
ATOM 6600 N N . PHE B 1 411 ? 32 -23.422 -10.594 1 23.95 411 PHE B N 1
ATOM 6601 C CA . PHE B 1 411 ? 30.938 -23 -9.688 1 23.95 411 PHE B CA 1
ATOM 6602 C C . PHE B 1 411 ? 31.094 -21.531 -9.312 1 23.95 411 PHE B C 1
ATOM 6604 O O . PHE B 1 411 ? 32.219 -21.047 -9.18 1 23.95 411 PHE B O 1
#

Organism: Enterococcus faecium (strain ATCC BAA-472 / TX0016 / DO) (NCBI:txid333849)

Secondary structure (DSSP, 8-state):
-HHHHHHHHHHHHHHHHHHHHHHHHH-HHHHHHHHHHHHHHHHHHHHHHHHHHHHHIIIII--HHHHHHHHHHHHHHHHTHHHHHHHHHHHHH--STTTHHHHHHHHHHHHHHT-GGGT-S-TT-TTHHHHHHHHHHHHHHHHHHHHHHHHHHHHH--S--HHHHHHHHHHHHHHHHHHHHHHHHHTTT--THHHHHHT---SHHHHHHHHHHHHHHHHTTS-HHHHHHHHHHHHHHHHHHHHHHHHHTTPPP----SHHIIIIIITTTSTT-THHHHHHHHT-SSHHHHHHHHHHHHHHHTT--HHHHHHTT-TT-HHHHIIIIIIHHHHHHHHHHHHHTTSS----S---SPPTTHHHHHHHT-THHHHHHHHHHHHHHHHHHHHHHHHHHH-----TTSTTTS-----/-HHHHHHHHHHHHHHHHHHHHHHHHH-HHHHHHHHHHHHHHHHHHHHHHHHHHHHHIIIII--HHHHHHHHHHHHHHHHTHHHHHHHHHHHHH--STTTHHHHHHHHHHHHHHT-GGGT-S-TT-TTHHHHHHHHHHHHHHHHHHHHHHHHHHHHH--S--HHHHHHHHHHHHHHHHHHHHHHHHHTTT--THHHHHHT---SHHHHHHHHHHHHHHHHTTS-HHHHHHHHHHHHHHHHHHHHHHHHHTTPPP----SHHIIIIIITTTSTT-THHHHHHHHT-SSHHHHHHHHHHHHHHHTT--HHHHHHTT-TT-HHHHIIIIIIHHHHHHHHHHHHHTTSS----S---SPPTTHHHHHHHT-THHHHHHHHHHHHHHHHHHHHHHHHHHH-----TTSTTTS-----

Radius of gyration: 33.45 Å; Cα contacts (8 Å, |Δi|>4): 1087; chains: 2; bounding box: 70×103×78 Å

pLDDT: mean 88.05, std 12.16, range [23.84, 98.56]

Foldseek 3Di:
DVLVVVLVVLVVVLVVVVVVLVVQCPDQLLVLLLVLLVVCLVLQQVLLVLLVQLVCCVPPVVDPVSLQVSLVVLCVCLVCVLVSSLVSSQCSRPVDDPSVQLSVQLVLQLCLCSPVQLVQADLLSLCSNVSSVVSSVVSVVLVVVLVVVVVVVCVVVVDDDVVVNVVSVVVSSVVVSVVVSVVSSVCRPVHCVVVVVVVACQALVSLLVLLLQQLSCLLQVHRSCSSCVSPLQSNQVSLLSSQSNCSSVPHHRDGQRHPLLVQCPLLQLARLLCLLVLVVQCVAPFPQSNVLSVVSVVSSQQHHCCSRCVVVVSHSRSLCCCCRNPVSSVLSSVVSVCCNVPVAAGQNRSDPRHTPPCSQCSSRVTPVSNVSSVVSSVVSNVSSVVSSVVVSVVDDRPPPPVVPPPPPVPD/DVLVVVLVVLVVVLVVVVVVLVVQCPDQLLVLLLVLLVVCLVLQQVLLVLLVQLVCCVPPVVDPVSLQVSLVVLCVCLVCVLVSSLVSSQCSSCVDDPCVQLSVQLVLQLCLCSPVQLVQADLLSLCSNVSSVVSSVVSVVLVVVLVVVVVVVCVVVVDDDPVVNVVSVVVSSVVVSVVVSVVSSVCRPVHCVVVCVVVACQALVSLLVLLLQQLSCLLQVHRSCSSCVSPLQSNQVSLLSSQSNCSSVPHHRDGQRHPLLVQPPLLQLARLLCLLVLVVQCVAPFPQSNVLSVVSVVSSQQHHCCSRCVVVVSHSRSLCCCSRNPVSSVLSSVVSVCCNVPVAAGQNRSDPRHTPPCSQCSSRVTPVSNVSSVVSSVVSNVSSVVSVVVVSVVDDRPPPPVVPPPPPVPD